Protein 6GS2 (pdb70)

Structure (mmCIF, N/CA/C/O backbone):
data_6GS2
#
_entry.id   6GS2
#
_cell.length_a   107.100
_cell.length_b   110.370
_cell.length_c   116.360
_cell.angle_alpha   90.00
_cell.angle_beta   90.00
_cell.angle_gamma   90.00
#
_symmetry.space_group_name_H-M   'P 21 21 21'
#
loop_
_entity.id
_entity.type
_entity.pdbx_description
1 polymer 'SA1707 protein'
2 polymer 'SA1708 protein'
3 non-polymer TRIS-HYDROXYMETHYL-METHYL-AMMONIUM
4 non-polymer DI(HYDROXYETHYL)ETHER
5 non-polymer 'ZINC ION'
6 non-polymer 'MAGNESIUM ION'
7 water water
#
loop_
_atom_site.group_PDB
_atom_site.id
_atom_site.type_symbol
_atom_site.label_atom_id
_atom_site.label_alt_id
_atom_site.label_comp_id
_atom_site.label_asym_id
_atom_site.label_entity_id
_atom_site.label_seq_id
_atom_site.pdbx_PDB_ins_code
_atom_site.Cartn_x
_atom_site.Cartn_y
_atom_site.Cartn_z
_atom_site.occupancy
_atom_site.B_iso_or_equiv
_atom_site.auth_seq_id
_atom_site.auth_comp_id
_atom_site.auth_asym_id
_atom_site.auth_atom_id
_atom_site.pdbx_PDB_model_num
ATOM 1 N N . MET A 1 1 ? 56.195 37.209 42.156 1.00 54.06 1 MET A N 1
ATOM 2 C CA . MET A 1 1 ? 55.810 37.788 40.868 1.00 57.51 1 MET A CA 1
ATOM 3 C C . MET A 1 1 ? 54.393 38.347 40.929 1.00 48.61 1 MET A C 1
ATOM 4 O O . MET A 1 1 ? 53.540 37.777 41.612 1.00 46.47 1 MET A O 1
ATOM 9 N N . HIS A 1 2 ? 54.146 39.466 40.236 1.00 43.85 2 HIS A N 1
ATOM 10 C CA . HIS A 1 2 ? 52.791 40.013 40.169 1.00 38.61 2 HIS A CA 1
ATOM 11 C C . HIS A 1 2 ? 51.838 38.996 39.560 1.00 34.81 2 HIS A C 1
ATOM 12 O O . HIS A 1 2 ? 52.180 38.305 38.597 1.00 35.89 2 HIS A O 1
ATOM 19 N N . GLU A 1 3 ? 50.631 38.919 40.119 1.00 33.30 3 GLU A N 1
ATOM 20 C CA . GLU A 1 3 ? 49.680 37.883 39.751 1.00 33.02 3 GLU A CA 1
ATOM 21 C C . GLU A 1 3 ? 48.274 38.446 39.821 1.00 37.27 3 GLU A C 1
ATOM 22 O O . GLU A 1 3 ? 47.978 39.314 40.642 1.00 33.04 3 GLU A O 1
ATOM 28 N N . LEU A 1 4 ? 47.411 37.922 38.967 1.00 29.53 4 LEU A N 1
ATOM 29 C CA . LEU A 1 4 ? 45.987 38.188 39.004 1.00 27.62 4 LEU A CA 1
ATOM 30 C C . LEU A 1 4 ? 45.265 36.848 39.015 1.00 31.18 4 LEU A C 1
ATOM 31 O O . LEU A 1 4 ? 45.671 35.917 38.307 1.00 30.93 4 LEU A O 1
ATOM 36 N N . THR A 1 5 ? 44.206 36.751 39.808 1.00 31.29 5 THR A N 1
ATOM 37 C CA . THR A 1 5 ? 43.384 35.544 39.870 1.00 32.80 5 THR A CA 1
ATOM 38 C C . THR A 1 5 ? 42.113 35.765 39.069 1.00 28.63 5 THR A C 1
ATOM 39 O O . THR A 1 5 ? 41.448 36.805 39.216 1.00 29.96 5 THR A O 1
ATOM 43 N N . ILE A 1 6 ? 41.806 34.818 38.190 1.00 26.93 6 ILE A N 1
ATOM 44 C CA . ILE A 1 6 ? 40.560 34.814 37.429 1.00 26.37 6 ILE A CA 1
ATOM 45 C C . ILE A 1 6 ? 39.661 33.732 37.997 1.00 34.65 6 ILE A C 1
ATOM 46 O O . ILE A 1 6 ? 40.052 32.548 38.051 1.00 35.68 6 ILE A O 1
ATOM 51 N N . TYR A 1 7 ? 38.450 34.136 38.401 1.00 30.47 7 TYR A N 1
ATOM 52 C CA . TYR A 1 7 ? 37.398 33.200 38.808 1.00 35.33 7 TYR A CA 1
ATOM 53 C C . TYR A 1 7 ? 36.625 32.774 37.559 1.00 29.71 7 TYR A C 1
ATOM 54 O O . TYR A 1 7 ? 35.904 33.577 36.962 1.00 27.18 7 TYR A O 1
ATOM 63 N N . HIS A 1 8 ? 36.789 31.531 37.143 1.00 31.26 8 HIS A N 1
ATOM 64 C CA . HIS A 1 8 ? 36.103 31.005 35.958 1.00 29.11 8 HIS A CA 1
ATOM 65 C C . HIS A 1 8 ? 34.910 30.195 36.456 1.00 33.55 8 HIS A C 1
ATOM 66 O O . HIS A 1 8 ? 35.071 29.071 36.941 1.00 35.22 8 HIS A O 1
ATOM 73 N N . PHE A 1 9 ? 33.714 30.770 36.358 1.00 31.82 9 PHE A N 1
ATOM 74 C CA . PHE A 1 9 ? 32.525 30.110 36.885 1.00 40.75 9 PHE A CA 1
ATOM 75 C C . PHE A 1 9 ? 31.954 29.101 35.899 1.00 41.93 9 PHE A C 1
ATOM 76 O O . PHE A 1 9 ? 31.927 29.341 34.692 1.00 35.30 9 PHE A O 1
ATOM 84 N N A MET A 1 10 ? 31.499 27.963 36.432 0.53 45.15 10 MET A N 1
ATOM 85 N N B MET A 1 10 ? 31.520 27.954 36.431 0.47 45.16 10 MET A N 1
ATOM 86 C CA A MET A 1 10 ? 30.661 27.021 35.694 0.53 46.51 10 MET A CA 1
ATOM 87 C CA B MET A 1 10 ? 30.717 26.981 35.690 0.47 46.57 10 MET A CA 1
ATOM 88 C C A MET A 1 10 ? 31.325 26.556 34.405 0.53 41.95 10 MET A C 1
ATOM 89 C C B MET A 1 10 ? 31.405 26.531 34.406 0.47 42.06 10 MET A C 1
ATOM 90 O O A MET A 1 10 ? 30.677 26.436 33.365 0.53 41.42 10 MET A O 1
ATOM 91 O O B MET A 1 10 ? 30.777 26.430 33.352 0.47 40.75 10 MET A O 1
ATOM 100 N N A SER A 1 11 ? 32.631 26.307 34.468 0.53 41.27 11 SER A N 1
ATOM 101 N N B SER A 1 11 ? 32.710 26.268 34.491 0.47 40.77 11 SER A N 1
ATOM 102 C CA A SER A 1 11 ? 33.347 25.766 33.324 0.53 42.98 11 SER A CA 1
ATOM 103 C CA B SER A 1 11 ? 33.456 25.799 33.333 0.47 43.01 11 SER A CA 1
ATOM 104 C C A SER A 1 11 ? 32.985 24.311 33.033 0.53 52.02 11 SER A C 1
ATOM 105 C C B SER A 1 11 ? 33.133 24.354 32.967 0.47 52.03 11 SER A C 1
ATOM 106 O O A SER A 1 11 ? 33.584 23.712 32.134 0.53 53.42 11 SER A O 1
ATOM 107 O O B SER A 1 11 ? 33.573 23.891 31.910 0.47 52.71 11 SER A O 1
ATOM 112 N N A ASP A 1 12 ? 32.051 23.719 33.777 0.53 56.89 12 ASP A N 1
ATOM 113 N N B ASP A 1 12 ? 32.411 23.625 33.818 0.47 57.00 12 ASP A N 1
ATOM 114 C CA A ASP A 1 12 ? 31.634 22.341 33.532 0.53 66.29 12 ASP A CA 1
ATOM 115 C CA B ASP A 1 12 ? 31.963 22.287 33.461 0.47 66.43 12 ASP A CA 1
ATOM 116 C C A ASP A 1 12 ? 30.437 22.378 32.590 0.53 63.49 12 ASP A C 1
ATOM 117 C C B ASP A 1 12 ? 30.930 22.397 32.349 0.47 63.25 12 ASP A C 1
ATOM 118 O O A ASP A 1 12 ? 29.278 22.373 33.012 0.53 63.08 12 ASP A O 1
ATOM 119 O O B ASP A 1 12 ? 31.167 21.963 31.216 0.47 58.74 12 ASP A O 1
ATOM 128 N 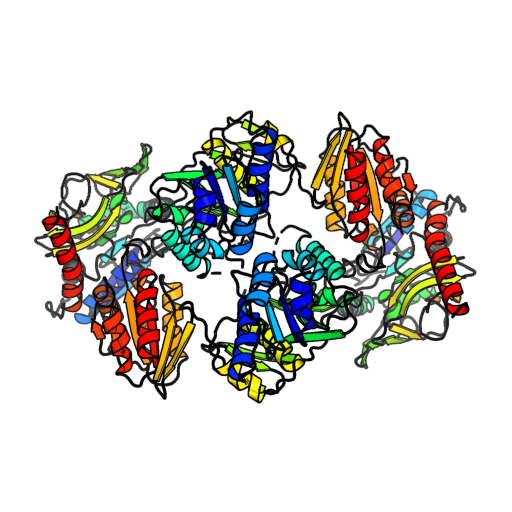N A LYS A 1 13 ? 30.729 22.435 31.293 0.53 61.28 13 LYS A N 1
ATOM 129 N N B LYS A 1 13 ? 29.789 23.007 32.672 0.47 63.70 13 LYS A N 1
ATOM 130 C CA A LYS A 1 13 ? 29.710 22.443 30.255 0.53 54.33 13 LYS A CA 1
ATOM 131 C CA B LYS A 1 13 ? 28.663 23.071 31.751 0.47 58.69 13 LYS A CA 1
ATOM 132 C C A LYS A 1 13 ? 30.178 21.552 29.117 0.53 36.40 13 LYS A C 1
ATOM 133 C C B LYS A 1 13 ? 28.886 24.119 30.667 0.47 53.32 13 LYS A C 1
ATOM 134 O O A LYS A 1 13 ? 31.366 21.264 28.988 0.53 39.12 13 LYS A O 1
ATOM 135 O O B LYS A 1 13 ? 28.828 23.817 29.471 0.47 52.25 13 LYS A O 1
ATOM 142 N N A LEU A 1 14 ? 29.231 21.129 28.280 0.53 32.21 14 LEU A N 1
ATOM 143 N N B LEU A 1 14 ? 29.158 25.359 31.071 0.47 51.68 14 LEU A N 1
ATOM 144 C CA A LEU A 1 14 ? 29.574 20.265 27.153 0.53 34.16 14 LEU A CA 1
ATOM 145 C CA B LEU A 1 14 ? 29.197 26.493 30.145 0.47 48.53 14 LEU A CA 1
ATOM 146 C C A LEU A 1 14 ? 30.636 20.901 26.252 0.53 29.57 14 LEU A C 1
ATOM 147 C C B LEU A 1 14 ? 30.512 26.513 29.361 0.47 48.06 14 LEU A C 1
ATOM 148 O O A LEU A 1 14 ? 31.594 20.236 25.846 0.53 33.37 14 LEU A O 1
ATOM 149 O O B LEU A 1 14 ? 31.324 27.429 29.465 0.47 45.03 14 LEU A O 1
ATOM 158 N N A ASN A 1 15 ? 30.488 22.176 25.926 0.53 30.94 15 ASN A N 1
ATOM 159 N N B ASN A 1 15 ? 30.717 25.468 28.567 0.47 49.95 15 ASN A N 1
ATOM 160 C CA A ASN A 1 15 ? 31.468 22.880 25.110 0.53 33.43 15 ASN A CA 1
ATOM 161 C CA B ASN A 1 15 ? 31.934 25.324 27.782 0.47 42.71 15 ASN A CA 1
ATOM 162 C C A ASN A 1 15 ? 31.848 24.184 25.793 0.53 39.38 15 ASN A C 1
ATOM 163 C C B ASN A 1 15 ? 31.660 25.477 26.288 0.47 35.62 15 ASN A C 1
ATOM 164 O O A ASN A 1 15 ? 31.029 24.812 26.468 0.53 37.84 15 ASN A O 1
ATOM 165 O O B ASN A 1 15 ? 32.383 24.919 25.461 0.47 40.63 15 ASN A O 1
ATOM 174 N N A LEU A 1 16 ? 33.104 24.594 25.608 0.53 39.12 16 LEU A N 1
ATOM 175 N N B LEU A 1 16 ? 30.632 26.241 25.927 0.47 30.57 16 LEU A N 1
ATOM 176 C CA A LEU A 1 16 ? 33.554 25.860 26.174 0.53 39.74 16 LEU A CA 1
ATOM 177 C CA B LEU A 1 16 ? 30.152 26.242 24.551 0.47 26.42 16 LEU A CA 1
ATOM 178 C C A LEU A 1 16 ? 34.615 26.493 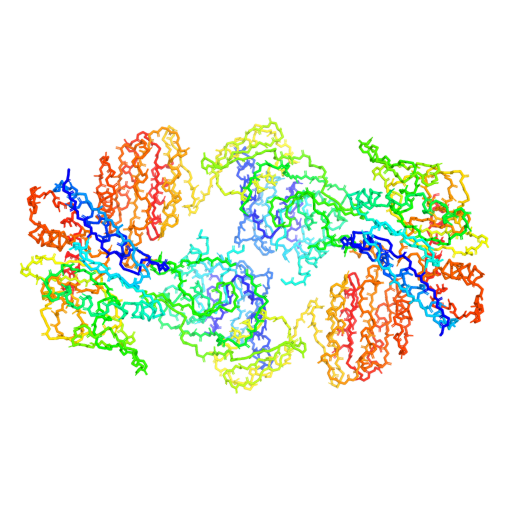25.286 0.53 39.47 16 LEU A C 1
ATOM 179 C C B LEU A 1 16 ? 30.782 27.302 23.656 0.47 18.48 16 LEU A C 1
ATOM 180 O O A LEU A 1 16 ? 35.607 27.035 25.782 0.53 38.30 16 LEU A O 1
ATOM 181 O O B LEU A 1 16 ? 30.737 27.160 22.441 0.47 26.67 16 LEU A O 1
ATOM 184 N N A TYR A 1 17 ? 34.418 26.425 23.962 0.53 42.68 17 TYR A N 1
ATOM 185 N N B TYR A 1 17 ? 31.332 28.375 24.190 0.47 36.05 17 TYR A N 1
ATOM 186 C CA A TYR A 1 17 ? 35.333 27.087 23.033 0.53 41.57 17 TYR A CA 1
ATOM 187 C CA B TYR A 1 17 ? 31.728 29.481 23.330 0.47 38.70 17 TYR A CA 1
ATOM 188 C C A TYR A 1 17 ? 35.448 28.578 23.349 0.53 40.74 17 TYR A C 1
ATOM 189 C C B TYR A 1 17 ? 33.238 29.590 23.205 0.47 35.68 17 TYR A C 1
ATOM 190 O O A TYR A 1 17 ? 36.556 29.139 23.391 0.53 35.54 17 TYR A O 1
ATOM 191 O O B TYR A 1 17 ? 33.776 30.666 22.927 0.47 26.43 17 TYR A O 1
ATOM 208 N N A SER A 1 18 ? 34.310 29.249 23.557 0.53 37.39 18 SER A N 1
ATOM 209 N N B SER A 1 18 ? 33.917 28.455 23.352 0.47 38.50 18 SER A N 1
ATOM 210 C CA A SER A 1 18 ? 34.374 30.666 23.900 0.53 33.66 18 SER A CA 1
ATOM 211 C CA B SER A 1 18 ? 35.370 28.406 23.408 0.47 40.68 18 SER A CA 1
ATOM 212 C C A SER A 1 18 ? 35.186 30.881 25.169 0.53 35.36 18 SER A C 1
ATOM 213 C C B SER A 1 18 ? 35.898 29.399 24.438 0.47 36.12 18 SER A C 1
ATOM 214 O O A SER A 1 18 ? 36.119 31.697 25.192 0.53 38.63 18 SER A O 1
ATOM 215 O O B SER A 1 18 ? 36.843 30.145 24.178 0.47 33.14 18 SER A O 1
ATOM 220 N N A ASP A 1 19 ? 34.843 30.149 26.232 0.53 37.55 19 ASP A N 1
ATOM 221 N N B ASP A 1 19 ? 35.239 29.418 25.607 0.47 36.08 19 ASP A N 1
ATOM 222 C CA A ASP A 1 19 ? 35.562 30.225 27.499 0.53 37.83 19 ASP A CA 1
ATOM 223 C CA B ASP A 1 19 ? 35.659 30.157 26.799 0.47 35.29 19 ASP A CA 1
ATOM 224 C C A ASP A 1 19 ? 37.075 30.171 27.302 0.53 33.78 19 ASP A C 1
ATOM 225 C C B ASP A 1 19 ? 37.172 30.167 26.935 0.47 33.27 19 ASP A C 1
ATOM 226 O O A ASP A 1 19 ? 37.805 31.068 27.738 0.53 36.88 19 ASP A O 1
ATOM 227 O O B ASP A 1 19 ? 37.775 31.184 27.299 0.47 34.99 19 ASP A O 1
ATOM 236 N N A ILE A 1 20 ? 37.566 29.123 26.637 0.53 28.27 20 ILE A N 1
ATOM 237 N N B ILE A 1 20 ? 37.779 29.021 26.632 0.47 26.85 20 ILE A N 1
ATOM 238 C CA A ILE A 1 20 ? 39.002 28.860 26.659 0.53 30.96 20 ILE A CA 1
ATOM 239 C CA B ILE A 1 20 ? 39.223 28.861 26.730 0.47 31.21 20 ILE A CA 1
ATOM 240 C C A ILE A 1 20 ? 39.767 29.977 25.958 0.53 29.50 20 ILE A C 1
ATOM 241 C C B ILE A 1 20 ? 39.941 29.982 25.989 0.47 29.74 20 ILE A C 1
ATOM 242 O O A ILE A 1 20 ? 40.788 30.456 26.464 0.53 32.69 20 ILE A O 1
ATOM 243 O O B ILE A 1 20 ? 40.960 30.503 26.457 0.47 33.68 20 ILE A O 1
ATOM 252 N N A GLY A 1 21 ? 39.280 30.424 24.801 0.53 28.50 21 GLY A N 1
ATOM 253 N N B GLY A 1 21 ? 39.406 30.393 24.838 0.47 28.67 21 GLY A N 1
ATOM 254 C CA A GLY A 1 21 ? 39.979 31.468 24.065 0.53 27.66 21 GLY A CA 1
ATOM 255 C CA B GLY A 1 21 ? 40.036 31.462 24.074 0.47 27.75 21 GLY A CA 1
ATOM 256 C C A GLY A 1 21 ? 40.040 32.786 24.815 0.53 27.14 21 GLY A C 1
ATOM 257 C C B GLY A 1 21 ? 40.075 32.785 24.818 0.47 27.15 21 GLY A C 1
ATOM 258 O O A GLY A 1 21 ? 41.040 33.506 24.746 0.53 26.35 21 GLY A O 1
ATOM 259 O O B GLY A 1 21 ? 41.069 33.515 24.754 0.47 26.27 21 GLY A O 1
ATOM 260 N N A ASN A 1 22 ? 38.975 33.117 25.547 0.53 26.22 22 ASN A N 1
ATOM 261 N N B ASN A 1 22 ? 38.998 33.112 25.534 0.47 26.19 22 ASN A N 1
ATOM 262 C CA A ASN A 1 22 ? 38.992 34.340 26.343 0.53 23.75 22 ASN A CA 1
ATOM 263 C CA B ASN A 1 22 ? 39.001 34.333 26.334 0.47 23.75 22 ASN A CA 1
ATOM 264 C C A ASN A 1 22 ? 40.035 34.252 27.450 0.53 27.17 22 ASN A C 1
ATOM 265 C C B ASN A 1 22 ? 40.038 34.249 27.446 0.47 27.17 22 ASN A C 1
ATOM 266 O O A ASN A 1 22 ? 40.754 35.225 27.714 0.53 26.52 22 ASN A O 1
ATOM 267 O O B ASN A 1 22 ? 40.750 35.226 27.717 0.47 26.55 22 ASN A O 1
ATOM 276 N N . ILE A 1 23 ? 40.164 33.072 28.069 1.00 24.72 23 ILE A N 1
ATOM 277 C CA . ILE A 1 23 ? 41.149 32.873 29.115 1.00 33.84 23 ILE A CA 1
ATOM 278 C C . ILE A 1 23 ? 42.557 32.980 28.545 1.00 30.42 23 ILE A C 1
ATOM 279 O O . ILE A 1 23 ? 43.419 33.656 29.117 1.00 31.24 23 ILE A O 1
ATOM 284 N N . ILE A 1 24 ? 42.807 32.290 27.426 1.00 25.97 24 ILE A N 1
ATOM 285 C CA . ILE A 1 24 ? 44.073 32.395 26.708 1.00 25.36 24 ILE A CA 1
ATOM 286 C C . ILE A 1 24 ? 44.403 33.862 26.418 1.00 24.84 24 ILE A C 1
ATOM 287 O O . ILE A 1 24 ? 45.521 34.314 26.659 1.00 25.39 24 ILE A O 1
ATOM 292 N N . ALA A 1 25 ? 43.437 34.624 25.898 1.00 24.26 25 ALA A N 1
ATOM 293 C CA . ALA A 1 25 ? 43.743 36.016 25.530 1.00 23.83 25 ALA A CA 1
ATOM 294 C C . ALA A 1 25 ? 44.165 36.826 26.749 1.00 24.92 25 ALA A C 1
ATOM 295 O O . ALA A 1 25 ? 45.131 37.601 26.688 1.00 27.48 25 ALA A O 1
ATOM 297 N N . LEU A 1 26 ? 43.473 36.638 27.876 1.00 24.66 26 LEU A N 1
ATOM 298 C CA . LEU A 1 26 ? 43.831 37.349 29.100 1.00 27.55 26 LEU A CA 1
ATOM 299 C C . LEU A 1 26 ? 45.207 36.932 29.605 1.00 29.42 26 LEU A C 1
ATOM 300 O O . LEU A 1 26 ? 46.009 37.776 30.018 1.00 27.18 26 LEU A O 1
ATOM 305 N N . ARG A 1 27 ? 45.471 35.621 29.651 1.00 25.89 27 ARG A N 1
ATOM 306 C CA . ARG A 1 27 ? 46.779 35.142 30.101 1.00 25.76 27 ARG A CA 1
ATOM 307 C C . ARG A 1 27 ? 47.906 35.769 29.291 1.00 25.71 27 ARG A C 1
ATOM 308 O O . ARG A 1 27 ? 48.935 36.175 29.848 1.00 26.03 27 ARG A O 1
ATOM 316 N N . GLN A 1 28 ? 47.727 35.874 27.972 1.00 25.38 28 GLN A N 1
ATOM 317 C CA . GLN A 1 28 ? 48.833 36.274 27.110 1.00 25.50 28 GLN A CA 1
ATOM 318 C C . GLN A 1 28 ? 49.036 37.790 27.119 1.00 30.01 28 GLN A C 1
ATOM 319 O O . GLN A 1 28 ? 50.180 38.258 27.090 1.00 28.77 28 GLN A O 1
ATOM 325 N N . ARG A 1 29 ? 47.956 38.578 27.177 1.00 27.24 29 ARG A N 1
ATOM 326 C CA . ARG A 1 29 ? 48.147 40.034 27.288 1.00 24.27 29 ARG A CA 1
ATOM 327 C C . ARG A 1 29 ? 48.741 40.408 28.643 1.00 30.61 29 ARG A C 1
ATOM 328 O O . ARG A 1 29 ? 49.486 41.392 28.746 1.00 30.29 29 ARG A O 1
ATOM 336 N N . ALA A 1 30 ? 48.423 39.646 29.694 1.00 24.81 30 ALA A N 1
ATOM 337 C CA . ALA A 1 30 ? 49.034 39.899 31.003 1.00 27.82 30 ALA A CA 1
ATOM 338 C C . ALA A 1 30 ? 50.501 39.490 31.025 1.00 33.79 30 ALA A C 1
ATOM 339 O O . ALA A 1 30 ? 51.338 40.171 31.628 1.00 26.06 30 ALA A O 1
ATOM 341 N N . LYS A 1 31 ? 50.823 38.369 30.384 1.00 31.45 31 LYS A N 1
ATOM 342 C CA . LYS A 1 31 ? 52.202 37.901 30.332 1.00 32.22 31 LYS A CA 1
ATOM 343 C C . LYS A 1 31 ? 53.110 38.940 29.691 1.00 29.54 31 LYS A C 1
ATOM 344 O O . LYS A 1 31 ? 54.241 39.149 30.145 1.00 30.53 31 LYS A O 1
ATOM 350 N N . LYS A 1 32 ? 52.625 39.607 28.643 1.00 29.62 32 LYS A N 1
ATOM 351 C CA . LYS A 1 32 ? 53.376 40.691 28.009 1.00 28.17 32 LYS A CA 1
ATOM 352 C C . LYS A 1 32 ? 53.628 41.856 28.956 1.00 33.13 32 LYS A C 1
ATOM 353 O O . LYS A 1 32 ? 54.534 42.655 28.713 1.00 36.41 32 LYS A O 1
ATOM 359 N N . ARG A 1 33 ? 52.848 41.966 30.027 1.00 32.49 33 ARG A N 1
ATOM 360 C CA . ARG A 1 33 ? 53.023 42.974 31.059 1.00 26.05 33 ARG A CA 1
ATOM 361 C C . ARG A 1 33 ? 53.640 42.382 32.320 1.00 26.63 33 ARG A C 1
ATOM 362 O O . ARG A 1 33 ? 53.515 42.969 33.401 1.00 27.47 33 ARG A O 1
ATOM 370 N N . ASN A 1 34 ? 54.244 41.191 32.210 1.00 28.11 34 ASN A N 1
ATOM 371 C CA . ASN A 1 34 ? 54.942 40.555 33.328 1.00 32.07 34 ASN A CA 1
ATOM 372 C C . ASN A 1 34 ? 53.994 40.291 34.492 1.00 27.72 34 ASN A C 1
ATOM 373 O O . ASN A 1 34 ? 54.298 40.556 35.652 1.00 28.03 34 ASN A O 1
ATOM 378 N N . ILE A 1 35 ? 52.820 39.781 34.170 1.00 37.84 35 ILE A N 1
ATOM 379 C CA . ILE A 1 35 ? 51.811 39.440 35.156 1.00 34.69 35 ILE A CA 1
ATOM 380 C C . ILE A 1 35 ? 51.412 38.006 34.890 1.00 30.35 35 ILE A C 1
ATOM 381 O O . ILE A 1 35 ? 51.088 37.656 33.751 1.00 27.15 35 ILE A O 1
ATOM 386 N N . LYS A 1 36 ? 51.465 37.181 35.918 1.00 28.01 36 LYS A N 1
ATOM 387 C CA . LYS A 1 36 ? 51.044 35.786 35.806 1.00 33.25 36 LYS A CA 1
ATOM 388 C C . LYS A 1 36 ? 49.563 35.677 36.146 1.00 34.75 36 LYS A C 1
ATOM 389 O O . LYS A 1 36 ? 49.089 36.294 37.103 1.00 38.82 36 LYS A O 1
ATOM 393 N N . VAL A 1 37 ? 48.823 34.912 35.357 1.00 32.22 37 VAL A N 1
ATOM 394 C CA . VAL A 1 37 ? 47.389 34.774 35.581 1.00 29.21 37 VAL A CA 1
ATOM 395 C C . VAL A 1 37 ? 47.114 33.416 36.211 1.00 32.16 37 VAL A C 1
ATOM 396 O O . VAL A 1 37 ? 47.628 32.394 35.749 1.00 38.06 37 VAL A O 1
ATOM 400 N N . ASN A 1 38 ? 46.355 33.417 37.300 1.00 29.63 38 ASN A N 1
ATOM 401 C CA . ASN A 1 38 ? 45.911 32.215 37.994 1.00 33.95 38 ASN A CA 1
ATOM 402 C C . ASN A 1 38 ? 44.425 32.026 37.728 1.00 39.76 38 ASN A C 1
ATOM 403 O O . ASN A 1 38 ? 43.617 32.896 38.066 1.00 41.17 38 ASN A O 1
ATOM 408 N N . VAL A 1 39 ? 44.053 30.896 37.150 1.00 32.82 39 VAL A N 1
ATOM 409 C CA . VAL A 1 39 ? 42.651 30.619 36.856 1.00 36.89 39 VAL A CA 1
ATOM 410 C C . VAL A 1 39 ? 42.122 29.619 37.876 1.00 36.03 39 VAL A C 1
ATOM 411 O O . VAL A 1 39 ? 42.654 28.513 38.009 1.00 38.49 39 VAL A O 1
ATOM 415 N N . VAL A 1 40 ? 41.085 30.022 38.605 1.00 39.92 40 VAL A N 1
ATOM 416 C CA . VAL A 1 40 ? 40.362 29.189 39.561 1.00 37.73 40 VAL A CA 1
ATOM 417 C C . VAL A 1 40 ? 39.017 28.837 38.941 1.00 36.37 40 VAL A C 1
ATOM 418 O O . VAL A 1 40 ? 38.177 29.715 38.710 1.00 36.27 40 VAL A O 1
ATOM 422 N N . GLU A 1 41 ? 38.802 27.563 38.662 1.00 34.34 41 GLU A N 1
ATOM 423 C CA . GLU A 1 41 ? 37.522 27.074 38.161 1.00 41.40 41 GLU A CA 1
ATOM 424 C C . GLU A 1 41 ? 36.591 26.779 39.324 1.00 48.47 41 GLU A C 1
ATOM 425 O O . GLU A 1 41 ? 36.932 25.994 40.212 1.00 49.80 41 GLU A O 1
ATOM 431 N N . ILE A 1 42 ? 35.407 27.378 39.298 1.00 49.85 42 ILE A N 1
ATOM 432 C CA . ILE A 1 42 ? 34.454 27.292 40.396 1.00 46.71 42 ILE A CA 1
ATOM 433 C C . ILE A 1 42 ? 33.185 26.650 39.866 1.00 46.79 42 ILE A C 1
ATOM 434 O O . ILE A 1 42 ? 32.427 27.279 39.119 1.00 47.41 42 ILE A O 1
ATOM 439 N N . ASN A 1 43 ? 32.931 25.413 40.265 1.00 54.69 43 ASN A N 1
ATOM 440 C CA . ASN A 1 43 ? 31.682 24.764 39.908 1.00 63.85 43 ASN A CA 1
ATOM 441 C C . ASN A 1 43 ? 30.799 24.470 41.112 1.00 67.87 43 ASN A C 1
ATOM 442 O O . ASN A 1 43 ? 29.585 24.323 40.942 1.00 66.18 43 ASN A O 1
ATOM 447 N N . GLU A 1 44 ? 31.379 24.399 42.311 1.00 65.36 44 GLU A N 1
ATOM 448 C CA . GLU A 1 44 ? 30.653 24.391 43.575 1.00 59.44 44 GLU A CA 1
ATOM 449 C C . GLU A 1 44 ? 30.821 25.762 44.212 1.00 56.33 44 GLU A C 1
ATOM 450 O O . GLU A 1 44 ? 31.951 26.188 44.480 1.00 59.62 44 GLU A O 1
ATOM 456 N N . THR A 1 45 ? 29.711 26.455 44.451 1.00 47.54 45 THR A N 1
ATOM 457 C CA . THR A 1 45 ? 29.781 27.847 44.872 1.00 48.10 45 THR A CA 1
ATOM 458 C C . THR A 1 45 ? 29.574 28.062 46.362 1.00 53.41 45 THR A C 1
ATOM 459 O O . THR A 1 45 ? 29.747 29.196 46.820 1.00 57.45 45 THR A O 1
ATOM 463 N N . GLU A 1 46 ? 29.210 27.026 47.121 1.00 50.61 46 GLU A N 1
ATOM 464 C CA . GLU A 1 46 ? 28.818 27.217 48.514 1.00 59.16 46 GLU A CA 1
ATOM 465 C C . GLU A 1 46 ? 29.985 27.767 49.327 1.00 64.94 46 GLU A C 1
ATOM 466 O O . GLU A 1 46 ? 31.091 27.216 49.307 1.00 68.91 46 GLU A O 1
ATOM 468 N N . GLY A 1 47 ? 29.740 28.874 50.024 1.00 66.10 47 GLY A N 1
ATOM 469 C CA . GLY A 1 47 ? 30.783 29.525 50.797 1.00 67.57 47 GLY A CA 1
ATOM 470 C C . GLY A 1 47 ? 31.887 30.166 49.986 1.00 65.79 47 GLY A C 1
ATOM 471 O O . GLY A 1 47 ? 32.977 30.391 50.511 1.00 71.44 47 GLY A O 1
ATOM 472 N N . ILE A 1 48 ? 31.645 30.462 48.718 1.00 58.31 48 ILE A N 1
ATOM 473 C CA . ILE A 1 48 ? 32.645 31.120 47.884 1.00 59.87 48 ILE A CA 1
ATOM 474 C C . ILE A 1 48 ? 32.650 32.614 48.181 1.00 53.54 48 ILE A C 1
ATOM 475 O O . ILE A 1 48 ? 31.598 33.262 48.210 1.00 54.58 48 ILE A O 1
ATOM 480 N N . THR A 1 49 ? 33.833 33.171 48.392 1.00 50.08 49 THR A N 1
ATOM 481 C CA . THR A 1 49 ? 33.972 34.604 48.587 1.00 51.41 49 THR A CA 1
ATOM 482 C C . THR A 1 49 ? 34.800 35.201 47.461 1.00 47.92 49 THR A C 1
ATOM 483 O O . THR A 1 49 ? 35.571 34.498 46.793 1.00 42.16 49 THR A O 1
ATOM 487 N N . PHE A 1 50 ? 34.653 36.521 47.280 1.00 46.00 50 PHE A N 1
ATOM 488 C CA . PHE A 1 50 ? 35.333 37.255 46.224 1.00 42.03 50 PHE A CA 1
ATOM 489 C C . PHE A 1 50 ? 36.585 37.985 46.713 1.00 42.00 50 PHE A C 1
ATOM 490 O O . PHE A 1 50 ? 37.081 38.880 46.017 1.00 42.73 50 PHE A O 1
ATOM 498 N N . ASP A 1 51 ? 37.119 37.609 47.874 1.00 48.80 51 ASP A N 1
ATOM 499 C CA . ASP A 1 51 ? 38.302 38.294 48.394 1.00 55.71 51 ASP A CA 1
ATOM 500 C C . ASP A 1 51 ? 39.545 37.969 47.585 1.00 52.93 51 ASP A C 1
ATOM 501 O O . ASP A 1 51 ? 40.449 38.803 47.480 1.00 56.24 51 ASP A O 1
ATOM 506 N N . GLU A 1 52 ? 39.629 36.760 47.042 1.00 51.49 52 GLU A N 1
ATOM 507 C CA . GLU A 1 52 ? 40.784 36.370 46.255 1.00 53.79 52 GLU A CA 1
ATOM 508 C C . GLU A 1 52 ? 40.551 36.556 44.767 1.00 52.25 52 GLU A C 1
ATOM 509 O O . GLU A 1 52 ? 41.400 36.160 43.965 1.00 55.90 52 GLU A O 1
ATOM 515 N N . CYS A 1 53 ? 39.438 37.172 44.381 1.00 41.10 53 CYS A N 1
ATOM 516 C CA . CYS A 1 53 ? 39.094 37.348 42.980 1.00 36.99 53 CYS A CA 1
ATOM 517 C C . CYS A 1 53 ? 39.567 38.715 42.488 1.00 37.10 53 CYS A C 1
ATOM 518 O O . CYS A 1 53 ? 39.348 39.732 43.155 1.00 42.73 53 CYS A O 1
ATOM 521 N N . ASP A 1 54 ? 40.231 38.732 41.328 1.00 31.35 54 ASP A N 1
ATOM 522 C CA . ASP A 1 54 ? 40.582 39.968 40.625 1.00 32.96 54 ASP A CA 1
ATOM 523 C C . ASP A 1 54 ? 39.676 40.250 39.432 1.00 30.24 54 ASP A C 1
ATOM 524 O O . ASP A 1 54 ? 39.320 41.408 39.187 1.00 30.04 54 ASP A O 1
ATOM 529 N N . ILE A 1 55 ? 39.296 39.205 38.698 1.00 27.13 55 ILE A N 1
ATOM 530 C CA . ILE A 1 55 ? 38.413 39.254 37.532 1.00 28.35 55 ILE A CA 1
ATOM 531 C C . ILE A 1 55 ? 37.568 37.985 37.549 1.00 32.65 55 ILE A C 1
ATOM 532 O O . ILE A 1 55 ? 38.101 36.895 37.784 1.00 26.61 55 ILE A O 1
ATOM 537 N N . PHE A 1 56 ? 36.265 38.097 37.285 1.00 28.20 56 PHE A N 1
ATOM 538 C CA . PHE A 1 56 ? 35.484 36.873 37.114 1.00 31.27 56 PHE A CA 1
ATOM 539 C C . PHE A 1 56 ? 35.004 36.733 35.676 1.00 31.69 56 PHE A C 1
ATOM 540 O O . PHE A 1 56 ? 34.935 37.702 34.915 1.00 27.61 56 PHE A O 1
ATOM 548 N N . PHE A 1 57 ? 34.616 35.513 35.333 1.00 25.04 57 PHE A N 1
ATOM 549 C CA . PHE A 1 57 ? 34.191 35.166 33.987 1.00 28.67 57 PHE A CA 1
ATOM 550 C C . PHE A 1 57 ? 33.053 34.159 34.042 1.00 32.82 57 PHE A C 1
ATOM 551 O O . PHE A 1 57 ? 33.175 33.128 34.715 1.00 31.05 57 PHE A O 1
ATOM 559 N N . ILE A 1 58 ? 31.976 34.425 33.295 1.00 32.86 58 ILE A N 1
ATOM 560 C CA . ILE A 1 58 ? 30.828 33.519 33.184 1.00 31.67 58 ILE A CA 1
ATOM 561 C C . ILE A 1 58 ? 30.504 33.358 31.708 1.00 31.98 58 ILE A C 1
ATOM 562 O O . ILE A 1 58 ? 30.009 34.297 31.073 1.00 30.27 58 ILE A O 1
ATOM 567 N N . GLY A 1 59 ? 30.765 32.175 31.161 1.00 32.31 59 GLY A N 1
ATOM 568 C CA . GLY A 1 59 ? 30.481 31.890 29.771 1.00 27.21 59 GLY A CA 1
ATOM 569 C C . GLY A 1 59 ? 29.036 31.477 29.576 1.00 29.62 59 GLY A C 1
ATOM 570 O O . GLY A 1 59 ? 28.195 31.579 30.470 1.00 36.07 59 GLY A O 1
ATOM 571 N N . GLY A 1 60 ? 28.747 30.982 28.382 1.00 30.73 60 GLY A N 1
ATOM 572 C CA . GLY A 1 60 ? 27.403 30.564 28.037 1.00 38.59 60 GLY A CA 1
ATOM 573 C C . GLY A 1 60 ? 27.314 29.075 27.746 1.00 42.26 60 GLY A C 1
ATOM 574 O O . GLY A 1 60 ? 28.270 28.454 27.281 1.00 48.11 60 GLY A O 1
ATOM 575 N N . GLY A 1 61 ? 26.141 28.513 27.995 1.00 44.00 61 GLY A N 1
ATOM 576 C CA . GLY A 1 61 ? 25.922 27.111 27.692 1.00 36.16 61 GLY A CA 1
ATOM 577 C C . GLY A 1 61 ? 24.570 26.914 27.058 1.00 41.95 61 GLY A C 1
ATOM 578 O O . GLY A 1 61 ? 23.956 27.887 26.623 1.00 44.67 61 GLY A O 1
ATOM 579 N N . SER A 1 62 ? 24.101 25.667 26.973 1.00 46.24 62 SER A N 1
ATOM 580 C CA . SER A 1 62 ? 22.733 25.392 26.558 1.00 44.83 62 SER A CA 1
ATOM 581 C C . SER A 1 62 ? 21.735 25.936 27.583 1.00 47.77 62 SER A C 1
ATOM 582 O O . SER A 1 62 ? 22.075 26.251 28.726 1.00 43.89 62 SER A O 1
ATOM 585 N N . ASP A 1 63 ? 20.471 26.023 27.173 1.00 52.28 63 ASP A N 1
ATOM 586 C CA . ASP A 1 63 ? 19.461 26.536 28.091 1.00 57.73 63 ASP A CA 1
ATOM 587 C C . ASP A 1 63 ? 19.389 25.701 29.363 1.00 52.65 63 ASP A C 1
ATOM 588 O O . ASP A 1 63 ? 19.157 26.248 30.449 1.00 57.31 63 ASP A O 1
ATOM 593 N N . ARG A 1 64 ? 19.599 24.386 29.253 1.00 49.48 64 ARG A N 1
ATOM 594 C CA . ARG A 1 64 ? 19.667 23.543 30.441 1.00 56.39 64 ARG A CA 1
ATOM 595 C C . ARG A 1 64 ? 20.872 23.912 31.288 1.00 50.52 64 ARG A C 1
ATOM 596 O O . ARG A 1 64 ? 20.747 24.136 32.495 1.00 48.10 64 ARG A O 1
ATOM 604 N N . GLU A 1 65 ? 22.053 23.954 30.671 1.00 52.97 65 GLU A N 1
ATOM 605 C CA . GLU A 1 65 ? 23.258 24.284 31.414 1.00 47.60 65 GLU A CA 1
ATOM 606 C C . GLU A 1 65 ? 23.127 25.651 32.068 1.00 43.44 65 GLU A C 1
ATOM 607 O O . GLU A 1 65 ? 23.535 25.839 33.220 1.00 43.28 65 GLU A O 1
ATOM 613 N N . GLN A 1 66 ? 22.536 26.612 31.352 1.00 40.84 66 GLN A N 1
ATOM 614 C CA . GLN A 1 66 ? 22.408 27.961 31.887 1.00 41.89 66 GLN A CA 1
ATOM 615 C C . GLN A 1 66 ? 21.490 27.978 33.097 1.00 44.60 66 GLN A C 1
ATOM 616 O O . GLN A 1 66 ? 21.765 28.670 34.082 1.00 47.38 66 GLN A O 1
ATOM 622 N N . ALA A 1 67 ? 20.400 27.212 33.047 1.00 45.52 67 ALA A N 1
ATOM 623 C CA . ALA A 1 67 ? 19.463 27.198 34.163 1.00 52.98 67 ALA A CA 1
ATOM 624 C C . ALA A 1 67 ? 20.090 26.543 35.385 1.00 58.85 67 ALA A C 1
ATOM 625 O O . ALA A 1 67 ? 19.883 26.998 36.518 1.00 57.41 67 ALA A O 1
ATOM 627 N N . LEU A 1 68 ? 20.859 25.472 35.168 1.00 54.76 68 LEU A N 1
ATOM 628 C CA . LEU A 1 68 ? 21.638 24.870 36.244 1.00 50.63 68 LEU A CA 1
ATOM 629 C C . LEU A 1 68 ? 22.665 25.852 36.803 1.00 47.67 68 LEU A C 1
ATOM 630 O O . LEU A 1 68 ? 22.757 26.041 38.020 1.00 47.08 68 LEU A O 1
ATOM 635 N N . ALA A 1 69 ? 23.463 26.468 35.926 1.00 41.32 69 ALA A N 1
ATOM 636 C CA . ALA A 1 69 ? 24.467 27.427 36.372 1.00 49.41 69 ALA A CA 1
ATOM 637 C C . ALA A 1 69 ? 23.836 28.564 37.167 1.00 53.71 69 ALA A C 1
ATOM 638 O O . ALA A 1 69 ? 24.428 29.073 38.131 1.00 50.33 69 ALA A O 1
ATOM 640 N N . THR A 1 70 ? 22.638 28.990 36.771 1.00 53.06 70 THR A N 1
ATOM 641 C CA . THR A 1 70 ? 22.005 30.100 37.469 1.00 55.19 70 THR A CA 1
ATOM 642 C C . THR A 1 70 ? 21.553 29.682 38.861 1.00 51.19 70 THR A C 1
ATOM 643 O O . THR A 1 70 ? 21.675 30.454 39.819 1.00 53.71 70 THR A O 1
ATOM 647 N N . LYS A 1 71 ? 21.039 28.461 38.994 1.00 49.55 71 LYS A N 1
ATOM 648 C CA . LYS A 1 71 ? 20.623 27.985 40.308 1.00 51.69 71 LYS A CA 1
ATOM 649 C C . LYS A 1 71 ? 21.815 27.879 41.256 1.00 51.33 71 LYS A C 1
ATOM 650 O O . LYS A 1 71 ? 21.706 28.203 42.446 1.00 54.33 71 LYS A O 1
ATOM 653 N N . GLU A 1 72 ? 22.965 27.442 40.748 1.00 45.57 72 GLU A N 1
ATOM 654 C CA . GLU A 1 72 ? 24.164 27.400 41.581 1.00 59.90 72 GLU A CA 1
ATOM 655 C C . GLU A 1 72 ? 24.708 28.802 41.847 1.00 52.46 72 GLU A C 1
ATOM 656 O O . GLU A 1 72 ? 25.177 29.092 42.950 1.00 57.24 72 GLU A O 1
ATOM 662 N N . LEU A 1 73 ? 24.663 29.689 40.856 1.00 54.14 73 LEU A N 1
ATOM 663 C CA . LEU A 1 73 ? 25.168 31.039 41.092 1.00 53.23 73 LEU A CA 1
ATOM 664 C C . LEU A 1 73 ? 24.302 31.799 42.088 1.00 56.51 73 LEU A C 1
ATOM 665 O O . LEU A 1 73 ? 24.812 32.661 42.810 1.00 48.77 73 LEU A O 1
ATOM 670 N N . SER A 1 74 ? 23.008 31.470 42.178 1.00 61.12 74 SER A N 1
ATOM 671 C CA . SER A 1 74 ? 22.137 32.189 43.103 1.00 58.43 74 SER A CA 1
ATOM 672 C C . SER A 1 74 ? 22.506 31.942 44.562 1.00 55.09 74 SER A C 1
ATOM 673 O O . SER A 1 74 ? 22.092 32.715 45.426 1.00 58.19 74 SER A O 1
ATOM 676 N N A LYS A 1 75 ? 23.279 30.889 44.850 0.47 54.81 75 LYS A N 1
ATOM 677 N N B LYS A 1 75 ? 23.270 30.892 44.857 0.53 54.84 75 LYS A N 1
ATOM 678 C CA A LYS A 1 75 ? 23.777 30.665 46.203 0.47 55.18 75 LYS A CA 1
ATOM 679 C CA B LYS A 1 75 ? 23.734 30.691 46.220 0.53 55.18 75 LYS A CA 1
ATOM 680 C C A LYS A 1 75 ? 24.723 31.770 46.655 0.47 54.24 75 LYS A C 1
ATOM 681 C C B LYS A 1 75 ? 24.756 31.738 46.650 0.53 54.11 75 LYS A C 1
ATOM 682 O O A LYS A 1 75 ? 24.968 31.911 47.857 0.47 57.95 75 LYS A O 1
ATOM 683 O O B LYS A 1 75 ? 25.075 31.812 47.839 0.53 58.05 75 LYS A O 1
ATOM 694 N N . ILE A 1 76 ? 25.260 32.556 45.725 1.00 52.95 76 ILE A N 1
ATOM 695 C CA . ILE A 1 76 ? 26.187 33.636 46.052 1.00 50.40 76 ILE A CA 1
ATOM 696 C C . ILE A 1 76 ? 25.786 34.894 45.293 1.00 49.40 76 ILE A C 1
ATOM 697 O O . ILE A 1 76 ? 26.643 35.694 44.899 1.00 49.72 76 ILE A O 1
ATOM 702 N N . LYS A 1 77 ? 24.478 35.066 45.085 1.00 50.07 77 LYS A N 1
ATOM 703 C CA . LYS A 1 77 ? 23.964 36.240 44.386 1.00 53.80 77 LYS A CA 1
ATOM 704 C C . LYS A 1 77 ? 24.338 37.528 45.108 1.00 56.93 77 LYS A C 1
ATOM 705 O O . LYS A 1 77 ? 24.605 38.557 44.477 1.00 52.91 77 LYS A O 1
ATOM 711 N N . THR A 1 78 ? 24.369 37.492 46.422 1.00 59.92 78 THR A N 1
ATOM 712 C CA . THR A 1 78 ? 24.524 38.745 47.139 1.00 57.06 78 THR A CA 1
ATOM 713 C C . THR A 1 78 ? 25.988 39.169 47.154 1.00 48.94 78 THR A C 1
ATOM 714 O O . THR A 1 78 ? 26.285 40.326 46.840 1.00 46.52 78 THR A O 1
ATOM 718 N N . PRO A 1 79 ? 26.930 38.283 47.488 1.00 48.54 79 PRO A N 1
ATOM 719 C CA . PRO A 1 79 ? 28.343 38.658 47.298 1.00 50.47 79 PRO A CA 1
ATOM 720 C C . PRO A 1 79 ? 28.701 39.029 45.863 1.00 48.81 79 PRO A C 1
ATOM 721 O O . PRO A 1 79 ? 29.496 39.960 45.651 1.00 47.43 79 PRO A O 1
ATOM 725 N N . LEU A 1 80 ? 28.140 38.347 44.863 1.00 44.72 80 LEU A N 1
ATOM 726 C CA . LEU A 1 80 ? 28.451 38.726 43.486 1.00 45.75 80 LEU A CA 1
ATOM 727 C C . LEU A 1 80 ? 27.960 40.141 43.193 1.00 39.51 80 LEU A C 1
ATOM 728 O O . LEU A 1 80 ? 28.693 40.961 42.636 1.00 40.89 80 LEU A O 1
ATOM 733 N N . LYS A 1 81 ? 26.726 40.452 43.587 1.00 44.69 81 LYS A N 1
ATOM 734 C CA . LYS A 1 81 ? 26.209 41.799 43.383 1.00 49.25 81 LYS A CA 1
ATOM 735 C C . LYS A 1 81 ? 27.092 42.837 44.068 1.00 44.22 81 LYS A C 1
ATOM 736 O O . LYS A 1 81 ? 27.458 43.854 43.464 1.00 37.53 81 LYS A O 1
ATOM 742 N N . GLU A 1 82 ? 27.453 42.588 45.331 1.00 43.77 82 GLU A N 1
ATOM 743 C CA . GLU A 1 82 ? 28.303 43.530 46.053 1.00 45.45 82 GLU A CA 1
ATOM 744 C C . GLU A 1 82 ? 29.663 43.663 45.385 1.00 44.82 82 GLU A C 1
ATOM 745 O O . GLU A 1 82 ? 30.159 44.781 45.198 1.00 46.55 82 GLU A O 1
ATOM 751 N N . ALA A 1 83 ? 30.261 42.542 44.975 1.00 42.94 83 ALA A N 1
ATOM 752 C CA . ALA A 1 83 ? 31.506 42.605 44.217 1.00 42.34 83 ALA A CA 1
ATOM 753 C C . ALA A 1 83 ? 31.356 43.499 42.995 1.00 43.41 83 ALA A C 1
ATOM 754 O O . ALA A 1 83 ? 32.153 44.414 42.782 1.00 45.61 83 ALA A O 1
ATOM 756 N N . ILE A 1 84 ? 30.319 43.258 42.190 1.00 41.99 84 ILE A N 1
ATOM 757 C CA . ILE A 1 84 ? 30.108 44.059 40.987 1.00 37.11 84 ILE A CA 1
ATOM 758 C C . ILE A 1 84 ? 29.923 45.531 41.343 1.00 37.27 84 ILE A C 1
ATOM 759 O O . ILE A 1 84 ? 30.541 46.410 40.726 1.00 38.28 84 ILE A O 1
ATOM 764 N N . GLU A 1 85 ? 29.096 45.816 42.362 1.00 39.86 85 GLU A N 1
ATOM 765 C CA . GLU A 1 85 ? 28.867 47.198 42.795 1.00 40.49 85 GLU A CA 1
ATOM 766 C C . GLU A 1 85 ? 30.141 47.849 43.304 1.00 41.86 85 GLU A C 1
ATOM 767 O O . GLU A 1 85 ? 30.307 49.069 43.193 1.00 42.76 85 GLU A O 1
ATOM 773 N N . ASP A 1 86 ? 31.046 47.062 43.859 1.00 41.48 86 ASP A N 1
ATOM 774 C CA . ASP A 1 86 ? 32.337 47.577 44.275 1.00 43.28 86 ASP A CA 1
ATOM 775 C C . ASP A 1 86 ? 33.294 47.810 43.106 1.00 37.76 86 ASP A C 1
ATOM 776 O O . ASP A 1 86 ? 34.396 48.318 43.321 1.00 36.25 86 ASP A O 1
ATOM 781 N N . GLY A 1 87 ? 32.921 47.455 41.882 1.00 31.67 87 GLY A N 1
ATOM 782 C CA . GLY A 1 87 ? 33.814 47.624 40.754 1.00 29.32 87 GLY A CA 1
ATOM 783 C C . GLY A 1 87 ? 34.570 46.383 40.306 1.00 34.43 87 GLY A C 1
ATOM 784 O O . GLY A 1 87 ? 35.493 46.498 39.487 1.00 34.08 87 GLY A O 1
ATOM 785 N N . MET A 1 88 ? 34.227 45.215 40.818 1.00 37.04 88 MET A N 1
ATOM 786 C CA . MET A 1 88 ? 34.895 44.003 40.376 1.00 32.50 88 MET A CA 1
ATOM 787 C C . MET A 1 88 ? 34.797 43.881 38.856 1.00 28.01 88 MET A C 1
ATOM 788 O O . MET A 1 88 ? 33.697 43.971 38.300 1.00 30.31 88 MET A O 1
ATOM 793 N N . PRO A 1 89 ? 35.914 43.742 38.147 1.00 24.74 89 PRO A N 1
ATOM 794 C CA . PRO A 1 89 ? 35.849 43.506 36.707 1.00 29.63 89 PRO A CA 1
ATOM 795 C C . PRO A 1 89 ? 35.369 42.096 36.449 1.00 31.49 89 PRO A C 1
ATOM 796 O O . PRO A 1 89 ? 35.662 41.174 37.220 1.00 26.94 89 PRO A O 1
ATOM 800 N N . GLY A 1 90 ? 34.621 41.949 35.359 1.00 28.51 90 GLY A N 1
ATOM 801 C CA . GLY A 1 90 ? 34.046 40.671 34.990 1.00 31.94 90 GLY A CA 1
ATOM 802 C C . GLY A 1 90 ? 33.666 40.675 33.529 1.00 32.99 90 GLY A C 1
ATOM 803 O O . GLY A 1 90 ? 33.374 41.729 32.948 1.00 28.26 90 GLY A O 1
ATOM 804 N N . LEU A 1 91 ? 33.718 39.492 32.917 1.00 23.84 91 LEU A N 1
ATOM 805 C CA . LEU A 1 91 ? 33.300 39.301 31.534 1.00 20.50 91 LEU A CA 1
ATOM 806 C C . LEU A 1 91 ? 32.270 38.186 31.486 1.00 27.53 91 LEU A C 1
ATOM 807 O O . LEU A 1 91 ? 32.509 37.105 32.032 1.00 26.60 91 LEU A O 1
ATOM 812 N N . THR A 1 92 ? 31.136 38.436 30.825 1.00 30.53 92 THR A N 1
ATOM 813 C CA . THR A 1 92 ? 30.049 37.466 30.744 1.00 28.01 92 THR A CA 1
ATOM 814 C C . THR A 1 92 ? 29.619 37.318 29.286 1.00 29.91 92 THR A C 1
ATOM 815 O O . THR A 1 92 ? 29.542 38.306 28.555 1.00 27.78 92 THR A O 1
ATOM 819 N N . ILE A 1 93 ? 29.369 36.080 28.850 1.00 27.86 93 ILE A N 1
ATOM 820 C CA . ILE A 1 93 ? 29.168 35.770 27.433 1.00 28.21 93 ILE A CA 1
ATOM 821 C C . ILE A 1 93 ? 27.801 35.113 27.239 1.00 29.86 93 ILE A C 1
ATOM 822 O O . ILE A 1 93 ? 27.494 34.106 27.890 1.00 29.77 93 ILE A O 1
ATOM 827 N N . CYS A 1 94 ? 27.000 35.660 26.318 1.00 25.43 94 CYS A N 1
ATOM 828 C CA . CYS A 1 94 ? 25.699 35.099 25.961 1.00 26.17 94 CYS A CA 1
ATOM 829 C C . CYS A 1 94 ? 24.851 34.767 27.186 1.00 26.58 94 CYS A C 1
ATOM 830 O O . CYS A 1 94 ? 24.458 35.660 27.935 1.00 34.68 94 CYS A O 1
ATOM 833 N N . GLY A 1 95 ? 24.584 33.478 27.420 1.00 30.73 95 GLY A N 1
ATOM 834 C CA . GLY A 1 95 ? 23.736 33.105 28.545 1.00 31.49 95 GLY A CA 1
ATOM 835 C C . GLY A 1 95 ? 24.269 33.603 29.878 1.00 28.90 95 GLY A C 1
ATOM 836 O O . GLY A 1 95 ? 23.495 33.950 30.769 1.00 30.09 95 GLY A O 1
ATOM 837 N N . GLY A 1 96 ? 25.588 33.654 30.025 1.00 28.51 96 GLY A N 1
ATOM 838 C CA . GLY A 1 96 ? 26.170 34.254 31.214 1.00 34.13 96 GLY A CA 1
ATOM 839 C C . GLY A 1 96 ? 25.843 35.734 31.366 1.00 33.75 96 GLY A C 1
ATOM 840 O O . GLY A 1 96 ? 25.728 36.233 32.483 1.00 32.45 96 GLY A O 1
ATOM 841 N N . TYR A 1 97 ? 25.680 36.443 30.249 1.00 31.72 97 TYR A N 1
ATOM 842 C CA . TYR A 1 97 ? 25.236 37.836 30.261 1.00 30.95 97 TYR A CA 1
ATOM 843 C C . TYR A 1 97 ? 23.730 37.936 30.487 1.00 34.40 97 TYR A C 1
ATOM 844 O O . TYR A 1 97 ? 23.277 38.608 31.425 1.00 35.17 97 TYR A O 1
ATOM 853 N N . GLN A 1 98 ? 22.941 37.240 29.664 1.00 36.83 98 GLN A N 1
ATOM 854 C CA . GLN A 1 98 ? 21.486 37.287 29.792 1.00 29.91 98 GLN A CA 1
ATOM 855 C C . GLN A 1 98 ? 21.013 36.955 31.198 1.00 39.78 98 GLN A C 1
ATOM 856 O O . GLN A 1 98 ? 20.078 37.579 31.721 1.00 36.62 98 GLN A O 1
ATOM 862 N N . PHE A 1 99 ? 21.606 35.946 31.816 1.00 38.63 99 PHE A N 1
ATOM 863 C CA . PHE A 1 99 ? 21.066 35.534 33.096 1.00 42.96 99 PHE A CA 1
ATOM 864 C C . PHE A 1 99 ? 21.602 36.367 34.258 1.00 42.59 99 PHE A C 1
ATOM 865 O O . PHE A 1 99 ? 21.315 36.040 35.412 1.00 51.22 99 PHE A O 1
ATOM 873 N N . LEU A 1 100 ? 22.341 37.451 33.996 1.00 39.79 100 LEU A N 1
ATOM 874 C CA . LEU A 1 100 ? 22.506 38.455 35.046 1.00 39.17 100 LEU A CA 1
ATOM 875 C C . LEU A 1 100 ? 21.228 39.232 35.262 1.00 39.79 100 LEU A C 1
ATOM 876 O O . LEU A 1 100 ? 21.049 39.813 36.333 1.00 40.20 100 LEU A O 1
ATOM 881 N N . GLY A 1 101 ? 20.321 39.227 34.291 1.00 38.07 101 GLY A N 1
ATOM 882 C CA . GLY A 1 101 ? 19.087 39.974 34.405 1.00 35.78 101 GLY A CA 1
ATOM 883 C C . GLY A 1 101 ? 18.021 39.258 35.214 1.00 41.92 101 GLY A C 1
ATOM 884 O O . GLY A 1 101 ? 18.259 38.252 35.886 1.00 44.93 101 GLY A O 1
ATOM 885 N N . LYS A 1 102 ? 16.803 39.797 35.122 1.00 42.88 102 LYS A N 1
ATOM 886 C CA . LYS A 1 102 ? 15.688 39.285 35.910 1.00 44.98 102 LYS A CA 1
ATOM 887 C C . LYS A 1 102 ? 15.084 38.030 35.285 1.00 51.64 102 LYS A C 1
ATOM 888 O O . LYS A 1 102 ? 14.799 37.058 35.992 1.00 53.91 102 LYS A O 1
ATOM 891 N N . LYS A 1 103 ? 14.873 38.020 33.968 1.00 54.47 103 LYS A N 1
ATOM 892 C CA . LYS A 1 103 ? 14.296 36.833 33.345 1.00 56.91 103 LYS A CA 1
ATOM 893 C C . LYS A 1 103 ? 14.801 36.660 31.918 1.00 50.59 103 LYS A C 1
ATOM 894 O O . LYS A 1 103 ? 15.308 37.593 31.289 1.00 45.41 103 LYS A O 1
ATOM 899 N N . TYR A 1 104 ? 14.660 35.429 31.430 1.00 51.53 104 TYR A N 1
ATOM 900 C CA . TYR A 1 104 ? 14.925 35.050 30.048 1.00 47.51 104 TYR A CA 1
ATOM 901 C C . TYR A 1 104 ? 13.689 34.329 29.536 1.00 51.83 104 TYR A C 1
ATOM 902 O O . TYR A 1 104 ? 13.333 33.271 30.065 1.00 56.58 104 TYR A O 1
ATOM 911 N N . ILE A 1 105 ? 13.032 34.890 28.519 1.00 48.84 105 ILE A N 1
ATOM 912 C CA . ILE A 1 105 ? 11.836 34.289 27.934 1.00 52.33 105 ILE A CA 1
ATOM 913 C C . ILE A 1 105 ? 12.238 33.516 26.686 1.00 58.60 105 ILE A C 1
ATOM 914 O O . ILE A 1 105 ? 12.916 34.060 25.810 1.00 61.77 105 ILE A O 1
ATOM 919 N N . THR A 1 106 ? 11.837 32.243 26.609 1.00 64.56 106 THR A N 1
ATOM 920 C CA . THR A 1 106 ? 12.148 31.404 25.455 1.00 63.50 106 THR A CA 1
ATOM 921 C C . THR A 1 106 ? 11.151 31.672 24.335 1.00 65.70 106 THR A C 1
ATOM 922 O O . THR A 1 106 ? 10.112 32.308 24.551 1.00 62.28 106 THR A O 1
ATOM 926 N N . PRO A 1 107 ? 11.442 31.212 23.108 1.00 69.95 107 PRO A N 1
ATOM 927 C CA . PRO A 1 107 ? 10.494 31.479 22.018 1.00 70.70 107 PRO A CA 1
ATOM 928 C C . PRO A 1 107 ? 9.118 30.944 22.321 1.00 76.90 107 PRO A C 1
ATOM 929 O O . PRO A 1 107 ? 8.121 31.609 22.019 1.00 82.24 107 PRO A O 1
ATOM 933 N N . ASP A 1 108 ? 9.041 29.763 22.950 1.00 80.55 108 ASP A N 1
ATOM 934 C CA . ASP A 1 108 ? 7.778 29.139 23.343 1.00 80.13 108 ASP A CA 1
ATOM 935 C C . ASP A 1 108 ? 7.211 29.717 24.638 1.00 76.98 108 ASP A C 1
ATOM 936 O O . ASP A 1 108 ? 6.409 29.048 25.300 1.00 67.66 108 ASP A O 1
ATOM 938 N N . GLY A 1 109 ? 7.623 30.930 25.019 1.00 79.17 109 GLY A N 1
ATOM 939 C CA . GLY A 1 109 ? 6.980 31.678 26.080 1.00 80.74 109 GLY A CA 1
ATOM 940 C C . GLY A 1 109 ? 7.350 31.288 27.493 1.00 85.87 109 GLY A C 1
ATOM 941 O O . GLY A 1 109 ? 6.857 31.918 28.437 1.00 91.55 109 GLY A O 1
ATOM 942 N N . THR A 1 110 ? 8.196 30.281 27.678 1.00 84.42 110 THR A N 1
ATOM 943 C CA . THR A 1 110 ? 8.600 29.889 29.022 1.00 83.48 110 THR A CA 1
ATOM 944 C C . THR A 1 110 ? 9.504 30.961 29.631 1.00 77.86 110 THR A C 1
ATOM 945 O O . THR A 1 110 ? 10.484 31.386 29.010 1.00 77.81 110 THR A O 1
ATOM 949 N N . GLU A 1 111 ? 9.166 31.408 30.842 1.00 70.45 111 GLU A N 1
ATOM 950 C CA . GLU A 1 111 ? 9.982 32.371 31.575 1.00 70.49 111 GLU A CA 1
ATOM 951 C C . GLU A 1 111 ? 10.978 31.635 32.462 1.00 65.23 111 GLU A C 1
ATOM 952 O O . GLU A 1 111 ? 10.581 30.876 33.354 1.00 67.43 111 GLU A O 1
ATOM 958 N N . LEU A 1 112 ? 12.264 31.845 32.198 1.00 59.98 112 LEU A N 1
ATOM 959 C CA . LEU A 1 112 ? 13.361 31.362 33.026 1.00 58.80 112 LEU A CA 1
ATOM 960 C C . LEU A 1 112 ? 13.865 32.494 33.909 1.00 61.73 112 LEU A C 1
ATOM 961 O O . LEU A 1 112 ? 14.017 33.629 33.447 1.00 58.45 112 LEU A O 1
ATOM 966 N N . GLU A 1 113 ? 14.138 32.181 35.174 1.00 63.20 113 GLU A N 1
ATOM 967 C CA . GLU A 1 113 ? 14.612 33.172 36.131 1.00 60.66 113 GLU A CA 1
ATOM 968 C C . GLU A 1 113 ? 16.123 33.323 36.035 1.00 61.40 113 GLU A C 1
ATOM 969 O O . GLU A 1 113 ? 16.851 32.326 35.974 1.00 61.93 113 GLU A O 1
ATOM 971 N N . GLY A 1 114 ? 16.588 34.574 36.019 1.00 60.63 114 GLY A N 1
ATOM 972 C CA . GLY A 1 114 ? 17.998 34.881 36.098 1.00 52.72 114 GLY A CA 1
ATOM 973 C C . GLY A 1 114 ? 18.413 35.214 37.519 1.00 48.93 114 GLY A C 1
ATOM 974 O O . GLY A 1 114 ? 17.680 34.997 38.482 1.00 54.14 114 GLY A O 1
ATOM 975 N N . LEU A 1 115 ? 19.622 35.748 37.646 1.00 43.51 115 LEU A N 1
ATOM 976 C CA . LEU A 1 115 ? 20.116 36.123 38.963 1.00 45.31 115 LEU A CA 1
ATOM 977 C C . LEU A 1 115 ? 19.497 37.404 39.488 1.00 52.66 115 LEU A C 1
ATOM 978 O O . LEU A 1 115 ? 19.452 37.596 40.704 1.00 58.99 115 LEU A O 1
ATOM 983 N N . GLY A 1 116 ? 19.018 38.281 38.613 1.00 56.37 116 GLY A N 1
ATOM 984 C CA . GLY A 1 116 ? 18.534 39.559 39.087 1.00 51.14 116 GLY A CA 1
ATOM 985 C C . GLY A 1 116 ? 19.623 40.466 39.603 1.00 46.83 116 GLY A C 1
ATOM 986 O O . GLY A 1 116 ? 19.343 41.354 40.400 1.00 49.98 116 GLY A O 1
ATOM 987 N N . ILE A 1 117 ? 20.871 40.251 39.186 1.00 44.94 117 ILE A N 1
ATOM 988 C CA . ILE A 1 117 ? 21.932 41.189 39.527 1.00 47.53 117 ILE A CA 1
ATOM 989 C C . ILE A 1 117 ? 21.593 42.574 38.997 1.00 50.84 117 ILE A C 1
ATOM 990 O O . ILE A 1 117 ? 21.799 43.587 39.676 1.00 48.74 117 ILE A O 1
ATOM 995 N N . LEU A 1 118 ? 21.076 42.639 37.772 1.00 43.84 118 LEU A N 1
ATOM 996 C CA . LEU A 1 118 ? 20.683 43.886 37.143 1.00 41.58 118 LEU A CA 1
ATOM 997 C C . LEU A 1 118 ? 19.245 43.753 36.681 1.00 46.06 118 LEU A C 1
ATOM 998 O O . LEU A 1 118 ? 18.776 42.650 36.382 1.00 48.05 118 LEU A O 1
ATOM 1003 N N . ASP A 1 119 ? 18.541 44.884 36.628 1.00 42.50 119 ASP A N 1
ATOM 1004 C CA . ASP A 1 119 ? 17.125 44.869 36.287 1.00 46.94 119 ASP A CA 1
ATOM 1005 C C . ASP A 1 119 ? 16.956 44.998 34.775 1.00 43.54 119 ASP A C 1
ATOM 1006 O O . ASP A 1 119 ? 16.751 46.081 34.222 1.00 50.70 119 ASP A O 1
ATOM 1011 N N . PHE A 1 120 ? 17.041 43.861 34.090 1.00 39.76 120 PHE A N 1
ATOM 1012 C CA . PHE A 1 120 ? 16.689 43.808 32.678 1.00 35.36 120 PHE A CA 1
ATOM 1013 C C . PHE A 1 120 ? 16.141 42.424 32.352 1.00 38.84 120 PHE A C 1
ATOM 1014 O O . PHE A 1 120 ? 16.094 41.532 33.202 1.00 41.07 120 PHE A O 1
ATOM 1022 N N . TYR A 1 121 ? 15.716 42.248 31.108 1.00 38.96 121 TYR A N 1
ATOM 1023 C CA . TYR A 1 121 ? 15.202 40.958 30.684 1.00 41.89 121 TYR A CA 1
ATOM 1024 C C . TYR A 1 121 ? 15.610 40.732 29.241 1.00 43.90 121 TYR A C 1
ATOM 1025 O O . TYR A 1 121 ? 16.107 41.637 28.558 1.00 34.20 121 TYR A O 1
ATOM 1034 N N . THR A 1 122 ? 15.393 39.497 28.793 1.00 41.53 122 THR A N 1
ATOM 1035 C CA . THR A 1 122 ? 15.743 39.026 27.464 1.00 35.87 122 THR A CA 1
ATOM 1036 C C . THR A 1 122 ? 14.581 38.207 26.925 1.00 43.05 122 THR A C 1
ATOM 1037 O O . THR A 1 122 ? 13.987 37.410 27.652 1.00 42.46 122 THR A O 1
ATOM 1041 N N . GLU A 1 123 ? 14.257 38.427 25.656 1.00 45.85 123 GLU A N 1
ATOM 1042 C CA . GLU A 1 123 ? 13.131 37.805 24.975 1.00 46.38 123 GLU A CA 1
ATOM 1043 C C . GLU A 1 123 ? 13.684 37.192 23.700 1.00 48.38 123 GLU A C 1
ATOM 1044 O O . GLU A 1 123 ? 14.279 37.902 22.881 1.00 45.84 123 GLU A O 1
ATOM 1050 N N . SER A 1 124 ? 13.541 35.886 23.536 1.00 48.43 124 SER A N 1
ATOM 1051 C CA . SER A 1 124 ? 14.127 35.262 22.361 1.00 55.61 124 SER A CA 1
ATOM 1052 C C . SER A 1 124 ? 13.051 34.978 21.326 1.00 50.56 124 SER A C 1
ATOM 1053 O O . SER A 1 124 ? 11.891 34.738 21.657 1.00 55.00 124 SER A O 1
ATOM 1056 N N . LYS A 1 125 ? 13.438 35.059 20.065 1.00 50.50 125 LYS A N 1
ATOM 1057 C CA . LYS A 1 125 ? 12.596 34.648 18.958 1.00 48.01 125 LYS A CA 1
ATOM 1058 C C . LYS A 1 125 ? 13.280 33.507 18.225 1.00 57.15 125 LYS A C 1
ATOM 1059 O O . LYS A 1 125 ? 14.428 33.147 18.505 1.00 58.81 125 LYS A O 1
ATOM 1063 N N . THR A 1 126 ? 12.555 32.941 17.268 1.00 62.84 126 THR A N 1
ATOM 1064 C CA . THR A 1 126 ? 13.110 31.862 16.467 1.00 65.79 126 THR A CA 1
ATOM 1065 C C . THR A 1 126 ? 14.042 32.397 15.391 1.00 62.93 126 THR A C 1
ATOM 1066 O O . THR A 1 126 ? 15.101 31.812 15.146 1.00 66.13 126 THR A O 1
ATOM 1070 N N . ASN A 1 127 ? 13.682 33.507 14.747 1.00 59.84 127 ASN A N 1
ATOM 1071 C CA . ASN A 1 127 ? 14.606 34.134 13.811 1.00 55.19 127 ASN A CA 1
ATOM 1072 C C . ASN A 1 127 ? 15.744 34.762 14.605 1.00 54.10 127 ASN A C 1
ATOM 1073 O O . ASN A 1 127 ? 15.506 35.561 15.514 1.00 56.88 127 ASN A O 1
ATOM 1078 N N . ARG A 1 128 ? 16.975 34.388 14.273 1.00 42.06 128 ARG A N 1
ATOM 1079 C CA . ARG A 1 128 ? 18.142 34.806 15.023 1.00 42.02 128 ARG A CA 1
ATOM 1080 C C . ARG A 1 128 ? 18.795 36.031 14.403 1.00 37.37 128 ARG A C 1
ATOM 1081 O O . ARG A 1 128 ? 18.756 36.256 13.190 1.00 40.65 128 ARG A O 1
ATOM 1089 N N . LEU A 1 129 ? 19.424 36.806 15.260 1.00 40.28 129 LEU A N 1
ATOM 1090 C CA . LEU A 1 129 ? 20.317 37.871 14.835 1.00 33.66 129 LEU A CA 1
ATOM 1091 C C . LEU A 1 129 ? 21.685 37.251 14.561 1.00 33.38 129 LEU A C 1
ATOM 1092 O O . LEU A 1 129 ? 22.359 36.788 15.480 1.00 28.59 129 LEU A O 1
ATOM 1097 N N . THR A 1 130 ? 22.110 37.245 13.303 1.00 31.64 130 THR A N 1
ATOM 1098 C CA . THR A 1 130 ? 23.274 36.466 12.911 1.00 32.70 130 THR A CA 1
ATOM 1099 C C . THR A 1 130 ? 24.074 37.198 11.854 1.00 34.82 130 THR A C 1
ATOM 1100 O O . THR A 1 130 ? 23.502 37.681 10.873 1.00 36.56 130 THR A O 1
ATOM 1104 N N . GLY A 1 131 ? 25.379 37.249 12.044 1.00 26.98 131 GLY A N 1
ATOM 1105 C CA . GLY A 1 131 ? 26.290 37.702 11.019 1.00 30.37 131 GLY A CA 1
ATOM 1106 C C . GLY A 1 131 ? 27.502 38.371 11.648 1.00 27.32 131 GLY A C 1
ATOM 1107 O O . GLY A 1 131 ? 27.717 38.307 12.857 1.00 26.27 131 GLY A O 1
ATOM 1108 N N . ASP A 1 132 ? 28.297 39.004 10.786 1.00 26.55 132 ASP A N 1
ATOM 1109 C CA . ASP A 1 132 ? 29.413 39.823 11.246 1.00 26.54 132 ASP A CA 1
ATOM 1110 C C . ASP A 1 132 ? 28.902 41.029 12.026 1.00 31.35 132 ASP A C 1
ATOM 1111 O O . ASP A 1 132 ? 27.872 41.620 11.687 1.00 35.27 132 ASP A O 1
ATOM 1116 N N . ILE A 1 133 ? 29.625 41.415 13.070 1.00 27.47 133 ILE A N 1
ATOM 1117 C CA . ILE A 1 133 ? 29.257 42.609 13.809 1.00 25.36 133 ILE A CA 1
ATOM 1118 C C . ILE A 1 133 ? 30.487 43.492 13.997 1.00 28.12 133 ILE A C 1
ATOM 1119 O O . ILE A 1 133 ? 31.588 43.009 14.276 1.00 25.98 133 ILE A O 1
ATOM 1124 N N . VAL A 1 134 ? 30.297 44.788 13.778 1.00 26.56 134 VAL A N 1
ATOM 1125 C CA . VAL A 1 134 ? 31.323 45.804 13.936 1.00 24.42 134 VAL A CA 1
ATOM 1126 C C . VAL A 1 134 ? 30.735 46.865 14.861 1.00 25.58 134 VAL A C 1
ATOM 1127 O O . VAL A 1 134 ? 29.657 47.393 14.581 1.00 29.00 134 VAL A O 1
ATOM 1131 N N . ILE A 1 135 ? 31.419 47.143 15.975 1.00 26.03 135 ILE A N 1
ATOM 1132 C CA . ILE A 1 135 ? 30.981 48.102 16.987 1.00 23.86 135 ILE A CA 1
ATOM 1133 C C . ILE A 1 135 ? 32.056 49.170 17.144 1.00 25.85 135 ILE A C 1
ATOM 1134 O O . ILE A 1 135 ? 33.248 48.853 17.127 1.00 24.93 135 ILE A O 1
ATOM 1139 N N . GLU A 1 136 ? 31.646 50.430 17.340 1.00 24.27 136 GLU A N 1
ATOM 1140 C CA . GLU A 1 136 ? 32.580 51.504 17.625 1.00 22.94 136 GLU A CA 1
ATOM 1141 C C . GLU A 1 136 ? 32.344 52.006 19.045 1.00 31.16 136 GLU A C 1
ATOM 1142 O O . GLU A 1 136 ? 31.287 52.580 19.347 1.00 31.09 136 GLU A O 1
ATOM 1148 N N . SER A 1 137 ? 33.350 51.835 19.893 1.00 26.44 137 SER A N 1
ATOM 1149 C CA . SER A 1 137 ? 33.290 52.145 21.315 1.00 23.02 137 SER A CA 1
ATOM 1150 C C . SER A 1 137 ? 34.313 53.221 21.634 1.00 25.90 137 SER A C 1
ATOM 1151 O O . SER A 1 137 ? 35.367 53.281 20.993 1.00 26.47 137 SER A O 1
ATOM 1154 N N . ASP A 1 138 ? 34.008 54.084 22.625 1.00 31.38 138 ASP A N 1
ATOM 1155 C CA . ASP A 1 138 ? 35.014 55.039 23.087 1.00 32.84 138 ASP A CA 1
ATOM 1156 C C . ASP A 1 138 ? 36.027 54.388 24.027 1.00 36.83 138 ASP A C 1
ATOM 1157 O O . ASP A 1 138 ? 37.196 54.772 24.035 1.00 59.54 138 ASP A O 1
ATOM 1162 N N . THR A 1 139 ? 35.606 53.427 24.818 1.00 29.87 139 THR A N 1
ATOM 1163 C CA . THR A 1 139 ? 36.470 52.738 25.767 1.00 33.89 139 THR A CA 1
ATOM 1164 C C . THR A 1 139 ? 37.220 51.567 25.116 1.00 33.61 139 THR A C 1
ATOM 1165 O O . THR A 1 139 ? 38.395 51.334 25.404 1.00 27.71 139 THR A O 1
ATOM 1169 N N . PHE A 1 140 ? 36.568 50.844 24.214 1.00 20.34 140 PHE A N 1
ATOM 1170 C CA . PHE A 1 140 ? 37.145 49.636 23.637 1.00 21.97 140 PHE A CA 1
ATOM 1171 C C . PHE A 1 140 ? 37.519 49.787 22.174 1.00 27.87 140 PHE A C 1
ATOM 1172 O O . PHE A 1 140 ? 37.749 48.776 21.497 1.00 29.34 140 PHE A O 1
ATOM 1180 N N . GLY A 1 141 ? 37.589 51.017 21.667 1.00 21.74 141 GLY A N 1
ATOM 1181 C CA . GLY A 1 141 ? 37.933 51.187 20.261 1.00 24.29 141 GLY A CA 1
ATOM 1182 C C . GLY A 1 141 ? 36.982 50.401 19.368 1.00 31.59 141 GLY A C 1
ATOM 1183 O O . GLY A 1 141 ? 35.796 50.258 19.654 1.00 28.61 141 GLY A O 1
ATOM 1184 N N . THR A 1 142 ? 37.509 49.848 18.285 1.00 31.68 142 THR A N 1
ATOM 1185 C CA . THR A 1 142 ? 36.686 49.113 17.340 1.00 29.26 142 THR A CA 1
ATOM 1186 C C . THR A 1 142 ? 36.575 47.655 17.787 1.00 28.05 142 THR A C 1
ATOM 1187 O O . THR A 1 142 ? 37.595 46.968 17.913 1.00 30.96 142 THR A O 1
ATOM 1191 N N . ILE A 1 143 ? 35.358 47.189 18.054 1.00 24.21 143 ILE A N 1
ATOM 1192 C CA . ILE A 1 143 ? 35.136 45.790 18.444 1.00 22.10 143 ILE A CA 1
ATOM 1193 C C . ILE A 1 143 ? 34.550 45.042 17.255 1.00 27.62 143 ILE A C 1
ATOM 1194 O O . ILE A 1 143 ? 33.609 45.521 16.609 1.00 30.32 143 ILE A O 1
ATOM 1199 N N . VAL A 1 144 ? 35.057 43.844 17.006 1.00 22.14 144 VAL A N 1
ATOM 1200 C CA . VAL A 1 144 ? 34.685 43.055 15.840 1.00 24.59 144 VAL A CA 1
ATOM 1201 C C . VAL A 1 144 ? 34.457 41.604 16.268 1.00 26.57 144 VAL A C 1
ATOM 1202 O O . VAL A 1 144 ? 35.194 41.075 17.102 1.00 19.12 144 VAL A O 1
ATOM 1206 N N . GLY A 1 145 ? 33.460 40.955 15.675 1.00 25.00 145 GLY A N 1
ATOM 1207 C CA . GLY A 1 145 ? 33.228 39.534 15.918 1.00 24.96 145 GLY A CA 1
ATOM 1208 C C . GLY A 1 145 ? 32.036 39.015 15.132 1.00 33.49 145 GLY A C 1
ATOM 1209 O O . GLY A 1 145 ? 31.670 39.578 14.085 1.00 31.81 145 GLY 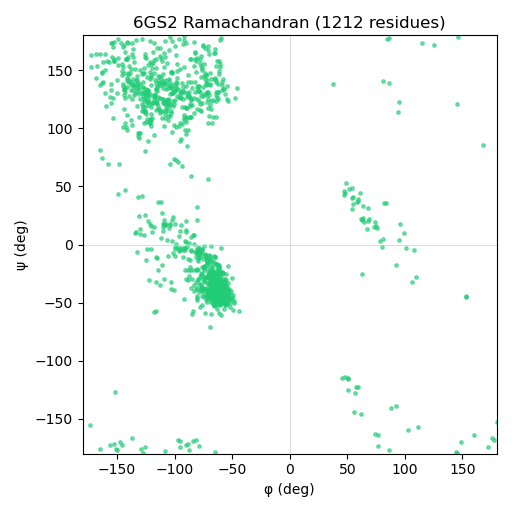A O 1
ATOM 1210 N N . PHE A 1 146 ? 31.405 37.965 15.669 1.00 24.90 146 PHE A N 1
ATOM 1211 C CA . PHE A 1 146 ? 30.328 37.230 15.036 1.00 27.02 146 PHE A CA 1
ATOM 1212 C C . PHE A 1 146 ? 29.211 37.075 16.058 1.00 30.25 146 PHE A C 1
ATOM 1213 O O . PHE A 1 146 ? 29.472 36.786 17.226 1.00 28.79 146 PHE A O 1
ATOM 1221 N N . GLU A 1 147 ? 27.982 37.345 15.644 1.00 27.60 147 GLU A N 1
ATOM 1222 C CA . GLU A 1 147 ? 26.838 37.227 16.531 1.00 25.57 147 GLU A CA 1
ATOM 1223 C C . GLU A 1 147 ? 25.893 36.215 15.894 1.00 32.58 147 GLU A C 1
ATOM 1224 O O . GLU A 1 147 ? 25.845 36.064 14.665 1.00 33.09 147 GLU A O 1
ATOM 1230 N N . ASN A 1 148 ? 25.184 35.494 16.745 1.00 25.74 148 ASN A N 1
ATOM 1231 C CA . ASN A 1 148 ? 24.270 34.451 16.311 1.00 31.25 148 ASN A CA 1
ATOM 1232 C C . ASN A 1 148 ? 23.375 34.101 17.486 1.00 36.78 148 ASN A C 1
ATOM 1233 O O . ASN A 1 148 ? 23.631 33.118 18.190 1.00 37.91 148 ASN A O 1
ATOM 1238 N N . HIS A 1 149 ? 22.331 34.885 17.724 1.00 31.99 149 HIS A N 1
ATOM 1239 C CA . HIS A 1 149 ? 21.554 34.689 18.938 1.00 34.14 149 HIS A CA 1
ATOM 1240 C C . HIS A 1 149 ? 20.080 34.973 18.686 1.00 37.58 149 HIS A C 1
ATOM 1241 O O . HIS A 1 149 ? 19.732 35.900 17.952 1.00 33.84 149 HIS A O 1
ATOM 1248 N N . GLY A 1 150 ? 19.222 34.122 19.250 1.00 44.07 150 GLY A N 1
ATOM 1249 C CA . GLY A 1 150 ? 17.795 34.375 19.215 1.00 33.92 150 GLY A CA 1
ATOM 1250 C C . GLY A 1 150 ? 17.355 35.429 20.204 1.00 38.98 150 GLY A C 1
ATOM 1251 O O . GLY A 1 150 ? 16.329 36.082 19.988 1.00 35.96 150 GLY A O 1
ATOM 1252 N N . GLY A 1 151 ? 18.117 35.619 21.277 1.00 34.37 151 GLY A N 1
ATOM 1253 C CA . GLY A 1 151 ? 17.667 36.465 22.357 1.00 38.49 151 GLY A CA 1
ATOM 1254 C C . GLY A 1 151 ? 17.778 37.936 21.987 1.00 37.18 151 GLY A C 1
ATOM 1255 O O . GLY A 1 151 ? 18.755 38.374 21.383 1.00 33.34 151 GLY A O 1
ATOM 1256 N N . ARG A 1 152 ? 16.727 38.682 22.317 1.00 37.94 152 ARG A N 1
ATOM 1257 C CA . ARG A 1 152 ? 16.744 40.141 22.335 1.00 37.55 152 ARG A CA 1
ATOM 1258 C C . ARG A 1 152 ? 16.790 40.588 23.787 1.00 37.33 152 ARG A C 1
ATOM 1259 O O . ARG A 1 152 ? 15.873 40.288 24.563 1.00 36.71 152 ARG A O 1
ATOM 1267 N N . THR A 1 153 ? 17.855 41.292 24.151 1.00 37.25 153 THR A N 1
ATOM 1268 C CA . THR A 1 153 ? 18.042 41.804 25.500 1.00 37.88 153 THR A CA 1
ATOM 1269 C C . THR A 1 153 ? 17.689 43.290 25.527 1.00 36.67 153 THR A C 1
ATOM 1270 O O . THR A 1 153 ? 18.158 44.058 24.683 1.00 36.21 153 THR A O 1
ATOM 1274 N N . TYR A 1 154 ? 16.865 43.682 26.489 1.00 38.06 154 TYR A N 1
ATOM 1275 C CA . TYR A 1 154 ? 16.365 45.051 26.628 1.00 38.78 154 TYR A CA 1
ATOM 1276 C C . TYR A 1 154 ? 16.818 45.557 27.989 1.00 36.14 154 TYR A C 1
ATOM 1277 O O . TYR A 1 154 ? 16.241 45.168 29.006 1.00 38.56 154 TYR A O 1
ATOM 1286 N N . HIS A 1 155 ? 17.873 46.380 28.018 1.00 34.61 155 HIS A N 1
ATOM 1287 C CA . HIS A 1 155 ? 18.324 47.020 29.254 1.00 36.20 155 HIS A CA 1
ATOM 1288 C C . HIS A 1 155 ? 18.565 48.510 29.037 1.00 35.84 155 HIS A C 1
ATOM 1289 O O . HIS A 1 155 ? 18.731 48.975 27.907 1.00 37.27 155 HIS A O 1
ATOM 1296 N N A ASP A 1 156 ? 18.595 49.251 30.146 0.45 35.75 156 ASP A N 1
ATOM 1297 N N B ASP A 1 156 ? 18.586 49.261 30.143 0.55 35.38 156 ASP A N 1
ATOM 1298 C CA A ASP A 1 156 ? 18.773 50.699 30.130 0.45 38.55 156 ASP A CA 1
ATOM 1299 C CA B ASP A 1 156 ? 18.778 50.710 30.113 0.55 38.72 156 ASP A CA 1
ATOM 1300 C C A ASP A 1 156 ? 20.145 51.131 30.657 0.45 37.55 156 ASP A C 1
ATOM 1301 C C B ASP A 1 156 ? 20.151 51.136 30.644 0.55 37.52 156 ASP A C 1
ATOM 1302 O O A ASP A 1 156 ? 20.298 52.247 31.153 0.45 37.68 156 ASP A O 1
ATOM 1303 O O B ASP A 1 156 ? 20.314 52.253 31.134 0.55 37.52 156 ASP A O 1
ATOM 1312 N N . PHE A 1 157 ? 21.152 50.274 30.541 1.00 37.45 157 PHE A N 1
ATOM 1313 C CA . PHE A 1 157 ? 22.497 50.579 31.028 1.00 38.46 157 PHE A CA 1
ATOM 1314 C C . PHE A 1 157 ? 23.449 50.920 29.871 1.00 31.78 157 PHE A C 1
ATOM 1315 O O . PHE A 1 157 ? 23.098 50.846 28.692 1.00 30.01 157 PHE A O 1
ATOM 1323 N N . GLY A 1 158 ? 24.678 51.302 30.221 1.00 38.90 158 GLY A N 1
ATOM 1324 C CA . GLY A 1 158 ? 25.704 51.479 29.206 1.00 31.74 158 GLY A CA 1
ATOM 1325 C C . GLY A 1 158 ? 25.983 50.180 28.468 1.00 29.91 158 GLY A C 1
ATOM 1326 O O . GLY A 1 158 ? 25.675 49.098 28.942 1.00 25.25 158 GLY A O 1
ATOM 1327 N N . THR A 1 159 ? 26.532 50.297 27.266 1.00 31.88 159 THR A N 1
ATOM 1328 C CA . THR A 1 159 ? 26.810 49.145 26.418 1.00 25.35 159 THR A CA 1
ATOM 1329 C C . THR A 1 159 ? 28.268 49.203 25.961 1.00 26.08 159 THR A C 1
ATOM 1330 O O . THR A 1 159 ? 29.009 50.148 26.262 1.00 25.51 159 THR A O 1
ATOM 1334 N N . LEU A 1 160 ? 28.684 48.172 25.233 1.00 23.97 160 LEU A N 1
ATOM 1335 C CA . LEU A 1 160 ? 30.018 48.153 24.643 1.00 24.71 160 LEU A CA 1
ATOM 1336 C C . LEU A 1 160 ? 30.144 49.125 23.488 1.00 28.82 160 LEU A C 1
ATOM 1337 O O . LEU A 1 160 ? 31.259 49.419 23.068 1.00 31.33 160 LEU A O 1
ATOM 1342 N N . GLY A 1 161 ? 29.041 49.604 22.939 1.00 26.67 161 GLY A N 1
ATOM 1343 C CA . GLY A 1 161 ? 29.175 50.622 21.918 1.00 28.48 161 GLY A CA 1
ATOM 1344 C C . GLY A 1 161 ? 28.133 50.574 20.821 1.00 29.47 161 GLY A C 1
ATOM 1345 O O . GLY A 1 161 ? 27.248 49.716 20.791 1.00 23.79 161 GLY A O 1
ATOM 1346 N N . HIS A 1 162 ? 28.247 51.518 19.909 1.00 30.34 162 HIS A N 1
ATOM 1347 C CA . HIS A 1 162 ? 27.339 51.612 18.789 1.00 30.25 162 HIS A CA 1
ATOM 1348 C C . HIS A 1 162 ? 27.723 50.631 17.688 1.00 30.32 162 HIS A C 1
ATOM 1349 O O . HIS A 1 162 ? 28.893 50.520 17.320 1.00 29.00 162 HIS A O 1
ATOM 1356 N N . VAL A 1 163 ? 26.720 49.949 17.140 1.00 25.41 163 VAL A N 1
ATOM 1357 C CA . VAL A 1 163 ? 26.929 48.903 16.144 1.00 23.86 163 VAL A CA 1
ATOM 1358 C C . VAL A 1 163 ? 26.858 49.553 14.763 1.00 30.72 163 VAL A C 1
ATOM 1359 O O . VAL A 1 163 ? 25.786 49.979 14.337 1.00 28.78 163 VAL A O 1
ATOM 1363 N N . THR A 1 164 ? 27.986 49.623 14.052 1.00 24.67 164 THR A N 1
ATOM 1364 C CA . THR A 1 164 ? 27.948 50.161 12.695 1.00 28.62 164 THR A CA 1
ATOM 1365 C C . THR A 1 164 ? 27.619 49.108 11.656 1.00 26.86 164 THR A C 1
ATOM 1366 O O . THR A 1 164 ? 27.294 49.469 10.521 1.00 33.39 164 THR A O 1
ATOM 1370 N N . PHE A 1 165 ? 27.673 47.825 12.012 1.00 25.25 165 PHE A N 1
ATOM 1371 C CA . PHE A 1 165 ? 27.223 46.754 11.117 1.00 25.77 165 PHE A CA 1
ATOM 1372 C C . PHE A 1 165 ? 26.789 45.583 11.984 1.00 25.07 165 PHE A C 1
ATOM 1373 O O . PHE A 1 165 ? 27.576 45.130 12.820 1.00 32.74 165 PHE A O 1
ATOM 1381 N N . GLY A 1 166 ? 25.567 45.092 11.790 1.00 36.20 166 GLY A N 1
ATOM 1382 C CA . GLY A 1 166 ? 25.006 43.999 12.595 1.00 28.38 166 GLY A CA 1
ATOM 1383 C C . GLY A 1 166 ? 23.867 44.482 13.480 1.00 31.62 166 GLY A C 1
ATOM 1384 O O . GLY A 1 166 ? 23.251 45.512 13.245 1.00 32.74 166 GLY A O 1
ATOM 1385 N N . TYR A 1 167 ? 23.613 43.744 14.552 1.00 31.39 167 TYR A N 1
ATOM 1386 C CA . TYR A 1 167 ? 22.441 44.042 15.371 1.00 28.33 167 TYR A CA 1
ATOM 1387 C C . TYR A 1 167 ? 22.784 44.449 16.799 1.00 26.94 167 TYR A C 1
ATOM 1388 O O . TYR A 1 167 ? 22.379 45.527 17.256 1.00 26.69 167 TYR A O 1
ATOM 1397 N N . GLY A 1 168 ? 23.477 43.594 17.536 1.00 28.21 168 GLY A N 1
ATOM 1398 C CA . GLY A 1 168 ? 23.760 43.854 18.926 1.00 23.96 168 GLY A CA 1
ATOM 1399 C C . GLY A 1 168 ? 22.699 43.241 19.812 1.00 34.19 168 GLY A C 1
ATOM 1400 O O . GLY A 1 168 ? 22.237 42.124 19.549 1.00 28.05 168 GLY A O 1
ATOM 1401 N N . ASN A 1 169 ? 22.297 43.975 20.855 1.00 25.06 169 ASN A N 1
ATOM 1402 C CA . ASN A 1 169 ? 21.396 43.422 21.859 1.00 25.92 169 ASN A CA 1
ATOM 1403 C C . ASN A 1 169 ? 20.054 43.017 21.262 1.00 30.06 169 ASN A C 1
ATOM 1404 O O . ASN A 1 169 ? 19.479 42.007 21.667 1.00 30.39 169 ASN A O 1
ATOM 1409 N N . ASN A 1 170 ? 19.524 43.791 20.320 1.00 30.50 170 ASN A N 1
ATOM 1410 C CA . ASN A 1 170 ? 18.183 43.512 19.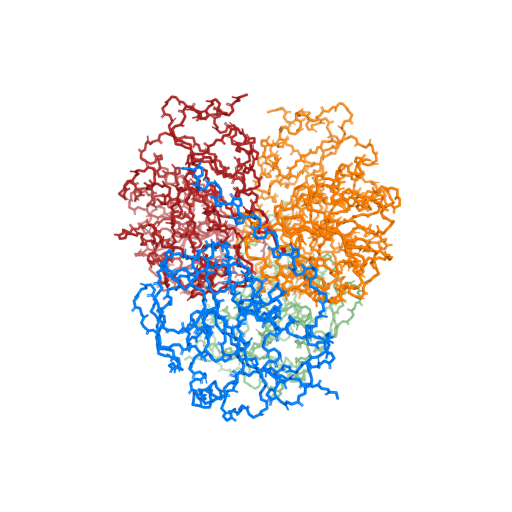803 1.00 32.35 170 ASN A CA 1
ATOM 1411 C C . ASN A 1 170 ? 18.073 44.038 18.379 1.00 36.50 170 ASN A C 1
ATOM 1412 O O . ASN A 1 170 ? 19.061 44.480 17.784 1.00 35.15 170 ASN A O 1
ATOM 1417 N N . ASP A 1 171 ? 16.848 44.007 17.847 1.00 32.43 171 ASP A N 1
ATOM 1418 C CA . ASP A 1 171 ? 16.624 44.369 16.453 1.00 37.25 171 ASP A CA 1
ATOM 1419 C C . ASP A 1 171 ? 16.787 45.868 16.200 1.00 42.29 171 ASP A C 1
ATOM 1420 O O . ASP A 1 171 ? 17.099 46.256 15.072 1.00 44.22 171 ASP A O 1
ATOM 1425 N N . GLU A 1 172 ? 16.571 46.727 17.210 1.00 39.99 172 GLU A N 1
ATOM 1426 C CA . GLU A 1 172 ? 16.371 48.161 16.961 1.00 50.41 172 GLU A CA 1
ATOM 1427 C C . GLU A 1 172 ? 17.471 49.093 17.460 1.00 41.98 172 GLU A C 1
ATOM 1428 O O . GLU A 1 172 ? 17.707 50.114 16.813 1.00 44.05 172 GLU A O 1
ATOM 1434 N N . ASP A 1 173 ? 18.123 48.792 18.599 1.00 33.71 173 ASP A N 1
ATOM 1435 C CA . ASP A 1 173 ? 18.973 49.769 19.289 1.00 35.11 173 ASP A CA 1
ATOM 1436 C C . ASP A 1 173 ? 20.288 50.055 18.565 1.00 35.18 173 ASP A C 1
ATOM 1437 O O . ASP A 1 173 ? 20.876 51.122 18.775 1.00 37.28 173 ASP A O 1
ATOM 1442 N N . LYS A 1 174 ? 20.812 49.104 17.793 1.00 32.99 174 LYS A N 1
ATOM 1443 C CA . LYS A 1 174 ? 22.167 49.211 17.236 1.00 32.52 174 LYS A CA 1
ATOM 1444 C C . LYS A 1 174 ? 23.211 49.476 18.331 1.00 36.31 174 LYS A C 1
ATOM 1445 O O . LYS A 1 174 ? 24.149 50.263 18.149 1.00 29.30 174 LYS A O 1
ATOM 1451 N N . LYS A 1 175 ? 23.050 48.804 19.478 1.00 25.91 175 LYS A N 1
ATOM 1452 C CA . LYS A 1 175 ? 24.007 48.833 20.582 1.00 34.70 175 LYS A CA 1
ATOM 1453 C C . LYS A 1 175 ? 24.265 47.405 21.036 1.00 29.03 175 LYS A C 1
ATOM 1454 O O . LYS A 1 175 ? 23.354 46.565 21.012 1.00 28.37 175 LYS A O 1
ATOM 1460 N N . GLU A 1 176 ? 25.500 47.120 21.445 1.00 27.31 176 GLU A N 1
ATOM 1461 C CA . GLU A 1 176 ? 25.892 45.735 21.741 1.00 26.83 176 GLU A CA 1
ATOM 1462 C C . GLU A 1 176 ? 26.244 45.595 23.209 1.00 29.10 176 GLU A C 1
ATOM 1463 O O . GLU A 1 176 ? 26.979 46.424 23.755 1.00 25.53 176 GLU A O 1
ATOM 1469 N N . GLY A 1 177 ? 25.721 44.545 23.840 1.00 27.96 177 GLY A N 1
ATOM 1470 C CA . GLY A 1 177 ? 26.260 44.114 25.109 1.00 24.67 177 GLY A CA 1
ATOM 1471 C C . GLY A 1 177 ? 25.887 45.024 26.272 1.00 30.84 177 GLY A C 1
ATOM 1472 O O . GLY A 1 177 ? 24.970 45.853 26.187 1.00 26.63 177 GLY A O 1
ATOM 1473 N N . ILE A 1 178 ? 26.635 44.872 27.373 1.00 28.92 178 ILE A N 1
ATOM 1474 C CA . ILE A 1 178 ? 26.433 45.695 28.563 1.00 29.92 178 ILE A CA 1
ATOM 1475 C C . ILE A 1 178 ? 27.787 46.077 29.156 1.00 30.61 178 ILE A C 1
ATOM 1476 O O . ILE A 1 178 ? 28.741 45.294 29.139 1.00 22.76 178 ILE A O 1
ATOM 1481 N N . HIS A 1 179 ? 27.883 47.309 29.640 1.00 23.63 179 HIS A N 1
ATOM 1482 C CA . HIS A 1 179 ? 29.072 47.785 30.344 1.00 23.42 179 HIS A CA 1
ATOM 1483 C C . HIS A 1 179 ? 28.548 48.564 31.552 1.00 28.12 179 HIS A C 1
ATOM 1484 O O . HIS A 1 179 ? 28.072 49.696 31.407 1.00 30.07 179 HIS A O 1
ATOM 1491 N N . TYR A 1 180 ? 28.607 47.933 32.720 1.00 24.04 180 TYR A N 1
ATOM 1492 C CA . TYR A 1 180 ? 28.099 48.475 33.973 1.00 30.02 180 TYR A CA 1
ATOM 1493 C C . TYR A 1 180 ? 29.232 48.423 34.981 1.00 28.93 180 TYR A C 1
ATOM 1494 O O . TYR A 1 180 ? 29.655 47.336 35.375 1.00 27.27 180 TYR A O 1
ATOM 1503 N N . LYS A 1 181 ? 29.697 49.590 35.426 1.00 33.64 181 LYS A N 1
ATOM 1504 C CA . LYS A 1 181 ? 30.931 49.694 36.204 1.00 26.91 181 LYS A CA 1
ATOM 1505 C C . LYS A 1 181 ? 32.060 48.952 35.486 1.00 25.76 181 LYS A C 1
ATOM 1506 O O . LYS A 1 181 ? 32.442 49.308 34.366 1.00 26.05 181 LYS A O 1
ATOM 1512 N N . ASN A 1 182 ? 32.594 47.897 36.071 1.00 27.83 182 ASN A N 1
ATOM 1513 C CA . ASN A 1 182 ? 33.593 47.136 35.333 1.00 31.97 182 ASN A CA 1
ATOM 1514 C C . ASN A 1 182 ? 33.080 45.788 34.862 1.00 26.82 182 ASN A C 1
ATOM 1515 O O . ASN A 1 182 ? 33.883 44.914 34.540 1.00 30.34 182 ASN A O 1
ATOM 1520 N N . LEU A 1 183 ? 31.768 45.590 34.848 1.00 26.24 183 LEU A N 1
ATOM 1521 C CA . LEU A 1 183 ? 31.174 44.338 34.388 1.00 25.40 183 LEU A CA 1
ATOM 1522 C C . LEU A 1 183 ? 30.845 44.478 32.912 1.00 29.91 183 LEU A C 1
ATOM 1523 O O . LEU A 1 183 ? 30.153 45.429 32.518 1.00 31.30 183 LEU A O 1
ATOM 1528 N N . LEU A 1 184 ? 31.358 43.551 32.100 1.00 24.08 184 LEU A N 1
ATOM 1529 C CA . LEU A 1 184 ? 31.078 43.512 30.670 1.00 27.78 184 LEU A CA 1
ATOM 1530 C C . LEU A 1 184 ? 30.228 42.296 30.313 1.00 30.12 184 LEU A C 1
ATOM 1531 O O . LEU A 1 184 ? 30.403 41.207 30.880 1.00 26.88 184 LEU A O 1
ATOM 1536 N N . GLY A 1 185 ? 29.322 42.480 29.359 1.00 27.47 185 GLY A N 1
ATOM 1537 C CA . GLY A 1 185 ? 28.516 41.379 28.875 1.00 25.48 185 GLY A CA 1
ATOM 1538 C C . GLY A 1 185 ? 28.323 41.478 27.386 1.00 29.92 185 GLY A C 1
ATOM 1539 O O . GLY A 1 185 ? 28.179 42.596 26.855 1.00 24.95 185 GLY A O 1
ATOM 1540 N N . THR A 1 186 ? 28.312 40.340 26.683 1.00 22.31 186 THR A N 1
ATOM 1541 C CA . THR A 1 186 ? 28.273 40.428 25.235 1.00 22.26 186 THR A CA 1
ATOM 1542 C C . THR A 1 186 ? 27.653 39.174 24.655 1.00 28.16 186 THR A C 1
ATOM 1543 O O . THR A 1 186 ? 27.614 38.120 25.293 1.00 32.34 186 THR A O 1
ATOM 1547 N N . TYR A 1 187 ? 27.216 39.296 23.409 1.00 32.67 187 TYR A N 1
ATOM 1548 C CA . TYR A 1 187 ? 26.802 38.172 22.591 1.00 29.93 187 TYR A CA 1
ATOM 1549 C C . TYR A 1 187 ? 27.890 37.724 21.619 1.00 30.72 187 TYR A C 1
ATOM 1550 O O . TYR A 1 187 ? 27.677 36.753 20.889 1.00 30.00 187 TYR A O 1
ATOM 1559 N N . LEU A 1 188 ? 29.026 38.420 21.557 1.00 23.57 188 LEU A N 1
ATOM 1560 C CA . LEU A 1 188 ? 29.982 38.166 20.477 1.00 26.55 188 LEU A CA 1
ATOM 1561 C C . LEU A 1 188 ? 30.726 36.847 20.657 1.00 27.85 188 LEU A C 1
ATOM 1562 O O . LEU A 1 188 ? 31.143 36.489 21.761 1.00 25.54 188 LEU A O 1
ATOM 1567 N N . HIS A 1 189 ? 30.886 36.144 19.545 1.00 32.06 189 HIS A N 1
ATOM 1568 C CA . HIS A 1 189 ? 31.722 34.962 19.384 1.00 32.71 189 HIS A CA 1
ATOM 1569 C C . HIS A 1 189 ? 33.055 35.332 18.738 1.00 32.72 189 HIS A C 1
ATOM 1570 O O . HIS A 1 189 ? 33.239 36.436 18.191 1.00 30.27 189 HIS A O 1
ATOM 1577 N N . GLY A 1 190 ? 33.963 34.356 18.725 1.00 29.17 190 GLY A N 1
ATOM 1578 C CA . GLY A 1 190 ? 35.280 34.550 18.165 1.00 25.20 190 GLY A CA 1
ATOM 1579 C C . GLY A 1 190 ? 36.359 33.664 18.764 1.00 26.85 190 GLY A C 1
ATOM 1580 O O . GLY A 1 190 ? 37.236 33.168 18.056 1.00 28.32 190 GLY A O 1
ATOM 1581 N N . PRO A 1 191 ? 36.385 33.521 20.091 1.00 24.17 191 PRO A N 1
ATOM 1582 C CA . PRO A 1 191 ? 35.660 34.272 21.110 1.00 22.60 191 PRO A CA 1
ATOM 1583 C C . PRO A 1 191 ? 36.047 35.764 21.056 1.00 25.55 191 PRO A C 1
ATOM 1584 O O . PRO A 1 191 ? 36.926 36.156 20.269 1.00 27.68 191 PRO A O 1
ATOM 1588 N N . ILE A 1 192 ? 35.392 36.574 21.879 1.00 26.72 192 ILE A N 1
ATOM 1589 C CA . ILE A 1 192 ? 35.481 38.025 21.716 1.00 25.55 192 ILE A CA 1
ATOM 1590 C C . ILE A 1 192 ? 36.893 38.540 21.998 1.00 27.01 192 ILE A C 1
ATOM 1591 O O . ILE A 1 192 ? 37.381 39.419 21.281 1.00 26.31 192 ILE A O 1
ATOM 1596 N N . LEU A 1 193 ? 37.603 37.980 23.016 1.00 25.33 193 LEU A N 1
ATOM 1597 C CA . LEU A 1 193 ? 38.833 38.672 23.450 1.00 26.03 193 LEU A CA 1
ATOM 1598 C C . LEU A 1 193 ? 40.055 38.570 22.540 1.00 23.90 193 LEU A C 1
ATOM 1599 O O . LEU A 1 193 ? 40.775 39.577 22.428 1.00 24.36 193 LEU A O 1
ATOM 1604 N N . PRO A 1 194 ? 40.344 37.420 21.875 1.00 21.13 194 PRO A N 1
ATOM 1605 C CA . PRO A 1 194 ? 41.593 37.353 21.091 1.00 21.32 194 PRO A CA 1
ATOM 1606 C C . PRO A 1 194 ? 41.810 38.549 20.161 1.00 20.76 194 PRO A C 1
ATOM 1607 O O . PRO A 1 194 ? 42.887 39.135 20.207 1.00 26.72 194 PRO A O 1
ATOM 1611 N N . LYS A 1 195 ? 40.834 38.929 19.332 1.00 25.45 195 LYS A N 1
ATOM 1612 C CA . LYS A 1 195 ? 40.999 40.076 18.430 1.00 25.53 195 LYS A CA 1
ATOM 1613 C C . LYS A 1 195 ? 40.839 41.415 19.156 1.00 29.40 195 LYS A C 1
ATOM 1614 O O . LYS A 1 195 ? 41.388 42.423 18.705 1.00 22.16 195 LYS A O 1
ATOM 1620 N N . ASN A 1 196 ? 40.065 41.462 20.234 1.00 20.74 196 ASN A N 1
ATOM 1621 C CA . ASN A 1 196 ? 39.625 42.737 20.806 1.00 20.83 196 ASN A CA 1
ATOM 1622 C C . ASN A 1 196 ? 40.428 43.035 22.078 1.00 22.94 196 ASN A C 1
ATOM 1623 O O . ASN A 1 196 ? 39.920 42.986 23.202 1.00 23.24 196 ASN A O 1
ATOM 1628 N N . TYR A 1 197 ? 41.727 43.325 21.859 1.00 21.05 197 TYR A N 1
ATOM 1629 C CA . TYR A 1 197 ? 42.721 43.451 22.925 1.00 25.58 197 TYR A CA 1
ATOM 1630 C C . TYR A 1 197 ? 42.425 44.615 23.844 1.00 27.11 197 TYR A C 1
ATOM 1631 O O . TYR A 1 197 ? 42.879 44.602 24.996 1.00 22.91 197 TYR A O 1
ATOM 1640 N N . GLU A 1 198 ? 41.702 45.621 23.354 1.00 26.12 198 GLU A N 1
ATOM 1641 C CA . GLU A 1 198 ? 41.352 46.745 24.218 1.00 26.47 198 GLU A CA 1
ATOM 1642 C C . GLU A 1 198 ? 40.393 46.295 25.301 1.00 27.06 198 GLU A C 1
ATOM 1643 O O . GLU A 1 198 ? 40.468 46.778 26.441 1.00 23.43 198 GLU A O 1
ATOM 1649 N N . ILE A 1 199 ? 39.555 45.297 25.008 1.00 21.03 199 ILE A N 1
ATOM 1650 C CA . ILE A 1 199 ? 38.678 44.779 26.052 1.00 23.89 199 ILE A CA 1
ATOM 1651 C C . ILE A 1 199 ? 39.490 43.984 27.069 1.00 25.23 199 ILE A C 1
ATOM 1652 O O . ILE A 1 199 ? 39.308 44.136 28.287 1.00 21.70 199 ILE A O 1
ATOM 1657 N N . THR A 1 200 ? 40.375 43.102 26.570 1.00 24.91 200 THR A N 1
ATOM 1658 C CA . THR A 1 200 ? 41.269 42.323 27.430 1.00 28.92 200 THR A CA 1
ATOM 1659 C C . THR A 1 200 ? 42.082 43.239 28.351 1.00 22.72 200 THR A C 1
ATOM 1660 O O . THR A 1 200 ? 42.161 43.012 29.563 1.00 21.97 200 THR A O 1
ATOM 1664 N N . ASP A 1 201 ? 42.704 44.269 27.771 1.00 23.53 201 ASP A N 1
ATOM 1665 C CA . ASP A 1 201 ? 43.526 45.202 28.532 1.00 27.04 201 ASP A CA 1
ATOM 1666 C C . ASP A 1 201 ? 42.693 46.000 29.534 1.00 23.70 201 ASP A C 1
ATOM 1667 O O . ASP A 1 201 ? 43.151 46.258 30.648 1.00 22.83 201 ASP A O 1
ATOM 1672 N N . TYR A 1 202 ? 41.456 46.354 29.169 1.00 23.89 202 TYR A N 1
ATOM 1673 C CA . TYR A 1 202 ? 40.542 46.991 30.115 1.00 25.44 202 TYR A CA 1
ATOM 1674 C C . TYR A 1 202 ? 40.371 46.146 31.368 1.00 24.50 202 TYR A C 1
ATOM 1675 O O . TYR A 1 202 ? 40.476 46.650 32.489 1.00 26.37 202 TYR A O 1
ATOM 1684 N N . LEU A 1 203 ? 40.062 44.860 31.204 1.00 25.04 203 LEU A N 1
ATOM 1685 C CA . LEU A 1 203 ? 39.793 44.054 32.381 1.00 21.47 203 LEU A CA 1
ATOM 1686 C C . LEU A 1 203 ? 41.054 43.894 33.206 1.00 25.95 203 LEU A C 1
ATOM 1687 O O . LEU A 1 203 ? 41.003 43.972 34.437 1.00 23.03 203 LEU A O 1
ATOM 1692 N N . LEU A 1 204 ? 42.201 43.683 32.553 1.00 21.76 204 LEU A N 1
ATOM 1693 C CA . LEU A 1 204 ? 43.438 43.519 33.319 1.00 23.59 204 LEU A CA 1
ATOM 1694 C C . LEU A 1 204 ? 43.859 44.832 33.981 1.00 24.72 204 LEU A C 1
ATOM 1695 O O . LEU A 1 204 ? 44.349 44.840 35.114 1.00 27.75 204 LEU A O 1
ATOM 1700 N N . GLU A 1 205 ? 43.704 45.954 33.285 1.00 26.15 205 GLU A N 1
ATOM 1701 C CA . GLU A 1 205 ? 44.169 47.203 33.877 1.00 23.38 205 GLU A CA 1
ATOM 1702 C C . GLU A 1 205 ? 43.314 47.602 35.076 1.00 23.61 205 GLU A C 1
ATOM 1703 O O . GLU A 1 205 ? 43.842 48.110 36.073 1.00 25.06 205 GLU A O 1
ATOM 1709 N N . LYS A 1 206 ? 41.989 47.427 34.990 1.00 24.13 206 LYS A N 1
ATOM 1710 C CA . LYS A 1 206 ? 41.159 47.721 36.156 1.00 24.95 206 LYS A CA 1
ATOM 1711 C C . LYS A 1 206 ? 41.539 46.810 37.313 1.00 25.53 206 LYS A C 1
ATOM 1712 O O . LYS A 1 206 ? 41.530 47.224 38.473 1.00 26.99 206 LYS A O 1
ATOM 1718 N N . ALA A 1 207 ? 41.911 45.572 37.010 1.00 23.38 207 ALA A N 1
ATOM 1719 C CA . ALA A 1 207 ? 42.272 44.654 38.086 1.00 30.11 207 ALA A CA 1
ATOM 1720 C C . ALA A 1 207 ? 43.590 45.067 38.730 1.00 24.31 207 ALA A C 1
ATOM 1721 O O . ALA A 1 207 ? 43.741 44.985 39.957 1.00 24.88 207 ALA A O 1
ATOM 1723 N N . CYS A 1 208 ? 44.564 45.491 37.911 1.00 25.37 208 CYS A N 1
ATOM 1724 C CA . CYS A 1 208 ? 45.844 45.938 38.455 1.00 28.93 208 CYS A CA 1
ATOM 1725 C C . CYS A 1 208 ? 45.660 47.187 39.302 1.00 29.44 208 CYS A C 1
ATOM 1726 O O . CYS A 1 208 ? 46.206 47.281 40.408 1.00 35.45 208 CYS A O 1
ATOM 1729 N N . GLU A 1 209 ? 44.883 48.157 38.803 1.00 26.86 209 GLU A N 1
ATOM 1730 C CA . GLU A 1 209 ? 44.636 49.369 39.580 1.00 28.51 209 GLU A CA 1
ATOM 1731 C C . GLU A 1 209 ? 44.006 49.026 40.915 1.00 26.48 209 GLU A C 1
ATOM 1732 O O . GLU A 1 209 ? 44.423 49.540 41.953 1.00 28.86 209 GLU A O 1
ATOM 1738 N N . ARG A 1 210 ? 42.980 48.166 40.901 1.00 25.92 210 ARG A N 1
ATOM 1739 C CA . ARG A 1 210 ? 42.311 47.794 42.146 1.00 33.13 210 ARG A CA 1
ATOM 1740 C C . ARG A 1 210 ? 43.261 47.070 43.099 1.00 34.56 210 ARG A C 1
ATOM 1741 O O . ARG A 1 210 ? 43.150 47.218 44.316 1.00 38.22 210 ARG A O 1
ATOM 1749 N N . LYS A 1 211 ? 44.209 46.298 42.579 1.00 26.59 211 LYS A N 1
ATOM 1750 C CA . LYS A 1 211 ? 45.102 45.574 43.472 1.00 35.59 211 LYS A CA 1
ATOM 1751 C C . LYS A 1 211 ? 46.308 46.410 43.898 1.00 37.52 211 LYS A C 1
ATOM 1752 O O . LYS A 1 211 ? 46.916 46.116 44.931 1.00 38.79 211 LYS A O 1
ATOM 1758 N N . GLY A 1 212 ? 46.627 47.472 43.165 1.00 32.98 212 GLY A N 1
ATOM 1759 C CA . GLY A 1 212 ? 47.806 48.264 43.459 1.00 28.85 212 GLY A CA 1
ATOM 1760 C C . GLY A 1 212 ? 49.096 47.689 42.897 1.00 30.91 212 GLY A C 1
ATOM 1761 O O . GLY A 1 212 ? 50.141 47.779 43.550 1.00 32.98 212 GLY A O 1
ATOM 1762 N N . ILE A 1 213 ? 49.046 47.077 41.716 1.00 32.56 213 ILE A N 1
ATOM 1763 C CA . ILE A 1 213 ? 50.242 46.610 41.014 1.00 37.13 213 ILE A CA 1
ATOM 1764 C C . ILE A 1 213 ? 50.285 47.302 39.656 1.00 34.60 213 ILE A C 1
ATOM 1765 O O . ILE A 1 213 ? 49.249 47.757 39.142 1.00 32.28 213 ILE A O 1
ATOM 1770 N N . PRO A 1 214 ? 51.463 47.412 39.044 1.00 34.07 214 PRO A N 1
ATOM 1771 C CA . PRO A 1 214 ? 51.560 48.120 37.759 1.00 40.18 214 PRO A CA 1
ATOM 1772 C C . PRO A 1 214 ? 50.995 47.310 36.601 1.00 39.09 214 PRO A C 1
ATOM 1773 O O . PRO A 1 214 ? 50.934 46.078 36.617 1.00 33.83 214 PRO A O 1
ATOM 1777 N N . PHE A 1 215 ? 50.587 48.036 35.567 1.00 30.30 215 PHE A N 1
ATOM 1778 C CA . PHE A 1 215 ? 50.144 47.423 34.318 1.00 32.70 215 PHE A CA 1
ATOM 1779 C C . PHE A 1 215 ? 51.034 48.025 33.234 1.00 33.80 215 PHE A C 1
ATOM 1780 O O . PHE A 1 215 ? 50.728 49.077 32.666 1.00 29.47 215 PHE A O 1
ATOM 1788 N N . GLU A 1 216 ? 52.178 47.388 32.984 1.00 31.59 216 GLU A N 1
ATOM 1789 C CA . GLU A 1 216 ? 53.210 48.079 32.197 1.00 29.22 216 GLU A CA 1
ATOM 1790 C C . GLU A 1 216 ? 53.993 47.029 31.445 1.00 33.32 216 GLU A C 1
ATOM 1791 O O . GLU A 1 216 ? 54.273 45.968 32.021 1.00 27.48 216 GLU A O 1
ATOM 1797 N N . PRO A 1 217 ? 54.393 47.289 30.186 1.00 37.42 217 PRO A N 1
ATOM 1798 C CA . PRO A 1 217 ? 54.139 48.487 29.373 1.00 36.61 217 PRO A CA 1
ATOM 1799 C C . PRO A 1 217 ? 52.711 48.562 28.866 1.00 37.64 217 PRO A C 1
ATOM 1800 O O . PRO A 1 217 ? 52.119 47.539 28.513 1.00 30.86 217 PRO A O 1
ATOM 1804 N N . LYS A 1 218 ? 52.137 49.761 28.827 1.00 34.78 218 LYS A N 1
ATOM 1805 C CA . LYS A 1 218 ? 50.746 49.838 28.410 1.00 37.17 218 LYS A CA 1
ATOM 1806 C C . LYS A 1 218 ? 50.585 49.597 26.921 1.00 32.58 218 LYS A C 1
ATOM 1807 O O . LYS A 1 218 ? 49.541 49.128 26.493 1.00 34.96 218 LYS A O 1
ATOM 1813 N N . GLU A 1 219 ? 51.584 49.902 26.113 1.00 37.02 219 GLU A N 1
ATOM 1814 C CA . GLU A 1 219 ? 51.421 49.791 24.673 1.00 43.67 219 GLU A CA 1
ATOM 1815 C C . GLU A 1 219 ? 52.345 48.708 24.150 1.00 42.66 219 GLU A C 1
ATOM 1816 O O . GLU A 1 219 ? 53.570 48.805 24.280 1.00 40.81 219 GLU A O 1
ATOM 1822 N N . ILE A 1 220 ? 51.750 47.661 23.590 1.00 45.42 220 ILE A N 1
ATOM 1823 C CA . ILE A 1 220 ? 52.486 46.551 23.043 1.00 39.16 220 ILE A CA 1
ATOM 1824 C C . ILE A 1 220 ? 52.015 46.307 21.612 1.00 39.95 220 ILE A C 1
ATOM 1825 O O . ILE A 1 220 ? 51.152 47.010 21.079 1.00 33.32 220 ILE A O 1
ATOM 1830 N N . ASP A 1 221 ? 52.610 45.291 20.995 1.00 39.29 221 ASP A N 1
ATOM 1831 C CA . ASP A 1 221 ? 52.350 44.972 19.598 1.00 35.40 221 ASP A CA 1
ATOM 1832 C C . ASP A 1 221 ? 50.958 44.368 19.444 1.00 27.02 221 ASP A C 1
ATOM 1833 O O . ASP A 1 221 ? 50.624 43.380 20.104 1.00 31.44 221 ASP A O 1
ATOM 1838 N N . ASN A 1 222 ? 50.126 45.001 18.615 1.00 25.11 222 ASN A N 1
ATOM 1839 C CA . ASN A 1 222 ? 48.765 44.547 18.358 1.00 32.53 222 ASN A CA 1
ATOM 1840 C C . ASN A 1 222 ? 48.559 44.172 16.888 1.00 27.96 222 ASN A C 1
ATOM 1841 O O . ASN A 1 222 ? 47.415 44.039 16.450 1.00 30.96 222 ASN A O 1
ATOM 1846 N N . GLU A 1 223 ? 49.646 44.005 16.124 1.00 28.61 223 GLU A N 1
ATOM 1847 C CA . GLU A 1 223 ? 49.552 43.896 14.667 1.00 35.35 223 GLU A CA 1
ATOM 1848 C C . GLU A 1 223 ? 48.694 42.706 14.242 1.00 39.74 223 GLU A C 1
ATOM 1849 O O . GLU A 1 223 ? 47.799 42.845 13.400 1.00 30.22 223 GLU A O 1
ATOM 1855 N N . ALA A 1 224 ? 48.974 41.521 14.797 1.00 34.41 224 ALA A N 1
ATOM 1856 C CA . ALA A 1 224 ? 48.185 40.335 14.452 1.00 32.10 224 ALA A CA 1
ATOM 1857 C C . ALA A 1 224 ? 46.706 40.557 14.745 1.00 27.65 224 ALA A C 1
ATOM 1858 O O . ALA A 1 224 ? 45.833 40.174 13.952 1.00 25.83 224 ALA A O 1
ATOM 1860 N N . GLU A 1 225 ? 46.413 41.188 15.881 1.00 24.62 225 GLU A N 1
ATOM 1861 C CA . GLU A 1 225 ? 45.033 41.468 16.250 1.00 24.96 225 GLU A CA 1
ATOM 1862 C C . GLU A 1 225 ? 44.400 42.427 15.250 1.00 24.74 225 GLU A C 1
ATOM 1863 O O . GLU A 1 225 ? 43.255 42.233 14.811 1.00 28.05 225 GLU A O 1
ATOM 1869 N N . ILE A 1 226 ? 45.128 43.487 14.903 1.00 30.42 226 ILE A N 1
ATOM 1870 C CA . ILE A 1 226 ? 44.627 44.471 13.952 1.00 28.88 226 ILE A CA 1
ATOM 1871 C C . ILE A 1 226 ? 44.346 43.819 12.598 1.00 30.02 226 ILE A C 1
ATOM 1872 O O . ILE A 1 226 ? 43.282 44.040 12.002 1.00 28.53 226 ILE A O 1
ATOM 1877 N N . GLN A 1 227 ? 45.266 42.969 12.109 1.00 31.57 227 GLN A N 1
ATOM 1878 C CA . GLN A 1 227 ? 45.050 42.315 10.811 1.00 30.42 227 GLN A CA 1
ATOM 1879 C C . GLN A 1 227 ? 43.837 41.398 10.848 1.00 29.75 227 GLN A C 1
ATOM 1880 O O . GLN A 1 227 ? 43.085 41.299 9.866 1.00 32.65 227 GLN A O 1
ATOM 1886 N N . ALA A 1 228 ? 43.630 40.709 11.965 1.00 26.16 228 ALA A N 1
ATOM 1887 C CA . ALA A 1 228 ? 42.448 39.858 12.061 1.00 25.42 228 ALA A CA 1
ATOM 1888 C C . ALA A 1 228 ? 41.155 40.689 12.088 1.00 30.27 228 ALA A C 1
ATOM 1889 O O . ALA A 1 228 ? 40.149 40.301 11.464 1.00 22.79 228 ALA A O 1
ATOM 1891 N N . LYS A 1 229 ? 41.144 41.810 12.840 1.00 28.62 229 LYS A N 1
ATOM 1892 C CA . LYS A 1 229 ? 39.982 42.712 12.825 1.00 25.24 229 LYS A CA 1
ATOM 1893 C C . LYS A 1 229 ? 39.694 43.223 11.417 1.00 25.98 229 LYS A C 1
ATOM 1894 O O . LYS A 1 229 ? 38.541 43.293 10.997 1.00 27.97 229 LYS A O 1
ATOM 1900 N N . GLN A 1 230 ? 40.734 43.592 10.680 1.00 29.10 230 GLN A N 1
ATOM 1901 C CA . GLN A 1 230 ? 40.538 44.249 9.391 1.00 31.82 230 GLN A CA 1
ATOM 1902 C C . GLN A 1 230 ? 39.822 43.352 8.375 1.00 33.64 230 GLN A C 1
ATOM 1903 O O . GLN A 1 230 ? 39.111 43.852 7.495 1.00 29.74 230 GLN A O 1
ATOM 1909 N N . VAL A 1 231 ? 39.994 42.032 8.462 1.00 33.90 231 VAL A N 1
ATOM 1910 C CA . VAL A 1 231 ? 39.275 41.145 7.545 1.00 28.49 231 VAL A CA 1
ATOM 1911 C C . VAL A 1 231 ? 37.771 41.343 7.686 1.00 29.22 231 VAL A C 1
ATOM 1912 O O . VAL A 1 231 ? 37.041 41.442 6.691 1.00 30.53 231 VAL A O 1
ATOM 1916 N N . LEU A 1 232 ? 37.279 41.398 8.927 1.00 24.23 232 LEU A N 1
ATOM 1917 C CA . LEU A 1 232 ? 35.841 41.547 9.098 1.00 31.87 232 LEU A CA 1
ATOM 1918 C C . LEU A 1 232 ? 35.373 42.978 8.818 1.00 34.31 232 LEU A C 1
ATOM 1919 O O . LEU A 1 232 ? 34.296 43.169 8.246 1.00 37.13 232 LEU A O 1
ATOM 1924 N N . ILE A 1 233 ? 36.156 43.989 9.207 1.00 32.54 233 ILE A N 1
ATOM 1925 C CA . ILE A 1 233 ? 35.807 45.366 8.852 1.00 28.23 233 ILE A CA 1
ATOM 1926 C C . ILE A 1 233 ? 35.664 45.497 7.348 1.00 31.22 233 ILE A C 1
ATOM 1927 O O . ILE A 1 233 ? 34.707 46.107 6.856 1.00 31.30 233 ILE A O 1
ATOM 1932 N N . ASP A 1 234 ? 36.603 44.911 6.587 1.00 29.42 234 ASP A N 1
ATOM 1933 C CA . ASP A 1 234 ? 36.542 45.075 5.139 1.00 33.79 234 ASP A CA 1
ATOM 1934 C C . ASP A 1 234 ? 35.333 44.350 4.585 1.00 37.10 234 ASP A C 1
ATOM 1935 O O . ASP A 1 234 ? 34.629 44.876 3.719 1.00 37.04 234 ASP A O 1
ATOM 1940 N N . ARG A 1 235 ? 35.088 43.131 5.073 1.00 35.06 235 ARG A N 1
ATOM 1941 C CA . ARG A 1 235 ? 33.939 42.360 4.612 1.00 31.44 235 ARG A CA 1
ATOM 1942 C C . ARG A 1 235 ? 32.639 43.070 4.950 1.00 36.39 235 ARG A C 1
ATOM 1943 O O . ARG A 1 235 ? 31.738 43.174 4.113 1.00 38.11 235 ARG A O 1
ATOM 1951 N N . ALA A 1 236 ? 32.522 43.557 6.185 1.00 34.74 236 ALA A N 1
ATOM 1952 C CA . ALA A 1 236 ? 31.379 44.385 6.552 1.00 34.35 236 ALA A CA 1
ATOM 1953 C C . ALA A 1 236 ? 31.204 45.569 5.601 1.00 41.54 236 ALA A C 1
ATOM 1954 O O . ALA A 1 236 ? 30.078 45.904 5.228 1.00 41.45 236 ALA A O 1
ATOM 1956 N N . ASN A 1 237 ? 32.302 46.228 5.217 1.00 36.59 237 ASN A N 1
ATOM 1957 C CA . ASN A 1 237 ? 32.193 47.375 4.313 1.00 33.31 237 ASN A CA 1
ATOM 1958 C C . ASN A 1 237 ? 31.736 46.953 2.932 1.00 40.87 237 ASN A C 1
ATOM 1959 O O . ASN A 1 237 ? 30.914 47.632 2.311 1.00 47.04 237 ASN A O 1
ATOM 1964 N N . ARG A 1 238 ? 32.291 45.858 2.417 1.00 42.99 238 ARG A N 1
ATOM 1965 C CA . ARG A 1 238 ? 31.797 45.305 1.166 1.00 44.51 238 ARG A CA 1
ATOM 1966 C C . ARG A 1 238 ? 30.310 45.015 1.251 1.00 43.49 238 ARG A C 1
ATOM 1967 O O . ARG A 1 238 ? 29.575 45.227 0.286 1.00 44.99 238 ARG A O 1
ATOM 1975 N N . GLN A 1 239 ? 29.850 44.520 2.397 1.00 45.45 239 GLN A N 1
ATOM 1976 C CA . GLN A 1 239 ? 28.447 44.145 2.510 1.00 51.29 239 GLN A CA 1
ATOM 1977 C C . GLN A 1 239 ? 27.546 45.369 2.518 1.00 53.59 239 GLN A C 1
ATOM 1978 O O . GLN A 1 239 ? 26.431 45.314 1.992 1.00 60.52 239 GLN A O 1
ATOM 1984 N N . LYS A 1 240 ? 28.006 46.478 3.101 1.00 51.32 240 LYS A N 1
ATOM 1985 C CA . LYS A 1 240 ? 27.193 47.692 3.118 1.00 55.21 240 LYS A CA 1
ATOM 1986 C C . LYS A 1 240 ? 27.049 48.288 1.721 1.00 64.71 240 LYS A C 1
ATOM 1987 O O . LYS A 1 240 ? 25.936 48.603 1.283 1.00 72.38 240 LYS A O 1
ATOM 1993 N N . LYS A 1 241 ? 28.164 48.463 1.004 1.00 68.95 241 LYS A N 1
ATOM 1994 C CA . LYS A 1 241 ? 28.084 49.013 -0.348 1.00 72.36 241 LYS A CA 1
ATOM 1995 C C . LYS A 1 241 ? 27.159 48.185 -1.234 1.00 75.25 241 LYS A C 1
ATOM 1996 O O . LYS A 1 241 ? 26.521 48.724 -2.143 1.00 82.05 241 LYS A O 1
ATOM 1998 N N . SER A 1 242 ? 27.053 46.883 -0.973 1.00 74.10 242 SER A N 1
ATOM 1999 C CA . SER A 1 242 ? 26.168 46.043 -1.772 1.00 73.53 242 SER A CA 1
ATOM 2000 C C . SER A 1 242 ? 24.704 46.377 -1.512 1.00 75.52 242 SER A C 1
ATOM 2001 O O . SER A 1 242 ? 23.878 46.327 -2.432 1.00 80.13 242 SER A O 1
ATOM 2003 N N . ARG A 1 243 ? 24.360 46.723 -0.269 1.00 75.04 243 ARG A N 1
ATOM 2004 C CA . ARG A 1 243 ? 22.978 47.080 0.044 1.00 77.30 243 ARG A CA 1
ATOM 2005 C C . ARG A 1 243 ? 22.641 48.480 -0.461 1.00 78.65 243 ARG A C 1
ATOM 2006 O O . ARG A 1 243 ? 21.572 48.694 -1.046 1.00 79.91 243 ARG A O 1
ATOM 2009 N N . LEU A 1 244 ? 23.545 49.444 -0.248 1.00 78.29 244 LEU A N 1
ATOM 2010 C CA . LEU A 1 244 ? 23.334 50.793 -0.763 1.00 79.47 244 LEU A CA 1
ATOM 2011 C C . LEU A 1 244 ? 23.203 50.798 -2.282 1.00 90.62 244 LEU A C 1
ATOM 2012 O O . LEU A 1 244 ? 22.367 51.526 -2.833 1.00 95.20 244 LEU A O 1
ATOM 2014 N N . GLU A 1 245 ? 23.999 49.979 -2.978 1.00 97.20 245 GLU A N 1
ATOM 2015 C CA . GLU A 1 245 ? 23.833 49.739 -4.408 1.00 103.00 245 GLU A CA 1
ATOM 2016 C C . GLU A 1 245 ? 22.724 48.725 -4.711 1.00 105.86 245 GLU A C 1
ATOM 2017 O O . GLU A 1 245 ? 22.834 47.962 -5.683 1.00 110.52 245 GLU A O 1
ATOM 2019 N N . HIS A 1 246 ? 21.671 48.676 -3.897 1.00 101.68 246 HIS A N 1
ATOM 2020 C CA . HIS A 1 246 ? 20.536 47.793 -4.150 1.00 98.77 246 HIS A CA 1
ATOM 2021 C C . HIS A 1 246 ? 19.205 48.549 -4.076 1.00 100.67 246 HIS A C 1
ATOM 2022 O O . HIS A 1 246 ? 19.168 49.781 -3.973 1.00 97.29 246 HIS A O 1
ATOM 2024 N N . ASP B 2 38 ? 25.537 -11.694 -23.501 1.00 82.43 38 ASP B N 1
ATOM 2025 C CA . ASP B 2 38 ? 26.362 -12.767 -24.048 1.00 88.25 38 ASP B CA 1
ATOM 2026 C C . ASP B 2 38 ? 27.798 -12.319 -24.358 1.00 97.85 38 ASP B C 1
ATOM 2027 O O . ASP B 2 38 ? 28.678 -13.145 -24.592 1.00 101.18 38 ASP B O 1
ATOM 2029 N N . VAL B 2 39 ? 28.036 -11.008 -24.356 1.00 97.58 39 VAL B N 1
ATOM 2030 C CA . VAL B 2 39 ? 29.328 -10.492 -24.804 1.00 94.27 39 VAL B CA 1
ATOM 2031 C C . VAL B 2 39 ? 30.364 -10.550 -23.686 1.00 85.21 39 VAL B C 1
ATOM 2032 O O . VAL B 2 39 ? 31.531 -10.882 -23.929 1.00 87.64 39 VAL B O 1
ATOM 2036 N N . LEU B 2 40 ? 29.959 -10.234 -22.452 1.00 70.05 40 LEU B N 1
ATOM 2037 C CA . LEU B 2 40 ? 30.884 -10.310 -21.326 1.00 67.83 40 LEU B CA 1
ATOM 2038 C C . LEU B 2 40 ? 31.594 -11.657 -21.278 1.00 68.63 40 LEU B C 1
ATOM 2039 O O . LEU B 2 40 ? 32.798 -11.723 -21.002 1.00 68.71 40 LEU B O 1
ATOM 2044 N N . ARG B 2 41 ? 30.865 -12.738 -21.567 1.00 67.50 41 ARG B N 1
ATOM 2045 C CA . ARG B 2 41 ? 31.448 -14.074 -21.510 1.00 63.62 41 ARG B CA 1
ATOM 2046 C C . ARG B 2 41 ? 32.623 -14.195 -22.471 1.00 61.94 41 ARG B C 1
ATOM 2047 O O . ARG B 2 41 ? 33.709 -14.637 -22.083 1.00 64.18 41 ARG B O 1
ATOM 2050 N N . LYS B 2 42 ? 32.435 -13.772 -23.724 1.00 61.03 42 LYS B N 1
ATOM 2051 C CA . LYS B 2 42 ? 33.517 -13.861 -24.703 1.00 66.55 42 LYS B CA 1
ATOM 2052 C C . LYS B 2 42 ? 34.685 -12.946 -24.341 1.00 65.73 42 LYS B C 1
ATOM 2053 O O . LYS B 2 42 ? 35.846 -13.290 -24.602 1.00 63.76 42 LYS B O 1
ATOM 2055 N N . LEU B 2 43 ? 34.413 -11.791 -23.735 1.00 63.23 43 LEU B N 1
ATOM 2056 C CA . LEU B 2 43 ? 35.511 -10.923 -23.313 1.00 66.14 43 LEU B CA 1
ATOM 2057 C C . LEU B 2 43 ? 36.303 -11.562 -22.181 1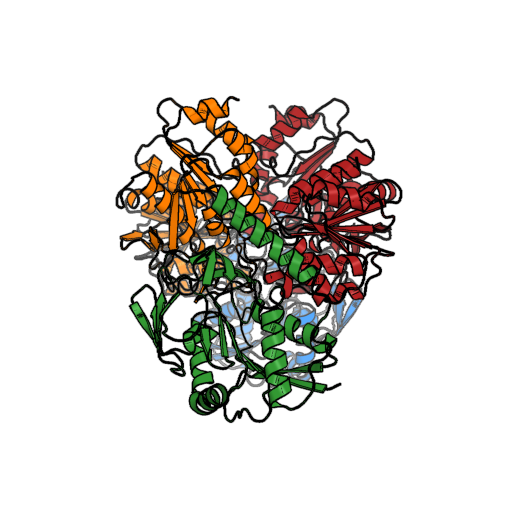.00 60.33 43 LEU B C 1
ATOM 2058 O O . LEU B 2 43 ? 37.538 -11.578 -22.207 1.00 62.62 43 LEU B O 1
ATOM 2063 N N . ALA B 2 44 ? 35.599 -12.103 -21.185 1.00 59.00 44 ALA B N 1
ATOM 2064 C CA . ALA B 2 44 ? 36.244 -12.696 -20.017 1.00 56.70 44 ALA B CA 1
ATOM 2065 C C . ALA B 2 44 ? 37.063 -13.933 -20.379 1.00 56.83 44 ALA B C 1
ATOM 2066 O O . ALA B 2 44 ? 38.112 -14.191 -19.776 1.00 52.38 44 ALA B O 1
ATOM 2068 N N . GLU B 2 45 ? 36.597 -14.717 -21.354 1.00 66.14 45 GLU B N 1
ATOM 2069 C CA . GLU B 2 45 ? 37.342 -15.902 -21.770 1.00 67.09 45 GLU B CA 1
ATOM 2070 C C . GLU B 2 45 ? 38.712 -15.536 -22.336 1.00 58.89 45 GLU B C 1
ATOM 2071 O O . GLU B 2 45 ? 39.643 -16.348 -22.282 1.00 55.03 45 GLU B O 1
ATOM 2077 N N . GLN B 2 46 ? 38.864 -14.323 -22.859 1.00 53.21 46 GLN B N 1
ATOM 2078 C CA . GLN B 2 46 ? 40.152 -13.899 -23.394 1.00 64.45 46 GLN B CA 1
ATOM 2079 C C . GLN B 2 46 ? 41.152 -13.494 -22.318 1.00 67.31 46 GLN B C 1
ATOM 2080 O O . GLN B 2 46 ? 42.301 -13.195 -22.655 1.00 72.08 46 GLN B O 1
ATOM 2082 N N . VAL B 2 47 ? 40.757 -13.480 -21.046 1.00 60.74 47 VAL B N 1
ATOM 2083 C CA . VAL B 2 47 ? 41.613 -13.033 -19.954 1.00 56.55 47 VAL B CA 1
ATOM 2084 C C . VAL B 2 47 ? 41.981 -14.242 -19.111 1.00 59.27 47 VAL B C 1
ATOM 2085 O O . VAL B 2 47 ? 41.099 -14.911 -18.555 1.00 66.93 47 VAL B O 1
ATOM 2089 N N . ASP B 2 48 ? 43.282 -14.507 -18.986 1.00 51.81 48 ASP B N 1
ATOM 2090 C CA . ASP B 2 48 ? 43.711 -15.719 -18.298 1.00 57.18 48 ASP B CA 1
ATOM 2091 C C . ASP B 2 48 ? 43.370 -15.669 -16.811 1.00 53.18 48 ASP B C 1
ATOM 2092 O O . ASP B 2 48 ? 42.833 -16.632 -16.250 1.00 55.98 48 ASP B O 1
ATOM 2097 N N . ASP B 2 49 ? 43.648 -14.547 -16.160 1.00 43.76 49 ASP B N 1
ATOM 2098 C CA . ASP B 2 49 ? 43.426 -14.411 -14.727 1.00 47.61 49 ASP B CA 1
ATOM 2099 C C . ASP B 2 49 ? 42.374 -13.338 -14.481 1.00 49.83 49 ASP B C 1
ATOM 2100 O O . ASP B 2 49 ? 42.552 -12.184 -14.887 1.00 53.04 49 ASP B O 1
ATOM 2105 N N . ILE B 2 50 ? 41.290 -13.710 -13.806 1.00 39.87 50 ILE B N 1
ATOM 2106 C CA . ILE B 2 50 ? 40.271 -12.759 -13.387 1.00 36.83 50 ILE B CA 1
ATOM 2107 C C . ILE B 2 50 ? 40.176 -12.838 -11.873 1.00 34.87 50 ILE B C 1
ATOM 2108 O O . ILE B 2 50 ? 39.877 -13.910 -11.323 1.00 34.99 50 ILE B O 1
ATOM 2113 N N . VAL B 2 51 ? 40.467 -11.722 -11.205 1.00 31.79 51 VAL B N 1
ATOM 2114 C CA . VAL B 2 51 ? 40.405 -11.608 -9.750 1.00 34.83 51 VAL B CA 1
ATOM 2115 C C . VAL B 2 51 ? 39.177 -10.779 -9.399 1.00 36.40 51 VAL B C 1
ATOM 2116 O O . VAL B 2 51 ? 39.051 -9.631 -9.840 1.00 34.16 51 VAL B O 1
ATOM 2120 N N . PHE B 2 52 ? 38.280 -11.345 -8.605 1.00 32.81 52 PHE B N 1
ATOM 2121 C CA . PHE B 2 52 ? 37.172 -10.585 -8.048 1.00 29.03 52 PHE B CA 1
ATOM 2122 C C . PHE B 2 52 ? 37.468 -10.245 -6.598 1.00 28.88 52 PHE B C 1
ATOM 2123 O O . PHE B 2 52 ? 37.931 -11.097 -5.835 1.00 31.44 52 PHE B O 1
ATOM 2131 N N . ILE B 2 53 ? 37.150 -9.014 -6.208 1.00 28.68 53 ILE B N 1
ATOM 2132 C CA . ILE B 2 53 ? 37.305 -8.563 -4.833 1.00 27.06 53 ILE B CA 1
ATOM 2133 C C . ILE B 2 53 ? 35.927 -8.259 -4.287 1.00 29.64 53 ILE B C 1
ATOM 2134 O O . ILE B 2 53 ? 35.206 -7.421 -4.853 1.00 30.71 53 ILE B O 1
ATOM 2139 N N . SER B 2 54 ? 35.573 -8.885 -3.164 1.00 30.07 54 SER B N 1
ATOM 2140 C CA . SER B 2 54 ? 34.286 -8.572 -2.559 1.00 28.79 54 SER B CA 1
ATOM 2141 C C . SER B 2 54 ? 34.370 -8.691 -1.037 1.00 28.67 54 SER B C 1
ATOM 2142 O O . SER B 2 54 ? 35.446 -8.861 -0.458 1.00 28.78 54 SER B O 1
ATOM 2145 N N . GLY B 2 55 ? 33.210 -8.628 -0.397 1.00 30.31 55 GLY B N 1
ATOM 2146 C CA . GLY B 2 55 ? 33.091 -8.338 1.016 1.00 33.68 55 GLY B CA 1
ATOM 2147 C C . GLY B 2 55 ? 32.371 -7.019 1.234 1.00 31.60 55 GLY B C 1
ATOM 2148 O O . GLY B 2 55 ? 32.048 -6.292 0.300 1.00 36.34 55 GLY B O 1
ATOM 2149 N N . THR B 2 56 ? 32.091 -6.731 2.499 1.00 28.11 56 THR B N 1
ATOM 2150 C CA . THR B 2 56 ? 31.251 -5.564 2.732 1.00 31.50 56 THR B CA 1
ATOM 2151 C C . THR B 2 56 ? 32.055 -4.275 2.872 1.00 31.71 56 THR B C 1
ATOM 2152 O O . THR B 2 56 ? 31.525 -3.204 2.586 1.00 39.73 56 THR B O 1
ATOM 2156 N N A ASN B 2 57 ? 33.323 -4.377 3.270 0.53 32.50 57 ASN B N 1
ATOM 2157 N N B ASN B 2 57 ? 33.310 -4.321 3.305 0.47 32.65 57 ASN B N 1
ATOM 2158 C CA A ASN B 2 57 ? 34.209 -3.244 3.500 0.53 34.00 57 ASN B CA 1
ATOM 2159 C CA B ASN B 2 57 ? 34.114 -3.105 3.287 0.47 33.65 57 ASN B CA 1
ATOM 2160 C C A ASN B 2 57 ? 35.536 -3.484 2.797 0.53 33.06 57 ASN B C 1
ATOM 2161 C C B ASN B 2 57 ? 35.552 -3.444 2.946 0.47 32.65 57 ASN B C 1
ATOM 2162 O O A ASN B 2 57 ? 35.875 -4.618 2.448 0.53 30.00 57 ASN B O 1
ATOM 2163 O O B ASN B 2 57 ? 35.982 -4.600 3.010 0.47 31.85 57 ASN B O 1
ATOM 2172 N N . GLY B 2 58 ? 36.289 -2.399 2.587 1.00 28.95 58 GLY B N 1
ATOM 2173 C CA . GLY B 2 58 ? 37.644 -2.508 2.115 1.00 22.47 58 GLY B CA 1
ATOM 2174 C C . GLY B 2 58 ? 37.814 -2.919 0.662 1.00 22.85 58 GLY B C 1
ATOM 2175 O O . GLY B 2 58 ? 38.957 -3.065 0.223 1.00 24.64 58 GLY B O 1
ATOM 2176 N N . LYS B 2 59 ? 36.729 -3.058 -0.110 1.00 25.20 59 LYS B N 1
ATOM 2177 C CA . LYS B 2 59 ? 36.853 -3.554 -1.482 1.00 27.78 59 LYS B CA 1
ATOM 2178 C C . LYS B 2 59 ? 37.735 -2.644 -2.322 1.00 27.00 59 LYS B C 1
ATOM 2179 O O . LYS B 2 59 ? 38.598 -3.120 -3.064 1.00 28.10 59 LYS B O 1
ATOM 2185 N N . THR B 2 60 ? 37.546 -1.332 -2.202 1.00 27.37 60 THR B N 1
ATOM 2186 C CA . THR B 2 60 ? 38.212 -0.402 -3.104 1.00 35.03 60 THR B CA 1
ATOM 2187 C C . THR B 2 60 ? 39.704 -0.317 -2.804 1.00 24.58 60 THR B C 1
ATOM 2188 O O . THR B 2 60 ? 40.535 -0.451 -3.710 1.00 32.21 60 THR B O 1
ATOM 2192 N N . THR B 2 61 ? 40.070 -0.124 -1.533 1.00 25.32 61 THR B N 1
ATOM 2193 C CA . THR B 2 61 ? 41.487 -0.111 -1.193 1.00 26.37 61 THR B CA 1
ATOM 2194 C C . THR B 2 61 ? 42.167 -1.422 -1.585 1.00 25.07 61 THR B C 1
ATOM 2195 O O . THR B 2 61 ? 43.243 -1.415 -2.192 1.00 32.96 61 THR B O 1
ATOM 2199 N N . THR B 2 62 ? 41.553 -2.562 -1.262 1.00 28.78 62 THR B N 1
ATOM 2200 C CA . THR B 2 62 ? 42.125 -3.843 -1.697 1.00 28.13 62 THR B CA 1
ATOM 2201 C C . THR B 2 62 ? 42.299 -3.847 -3.208 1.00 29.64 62 THR B C 1
ATOM 2202 O O . THR B 2 62 ? 43.398 -4.084 -3.727 1.00 24.45 62 THR B O 1
ATOM 2206 N N . SER B 2 63 ? 41.237 -3.495 -3.931 1.00 27.60 63 SER B N 1
ATOM 2207 C CA . SER B 2 63 ? 41.301 -3.510 -5.390 1.00 30.75 63 SER B CA 1
ATOM 2208 C C . SER B 2 63 ? 42.370 -2.571 -5.920 1.00 28.59 63 SER B C 1
ATOM 2209 O O . SER B 2 63 ? 43.103 -2.909 -6.868 1.00 27.42 63 SER B O 1
ATOM 2212 N N . ASN B 2 64 ? 42.457 -1.380 -5.335 1.00 25.82 64 ASN B N 1
ATOM 2213 C CA . ASN B 2 64 ? 43.390 -0.373 -5.833 1.00 37.31 64 ASN B CA 1
ATOM 2214 C C . ASN B 2 64 ? 44.821 -0.786 -5.577 1.00 26.26 64 ASN B C 1
ATOM 2215 O O . ASN B 2 64 ? 45.690 -0.597 -6.434 1.00 33.08 64 ASN B O 1
ATOM 2220 N N . LEU B 2 65 ? 45.074 -1.388 -4.416 1.00 25.35 65 LEU B N 1
ATOM 2221 C CA . LEU B 2 65 ? 46.417 -1.864 -4.123 1.00 28.91 65 LEU B CA 1
ATOM 2222 C C . LEU B 2 65 ? 46.847 -2.923 -5.122 1.00 29.65 65 LEU B C 1
ATOM 2223 O O . LEU B 2 65 ? 47.987 -2.900 -5.601 1.00 31.54 65 LEU B O 1
ATOM 2228 N N . ILE B 2 66 ? 45.944 -3.856 -5.466 1.00 32.02 66 ILE B N 1
ATOM 2229 C CA . ILE B 2 66 ? 46.296 -4.878 -6.452 1.00 31.34 66 ILE B CA 1
ATOM 2230 C C . ILE B 2 66 ? 46.571 -4.228 -7.796 1.00 35.06 66 ILE B C 1
ATOM 2231 O O . ILE B 2 66 ? 47.601 -4.481 -8.433 1.00 34.48 66 ILE B O 1
ATOM 2236 N N . GLY B 2 67 ? 45.652 -3.365 -8.236 1.00 34.99 67 GLY B N 1
ATOM 2237 C CA . GLY B 2 67 ? 45.781 -2.759 -9.548 1.00 35.25 67 GLY B CA 1
ATOM 2238 C C . GLY B 2 67 ? 46.972 -1.832 -9.651 1.00 30.08 67 GLY B C 1
ATOM 2239 O O . GLY B 2 67 ? 47.659 -1.803 -10.673 1.00 31.33 67 GLY B O 1
ATOM 2240 N N . HIS B 2 68 ? 47.246 -1.078 -8.591 1.00 35.45 68 HIS B N 1
ATOM 2241 C CA . HIS B 2 68 ? 48.410 -0.196 -8.600 1.00 29.75 68 HIS B CA 1
ATOM 2242 C C . HIS B 2 68 ? 49.694 -1.006 -8.700 1.00 30.15 68 HIS B C 1
ATOM 2243 O O . HIS B 2 68 ? 50.598 -0.662 -9.467 1.00 36.11 68 HIS B O 1
ATOM 2250 N N . THR B 2 69 ? 49.794 -2.090 -7.924 1.00 33.07 69 THR B N 1
ATOM 2251 C CA . THR B 2 69 ? 51.018 -2.887 -7.913 1.00 29.75 69 THR B CA 1
ATOM 2252 C C . THR B 2 69 ? 51.222 -3.593 -9.239 1.00 37.63 69 THR B C 1
ATOM 2253 O O . THR B 2 69 ? 52.355 -3.727 -9.712 1.00 39.03 69 THR B O 1
ATOM 2257 N N . LEU B 2 70 ? 50.142 -4.046 -9.865 1.00 40.33 70 LEU B N 1
ATOM 2258 C CA . LEU B 2 70 ? 50.307 -4.679 -11.163 1.00 34.53 70 LEU B CA 1
ATOM 2259 C C . LEU B 2 70 ? 50.737 -3.653 -12.213 1.00 40.28 70 LEU B C 1
ATOM 2260 O O . LEU B 2 70 ? 51.682 -3.892 -12.971 1.00 40.38 70 LEU B O 1
ATOM 2265 N N . LYS B 2 71 ? 50.085 -2.482 -12.247 1.00 36.58 71 LYS B N 1
ATOM 2266 C CA . LYS B 2 71 ? 50.447 -1.490 -13.263 1.00 38.75 71 LYS B CA 1
ATOM 2267 C C . LYS B 2 71 ? 51.865 -0.963 -13.064 1.00 41.35 71 LYS B C 1
ATOM 2268 O O . LYS B 2 71 ? 52.546 -0.660 -14.039 1.00 47.72 71 LYS B O 1
ATOM 2274 N N . ALA B 2 72 ? 52.324 -0.839 -11.817 1.00 42.58 72 ALA B N 1
ATOM 2275 C CA . ALA B 2 72 ? 53.678 -0.356 -11.561 1.00 43.01 72 ALA B CA 1
ATOM 2276 C C . ALA B 2 72 ? 54.742 -1.312 -12.065 1.00 49.78 72 ALA B C 1
ATOM 2277 O O . ALA B 2 72 ? 55.912 -0.923 -12.136 1.00 53.72 72 ALA B O 1
ATOM 2279 N N . ASN B 2 73 ? 54.367 -2.552 -12.380 1.00 49.98 73 ASN B N 1
ATOM 2280 C CA . ASN B 2 73 ? 55.218 -3.510 -13.067 1.00 53.13 73 ASN B CA 1
ATOM 2281 C C . ASN B 2 73 ? 54.865 -3.620 -14.542 1.00 51.45 73 ASN B C 1
ATOM 2282 O O . ASN B 2 73 ? 55.106 -4.660 -15.159 1.00 59.72 73 ASN B O 1
ATOM 2287 N N . ASN B 2 74 ? 54.255 -2.576 -15.096 1.00 52.32 74 ASN B N 1
ATOM 2288 C CA . ASN B 2 74 ? 53.885 -2.496 -16.509 1.00 54.46 74 ASN B CA 1
ATOM 2289 C C . ASN B 2 74 ? 53.034 -3.670 -16.977 1.00 51.74 74 ASN B C 1
ATOM 2290 O O . ASN B 2 74 ? 53.066 -4.038 -18.147 1.00 57.85 74 ASN B O 1
ATOM 2295 N N . ILE B 2 75 ? 52.237 -4.243 -16.094 1.00 46.28 75 ILE B N 1
ATOM 2296 C CA . ILE B 2 75 ? 51.284 -5.273 -16.490 1.00 51.21 75 ILE B CA 1
ATOM 2297 C C . ILE B 2 75 ? 49.989 -4.593 -16.917 1.00 48.79 75 ILE B C 1
ATOM 2298 O O . ILE B 2 75 ? 49.451 -3.745 -16.199 1.00 51.17 75 ILE B O 1
ATOM 2303 N N . GLN B 2 76 ? 49.509 -4.925 -18.105 1.00 52.36 76 GLN B N 1
ATOM 2304 C CA . GLN B 2 76 ? 48.262 -4.357 -18.596 1.00 51.18 76 GLN B CA 1
ATOM 2305 C C . GLN B 2 76 ? 47.093 -5.132 -17.999 1.00 47.63 76 GLN B C 1
ATOM 2306 O O . GLN B 2 76 ? 47.091 -6.364 -17.998 1.00 50.82 76 GLN B O 1
ATOM 2308 N N . ILE B 2 77 ? 46.114 -4.408 -17.452 1.00 42.07 77 ILE B N 1
ATOM 2309 C CA . ILE B 2 77 ? 45.028 -5.012 -16.692 1.00 42.62 77 ILE B CA 1
ATOM 2310 C C . ILE B 2 77 ? 43.705 -4.378 -17.102 1.00 46.54 77 ILE B C 1
ATOM 2311 O O . ILE B 2 77 ? 43.659 -3.292 -17.684 1.00 46.04 77 ILE B O 1
ATOM 2316 N N . ILE B 2 78 ? 42.624 -5.077 -16.782 1.00 40.35 78 ILE B N 1
ATOM 2317 C CA . ILE B 2 78 ? 41.288 -4.494 -16.716 1.00 38.35 78 ILE B CA 1
ATOM 2318 C C . ILE B 2 78 ? 41.012 -4.167 -15.253 1.00 39.17 78 ILE B C 1
ATOM 2319 O O . ILE B 2 78 ? 41.376 -4.941 -14.359 1.00 43.67 78 ILE B O 1
ATOM 2324 N N . HIS B 2 79 ? 40.398 -3.017 -14.996 1.00 38.24 79 HIS B N 1
ATOM 2325 C CA . HIS B 2 79 ? 40.206 -2.569 -13.616 1.00 37.75 79 HIS B CA 1
ATOM 2326 C C . HIS B 2 79 ? 39.012 -1.631 -13.556 1.00 41.16 79 HIS B C 1
ATOM 2327 O O . HIS B 2 79 ? 39.011 -0.605 -14.246 1.00 47.17 79 HIS B O 1
ATOM 2334 N N . ASN B 2 80 ? 38.005 -1.966 -12.738 1.00 38.22 80 ASN B N 1
ATOM 2335 C CA . ASN B 2 80 ? 36.848 -1.103 -12.558 1.00 37.05 80 ASN B CA 1
ATOM 2336 C C . ASN B 2 80 ? 37.049 -0.237 -11.318 1.00 37.98 80 ASN B C 1
ATOM 2337 O O . ASN B 2 80 ? 38.138 -0.171 -10.754 1.00 46.68 80 ASN B O 1
ATOM 2342 N N . ASN B 2 81 ? 35.998 0.449 -10.880 1.00 48.87 81 ASN B N 1
ATOM 2343 C CA . ASN B 2 81 ? 36.126 1.382 -9.765 1.00 52.61 81 ASN B CA 1
ATOM 2344 C C . ASN B 2 81 ? 34.902 1.322 -8.864 1.00 47.26 81 ASN B C 1
ATOM 2345 O O . ASN B 2 81 ? 33.899 0.669 -9.167 1.00 43.93 81 ASN B O 1
ATOM 2350 N N . GLU B 2 82 ? 34.997 2.052 -7.750 1.00 47.10 82 GLU B N 1
ATOM 2351 C CA . GLU B 2 82 ? 33.994 1.978 -6.697 1.00 54.28 82 GLU B CA 1
ATOM 2352 C C . GLU B 2 82 ? 32.605 2.388 -7.169 1.00 53.26 82 GLU B C 1
ATOM 2353 O O . GLU B 2 82 ? 31.616 1.988 -6.549 1.00 59.50 82 GLU B O 1
ATOM 2359 N N . GLY B 2 83 ? 32.502 3.175 -8.234 1.00 50.01 83 GLY B N 1
ATOM 2360 C CA . GLY B 2 83 ? 31.213 3.548 -8.781 1.00 48.23 83 GLY B CA 1
ATOM 2361 C C . GLY B 2 83 ? 30.681 2.603 -9.841 1.00 52.56 83 GLY B C 1
ATOM 2362 O O . GLY B 2 83 ? 29.682 2.926 -10.498 1.00 53.26 83 GLY B O 1
ATOM 2363 N N . ALA B 2 84 ? 31.311 1.431 -10.016 1.00 44.40 84 ALA B N 1
ATOM 2364 C CA . ALA B 2 84 ? 31.017 0.567 -11.147 1.00 40.62 84 ALA B CA 1
ATOM 2365 C C . ALA B 2 84 ? 31.226 -0.892 -10.768 1.00 41.00 84 ALA B C 1
ATOM 2366 O O . ALA B 2 84 ? 31.793 -1.673 -11.540 1.00 42.76 84 ALA B O 1
ATOM 2368 N N . ASN B 2 85 ? 30.765 -1.285 -9.577 1.00 33.46 85 ASN B N 1
ATOM 2369 C CA . ASN B 2 85 ? 31.007 -2.637 -9.090 1.00 33.25 85 ASN B CA 1
ATOM 2370 C C . ASN B 2 85 ? 29.728 -3.475 -9.078 1.00 35.40 85 ASN B C 1
ATOM 2371 O O . ASN B 2 85 ? 29.641 -4.479 -8.377 1.00 30.67 85 ASN B O 1
ATOM 2376 N N . MET B 2 86 ? 28.740 -3.095 -9.855 1.00 35.54 86 MET B N 1
ATOM 2377 C CA . MET B 2 86 ? 27.606 -3.973 -10.044 1.00 39.24 86 MET B CA 1
ATOM 2378 C C . MET B 2 86 ? 27.682 -4.525 -11.460 1.00 39.96 86 MET B C 1
ATOM 2379 O O . MET B 2 86 ? 28.636 -4.259 -12.198 1.00 36.41 86 MET B O 1
ATOM 2384 N N . ALA B 2 87 ? 26.681 -5.320 -11.824 1.00 42.88 87 ALA B N 1
ATOM 2385 C CA . ALA B 2 87 ? 26.743 -6.053 -13.080 1.00 41.45 87 ALA B CA 1
ATOM 2386 C C . ALA B 2 87 ? 26.977 -5.114 -14.252 1.00 42.25 87 ALA B C 1
ATOM 2387 O O . ALA B 2 87 ? 27.902 -5.310 -15.051 1.00 37.62 87 ALA B O 1
ATOM 2389 N N . ALA B 2 88 ? 26.150 -4.076 -14.361 1.00 38.88 88 ALA B N 1
ATOM 2390 C CA . ALA B 2 88 ? 26.232 -3.191 -15.513 1.00 43.31 88 ALA B CA 1
ATOM 2391 C C . ALA B 2 88 ? 27.588 -2.515 -15.594 1.00 44.09 88 ALA B C 1
ATOM 2392 O O . ALA B 2 88 ? 28.191 -2.448 -16.671 1.00 44.63 88 ALA B O 1
ATOM 2394 N N . GLY B 2 89 ? 28.097 -2.024 -14.463 1.00 43.73 89 GLY B N 1
ATOM 2395 C CA . GLY B 2 89 ? 29.373 -1.332 -14.491 1.00 36.79 89 GLY B CA 1
ATOM 2396 C C . GLY B 2 89 ? 30.540 -2.250 -14.769 1.00 39.09 89 GLY B C 1
ATOM 2397 O O . GLY B 2 89 ? 31.541 -1.833 -15.356 1.00 41.01 89 GLY B O 1
ATOM 2398 N N . ILE B 2 90 ? 30.441 -3.505 -14.338 1.00 38.03 90 ILE B N 1
ATOM 2399 C CA . ILE B 2 90 ? 31.515 -4.454 -14.584 1.00 40.38 90 ILE B CA 1
ATOM 2400 C C . ILE B 2 90 ? 31.556 -4.819 -16.060 1.00 44.97 90 ILE B C 1
ATOM 2401 O O . ILE B 2 90 ? 32.628 -4.884 -16.676 1.00 52.47 90 ILE B O 1
ATOM 2406 N N . THR B 2 91 ? 30.387 -5.072 -16.644 1.00 48.49 91 THR B N 1
ATOM 2407 C CA . THR B 2 91 ? 30.295 -5.325 -18.075 1.00 48.85 91 THR B CA 1
ATOM 2408 C C . THR B 2 91 ? 30.898 -4.177 -18.870 1.00 50.57 91 THR B C 1
ATOM 2409 O O . THR B 2 91 ? 31.689 -4.392 -19.793 1.00 50.76 91 THR B O 1
ATOM 2413 N N . SER B 2 92 ? 30.556 -2.946 -18.496 1.00 47.44 92 SER B N 1
ATOM 2414 C CA . SER B 2 92 ? 31.118 -1.781 -19.169 1.00 54.98 92 SER B CA 1
ATOM 2415 C C . SER B 2 92 ? 32.637 -1.727 -19.030 1.00 52.48 92 SER B C 1
ATOM 2416 O O . SER B 2 92 ? 33.338 -1.334 -19.966 1.00 56.42 92 SER B O 1
ATOM 2419 N N . ALA B 2 93 ? 33.167 -2.114 -17.872 1.00 48.86 93 ALA B N 1
ATOM 2420 C CA . ALA B 2 93 ? 34.616 -2.076 -17.696 1.00 44.08 93 ALA B CA 1
ATOM 2421 C C . ALA B 2 93 ? 35.312 -3.049 -18.639 1.00 40.05 93 ALA B C 1
ATOM 2422 O O . ALA B 2 93 ? 36.362 -2.731 -19.202 1.00 45.55 93 ALA B O 1
ATOM 2424 N N . PHE B 2 94 ? 34.736 -4.233 -18.831 1.00 45.06 94 PHE B N 1
ATOM 2425 C CA . PHE B 2 94 ? 35.341 -5.208 -19.734 1.00 47.90 94 PHE B CA 1
ATOM 2426 C C . PHE B 2 94 ? 35.283 -4.738 -21.186 1.00 52.21 94 PHE B C 1
ATOM 2427 O O . PHE B 2 94 ? 36.228 -4.956 -21.949 1.00 50.74 94 PHE B O 1
ATOM 2435 N N . ILE B 2 95 ? 34.190 -4.090 -21.590 1.00 55.70 95 ILE B N 1
ATOM 2436 C CA . ILE B 2 95 ? 34.106 -3.597 -22.962 1.00 60.53 95 ILE B CA 1
ATOM 2437 C C . ILE B 2 95 ? 35.081 -2.447 -23.174 1.00 59.23 95 ILE B C 1
ATOM 2438 O O . ILE B 2 95 ? 35.822 -2.416 -24.162 1.00 60.81 95 ILE B O 1
ATOM 2443 N N . MET B 2 96 ? 35.108 -1.496 -22.238 1.00 61.07 96 MET B N 1
ATOM 2444 C CA . MET B 2 96 ? 35.908 -0.290 -22.424 1.00 60.63 96 MET B CA 1
ATOM 2445 C C . MET B 2 96 ? 37.400 -0.584 -22.421 1.00 58.85 96 MET B C 1
ATOM 2446 O O . MET B 2 96 ? 38.164 0.109 -23.101 1.00 60.17 96 MET B O 1
ATOM 2451 N N . GLN B 2 97 ? 37.841 -1.594 -21.673 1.00 52.65 97 GLN B N 1
ATOM 2452 C CA . GLN B 2 97 ? 39.251 -1.707 -21.341 1.00 53.67 97 GLN B CA 1
ATOM 2453 C C . GLN B 2 97 ? 39.947 -2.928 -21.922 1.00 57.08 97 GLN B C 1
ATOM 2454 O O . GLN B 2 97 ? 41.180 -2.994 -21.855 1.00 63.49 97 GLN B O 1
ATOM 2460 N N . SER B 2 98 ? 39.209 -3.897 -22.461 1.00 47.56 98 SER B N 1
ATOM 2461 C CA . SER B 2 98 ? 39.844 -5.059 -23.073 1.00 59.39 98 SER B CA 1
ATOM 2462 C C . SER B 2 98 ? 40.697 -4.645 -24.262 1.00 62.96 98 SER B C 1
ATOM 2463 O O . SER B 2 98 ? 40.252 -3.878 -25.124 1.00 57.51 98 SER B O 1
ATOM 2466 N N . THR B 2 99 ? 41.937 -5.138 -24.288 1.00 63.57 99 THR B N 1
ATOM 2467 C CA . THR B 2 99 ? 42.836 -5.032 -25.429 1.00 67.42 99 THR B CA 1
ATOM 2468 C C . THR B 2 99 ? 43.492 -6.401 -25.585 1.00 69.26 99 THR B C 1
ATOM 2469 O O . THR B 2 99 ? 43.358 -7.242 -24.688 1.00 69.06 99 THR B O 1
ATOM 2473 N N . PRO B 2 100 ? 44.187 -6.683 -26.692 1.00 70.46 100 PRO B N 1
ATOM 2474 C CA . PRO B 2 100 ? 44.859 -7.991 -26.812 1.00 71.72 100 PRO B CA 1
ATOM 2475 C C . PRO B 2 100 ? 45.969 -8.222 -25.792 1.00 70.03 100 PRO B C 1
ATOM 2476 O O . PRO B 2 100 ? 46.376 -9.374 -25.602 1.00 67.77 100 PRO B O 1
ATOM 2480 N N . LYS B 2 101 ? 46.471 -7.175 -25.131 1.00 70.47 101 LYS B N 1
ATOM 2481 C CA . LYS B 2 101 ? 47.572 -7.329 -24.188 1.00 71.88 101 LYS B CA 1
ATOM 2482 C C . LYS B 2 101 ? 47.106 -7.594 -22.763 1.00 68.81 101 LYS B C 1
ATOM 2483 O O . LYS B 2 101 ? 47.817 -8.262 -22.001 1.00 66.43 101 LYS B O 1
ATOM 2485 N N . THR B 2 102 ? 45.932 -7.090 -22.388 1.00 67.55 102 THR B N 1
ATOM 2486 C CA . THR B 2 102 ? 45.436 -7.205 -21.021 1.00 62.84 102 THR B CA 1
ATOM 2487 C C . THR B 2 102 ? 45.149 -8.664 -20.701 1.00 60.41 102 THR B C 1
ATOM 2488 O O . THR B 2 102 ? 44.182 -9.238 -21.213 1.00 57.76 102 THR B O 1
ATOM 2492 N N . LYS B 2 103 ? 45.961 -9.262 -19.829 1.00 63.90 103 LYS B N 1
ATOM 2493 C CA . LYS B 2 103 ? 45.792 -10.664 -19.460 1.00 68.89 103 LYS B CA 1
ATOM 2494 C C . LYS B 2 103 ? 45.352 -10.867 -18.006 1.00 63.76 103 LYS B C 1
ATOM 2495 O O . LYS B 2 103 ? 45.268 -12.015 -17.547 1.00 58.73 103 LYS B O 1
ATOM 2497 N N . ILE B 2 104 ? 45.067 -9.792 -17.271 1.00 57.20 104 ILE B N 1
ATOM 2498 C CA . ILE B 2 104 ? 44.503 -9.876 -15.929 1.00 49.96 104 ILE B CA 1
ATOM 2499 C C . ILE B 2 104 ? 43.364 -8.879 -15.817 1.00 48.73 104 ILE B C 1
ATOM 2500 O O . ILE B 2 104 ? 43.483 -7.734 -16.266 1.00 48.04 104 ILE B O 1
ATOM 2505 N N . ALA B 2 105 ? 42.270 -9.298 -15.188 1.00 41.14 105 ALA B N 1
ATOM 2506 C CA . ALA B 2 105 ? 41.228 -8.378 -14.766 1.00 37.14 105 ALA B CA 1
ATOM 2507 C C . ALA B 2 105 ? 41.200 -8.311 -13.246 1.00 36.67 105 ALA B C 1
ATOM 2508 O O . ALA B 2 105 ? 41.319 -9.333 -12.559 1.00 37.19 105 ALA B O 1
ATOM 2510 N N . VAL B 2 106 ? 41.052 -7.102 -12.726 1.00 33.13 106 VAL B N 1
ATOM 2511 C CA . VAL B 2 106 ? 40.994 -6.855 -11.298 1.00 38.06 106 VAL B CA 1
ATOM 2512 C C . VAL B 2 106 ? 39.651 -6.186 -11.059 1.00 38.58 106 VAL B C 1
ATOM 2513 O O . VAL B 2 106 ? 39.459 -5.023 -11.438 1.00 37.64 106 VAL B O 1
ATOM 2517 N N . ILE B 2 107 ? 38.714 -6.914 -10.469 1.00 30.35 107 ILE B N 1
ATOM 2518 C CA . ILE B 2 107 ? 37.311 -6.507 -10.478 1.00 30.24 107 ILE B CA 1
ATOM 2519 C C . ILE B 2 107 ? 36.795 -6.471 -9.056 1.00 35.52 107 ILE B C 1
ATOM 2520 O O . ILE B 2 107 ? 36.701 -7.518 -8.404 1.00 31.81 107 ILE B O 1
ATOM 2525 N N . GLU B 2 108 ? 36.432 -5.280 -8.580 1.00 28.81 108 GLU B N 1
ATOM 2526 C CA . GLU B 2 108 ? 35.681 -5.201 -7.331 1.00 28.03 108 GLU B CA 1
ATOM 2527 C C . GLU B 2 108 ? 34.203 -5.362 -7.656 1.00 31.82 108 GLU B C 1
ATOM 2528 O O . GLU B 2 108 ? 33.724 -4.880 -8.689 1.00 35.39 108 GLU B O 1
ATOM 2534 N N . ILE B 2 109 ? 33.495 -6.107 -6.813 1.00 28.02 109 ILE B N 1
ATOM 2535 C CA . ILE B 2 109 ? 32.122 -6.487 -7.110 1.00 32.07 109 ILE B CA 1
ATOM 2536 C C . ILE B 2 109 ? 31.286 -6.397 -5.839 1.00 34.98 109 ILE B C 1
ATOM 2537 O O . ILE B 2 109 ? 31.641 -6.962 -4.798 1.00 27.62 109 ILE B O 1
ATOM 2542 N N . ASP B 2 110 ? 30.171 -5.691 -5.929 1.00 38.02 110 ASP B N 1
ATOM 2543 C CA . ASP B 2 110 ? 29.212 -5.672 -4.842 1.00 28.93 110 ASP B CA 1
ATOM 2544 C C . ASP B 2 110 ? 28.804 -7.099 -4.475 1.00 37.82 110 ASP B C 1
ATOM 2545 O O . ASP B 2 110 ? 28.559 -7.935 -5.345 1.00 39.20 110 ASP B O 1
ATOM 2550 N N . GLU B 2 111 ? 28.738 -7.378 -3.175 1.00 37.14 111 GLU B N 1
ATOM 2551 C CA . GLU B 2 111 ? 28.482 -8.747 -2.734 1.00 45.33 111 GLU B CA 1
ATOM 2552 C C . GLU B 2 111 ? 27.110 -9.229 -3.190 1.00 41.29 111 GLU B C 1
ATOM 2553 O O . GLU B 2 111 ? 26.939 -10.413 -3.501 1.00 37.52 111 GLU B O 1
ATOM 2559 N N . GLY B 2 112 ? 26.137 -8.321 -3.280 1.00 37.86 112 GLY B N 1
ATOM 2560 C CA . GLY B 2 112 ? 24.833 -8.676 -3.796 1.00 32.07 112 GLY B CA 1
ATOM 2561 C C . GLY B 2 112 ? 24.814 -8.995 -5.277 1.00 45.32 112 GLY B C 1
ATOM 2562 O O . GLY B 2 112 ? 23.856 -9.612 -5.750 1.00 45.34 112 GLY B O 1
ATOM 2563 N N . SER B 2 113 ? 25.840 -8.585 -6.020 1.00 38.76 113 SER B N 1
ATOM 2564 C CA . SER B 2 113 ? 25.880 -8.749 -7.470 1.00 34.33 113 SER B CA 1
ATOM 2565 C C . SER B 2 113 ? 26.564 -10.040 -7.889 1.00 36.68 113 SER B C 1
ATOM 2566 O O . SER B 2 113 ? 26.565 -10.375 -9.074 1.00 39.35 113 SER B O 1
ATOM 2569 N N . ILE B 2 114 ? 27.115 -10.778 -6.932 1.00 37.61 114 ILE B N 1
ATOM 2570 C CA . ILE B 2 114 ? 27.903 -11.960 -7.258 1.00 33.49 114 ILE B CA 1
ATOM 2571 C C . ILE B 2 114 ? 27.095 -13.006 -8.030 1.00 44.34 114 ILE B C 1
ATOM 2572 O O . ILE B 2 114 ? 27.595 -13.513 -9.048 1.00 43.86 114 ILE B O 1
ATOM 2577 N N . PRO B 2 115 ? 25.853 -13.347 -7.647 1.00 45.42 115 PRO B N 1
ATOM 2578 C CA . PRO B 2 115 ? 25.113 -14.337 -8.451 1.00 49.53 115 PRO B CA 1
ATOM 2579 C C . PRO B 2 115 ? 24.852 -13.879 -9.874 1.00 51.27 115 PRO B C 1
ATOM 2580 O O . PRO B 2 115 ? 25.144 -14.619 -10.819 1.00 54.92 115 PRO B O 1
ATOM 2584 N N . ARG B 2 116 ? 24.312 -12.675 -10.062 1.00 48.72 116 ARG B N 1
ATOM 2585 C CA . ARG B 2 116 ? 24.032 -12.211 -11.418 1.00 50.95 116 ARG B CA 1
ATOM 2586 C C . ARG B 2 116 ? 25.290 -12.213 -12.284 1.00 50.21 116 ARG B C 1
ATOM 2587 O O . ARG B 2 116 ? 25.244 -12.609 -13.452 1.00 55.08 116 ARG B O 1
ATOM 2589 N N . VAL B 2 117 ? 26.427 -11.790 -11.732 1.00 49.81 117 VAL B N 1
ATOM 2590 C CA . VAL B 2 117 ? 27.636 -11.705 -12.552 1.00 47.64 117 VAL B CA 1
ATOM 2591 C C . VAL B 2 117 ? 28.219 -13.091 -12.839 1.00 43.03 117 VAL B C 1
ATOM 2592 O O . VAL B 2 117 ? 28.721 -13.352 -13.940 1.00 43.14 117 VAL B O 1
ATOM 2596 N N . LEU B 2 118 ? 28.175 -13.996 -11.864 1.00 45.07 118 LEU B N 1
ATOM 2597 C CA . LEU B 2 118 ? 28.774 -15.312 -12.059 1.00 46.93 118 LEU B CA 1
ATOM 2598 C C . LEU B 2 118 ? 27.954 -16.218 -12.960 1.00 50.15 118 LEU B C 1
ATOM 2599 O O . LEU B 2 118 ? 28.386 -17.346 -13.202 1.00 58.30 118 LEU B O 1
ATOM 2604 N N . LYS B 2 119 ? 26.801 -15.772 -13.458 1.00 50.50 119 LYS B N 1
ATOM 2605 C CA . LYS B 2 119 ? 26.191 -16.456 -14.589 1.00 57.81 119 LYS B CA 1
ATOM 2606 C C . LYS B 2 119 ? 26.920 -16.179 -15.899 1.00 61.48 119 LYS B C 1
ATOM 2607 O O . LYS B 2 119 ? 26.633 -16.847 -16.896 1.00 62.93 119 LYS B O 1
ATOM 2611 N N . GLU B 2 120 ? 27.861 -15.232 -15.919 1.00 62.86 120 GLU B N 1
ATOM 2612 C CA . GLU B 2 120 ? 28.555 -14.825 -17.136 1.00 64.92 120 GLU B CA 1
ATOM 2613 C C . GLU B 2 120 ? 30.063 -14.976 -17.060 1.00 66.03 120 GLU B C 1
ATOM 2614 O O . GLU B 2 120 ? 30.700 -15.193 -18.093 1.00 72.15 120 GLU B O 1
ATOM 2620 N N . VAL B 2 121 ? 30.650 -14.838 -15.877 1.00 57.89 121 VAL B N 1
ATOM 2621 C CA . VAL B 2 121 ? 32.092 -14.839 -15.694 1.00 55.50 121 VAL B CA 1
ATOM 2622 C C . VAL B 2 121 ? 32.424 -15.766 -14.538 1.00 53.04 121 VAL B C 1
ATOM 2623 O O . VAL B 2 121 ? 31.833 -15.650 -13.459 1.00 54.14 121 VAL B O 1
ATOM 2627 N N . THR B 2 122 ? 33.387 -16.656 -14.752 1.00 49.27 122 THR B N 1
ATOM 2628 C CA . THR B 2 122 ? 33.984 -17.418 -13.670 1.00 53.95 122 THR B CA 1
ATOM 2629 C C . THR B 2 122 ? 35.361 -16.845 -13.352 1.00 45.91 122 THR B C 1
ATOM 2630 O O . THR B 2 122 ? 36.281 -16.968 -14.178 1.00 48.55 122 THR B O 1
ATOM 2634 N N . PRO B 2 123 ? 35.550 -16.201 -12.206 1.00 48.56 123 PRO B N 1
ATOM 2635 C CA . PRO B 2 123 ? 36.895 -15.735 -11.838 1.00 43.15 123 PRO B CA 1
ATOM 2636 C C . PRO B 2 123 ? 37.824 -16.915 -11.657 1.00 44.67 123 PRO B C 1
ATOM 2637 O O . PRO B 2 123 ? 37.393 -18.006 -11.294 1.00 41.83 123 PRO B O 1
ATOM 2641 N N . SER B 2 124 ? 39.117 -16.677 -11.862 1.00 43.69 124 SER B N 1
ATOM 2642 C CA . SER B 2 124 ? 40.089 -17.673 -11.445 1.00 45.97 124 SER B CA 1
ATOM 2643 C C . SER B 2 124 ? 40.370 -17.593 -9.947 1.00 44.07 124 SER B C 1
ATOM 2644 O O . SER B 2 124 ? 40.682 -18.609 -9.325 1.00 46.93 124 SER B O 1
ATOM 2647 N N . MET B 2 125 ? 40.265 -16.415 -9.339 1.00 43.51 125 MET B N 1
ATOM 2648 C CA . MET B 2 125 ? 40.355 -16.349 -7.893 1.00 40.19 125 MET B CA 1
ATOM 2649 C C . MET B 2 125 ? 39.438 -15.250 -7.381 1.00 38.40 125 MET B C 1
ATOM 2650 O O . MET B 2 125 ? 39.085 -14.304 -8.091 1.00 30.21 125 MET B O 1
ATOM 2655 N N . MET B 2 126 ? 39.039 -15.404 -6.133 1.00 32.47 126 MET B N 1
ATOM 2656 C CA . MET B 2 126 ? 38.161 -14.448 -5.498 1.00 33.05 126 MET B CA 1
ATOM 2657 C C . MET B 2 126 ? 38.688 -14.219 -4.091 1.00 32.96 126 MET B C 1
ATOM 2658 O O . MET B 2 126 ? 38.904 -15.176 -3.338 1.00 30.90 126 MET B O 1
ATOM 2663 N N . VAL B 2 127 ? 38.937 -12.957 -3.748 1.00 26.96 127 VAL B N 1
ATOM 2664 C CA . VAL B 2 127 ? 39.330 -12.599 -2.398 1.00 26.34 127 VAL B CA 1
ATOM 2665 C C . VAL B 2 127 ? 38.137 -11.934 -1.711 1.00 28.45 127 VAL B C 1
ATOM 2666 O O . VAL B 2 127 ? 37.452 -11.082 -2.291 1.00 32.09 127 VAL B O 1
ATOM 2670 N N . PHE B 2 128 ? 37.887 -12.337 -0.482 1.00 27.53 128 PHE B N 1
ATOM 2671 C CA . PHE B 2 128 ? 36.829 -11.775 0.332 1.00 26.80 128 PHE B CA 1
ATOM 2672 C C . PHE B 2 128 ? 37.482 -11.118 1.531 1.00 30.19 128 PHE B C 1
ATOM 2673 O O . PHE B 2 128 ? 38.325 -11.745 2.187 1.00 29.77 128 PHE B O 1
ATOM 2681 N N . THR B 2 129 ? 37.109 -9.855 1.797 1.00 26.95 129 THR B N 1
ATOM 2682 C CA . THR B 2 129 ? 37.680 -9.056 2.880 1.00 25.01 129 THR B CA 1
ATOM 2683 C C . THR B 2 129 ? 36.987 -9.315 4.222 1.00 25.26 129 THR B C 1
ATOM 2684 O O . THR B 2 129 ? 37.642 -9.697 5.196 1.00 25.45 129 THR B O 1
ATOM 2688 N N . ASN B 2 130 ? 35.681 -9.062 4.302 1.00 25.46 130 ASN B N 1
ATOM 2689 C CA . ASN B 2 130 ? 34.907 -9.261 5.531 1.00 29.07 130 ASN B CA 1
ATOM 2690 C C . ASN B 2 130 ? 33.416 -9.173 5.212 1.00 26.33 130 ASN B C 1
ATOM 2691 O O . ASN B 2 130 ? 33.025 -8.703 4.142 1.00 37.33 130 ASN B O 1
ATOM 2696 N N . PHE B 2 131 ? 32.586 -9.652 6.147 1.00 29.04 131 PHE B N 1
ATOM 2697 C CA . PHE B 2 131 ? 31.139 -9.443 6.092 1.00 33.34 131 PHE B CA 1
ATOM 2698 C C . PHE B 2 131 ? 30.683 -8.836 7.415 1.00 43.22 131 PHE B C 1
ATOM 2699 O O . PHE B 2 131 ? 30.751 -9.492 8.457 1.00 45.05 131 PHE B O 1
ATOM 2707 N N . PHE B 2 132 ? 30.190 -7.604 7.381 1.00 46.89 132 PHE B N 1
ATOM 2708 C CA . PHE B 2 132 ? 29.662 -6.955 8.574 1.00 45.67 132 PHE B CA 1
ATOM 2709 C C . PHE B 2 132 ? 28.174 -6.685 8.389 1.00 49.25 132 PHE B C 1
ATOM 2710 O O . PHE B 2 132 ? 27.733 -6.307 7.302 1.00 43.03 132 PHE B O 1
ATOM 2718 N N . ARG B 2 133 ? 27.398 -6.907 9.455 1.00 60.53 133 ARG B N 1
ATOM 2719 C CA . ARG B 2 133 ? 25.945 -6.781 9.376 1.00 64.85 133 ARG B CA 1
ATOM 2720 C C . ARG B 2 133 ? 25.483 -5.333 9.272 1.00 67.13 133 ARG B C 1
ATOM 2721 O O . ARG B 2 133 ? 24.342 -5.096 8.856 1.00 71.20 133 ARG B O 1
ATOM 2723 N N . ASP B 2 134 ? 26.343 -4.374 9.622 1.00 66.01 134 ASP B N 1
ATOM 2724 C CA . ASP B 2 134 ? 26.027 -2.933 9.665 1.00 66.98 134 ASP B CA 1
ATOM 2725 C C . ASP B 2 134 ? 24.934 -2.653 10.685 1.00 71.69 134 ASP B C 1
ATOM 2726 O O . ASP B 2 134 ? 25.155 -2.816 11.888 1.00 74.54 134 ASP B O 1
ATOM 2728 N N . GLY B 2 140 ? 19.371 -12.207 11.455 1.00 50.26 140 GLY B N 1
ATOM 2729 C CA . GLY B 2 140 ? 20.529 -12.983 11.022 1.00 55.71 140 GLY B CA 1
ATOM 2730 C C . GLY B 2 140 ? 20.855 -12.791 9.537 1.00 66.50 140 GLY B C 1
ATOM 2731 O O . GLY B 2 140 ? 20.952 -13.769 8.779 1.00 66.91 140 GLY B O 1
ATOM 2732 N N . GLU B 2 141 ? 21.061 -11.527 9.128 1.00 66.25 141 GLU B N 1
ATOM 2733 C CA . GLU B 2 141 ? 21.105 -11.161 7.710 1.00 65.25 141 GLU B CA 1
ATOM 2734 C C . GLU B 2 141 ? 22.423 -11.526 7.025 1.00 57.22 141 GLU B C 1
ATOM 2735 O O . GLU B 2 141 ? 22.417 -11.867 5.834 1.00 56.93 141 GLU B O 1
ATOM 2737 N N . ILE B 2 142 ? 23.553 -11.455 7.733 1.00 50.70 142 ILE B N 1
ATOM 2738 C CA . ILE B 2 142 ? 24.816 -11.875 7.130 1.00 56.04 142 ILE B CA 1
ATOM 2739 C C . ILE B 2 142 ? 24.751 -13.346 6.737 1.00 63.87 142 ILE B C 1
ATOM 2740 O O . ILE B 2 142 ? 25.157 -13.731 5.633 1.00 61.64 142 ILE B O 1
ATOM 2745 N N . ASP B 2 143 ? 24.223 -14.182 7.638 1.00 69.93 143 ASP B N 1
ATOM 2746 C CA . ASP B 2 143 ? 24.150 -15.628 7.420 1.00 78.99 143 ASP B CA 1
ATOM 2747 C C . ASP B 2 143 ? 23.500 -15.988 6.085 1.00 71.50 143 ASP B C 1
ATOM 2748 O O . ASP B 2 143 ? 24.008 -16.841 5.348 1.00 71.00 143 ASP B O 1
ATOM 2753 N N . ILE B 2 144 ? 22.367 -15.360 5.763 1.00 64.42 144 ILE B N 1
ATOM 2754 C CA . ILE B 2 144 ? 21.678 -15.685 4.518 1.00 63.08 144 ILE B CA 1
ATOM 2755 C C . ILE B 2 144 ? 22.524 -15.301 3.316 1.00 60.29 144 ILE B C 1
ATOM 2756 O O . ILE B 2 144 ? 22.687 -16.091 2.382 1.00 65.34 144 ILE B O 1
ATOM 2761 N N . MET B 2 145 ? 23.062 -14.080 3.314 1.00 58.49 145 MET B N 1
ATOM 2762 C CA . MET B 2 145 ? 23.795 -13.585 2.151 1.00 54.98 145 MET B CA 1
ATOM 2763 C C . MET B 2 145 ? 25.042 -14.420 1.895 1.00 47.98 145 MET B C 1
ATOM 2764 O O . MET B 2 145 ? 25.402 -14.698 0.742 1.00 43.23 145 MET B O 1
ATOM 2769 N N . VAL B 2 146 ? 25.710 -14.837 2.962 1.00 39.74 146 VAL B N 1
ATOM 2770 C CA . VAL B 2 146 ? 26.895 -15.664 2.804 1.00 39.75 146 VAL B CA 1
ATOM 2771 C C . VAL B 2 146 ? 26.521 -17.004 2.192 1.00 42.02 146 VAL B C 1
ATOM 2772 O O . VAL B 2 146 ? 27.240 -17.534 1.337 1.00 42.69 146 VAL B O 1
ATOM 2776 N N . ASN B 2 147 ? 25.373 -17.559 2.600 1.00 36.95 147 ASN B N 1
ATOM 2777 C CA . ASN B 2 147 ? 24.909 -18.827 2.035 1.00 37.24 147 ASN B CA 1
ATOM 2778 C C . ASN B 2 147 ? 24.648 -18.703 0.540 1.00 42.44 147 ASN B C 1
ATOM 2779 O O . ASN B 2 147 ? 25.043 -19.574 -0.244 1.00 44.04 147 ASN B O 1
ATOM 2784 N N . ASN B 2 148 ? 24.003 -17.610 0.123 1.00 49.67 148 ASN B N 1
ATOM 2785 C CA . ASN B 2 148 ? 23.732 -17.401 -1.296 1.00 52.99 148 ASN B CA 1
ATOM 2786 C C . ASN B 2 148 ? 25.021 -17.298 -2.096 1.00 49.78 148 ASN B C 1
ATOM 2787 O O . ASN B 2 148 ? 25.112 -17.824 -3.212 1.00 48.90 148 ASN B O 1
ATOM 2792 N N . ILE B 2 149 ? 26.027 -16.620 -1.541 1.00 39.06 149 ILE B N 1
ATOM 2793 C CA . ILE B 2 149 ? 27.319 -16.524 -2.211 1.00 39.80 149 ILE B CA 1
ATOM 2794 C C . ILE B 2 149 ? 27.967 -17.899 -2.302 1.00 44.95 149 ILE B C 1
ATOM 2795 O O . ILE B 2 149 ? 28.543 -18.264 -3.336 1.00 45.51 149 ILE B O 1
ATOM 2800 N N . ALA B 2 150 ? 27.904 -18.671 -1.213 1.00 40.62 150 ALA B N 1
ATOM 2801 C CA . ALA B 2 150 ? 28.489 -20.011 -1.223 1.00 41.66 150 ALA B CA 1
ATOM 2802 C C . ALA B 2 150 ? 27.865 -20.872 -2.310 1.00 42.96 150 ALA B C 1
ATOM 2803 O O . ALA B 2 150 ? 28.575 -21.565 -3.047 1.00 53.29 150 ALA B O 1
ATOM 2805 N N . GLU B 2 151 ? 26.538 -20.826 -2.442 1.00 51.70 151 GLU B N 1
ATOM 2806 C CA . GLU B 2 151 ? 25.875 -21.638 -3.462 1.00 55.45 151 GLU B CA 1
ATOM 2807 C C . GLU B 2 151 ? 26.306 -21.224 -4.857 1.00 54.93 151 GLU B C 1
ATOM 2808 O O . GLU B 2 151 ? 26.489 -22.065 -5.740 1.00 59.13 151 GLU B O 1
ATOM 2814 N N . THR B 2 152 ? 26.511 -19.929 -5.053 1.00 48.98 152 THR B N 1
ATOM 2815 C CA . THR B 2 152 ? 26.869 -19.401 -6.356 1.00 50.50 152 THR B CA 1
ATOM 2816 C C . THR B 2 152 ? 28.257 -19.845 -6.797 1.00 49.93 152 THR B C 1
ATOM 2817 O O . THR B 2 152 ? 28.469 -20.126 -7.979 1.00 51.71 152 THR B O 1
ATOM 2821 N N . ILE B 2 153 ? 29.233 -19.882 -5.884 1.00 47.96 153 ILE B N 1
ATOM 2822 C CA . ILE B 2 153 ? 30.610 -20.135 -6.309 1.00 48.91 153 ILE B CA 1
ATOM 2823 C C . ILE B 2 153 ? 31.034 -21.584 -6.125 1.00 49.03 153 ILE B C 1
ATOM 2824 O O . ILE B 2 153 ? 32.168 -21.931 -6.474 1.00 54.18 153 ILE B O 1
ATOM 2829 N N . SER B 2 154 ? 30.150 -22.448 -5.634 1.00 45.55 154 SER B N 1
ATOM 2830 C CA . SER B 2 154 ? 30.536 -23.819 -5.330 1.00 52.51 154 SER B CA 1
ATOM 2831 C C . SER B 2 154 ? 30.911 -24.611 -6.580 1.00 53.42 154 SER B C 1
ATOM 2832 O O . SER B 2 154 ? 30.278 -24.484 -7.628 1.00 53.40 154 SER B O 1
ATOM 2835 N N . ASN B 2 155 ? 31.934 -25.461 -6.438 1.00 54.51 155 ASN B N 1
ATOM 2836 C CA . ASN B 2 155 ? 32.330 -26.440 -7.455 1.00 57.30 155 ASN B CA 1
ATOM 2837 C C . ASN B 2 155 ? 32.589 -25.790 -8.805 1.00 56.29 155 ASN B C 1
ATOM 2838 O O . ASN B 2 155 ? 32.330 -26.373 -9.854 1.00 57.72 155 ASN B O 1
ATOM 2843 N N . LYS B 2 156 ? 33.117 -24.576 -8.790 1.00 48.08 156 LYS B N 1
ATOM 2844 C CA . LYS B 2 156 ? 33.511 -23.926 -10.020 1.00 50.81 156 LYS B CA 1
ATOM 2845 C C . LYS B 2 156 ? 35.018 -23.882 -10.210 1.00 48.84 156 LYS B C 1
ATOM 2846 O O . LYS B 2 156 ? 35.478 -23.313 -11.200 1.00 55.17 156 LYS B O 1
ATOM 2852 N N . GLY B 2 157 ? 35.794 -24.490 -9.310 1.00 50.17 157 GLY B N 1
ATOM 2853 C CA . GLY B 2 157 ? 37.241 -24.444 -9.413 1.00 46.18 157 GLY B CA 1
ATOM 2854 C C . GLY B 2 157 ? 37.869 -23.107 -9.063 1.00 46.98 157 GLY B C 1
ATOM 2855 O O . GLY B 2 157 ? 39.042 -22.879 -9.375 1.00 49.19 157 GLY B O 1
ATOM 2856 N N . ILE B 2 158 ? 37.127 -22.213 -8.423 1.00 41.91 158 ILE B N 1
ATOM 2857 C CA . ILE B 2 158 ? 37.645 -20.884 -8.108 1.00 37.31 158 ILE B CA 1
ATOM 2858 C C . ILE B 2 158 ? 38.554 -20.985 -6.897 1.00 39.44 158 ILE B C 1
ATOM 2859 O O . ILE B 2 158 ? 38.195 -21.602 -5.888 1.00 44.94 158 ILE B O 1
ATOM 2864 N N . LYS B 2 159 ? 39.737 -20.395 -6.994 1.00 34.76 159 LYS B N 1
ATOM 2865 C CA . LYS B 2 159 ? 40.589 -20.285 -5.829 1.00 33.61 159 LYS B CA 1
ATOM 2866 C C . LYS B 2 159 ? 40.032 -19.178 -4.935 1.00 37.05 159 LYS B C 1
ATOM 2867 O O . LYS B 2 159 ? 39.874 -18.038 -5.375 1.00 41.18 159 LYS B O 1
ATOM 2873 N N . LEU B 2 160 ? 39.702 -19.509 -3.692 1.00 31.90 160 LEU B N 1
ATOM 2874 C CA . LEU B 2 160 ? 39.151 -18.540 -2.746 1.00 29.78 160 LEU B CA 1
ATOM 2875 C C . LEU B 2 160 ? 40.224 -18.088 -1.771 1.00 28.89 160 LEU B C 1
ATOM 2876 O O . LEU B 2 160 ? 40.913 -18.923 -1.172 1.00 29.93 160 LEU B O 1
ATOM 2881 N N . LEU B 2 161 ? 40.362 -16.764 -1.602 1.00 27.64 161 LEU B N 1
ATOM 2882 C CA . LEU B 2 161 ? 41.272 -16.226 -0.599 1.00 26.82 161 LEU B CA 1
ATOM 2883 C C . LEU B 2 161 ? 40.397 -15.663 0.511 1.00 30.57 161 LEU B C 1
ATOM 2884 O O . LEU B 2 161 ? 39.718 -14.646 0.328 1.00 29.10 161 LEU B O 1
ATOM 2889 N N . LEU B 2 162 ? 40.390 -16.344 1.651 1.00 36.20 162 LEU B N 1
ATOM 2890 C CA . LEU B 2 162 ? 39.478 -16.030 2.733 1.00 26.07 162 LEU B CA 1
ATOM 2891 C C . LEU B 2 162 ? 40.232 -15.473 3.940 1.00 25.54 162 LEU B C 1
ATOM 2892 O O . LEU B 2 162 ? 41.331 -15.932 4.278 1.00 25.92 162 LEU B O 1
ATOM 2897 N N . ASN B 2 163 ? 39.637 -14.463 4.566 1.00 24.97 163 ASN B N 1
ATOM 2898 C CA . ASN B 2 163 ? 40.091 -13.901 5.837 1.00 24.72 163 ASN B CA 1
ATOM 2899 C C . ASN B 2 163 ? 39.801 -14.916 6.938 1.00 30.50 163 ASN B C 1
ATOM 2900 O O . ASN B 2 163 ? 38.667 -15.042 7.390 1.00 26.48 163 ASN B O 1
ATOM 2905 N N . ALA B 2 164 ? 40.827 -15.604 7.415 1.00 27.81 164 ALA B N 1
ATOM 2906 C CA . ALA B 2 164 ? 40.602 -16.605 8.451 1.00 33.00 164 ALA B CA 1
ATOM 2907 C C . ALA B 2 164 ? 39.999 -15.998 9.716 1.00 27.49 164 ALA B C 1
ATOM 2908 O O . ALA B 2 164 ? 39.224 -16.664 10.394 1.00 28.52 164 ALA B O 1
ATOM 2910 N N . ASP B 2 165 ? 40.328 -14.737 10.036 1.00 26.69 165 ASP B N 1
ATOM 2911 C CA . ASP B 2 165 ? 39.856 -14.070 11.248 1.00 31.50 165 ASP B CA 1
ATOM 2912 C C . ASP B 2 165 ? 38.371 -13.694 11.215 1.00 31.88 165 ASP B C 1
ATOM 2913 O O . ASP B 2 165 ? 37.827 -13.339 12.260 1.00 32.80 165 ASP B O 1
ATOM 2918 N N . ASP B 2 166 ? 37.711 -13.730 10.058 1.00 30.06 166 ASP B 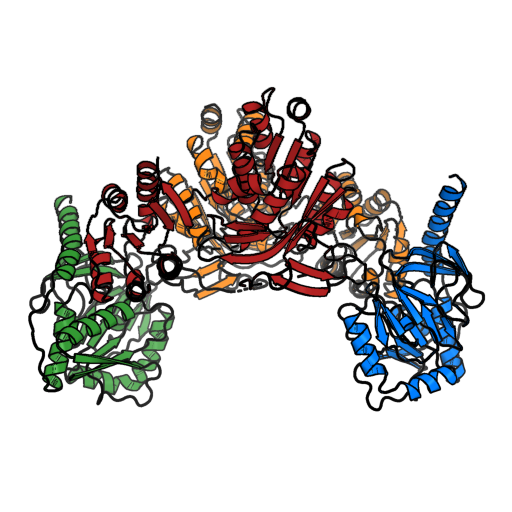N 1
ATOM 2919 C CA . ASP B 2 166 ? 36.284 -13.439 9.983 1.00 28.91 166 ASP B CA 1
ATOM 2920 C C . ASP B 2 166 ? 35.518 -14.753 9.832 1.00 28.28 166 ASP B C 1
ATOM 2921 O O . ASP B 2 166 ? 35.655 -15.417 8.807 1.00 33.23 166 ASP B O 1
ATOM 2926 N N . PRO B 2 167 ? 34.726 -15.174 10.819 1.00 29.56 167 PRO B N 1
ATOM 2927 C CA . PRO B 2 167 ? 34.029 -16.462 10.686 1.00 33.10 167 PRO B CA 1
ATOM 2928 C C . PRO B 2 167 ? 33.009 -16.480 9.562 1.00 36.97 167 PRO B C 1
ATOM 2929 O O . PRO B 2 167 ? 32.738 -17.556 9.026 1.00 32.42 167 PRO B O 1
ATOM 2933 N N . PHE B 2 168 ? 32.428 -15.343 9.171 1.00 30.19 168 PHE B N 1
ATOM 2934 C CA . PHE B 2 168 ? 31.464 -15.436 8.083 1.00 36.18 168 PHE B CA 1
ATOM 2935 C C . PHE B 2 168 ? 32.144 -15.507 6.721 1.00 32.65 168 PHE B C 1
ATOM 2936 O O . PHE B 2 168 ? 31.623 -16.160 5.806 1.00 39.04 168 PHE B O 1
ATOM 2944 N N . VAL B 2 169 ? 33.309 -14.891 6.571 1.00 28.23 169 VAL B N 1
ATOM 2945 C CA . VAL B 2 169 ? 34.085 -15.094 5.356 1.00 31.53 169 VAL B CA 1
ATOM 2946 C C . VAL B 2 169 ? 34.578 -16.535 5.286 1.00 28.88 169 VAL B C 1
ATOM 2947 O O . VAL B 2 169 ? 34.506 -17.181 4.233 1.00 33.98 169 VAL B O 1
ATOM 2951 N N . SER B 2 170 ? 35.071 -17.061 6.410 1.00 30.00 170 SER B N 1
ATOM 2952 C CA . SER B 2 170 ? 35.643 -18.409 6.429 1.00 32.97 170 SER B CA 1
ATOM 2953 C C . SER B 2 170 ? 34.613 -19.481 6.123 1.00 36.64 170 SER B C 1
ATOM 2954 O O . SER B 2 170 ? 34.989 -20.570 5.677 1.00 33.38 170 SER B O 1
ATOM 2957 N N . ARG B 2 171 ? 33.334 -19.190 6.357 1.00 31.15 171 ARG B N 1
ATOM 2958 C CA . ARG B 2 171 ? 32.271 -20.138 6.046 1.00 39.36 171 ARG B CA 1
ATOM 2959 C C . ARG B 2 171 ? 32.294 -20.518 4.573 1.00 44.12 171 ARG B C 1
ATOM 2960 O O . ARG B 2 171 ? 31.851 -21.615 4.204 1.00 43.88 171 ARG B O 1
ATOM 2968 N N . LEU B 2 172 ? 32.842 -19.648 3.725 1.00 31.31 172 LEU B N 1
ATOM 2969 C CA . LEU B 2 172 ? 32.927 -19.921 2.300 1.00 31.47 172 LEU B CA 1
ATOM 2970 C C . LEU B 2 172 ? 33.894 -21.061 1.975 1.00 43.52 172 LEU B C 1
ATOM 2971 O O . LEU B 2 172 ? 34.025 -21.405 0.797 1.00 43.88 172 LEU B O 1
ATOM 2976 N N . LYS B 2 173 ? 34.560 -21.664 2.971 1.00 39.37 173 LYS B N 1
ATOM 2977 C CA . LYS B 2 173 ? 35.433 -22.798 2.673 1.00 43.20 173 LYS B CA 1
ATOM 2978 C C . LYS B 2 173 ? 34.652 -23.978 2.085 1.00 40.14 173 LYS B C 1
ATOM 2979 O O . LYS B 2 173 ? 35.216 -24.764 1.319 1.00 37.91 173 LYS B O 1
ATOM 2985 N N . ILE B 2 174 ? 33.350 -24.074 2.368 1.00 35.75 174 ILE B N 1
ATOM 2986 C CA . ILE B 2 174 ? 32.531 -25.142 1.814 1.00 43.44 174 ILE B CA 1
ATOM 2987 C C . ILE B 2 174 ? 32.305 -25.009 0.319 1.00 37.59 174 ILE B C 1
ATOM 2988 O O . ILE B 2 174 ? 31.793 -25.939 -0.301 1.00 39.17 174 ILE B O 1
ATOM 2993 N N . ALA B 2 175 ? 32.669 -23.882 -0.279 1.00 41.55 175 ALA B N 1
ATOM 2994 C CA . ALA B 2 175 ? 32.325 -23.602 -1.666 1.00 39.25 175 ALA B CA 1
ATOM 2995 C C . ALA B 2 175 ? 33.438 -23.954 -2.642 1.00 39.97 175 ALA B C 1
ATOM 2996 O O . ALA B 2 175 ? 33.242 -23.838 -3.855 1.00 44.44 175 ALA B O 1
ATOM 2998 N N . SER B 2 176 ? 34.605 -24.356 -2.156 1.00 38.73 176 SER B N 1
ATOM 2999 C CA . SER B 2 176 ? 35.676 -24.712 -3.071 1.00 42.26 176 SER B CA 1
ATOM 3000 C C . SER B 2 176 ? 36.642 -25.646 -2.376 1.00 38.23 176 SER B C 1
ATOM 3001 O O . SER B 2 176 ? 36.758 -25.654 -1.149 1.00 45.39 176 SER B O 1
ATOM 3004 N N . ASP B 2 177 ? 37.359 -26.408 -3.190 1.00 39.73 177 ASP B N 1
ATOM 3005 C CA . ASP B 2 177 ? 38.444 -27.248 -2.715 1.00 54.16 177 ASP B CA 1
ATOM 3006 C C . ASP B 2 177 ? 39.799 -26.547 -2.752 1.00 50.02 177 ASP B C 1
ATOM 3007 O O . ASP B 2 177 ? 40.786 -27.122 -2.294 1.00 49.17 177 ASP B O 1
ATOM 3012 N N . THR B 2 178 ? 39.873 -25.314 -3.247 1.00 48.53 178 THR B N 1
ATOM 3013 C CA . THR B 2 178 ? 41.131 -24.565 -3.306 1.00 50.45 178 THR B CA 1
ATOM 3014 C C . THR B 2 178 ? 41.014 -23.296 -2.445 1.00 37.31 178 THR B C 1
ATOM 3015 O O . THR B 2 178 ? 40.564 -22.259 -2.929 1.00 36.63 178 THR B O 1
ATOM 3019 N N . ILE B 2 179 ? 41.444 -23.371 -1.185 1.00 35.74 179 ILE B N 1
ATOM 3020 C CA . ILE B 2 179 ? 41.292 -22.287 -0.215 1.00 37.44 179 ILE B CA 1
ATOM 3021 C C . ILE B 2 179 ? 42.674 -21.773 0.174 1.00 37.86 179 ILE B C 1
ATOM 3022 O O . ILE B 2 179 ? 43.561 -22.557 0.528 1.00 36.64 179 ILE B O 1
ATOM 3027 N N . VAL B 2 180 ? 42.842 -20.454 0.159 1.00 37.41 180 VAL B N 1
ATOM 3028 C CA . VAL B 2 180 ? 44.030 -19.813 0.700 1.00 30.41 180 VAL B CA 1
ATOM 3029 C C . VAL B 2 180 ? 43.578 -18.915 1.843 1.00 32.07 180 VAL B C 1
ATOM 3030 O O . VAL B 2 180 ? 42.694 -18.069 1.662 1.00 30.37 180 VAL B O 1
ATOM 3034 N N . TYR B 2 181 ? 44.172 -19.104 3.017 1.00 30.49 181 TYR B N 1
ATOM 3035 C CA . TYR B 2 181 ? 43.820 -18.333 4.202 1.00 29.15 181 TYR B CA 1
ATOM 3036 C C . TYR B 2 181 ? 44.848 -17.249 4.480 1.00 27.45 181 TYR B C 1
ATOM 3037 O O . TYR B 2 181 ? 46.058 -17.511 4.488 1.00 28.77 181 TYR B O 1
ATOM 3046 N N . TYR B 2 182 ? 44.352 -16.049 4.774 1.00 26.24 182 TYR B N 1
ATOM 3047 C CA . TYR B 2 182 ? 45.162 -14.968 5.314 1.00 25.56 182 TYR B CA 1
ATOM 3048 C C . TYR B 2 182 ? 44.522 -14.451 6.605 1.00 25.22 182 TYR B C 1
ATOM 3049 O O . TYR B 2 182 ? 43.358 -14.718 6.899 1.00 29.79 182 TYR B O 1
ATOM 3058 N N . GLY B 2 183 ? 45.296 -13.711 7.388 1.00 24.99 183 GLY B N 1
ATOM 3059 C CA . GLY B 2 183 ? 44.820 -13.276 8.678 1.00 30.32 183 GLY B CA 1
ATOM 3060 C C . GLY B 2 183 ? 45.928 -12.615 9.473 1.00 29.97 183 GLY B C 1
ATOM 3061 O O . GLY B 2 183 ? 47.037 -12.424 8.982 1.00 32.33 183 GLY B O 1
ATOM 3062 N N . MET B 2 184 ? 45.601 -12.290 10.721 1.00 25.42 184 MET B N 1
ATOM 3063 C CA . MET B 2 184 ? 46.478 -11.527 11.601 1.00 25.61 184 MET B CA 1
ATOM 3064 C C . MET B 2 184 ? 46.691 -12.280 12.913 1.00 26.94 184 MET B C 1
ATOM 3065 O O . MET B 2 184 ? 45.725 -12.751 13.528 1.00 27.51 184 MET B O 1
ATOM 3070 N N . LYS B 2 185 ? 47.952 -12.401 13.332 1.00 23.68 185 LYS B N 1
ATOM 3071 C CA . LYS B 2 185 ? 48.283 -13.072 14.592 1.00 24.22 185 LYS B CA 1
ATOM 3072 C C . LYS B 2 185 ? 47.646 -12.352 15.769 1.00 30.25 185 LYS B C 1
ATOM 3073 O O . LYS B 2 185 ? 47.464 -11.138 15.747 1.00 25.75 185 LYS B O 1
ATOM 3079 N N . ALA B 2 186 ? 47.313 -13.107 16.815 1.00 31.92 186 ALA B N 1
ATOM 3080 C CA . ALA B 2 186 ? 46.845 -12.477 18.043 1.00 27.83 186 ALA B CA 1
ATOM 3081 C C . ALA B 2 186 ? 47.902 -11.505 18.559 1.00 32.94 186 ALA B C 1
ATOM 3082 O O . ALA B 2 186 ? 49.104 -11.769 18.466 1.00 29.77 186 ALA B O 1
ATOM 3084 N N . HIS B 2 187 ? 47.437 -10.376 19.101 1.00 28.48 187 HIS B N 1
ATOM 3085 C CA . HIS B 2 187 ? 48.279 -9.300 19.635 1.00 32.38 187 HIS B CA 1
ATOM 3086 C C . HIS B 2 187 ? 49.148 -8.647 18.576 1.00 28.37 187 HIS B C 1
ATOM 3087 O O . HIS B 2 187 ? 50.207 -8.095 18.879 1.00 34.50 187 HIS B O 1
ATOM 3094 N N . ALA B 2 188 ? 48.763 -8.748 17.324 1.00 25.74 188 ALA B N 1
ATOM 3095 C CA . ALA B 2 188 ? 49.485 -8.006 16.311 1.00 31.99 188 ALA B CA 1
ATOM 3096 C C . ALA B 2 188 ? 49.285 -6.495 16.478 1.00 31.34 188 ALA B C 1
ATOM 3097 O O . ALA B 2 188 ? 50.176 -5.720 16.125 1.00 31.71 188 ALA B O 1
ATOM 3099 N N . HIS B 2 189 ? 48.143 -6.072 17.024 1.00 32.75 189 HIS B N 1
ATOM 3100 C CA . HIS B 2 189 ? 47.798 -4.665 17.205 1.00 32.43 189 HIS B CA 1
ATOM 3101 C C . HIS B 2 189 ? 46.667 -4.603 18.214 1.00 37.25 189 HIS B C 1
ATOM 3102 O O . HIS B 2 189 ? 45.823 -5.490 18.254 1.00 36.73 189 HIS B O 1
ATOM 3109 N N . GLU B 2 190 ? 46.630 -3.545 19.010 1.00 38.97 190 GLU B N 1
ATOM 3110 C CA . GLU B 2 190 ? 45.501 -3.330 19.910 1.00 38.09 190 GLU B CA 1
ATOM 3111 C C . GLU B 2 190 ? 44.530 -2.381 19.224 1.00 35.13 190 GLU B C 1
ATOM 3112 O O . GLU B 2 190 ? 44.741 -1.165 19.208 1.00 35.19 190 GLU B O 1
ATOM 3115 N N . PHE B 2 191 ? 43.451 -2.940 18.679 1.00 27.83 191 PHE B N 1
ATOM 3116 C CA . PHE B 2 191 ? 42.478 -2.155 17.946 1.00 33.51 191 PHE B CA 1
ATOM 3117 C C . PHE B 2 191 ? 41.595 -1.384 18.919 1.00 44.55 191 PHE B C 1
ATOM 3118 O O . PHE B 2 191 ? 41.498 -1.720 20.105 1.00 49.94 191 PHE B O 1
ATOM 3126 N N . GLU B 2 192 ? 40.913 -0.360 18.381 1.00 45.88 192 GLU B N 1
ATOM 3127 C CA . GLU B 2 192 ? 40.204 0.613 19.210 1.00 55.06 192 GLU B CA 1
ATOM 3128 C C . GLU B 2 192 ? 39.184 -0.039 20.141 1.00 62.70 192 GLU B C 1
ATOM 3129 O O . GLU B 2 192 ? 38.932 0.485 21.233 1.00 78.16 192 GLU B O 1
ATOM 3131 N N . GLN B 2 193 ? 38.570 -1.145 19.715 1.00 68.03 193 GLN B N 1
ATOM 3132 C CA . GLN B 2 193 ? 37.710 -2.016 20.526 1.00 83.15 193 GLN B CA 1
ATOM 3133 C C . GLN B 2 193 ? 36.284 -1.485 20.675 1.00 78.27 193 GLN B C 1
ATOM 3134 O O . GLN B 2 193 ? 36.065 -0.275 20.821 1.00 78.91 193 GLN B O 1
ATOM 3140 N N . SER B 2 194 ? 35.312 -2.398 20.617 1.00 75.04 194 SER B N 1
ATOM 3141 C CA . SER B 2 194 ? 33.888 -2.045 20.647 1.00 81.47 194 SER B CA 1
ATOM 3142 C C . SER B 2 194 ? 33.044 -3.173 21.242 1.00 86.25 194 SER B C 1
ATOM 3143 O O . SER B 2 194 ? 31.924 -2.946 21.714 1.00 89.10 194 SER B O 1
ATOM 3145 N N . ASN B 2 197 ? 30.063 -5.530 20.860 1.00 89.29 197 ASN B N 1
ATOM 3146 C CA . ASN B 2 197 ? 30.391 -6.574 21.828 1.00 90.11 197 ASN B CA 1
ATOM 3147 C C . ASN B 2 197 ? 29.193 -7.491 22.069 1.00 93.76 197 ASN B C 1
ATOM 3148 O O . ASN B 2 197 ? 28.418 -7.280 23.004 1.00 103.16 197 ASN B O 1
ATOM 3150 N N . GLU B 2 198 ? 29.043 -8.507 21.222 1.00 85.73 198 GLU B N 1
ATOM 3151 C CA . GLU B 2 198 ? 27.917 -9.424 21.303 1.00 82.33 198 GLU B CA 1
ATOM 3152 C C . GLU B 2 198 ? 28.409 -10.835 21.026 1.00 77.45 198 GLU B C 1
ATOM 3153 O O . GLU B 2 198 ? 29.570 -11.052 20.672 1.00 77.23 198 GLU B O 1
ATOM 3155 N N . SER B 2 199 ? 27.511 -11.799 21.209 1.00 76.71 199 SER B N 1
ATOM 3156 C CA . SER B 2 199 ? 27.777 -13.204 20.916 1.00 71.42 199 SER B CA 1
ATOM 3157 C C . SER B 2 199 ? 27.187 -13.563 19.555 1.00 57.66 199 SER B C 1
ATOM 3158 O O . SER B 2 199 ? 26.052 -13.186 19.237 1.00 56.89 199 SER B O 1
ATOM 3160 N N . ARG B 2 200 ? 27.963 -14.278 18.756 1.00 47.38 200 ARG B N 1
ATOM 3161 C CA . ARG B 2 200 ? 27.587 -14.658 17.409 1.00 46.67 200 ARG B CA 1
ATOM 3162 C C . ARG B 2 200 ? 27.521 -16.180 17.319 1.00 49.54 200 ARG B C 1
ATOM 3163 O O . ARG B 2 200 ? 28.119 -16.907 18.122 1.00 43.06 200 ARG B O 1
ATOM 3165 N N . TYR B 2 201 ? 26.794 -16.659 16.323 1.00 47.28 201 TYR B N 1
ATOM 3166 C CA . TYR B 2 201 ? 26.483 -18.074 16.204 1.00 41.13 201 TYR B CA 1
ATOM 3167 C C . TYR B 2 201 ? 27.447 -18.721 15.232 1.00 39.35 201 TYR B C 1
ATOM 3168 O O . TYR B 2 201 ? 27.879 -18.093 14.261 1.00 41.32 201 TYR B O 1
ATOM 3177 N N . CYS B 2 202 ? 27.825 -19.954 15.536 1.00 38.96 202 CYS B N 1
ATOM 3178 C CA . CYS B 2 202 ? 28.683 -20.718 14.651 1.00 35.01 202 CYS B CA 1
ATOM 3179 C C . CYS B 2 202 ? 27.930 -20.943 13.351 1.00 33.41 202 CYS B C 1
ATOM 3180 O O . CYS B 2 202 ? 26.831 -21.511 13.383 1.00 40.40 202 CYS B O 1
ATOM 3183 N N . PRO B 2 203 ? 28.471 -20.543 12.198 1.00 40.20 203 PRO B N 1
ATOM 3184 C CA . PRO B 2 203 ? 27.756 -20.777 10.935 1.00 45.36 203 PRO B CA 1
ATOM 3185 C C . PRO B 2 203 ? 27.584 -22.241 10.588 1.00 51.99 203 PRO B C 1
ATOM 3186 O O . PRO B 2 203 ? 26.811 -22.544 9.675 1.00 59.51 203 PRO B O 1
ATOM 3190 N N . ASN B 2 204 ? 28.243 -23.158 11.294 1.00 51.92 204 ASN B N 1
ATOM 3191 C CA . ASN B 2 204 ? 28.186 -24.569 10.940 1.00 43.47 204 ASN B CA 1
ATOM 3192 C C . ASN B 2 204 ? 27.272 -25.393 11.829 1.00 46.85 204 ASN B C 1
ATOM 3193 O O . ASN B 2 204 ? 26.704 -26.382 11.351 1.00 54.98 204 ASN B O 1
ATOM 3198 N N . CYS B 2 205 ? 27.128 -25.050 13.111 1.00 38.49 205 CYS B N 1
ATOM 3199 C CA . CYS B 2 205 ? 26.373 -25.903 14.011 1.00 43.77 205 CYS B CA 1
ATOM 3200 C C . CYS B 2 205 ? 25.357 -25.179 14.879 1.00 43.00 205 CYS B C 1
ATOM 3201 O O . CYS B 2 205 ? 24.620 -25.848 15.610 1.00 41.43 205 CYS B O 1
ATOM 3204 N N . GLY B 2 206 ? 25.305 -23.855 14.861 1.00 45.23 206 GLY B N 1
ATOM 3205 C CA . GLY B 2 206 ? 24.287 -23.199 15.657 1.00 46.36 206 GLY B CA 1
ATOM 3206 C C . GLY B 2 206 ? 24.607 -23.047 17.127 1.00 50.62 206 GLY B C 1
ATOM 3207 O O . GLY B 2 206 ? 23.741 -22.597 17.887 1.00 52.31 206 GLY B O 1
ATOM 3208 N N . ARG B 2 207 ? 25.803 -23.429 17.563 1.00 34.68 207 ARG B N 1
ATOM 3209 C CA . ARG B 2 207 ? 26.248 -23.057 18.897 1.00 38.66 207 ARG B CA 1
ATOM 3210 C C . ARG B 2 207 ? 26.705 -21.610 18.890 1.00 34.27 207 ARG B C 1
ATOM 3211 O O . ARG B 2 207 ? 27.058 -21.063 17.847 1.00 34.01 207 ARG B O 1
ATOM 3219 N N . LEU B 2 208 ? 26.679 -20.981 20.064 1.00 38.07 208 LEU B N 1
ATOM 3220 C CA . LEU B 2 208 ? 27.453 -19.755 20.247 1.00 34.47 208 LEU B CA 1
ATOM 3221 C C . LEU B 2 208 ? 28.927 -20.025 19.955 1.00 44.84 208 LEU B C 1
ATOM 3222 O O . LEU B 2 208 ? 29.480 -21.034 20.402 1.00 40.94 208 LEU B O 1
ATOM 3227 N N . LEU B 2 209 ? 29.556 -19.131 19.180 1.00 31.91 209 LEU B N 1
ATOM 3228 C CA . LEU B 2 209 ? 30.944 -19.302 18.748 1.00 31.62 209 LEU B CA 1
ATOM 3229 C C . LEU B 2 209 ? 31.893 -18.920 19.873 1.00 31.13 209 LEU B C 1
ATOM 3230 O O . LEU B 2 209 ? 31.855 -17.793 20.358 1.00 33.04 209 LEU B O 1
ATOM 3235 N N . GLN B 2 210 ? 32.769 -19.821 20.275 1.00 34.10 210 GLN B N 1
ATOM 3236 C CA . GLN B 2 210 ? 33.754 -19.447 21.277 1.00 37.03 210 GLN B CA 1
ATOM 3237 C C . GLN B 2 210 ? 34.923 -18.728 20.612 1.00 32.98 210 GLN B C 1
ATOM 3238 O O . GLN B 2 210 ? 35.357 -19.105 19.525 1.00 33.74 210 GLN B O 1
ATOM 3244 N N . TYR B 2 211 ? 35.428 -17.686 21.266 1.00 30.11 211 TYR B N 1
ATOM 3245 C CA . TYR B 2 211 ? 36.613 -16.986 20.799 1.00 39.16 211 TYR B CA 1
ATOM 3246 C C . TYR B 2 211 ? 37.743 -17.152 21.807 1.00 37.76 211 TYR B C 1
ATOM 3247 O O . TYR B 2 211 ? 37.523 -17.061 23.014 1.00 39.42 211 TYR B O 1
ATOM 3256 N N . ASP B 2 212 ? 38.946 -17.419 21.298 1.00 40.96 212 ASP B N 1
ATOM 3257 C CA . ASP B 2 212 ? 40.152 -17.422 22.114 1.00 42.53 212 ASP B CA 1
ATOM 3258 C C . ASP B 2 212 ? 40.772 -16.038 22.217 1.00 37.69 212 ASP B C 1
ATOM 3259 O O . ASP B 2 212 ? 41.456 -15.750 23.196 1.00 37.59 212 ASP B O 1
ATOM 3264 N N . TYR B 2 213 ? 40.559 -15.186 21.219 1.00 33.44 213 TYR B N 1
ATOM 3265 C CA . TYR B 2 213 ? 41.159 -13.862 21.135 1.00 31.66 213 TYR B CA 1
ATOM 3266 C C . TYR B 2 213 ? 40.358 -13.055 20.127 1.00 28.98 213 TYR B C 1
ATOM 3267 O O . TYR B 2 213 ? 40.004 -13.570 19.072 1.00 35.21 213 TYR B O 1
ATOM 3276 N N . ILE B 2 214 ? 40.119 -11.786 20.427 1.00 30.06 214 ILE B N 1
ATOM 3277 C CA . ILE B 2 214 ? 39.328 -10.923 19.560 1.00 35.27 214 ILE B CA 1
ATOM 3278 C C . ILE B 2 214 ? 40.216 -9.789 19.081 1.00 31.42 214 ILE B C 1
ATOM 3279 O O . ILE B 2 214 ? 40.810 -9.081 19.895 1.00 30.83 214 ILE B O 1
ATOM 3284 N N . HIS B 2 215 ? 40.329 -9.631 17.767 1.00 28.60 215 HIS B N 1
ATOM 3285 C CA . HIS B 2 215 ? 40.900 -8.397 17.239 1.00 27.57 215 HIS B CA 1
ATOM 3286 C C . HIS B 2 215 ? 39.955 -7.231 17.498 1.00 29.78 215 HIS B C 1
ATOM 3287 O O . HIS B 2 215 ? 40.299 -6.277 18.196 1.00 34.68 215 HIS B O 1
ATOM 3294 N N . TYR B 2 216 ? 38.739 -7.322 16.967 1.00 34.43 216 TYR B N 1
ATOM 3295 C CA . TYR B 2 216 ? 37.675 -6.363 17.201 1.00 36.75 216 TYR B CA 1
ATOM 3296 C C . TYR B 2 216 ? 36.369 -6.998 16.757 1.00 33.97 216 TYR B C 1
ATOM 3297 O O . TYR B 2 216 ? 36.304 -7.616 15.688 1.00 29.33 216 TYR B O 1
ATOM 3306 N N . ASN B 2 217 ? 35.333 -6.806 17.572 1.00 31.01 217 ASN B N 1
ATOM 3307 C CA . ASN B 2 217 ? 34.003 -7.306 17.253 1.00 38.82 217 ASN B CA 1
ATOM 3308 C C . ASN B 2 217 ? 34.061 -8.785 16.879 1.00 36.97 217 ASN B C 1
ATOM 3309 O O . ASN B 2 217 ? 34.590 -9.589 17.644 1.00 42.03 217 ASN B O 1
ATOM 3314 N N . GLN B 2 218 ? 33.552 -9.156 15.708 1.00 32.74 218 GLN B N 1
ATOM 3315 C CA . GLN B 2 218 ? 33.518 -10.561 15.311 1.00 36.83 218 GLN B CA 1
ATOM 3316 C C . GLN B 2 218 ? 34.849 -11.071 14.778 1.00 36.82 218 GLN B C 1
ATOM 3317 O O . GLN B 2 218 ? 34.965 -12.275 14.519 1.00 35.72 218 GLN B O 1
ATOM 3323 N N . ILE B 2 219 ? 35.836 -10.192 14.596 1.00 33.22 219 ILE B N 1
ATOM 3324 C CA . ILE B 2 219 ? 37.094 -10.526 13.935 1.00 28.47 219 ILE B CA 1
ATOM 3325 C C . ILE B 2 219 ? 38.079 -11.029 14.995 1.00 28.79 219 ILE B C 1
ATOM 3326 O O . ILE B 2 219 ? 38.454 -10.287 15.912 1.00 25.76 219 ILE B O 1
ATOM 3331 N N . GLY B 2 220 ? 38.515 -12.279 14.877 1.00 24.44 220 GLY B N 1
ATOM 3332 C CA . GLY B 2 220 ? 39.360 -12.816 15.931 1.00 24.37 220 GLY B CA 1
ATOM 3333 C C . GLY B 2 220 ? 39.704 -14.277 15.722 1.00 29.21 220 GLY B C 1
ATOM 3334 O O . GLY B 2 220 ? 39.504 -14.845 14.645 1.00 29.68 220 GLY B O 1
ATOM 3335 N N . HIS B 2 221 ? 40.221 -14.883 16.781 1.00 24.83 221 HIS B N 1
ATOM 3336 C CA . HIS B 2 221 ? 40.637 -16.286 16.763 1.00 30.38 221 HIS B CA 1
ATOM 3337 C C . HIS B 2 221 ? 39.553 -17.094 17.465 1.00 29.48 221 HIS B C 1
ATOM 3338 O O . HIS B 2 221 ? 39.498 -17.152 18.695 1.00 40.34 221 HIS B O 1
ATOM 3345 N N . TYR B 2 222 ? 38.657 -17.664 16.673 1.00 26.53 222 TYR B N 1
ATOM 3346 C CA . TYR B 2 222 ? 37.477 -18.366 17.144 1.00 27.18 222 TYR B CA 1
ATOM 3347 C C . TYR B 2 222 ? 37.671 -19.872 16.950 1.00 27.33 222 TYR B C 1
ATOM 3348 O O . TYR B 2 222 ? 38.456 -20.316 16.104 1.00 30.10 222 TYR B O 1
ATOM 3357 N N . HIS B 2 223 ? 36.947 -20.666 17.735 1.00 31.79 223 HIS B N 1
ATOM 3358 C CA . HIS B 2 223 ? 37.102 -22.124 17.648 1.00 35.49 223 HIS B CA 1
ATOM 3359 C C . HIS B 2 223 ? 35.858 -22.764 18.239 1.00 40.68 223 HIS B C 1
ATOM 3360 O O . HIS B 2 223 ? 35.547 -22.516 19.409 1.00 47.02 223 HIS B O 1
ATOM 3367 N N . CYS B 2 224 ? 35.126 -23.543 17.436 1.00 37.04 224 CYS B N 1
ATOM 3368 C CA . CYS B 2 224 ? 33.892 -24.185 17.881 1.00 35.42 224 CYS B CA 1
ATOM 3369 C C . CYS B 2 224 ? 34.156 -25.657 18.156 1.00 36.92 224 CYS B C 1
ATOM 3370 O O . CYS B 2 224 ? 34.995 -26.277 17.504 1.00 37.74 224 CYS B O 1
ATOM 3373 N N . GLN B 2 225 ? 33.423 -26.221 19.118 1.00 39.79 225 GLN B N 1
ATOM 3374 C CA . GLN B 2 225 ? 33.625 -27.642 19.385 1.00 42.44 225 GLN B CA 1
ATOM 3375 C C . GLN B 2 225 ? 33.191 -28.518 18.211 1.00 41.62 225 GLN B C 1
ATOM 3376 O O . GLN B 2 225 ? 33.541 -29.683 18.201 1.00 41.41 225 GLN B O 1
ATOM 3382 N N . CYS B 2 226 ? 32.510 -27.980 17.189 1.00 43.79 226 CYS B N 1
ATOM 3383 C CA . CYS B 2 226 ? 32.159 -28.786 16.013 1.00 42.76 226 CYS B CA 1
ATOM 3384 C C . CYS B 2 226 ? 33.303 -28.927 15.018 1.00 45.69 226 CYS B C 1
ATOM 3385 O O . CYS B 2 226 ? 33.136 -29.614 14.009 1.00 44.85 226 CYS B O 1
ATOM 3388 N N . GLY B 2 227 ? 34.426 -28.235 15.232 1.00 41.15 227 GLY B N 1
ATOM 3389 C CA . GLY B 2 227 ? 35.535 -28.214 14.303 1.00 38.43 227 GLY B CA 1
ATOM 3390 C C . GLY B 2 227 ? 35.716 -26.886 13.584 1.00 38.60 227 GLY B C 1
ATOM 3391 O O . GLY B 2 227 ? 36.831 -26.575 13.170 1.00 40.52 227 GLY B O 1
ATOM 3392 N N . PHE B 2 228 ? 34.643 -26.115 13.396 1.00 39.19 228 PHE B N 1
ATOM 3393 C CA . PHE B 2 228 ? 34.778 -24.825 12.716 1.00 32.69 228 PHE B CA 1
ATOM 3394 C C . PHE B 2 228 ? 35.665 -23.894 13.538 1.00 32.00 228 PHE B C 1
ATOM 3395 O O . PHE B 2 228 ? 35.453 -23.720 14.740 1.00 32.52 228 PHE B O 1
ATOM 3403 N N . LYS B 2 229 ? 36.674 -23.310 12.894 1.00 30.97 229 LYS B N 1
ATOM 3404 C CA . LYS B 2 229 ? 37.656 -22.540 13.654 1.00 30.52 229 LYS B CA 1
ATOM 3405 C C . LYS B 2 229 ? 38.427 -21.585 12.751 1.00 35.26 229 LYS B C 1
ATOM 3406 O O . LYS B 2 229 ? 38.401 -21.690 11.520 1.00 32.44 229 LYS B O 1
ATOM 3412 N N . ARG B 2 230 ? 39.090 -20.618 13.390 1.00 33.39 230 ARG B N 1
ATOM 3413 C CA . ARG B 2 230 ? 40.041 -19.751 12.699 1.00 27.86 230 ARG B CA 1
ATOM 3414 C C . ARG B 2 230 ? 41.208 -20.603 12.193 1.00 28.06 230 ARG B C 1
ATOM 3415 O O . ARG B 2 230 ? 41.995 -21.113 12.995 1.00 30.40 230 ARG B O 1
ATOM 3423 N N . GLU B 2 231 ? 41.318 -20.792 10.875 1.00 31.58 231 GLU B N 1
ATOM 3424 C CA . GLU B 2 231 ? 42.326 -21.701 10.353 1.00 33.98 231 GLU B CA 1
ATOM 3425 C C . GLU B 2 231 ? 43.701 -21.038 10.303 1.00 37.82 231 GLU B C 1
ATOM 3426 O O . GLU B 2 231 ? 43.838 -19.804 10.322 1.00 32.62 231 GLU B O 1
ATOM 3432 N N . GLN B 2 232 ? 44.726 -21.892 10.234 1.00 33.31 232 GLN B N 1
ATOM 3433 C CA . GLN B 2 232 ? 46.098 -21.432 10.098 1.00 33.75 232 GLN B CA 1
ATOM 3434 C C . GLN B 2 232 ? 46.258 -20.666 8.796 1.00 35.10 232 GLN B C 1
ATOM 3435 O O . GLN B 2 232 ? 45.721 -21.067 7.762 1.00 37.28 232 GLN B O 1
ATOM 3441 N N . ALA B 2 233 ? 46.997 -19.551 8.842 1.00 33.32 233 ALA B N 1
ATOM 3442 C CA . ALA B 2 233 ? 47.049 -18.633 7.707 1.00 32.12 233 ALA B CA 1
ATOM 3443 C C . ALA B 2 233 ? 48.345 -18.789 6.932 1.00 32.81 233 ALA B C 1
ATOM 3444 O O . ALA B 2 233 ? 49.431 -18.845 7.513 1.00 37.72 233 ALA B O 1
ATOM 3446 N N . LYS B 2 234 ? 48.216 -18.833 5.611 1.00 31.37 234 LYS B N 1
ATOM 3447 C CA . LYS B 2 234 ? 49.388 -18.868 4.744 1.00 31.20 234 LYS B CA 1
ATOM 3448 C C . LYS B 2 234 ? 50.104 -17.519 4.720 1.00 28.37 234 LYS B C 1
ATOM 3449 O O . LYS B 2 234 ? 51.333 -17.467 4.683 1.00 29.92 234 LYS B O 1
ATOM 3455 N N . TYR B 2 235 ? 49.356 -16.418 4.730 1.00 31.02 235 TYR B N 1
ATOM 3456 C CA . TYR B 2 235 ? 49.935 -15.082 4.777 1.00 32.45 235 TYR B CA 1
ATOM 3457 C C . TYR B 2 235 ? 49.376 -14.392 6.006 1.00 28.90 235 TYR B C 1
ATOM 3458 O O . TYR B 2 235 ? 48.156 -14.287 6.166 1.00 27.69 235 TYR B O 1
ATOM 3467 N N . GLU B 2 236 ? 50.263 -13.961 6.884 1.00 28.85 236 GLU B N 1
ATOM 3468 C CA . GLU B 2 236 ? 49.842 -13.426 8.159 1.00 27.75 236 GLU B CA 1
ATOM 3469 C C . GLU B 2 236 ? 50.602 -12.149 8.491 1.00 30.21 236 GLU B C 1
ATOM 3470 O O . GLU B 2 236 ? 51.830 -12.060 8.330 1.00 30.89 236 GLU B O 1
ATOM 3476 N N . ILE B 2 237 ? 49.856 -11.178 8.988 1.00 27.13 237 ILE B N 1
ATOM 3477 C CA . ILE B 2 237 ? 50.435 -10.028 9.666 1.00 28.94 237 ILE B CA 1
ATOM 3478 C C . ILE B 2 237 ? 50.755 -10.447 11.090 1.00 28.45 237 ILE B C 1
ATOM 3479 O O . ILE B 2 237 ? 49.863 -10.839 11.857 1.00 30.78 237 ILE B O 1
ATOM 3484 N N A SER B 2 238 ? 52.035 -10.387 11.438 0.47 25.65 238 SER B N 1
ATOM 3485 N N B SER B 2 238 ? 52.032 -10.391 11.447 0.53 24.54 238 SER B N 1
ATOM 3486 C CA A SER B 2 238 ? 52.479 -10.640 12.799 0.47 25.63 238 SER B CA 1
ATOM 3487 C CA B SER B 2 238 ? 52.430 -10.643 12.824 0.53 25.62 238 SER B CA 1
ATOM 3488 C C A SER B 2 238 ? 52.452 -9.389 13.660 0.47 27.22 238 SER B C 1
ATOM 3489 C C B SER B 2 238 ? 52.418 -9.381 13.670 0.53 25.68 238 SER B C 1
ATOM 3490 O O A SER B 2 238 ? 52.380 -9.491 14.889 0.47 31.10 238 SER B O 1
ATOM 3491 O O B SER B 2 238 ? 52.324 -9.468 14.898 0.53 31.45 238 SER B O 1
ATOM 3496 N N . SER B 2 239 ? 52.509 -8.217 13.046 1.00 27.20 239 SER B N 1
ATOM 3497 C CA . SER B 2 239 ? 52.568 -6.978 13.793 1.00 26.91 239 SER B CA 1
ATOM 3498 C C . SER B 2 239 ? 52.331 -5.859 12.811 1.00 30.96 239 SER B C 1
ATOM 3499 O O . SER B 2 239 ? 52.706 -5.974 11.640 1.00 26.59 239 SER B O 1
ATOM 3502 N N . PHE B 2 240 ? 51.739 -4.769 13.300 1.00 27.62 240 PHE B N 1
ATOM 3503 C CA . PHE B 2 240 ? 51.746 -3.561 12.505 1.00 25.06 240 PHE B CA 1
ATOM 3504 C C . PHE B 2 240 ? 51.549 -2.361 13.420 1.00 31.45 240 PHE B C 1
ATOM 3505 O O . PHE B 2 240 ? 51.086 -2.485 14.559 1.00 33.04 240 PHE B O 1
ATOM 3513 N N A ASP B 2 241 ? 51.910 -1.193 12.909 0.38 27.67 241 ASP B N 1
ATOM 3514 N N B ASP B 2 241 ? 51.931 -1.196 12.905 0.62 26.37 241 ASP B N 1
ATOM 3515 C CA A ASP B 2 241 ? 51.527 0.046 13.563 0.38 32.43 241 ASP B CA 1
ATOM 3516 C CA B ASP B 2 241 ? 51.664 0.077 13.554 0.62 32.49 241 ASP B CA 1
ATOM 3517 C C A ASP B 2 241 ? 51.277 1.103 12.494 0.38 30.99 241 ASP B C 1
ATOM 3518 C C B ASP B 2 241 ? 51.276 1.098 12.487 0.62 31.25 241 ASP B C 1
ATOM 3519 O O A ASP B 2 241 ? 51.474 0.871 11.295 0.38 28.99 241 ASP B O 1
ATOM 3520 O O B ASP B 2 241 ? 51.373 0.838 11.280 0.62 28.67 241 ASP B O 1
ATOM 3529 N N . VAL B 2 242 ? 50.829 2.267 12.953 1.00 29.78 242 VAL B N 1
ATOM 3530 C CA . VAL B 2 242 ? 50.409 3.373 12.108 1.00 29.77 242 VAL B CA 1
ATOM 3531 C C . VAL B 2 242 ? 51.092 4.602 12.699 1.00 36.09 242 VAL B C 1
ATOM 3532 O O . VAL B 2 242 ? 50.642 5.130 13.721 1.00 39.34 242 VAL B O 1
ATOM 3536 N N . ALA B 2 243 ? 52.166 5.067 12.074 1.00 34.09 243 ALA B N 1
ATOM 3537 C CA . ALA B 2 243 ? 52.887 6.122 12.775 1.00 34.63 243 ALA B CA 1
ATOM 3538 C C . ALA B 2 243 ? 53.741 6.959 11.836 1.00 28.96 243 ALA B C 1
ATOM 3539 O O . ALA B 2 243 ? 54.965 6.958 11.958 1.00 39.98 243 ALA B O 1
ATOM 3541 N N . PRO B 2 244 ? 53.133 7.768 10.950 1.00 33.05 244 PRO B N 1
ATOM 3542 C CA . PRO B 2 244 ? 51.675 7.923 10.888 1.00 34.82 244 PRO B CA 1
ATOM 3543 C C . PRO B 2 244 ? 51.035 7.101 9.779 1.00 31.74 244 PRO B C 1
ATOM 3544 O O . PRO B 2 244 ? 49.820 7.109 9.631 1.00 36.00 244 PRO B O 1
ATOM 3548 N N . PHE B 2 245 ? 51.846 6.403 9.001 1.00 31.64 245 PHE B N 1
ATOM 3549 C CA . PHE B 2 245 ? 51.324 5.520 7.971 1.00 29.87 245 PHE B CA 1
ATOM 3550 C C . PHE B 2 245 ? 51.444 4.061 8.406 1.00 30.33 245 PHE B C 1
ATOM 3551 O O . PHE B 2 245 ? 52.119 3.730 9.386 1.00 27.56 245 PHE B O 1
ATOM 3559 N N . LEU B 2 246 ? 50.763 3.190 7.663 1.00 29.00 246 LEU B N 1
ATOM 3560 C CA . LEU B 2 246 ? 50.801 1.764 7.960 1.00 34.93 246 LEU B CA 1
ATOM 3561 C C . LEU B 2 246 ? 52.216 1.226 7.782 1.00 30.05 246 LEU B C 1
ATOM 3562 O O . LEU B 2 246 ? 52.884 1.510 6.785 1.00 33.08 246 LEU B O 1
ATOM 3567 N N . TYR B 2 247 ? 52.678 0.488 8.774 1.00 30.57 247 TYR B N 1
ATOM 3568 C CA . TYR B 2 247 ? 53.940 -0.237 8.721 1.00 31.01 247 TYR B CA 1
ATOM 3569 C C . TYR B 2 247 ? 53.615 -1.671 9.120 1.00 26.09 247 TYR B C 1
ATOM 3570 O O . TYR B 2 247 ? 53.230 -1.922 10.269 1.00 28.28 247 TYR B O 1
ATOM 3579 N N . LEU B 2 248 ? 53.776 -2.613 8.191 1.00 25.52 248 LEU B N 1
ATOM 3580 C CA . LEU B 2 248 ? 53.269 -3.976 8.364 1.00 26.28 248 LEU B CA 1
ATOM 3581 C C . LEU B 2 248 ? 54.400 -5.001 8.386 1.00 32.34 248 LEU B C 1
ATOM 3582 O O . LEU B 2 248 ? 55.357 -4.902 7.613 1.00 31.09 248 LEU B O 1
ATOM 3587 N N . ASN B 2 249 ? 54.268 -6.005 9.245 1.00 27.62 249 ASN B N 1
ATOM 3588 C CA . ASN B 2 249 ? 55.151 -7.166 9.258 1.00 24.23 249 ASN B CA 1
ATOM 3589 C C . ASN B 2 249 ? 54.336 -8.363 8.737 1.00 27.60 249 ASN B C 1
ATOM 3590 O O . ASN B 2 249 ? 53.499 -8.913 9.461 1.00 27.37 249 ASN B O 1
ATOM 3595 N N . ILE B 2 250 ? 54.551 -8.744 7.474 1.00 25.11 250 ILE B N 1
ATOM 3596 C CA . ILE B 2 250 ? 53.808 -9.828 6.809 1.00 29.04 250 ILE B CA 1
ATOM 3597 C C . ILE B 2 250 ? 54.786 -10.936 6.462 1.00 27.84 250 ILE B C 1
ATOM 3598 O O . ILE B 2 250 ? 55.669 -10.738 5.616 1.00 33.79 250 ILE B O 1
ATOM 3603 N N . ASN B 2 251 ? 54.608 -12.110 7.064 1.00 36.41 251 ASN B N 1
ATOM 3604 C CA . ASN B 2 251 ? 55.516 -13.231 6.824 1.00 32.52 251 ASN B CA 1
ATOM 3605 C C . ASN B 2 251 ? 56.968 -12.778 6.927 1.00 30.72 251 ASN B C 1
ATOM 3606 O O . ASN B 2 251 ? 57.791 -13.051 6.059 1.00 34.10 251 ASN B O 1
ATOM 3611 N N . ASP B 2 252 ? 57.252 -12.014 7.980 1.00 35.69 252 ASP B N 1
ATOM 3612 C CA . ASP B 2 252 ? 58.613 -11.620 8.337 1.00 44.09 252 ASP B CA 1
ATOM 3613 C C . ASP B 2 252 ? 59.261 -10.745 7.266 1.00 40.59 252 ASP B C 1
ATOM 3614 O O . ASP B 2 252 ? 60.466 -10.793 7.042 1.00 49.91 252 ASP B O 1
ATOM 3619 N N . GLU B 2 253 ? 58.461 -9.931 6.602 1.00 33.16 253 GLU B N 1
ATOM 3620 C CA . GLU B 2 253 ? 58.982 -8.848 5.780 1.00 31.40 253 GLU B CA 1
ATOM 3621 C C . GLU B 2 253 ? 58.248 -7.587 6.179 1.00 32.48 253 GLU B C 1
ATOM 3622 O O . GLU B 2 253 ? 57.088 -7.643 6.597 1.00 30.00 253 GLU B O 1
ATOM 3628 N N . LYS B 2 254 ? 58.931 -6.457 6.050 1.00 30.06 254 LYS B N 1
ATOM 3629 C CA . LYS B 2 254 ? 58.405 -5.176 6.492 1.00 28.96 254 LYS B CA 1
ATOM 3630 C C . LYS B 2 254 ? 57.876 -4.411 5.289 1.00 32.65 254 LYS B C 1
ATOM 3631 O O . LYS B 2 254 ? 58.548 -4.319 4.260 1.00 32.70 254 LYS B O 1
ATOM 3637 N N . TYR B 2 255 ? 56.670 -3.875 5.413 1.00 26.00 255 TYR B N 1
ATOM 3638 C CA . TYR B 2 255 ? 56.036 -3.148 4.323 1.00 26.46 255 TYR B CA 1
ATOM 3639 C C . TYR B 2 255 ? 55.734 -1.753 4.837 1.00 24.57 255 TYR B C 1
ATOM 3640 O O . TYR B 2 255 ? 54.878 -1.580 5.712 1.00 31.07 255 TYR B O 1
ATOM 3649 N N . ASP B 2 256 ? 56.534 -0.797 4.386 1.00 27.65 256 ASP B N 1
ATOM 3650 C CA . ASP B 2 256 ? 56.462 0.606 4.773 1.00 26.44 256 ASP B CA 1
ATOM 3651 C C . ASP B 2 256 ? 55.525 1.315 3.824 1.00 28.37 256 ASP B C 1
ATOM 3652 O O . ASP B 2 256 ? 55.923 1.776 2.776 1.00 32.17 256 ASP B O 1
ATOM 3657 N N . MET B 2 257 ? 54.275 1.429 4.217 1.00 23.18 257 MET B N 1
ATOM 3658 C CA . MET B 2 257 ? 53.288 2.001 3.332 1.00 21.79 257 MET B CA 1
ATOM 3659 C C . MET B 2 257 ? 53.035 3.496 3.408 1.00 25.01 257 MET B C 1
ATOM 3660 O O . MET B 2 257 ? 53.622 4.192 4.215 1.00 26.37 257 MET B O 1
ATOM 3665 N N . LYS B 2 258 ? 52.185 3.974 2.513 1.00 23.99 258 LYS B N 1
ATOM 3666 C CA . LYS B 2 258 ? 51.858 5.383 2.446 1.00 28.26 258 LYS B CA 1
ATOM 3667 C C . LYS B 2 258 ? 50.376 5.696 2.613 1.00 26.53 258 LYS B C 1
ATOM 3668 O O . LYS B 2 258 ? 49.909 6.739 2.211 1.00 28.75 258 LYS B O 1
ATOM 3674 N N . ILE B 2 259 ? 49.641 4.735 3.148 1.00 23.07 259 ILE B N 1
ATOM 3675 C CA . ILE B 2 259 ? 48.253 4.942 3.543 1.00 27.98 259 ILE B CA 1
ATOM 3676 C C . ILE B 2 259 ? 48.180 4.691 5.046 1.00 30.07 259 ILE B C 1
ATOM 3677 O O . ILE B 2 259 ? 49.100 4.134 5.646 1.00 27.45 259 ILE B O 1
ATOM 3682 N N . ALA B 2 260 ? 47.070 5.119 5.647 1.00 25.70 260 ALA B N 1
ATOM 3683 C CA . ALA B 2 260 ? 46.889 5.047 7.090 1.00 28.92 260 ALA B CA 1
ATOM 3684 C C . ALA B 2 260 ? 45.603 4.308 7.390 1.00 28.69 260 ALA B C 1
ATOM 3685 O O . ALA B 2 260 ? 44.940 3.848 6.467 1.00 32.52 260 ALA B O 1
ATOM 3687 N N . GLY B 2 261 ? 45.214 4.255 8.660 1.00 29.23 261 GLY B N 1
ATOM 3688 C CA . GLY B 2 261 ? 43.984 3.629 9.095 1.00 30.81 261 GLY B CA 1
ATOM 3689 C C . GLY B 2 261 ? 44.236 2.197 9.521 1.00 36.54 261 GLY B C 1
ATOM 3690 O O . GLY B 2 261 ? 44.733 1.384 8.721 1.00 30.64 261 GLY B O 1
ATOM 3691 N N . ASP B 2 262 ? 43.881 1.885 10.776 1.00 31.35 262 ASP B N 1
ATOM 3692 C CA . ASP B 2 262 ? 44.077 0.535 11.313 1.00 31.05 262 ASP B CA 1
ATOM 3693 C C . ASP B 2 262 ? 43.349 -0.497 10.471 1.00 35.00 262 ASP B C 1
ATOM 3694 O O . ASP B 2 262 ? 43.890 -1.564 10.169 1.00 37.68 262 ASP B O 1
ATOM 3699 N N . PHE B 2 263 ? 42.124 -0.166 10.060 1.00 35.39 263 PHE B N 1
ATOM 3700 C CA . PHE B 2 263 ? 41.279 -1.037 9.251 1.00 41.08 263 PHE B CA 1
ATOM 3701 C C . PHE B 2 263 ? 41.947 -1.428 7.934 1.00 39.84 263 PHE B C 1
ATOM 3702 O O . PHE B 2 263 ? 41.700 -2.520 7.406 1.00 44.78 263 PHE B O 1
ATOM 3710 N N . ASN B 2 264 ? 42.800 -0.555 7.398 1.00 25.75 264 ASN B N 1
ATOM 3711 C CA . ASN B 2 264 ? 43.476 -0.804 6.135 1.00 27.42 264 ASN B CA 1
ATOM 3712 C C . ASN B 2 264 ? 44.567 -1.866 6.213 1.00 24.33 264 ASN B C 1
ATOM 3713 O O . ASN B 2 264 ? 45.012 -2.318 5.160 1.00 28.98 264 ASN B O 1
ATOM 3718 N N . ALA B 2 265 ? 45.034 -2.259 7.402 1.00 22.54 265 ALA B N 1
ATOM 3719 C CA . ALA B 2 265 ? 45.966 -3.392 7.468 1.00 23.55 265 ALA B CA 1
ATOM 3720 C C . ALA B 2 265 ? 45.373 -4.644 6.822 1.00 25.00 265 ALA B C 1
ATOM 3721 O O . ALA B 2 265 ? 46.039 -5.327 6.038 1.00 26.35 265 ALA B O 1
ATOM 3723 N N . TYR B 2 266 ? 44.125 -4.967 7.144 1.00 22.36 266 TYR B N 1
ATOM 3724 C CA . TYR B 2 266 ? 43.506 -6.157 6.547 1.00 24.10 266 TYR B CA 1
ATOM 3725 C C . TYR B 2 266 ? 43.338 -6.008 5.043 1.00 24.60 266 TYR B C 1
ATOM 3726 O O . TYR B 2 266 ? 43.476 -6.987 4.298 1.00 24.14 266 TYR B O 1
ATOM 3735 N N . ASN B 2 267 ? 43.043 -4.790 4.566 1.00 23.55 267 ASN B N 1
ATOM 3736 C CA . ASN B 2 267 ? 42.922 -4.600 3.122 1.00 28.40 267 ASN B CA 1
ATOM 3737 C C . ASN B 2 267 ? 44.265 -4.776 2.431 1.00 27.67 267 ASN B C 1
ATOM 3738 O O . ASN B 2 267 ? 44.338 -5.352 1.337 1.00 24.52 267 ASN B O 1
ATOM 3743 N N . ALA B 2 268 ? 45.337 -4.278 3.052 1.00 21.53 268 ALA B N 1
ATOM 3744 C CA . ALA B 2 268 ? 46.660 -4.463 2.483 1.00 22.17 268 ALA B CA 1
ATOM 3745 C C . ALA B 2 268 ? 47.012 -5.941 2.422 1.00 23.75 268 ALA B C 1
ATOM 3746 O O . ALA B 2 268 ? 47.556 -6.411 1.426 1.00 22.40 268 ALA B O 1
ATOM 3748 N N . LEU B 2 269 ? 46.689 -6.693 3.471 1.00 24.11 269 LEU B N 1
ATOM 3749 C CA . LEU B 2 269 ? 47.035 -8.117 3.465 1.00 22.25 269 LEU B CA 1
ATOM 3750 C C . LEU B 2 269 ? 46.195 -8.887 2.445 1.00 22.33 269 LEU B C 1
ATOM 3751 O O . LEU B 2 269 ? 46.673 -9.867 1.855 1.00 26.48 269 LEU B O 1
ATOM 3756 N N . ALA B 2 270 ? 44.935 -8.477 2.260 1.00 26.18 270 ALA B N 1
ATOM 3757 C CA . ALA B 2 270 ? 44.078 -9.111 1.273 1.00 24.27 270 ALA B CA 1
ATOM 3758 C C . ALA B 2 270 ? 44.660 -8.907 -0.117 1.00 30.36 270 ALA B C 1
ATOM 3759 O O . ALA B 2 270 ? 44.773 -9.857 -0.907 1.00 24.19 270 ALA B O 1
ATOM 3761 N N . ALA B 2 271 ? 45.096 -7.676 -0.394 1.00 22.05 271 ALA B N 1
ATOM 3762 C CA . ALA B 2 271 ? 45.790 -7.353 -1.637 1.00 22.10 271 ALA B CA 1
ATOM 3763 C C . ALA B 2 271 ? 47.114 -8.104 -1.757 1.00 24.25 271 ALA B C 1
ATOM 3764 O O . ALA B 2 271 ? 47.432 -8.667 -2.812 1.00 23.62 271 ALA B O 1
ATOM 3766 N N . TYR B 2 272 ? 47.903 -8.131 -0.684 1.00 27.60 272 TYR B N 1
ATOM 3767 C CA . TYR B 2 272 ? 49.147 -8.907 -0.688 1.00 27.84 272 TYR B CA 1
ATOM 3768 C C . TYR B 2 272 ? 48.902 -10.362 -1.089 1.00 29.26 272 TYR B C 1
ATOM 3769 O O . TYR B 2 272 ? 49.644 -10.941 -1.895 1.00 28.46 272 TYR B O 1
ATOM 3778 N N . THR B 2 273 ? 47.863 -10.965 -0.524 1.00 27.35 273 THR B N 1
ATOM 3779 C CA . THR B 2 273 ? 47.573 -12.381 -0.769 1.00 27.68 273 THR B CA 1
ATOM 3780 C C . THR B 2 273 ? 47.241 -12.627 -2.230 1.00 26.47 273 THR B C 1
ATOM 3781 O O . THR B 2 273 ? 47.724 -13.591 -2.830 1.00 27.25 273 THR B O 1
ATOM 3785 N N . VAL B 2 274 ? 46.394 -11.778 -2.815 1.00 29.24 274 VAL B N 1
ATOM 3786 C CA . VAL B 2 274 ? 46.117 -11.885 -4.246 1.00 34.50 274 VAL B CA 1
ATOM 3787 C C . VAL B 2 274 ? 47.418 -11.853 -5.024 1.00 32.42 274 VAL B C 1
ATOM 3788 O O . VAL B 2 274 ? 47.648 -12.674 -5.910 1.00 36.50 274 VAL B O 1
ATOM 3792 N N . LEU B 2 275 ? 48.304 -10.916 -4.689 1.00 31.41 275 LEU B N 1
ATOM 3793 C CA . LEU B 2 275 ? 49.469 -10.708 -5.545 1.00 30.45 275 LEU B CA 1
ATOM 3794 C C . LEU B 2 275 ? 50.461 -11.867 -5.453 1.00 32.23 275 LEU B C 1
ATOM 3795 O O . LEU B 2 275 ? 51.039 -12.282 -6.465 1.00 36.86 275 LEU B O 1
ATOM 3800 N N . ARG B 2 276 ? 50.667 -12.398 -4.252 1.00 29.53 276 ARG B N 1
ATOM 3801 C CA . ARG B 2 276 ? 51.451 -13.618 -4.093 1.00 32.75 276 ARG B CA 1
ATOM 3802 C C . ARG B 2 276 ? 50.843 -14.764 -4.883 1.00 38.21 276 ARG B C 1
ATOM 3803 O O . ARG B 2 276 ? 51.553 -15.506 -5.570 1.00 36.23 276 ARG B O 1
ATOM 3811 N N . GLU B 2 277 ? 49.520 -14.922 -4.791 1.00 33.93 277 GLU B N 1
ATOM 3812 C CA . GLU B 2 277 ? 48.864 -16.000 -5.504 1.00 35.86 277 GLU B CA 1
ATOM 3813 C C . GLU B 2 277 ? 48.917 -15.805 -7.013 1.00 37.69 277 GLU B C 1
ATOM 3814 O O . GLU B 2 277 ? 48.833 -16.788 -7.756 1.00 36.35 277 GLU B O 1
ATOM 3820 N N . LEU B 2 278 ? 49.066 -14.578 -7.489 1.00 30.88 278 LEU B N 1
ATOM 3821 C CA . LEU B 2 278 ? 49.358 -14.397 -8.903 1.00 33.89 278 LEU B CA 1
ATOM 3822 C C . LEU B 2 278 ? 50.826 -14.631 -9.225 1.00 42.44 278 LEU B C 1
ATOM 3823 O O . LEU B 2 278 ? 51.203 -14.530 -10.395 1.00 48.84 278 LEU B O 1
ATOM 3828 N N . GLY B 2 279 ? 51.667 -14.912 -8.224 1.00 35.27 279 GLY B N 1
ATOM 3829 C CA . GLY B 2 279 ? 53.064 -15.228 -8.470 1.00 37.46 279 GLY B CA 1
ATOM 3830 C C . GLY B 2 279 ? 54.081 -14.127 -8.239 1.00 42.92 279 GLY B C 1
ATOM 3831 O O . GLY B 2 279 ? 55.287 -14.381 -8.400 1.00 41.24 279 GLY B O 1
ATOM 3832 N N . LEU B 2 280 ? 53.651 -12.916 -7.888 1.00 39.39 280 LEU B N 1
ATOM 3833 C CA . LEU B 2 280 ? 54.605 -11.846 -7.623 1.00 39.89 280 LEU B CA 1
ATOM 3834 C C . LEU B 2 280 ? 55.385 -12.139 -6.349 1.00 40.75 280 LEU B C 1
ATOM 3835 O O . LEU B 2 280 ? 54.838 -12.666 -5.375 1.00 45.44 280 LEU B O 1
ATOM 3840 N N . ASN B 2 281 ? 56.665 -11.798 -6.349 1.00 37.45 281 ASN B N 1
ATOM 3841 C CA . ASN B 2 281 ? 57.438 -12.056 -5.146 1.00 38.30 281 ASN B CA 1
ATOM 3842 C C . ASN B 2 281 ? 57.380 -10.859 -4.200 1.00 38.18 281 ASN B C 1
ATOM 3843 O O . ASN B 2 281 ? 56.850 -9.789 -4.522 1.00 34.14 281 ASN B O 1
ATOM 3848 N N . GLU B 2 282 ? 57.944 -11.058 -3.010 1.00 40.04 282 GLU B N 1
ATOM 3849 C CA . GLU B 2 282 ? 57.807 -10.075 -1.941 1.00 38.99 282 GLU B CA 1
ATOM 3850 C C . GLU B 2 282 ? 58.386 -8.721 -2.331 1.00 43.97 282 GLU B C 1
ATOM 3851 O O . GLU B 2 282 ? 57.823 -7.674 -1.980 1.00 40.27 282 GLU B O 1
ATOM 3857 N N . GLN B 2 283 ? 59.506 -8.707 -3.054 1.00 39.03 283 GLN B N 1
ATOM 3858 C CA . GLN B 2 283 ? 60.111 -7.417 -3.386 1.00 43.61 283 GLN B CA 1
ATOM 3859 C C . GLN B 2 283 ? 59.256 -6.638 -4.376 1.00 40.08 283 GLN B C 1
ATOM 3860 O O . GLN B 2 283 ? 59.105 -5.422 -4.249 1.00 41.14 283 GLN B O 1
ATOM 3866 N N . THR B 2 284 ? 58.702 -7.317 -5.377 1.00 37.78 284 THR B N 1
ATOM 3867 C CA . THR B 2 284 ? 57.833 -6.641 -6.331 1.00 34.90 284 THR B CA 1
ATOM 3868 C C . THR B 2 284 ? 56.602 -6.062 -5.643 1.00 41.29 284 THR B C 1
ATOM 3869 O O . THR B 2 284 ? 56.174 -4.943 -5.952 1.00 38.99 284 THR B O 1
ATOM 3873 N N A ILE B 2 285 ? 56.009 -6.809 -4.713 0.75 30.91 285 ILE B N 1
ATOM 3874 N N B ILE B 2 285 ? 56.010 -6.823 -4.717 0.25 34.83 285 ILE B N 1
ATOM 3875 C CA A ILE B 2 285 ? 54.882 -6.266 -3.968 0.75 31.14 285 ILE B CA 1
ATOM 3876 C CA B ILE B 2 285 ? 54.907 -6.305 -3.910 0.25 32.66 285 ILE B CA 1
ATOM 3877 C C A ILE B 2 285 ? 55.333 -5.082 -3.107 0.75 37.54 285 ILE B C 1
ATOM 3878 C C B ILE B 2 285 ? 55.359 -5.077 -3.142 0.25 36.30 285 ILE B C 1
ATOM 3879 O O A ILE B 2 285 ? 54.628 -4.069 -2.996 0.75 34.03 285 ILE B O 1
ATOM 3880 O O B ILE B 2 285 ? 54.679 -4.044 -3.114 0.25 34.66 285 ILE B O 1
ATOM 3889 N N . LYS B 2 286 ? 56.518 -5.185 -2.495 1.00 42.37 286 LYS B N 1
ATOM 3890 C CA . LYS B 2 286 ? 57.001 -4.108 -1.646 1.00 44.85 286 LYS B CA 1
ATOM 3891 C C . LYS B 2 286 ? 57.151 -2.815 -2.434 1.00 40.72 286 LYS B C 1
ATOM 3892 O O . LYS B 2 286 ? 56.779 -1.742 -1.945 1.00 40.53 286 LYS B O 1
ATOM 3898 N N . ASN B 2 287 ? 57.627 -2.912 -3.679 1.00 42.62 287 ASN B N 1
ATOM 3899 C CA . ASN B 2 287 ? 57.764 -1.732 -4.533 1.00 48.41 287 ASN B CA 1
ATOM 3900 C C . ASN B 2 287 ? 56.424 -1.032 -4.757 1.00 43.19 287 ASN B C 1
ATOM 3901 O O . ASN B 2 287 ? 56.329 0.191 -4.623 1.00 44.81 287 ASN B O 1
ATOM 3906 N N . GLY B 2 288 ? 55.380 -1.788 -5.113 1.00 35.41 288 GLY B N 1
ATOM 3907 C CA . GLY B 2 288 ? 54.060 -1.187 -5.294 1.00 32.35 288 GLY B CA 1
ATOM 3908 C C . GLY B 2 288 ? 53.456 -0.669 -3.997 1.00 34.79 288 GLY B C 1
ATOM 3909 O O . GLY B 2 288 ? 52.950 0.461 -3.930 1.00 29.19 288 GLY B O 1
ATOM 3910 N N . PHE B 2 289 ? 53.500 -1.484 -2.947 1.00 29.33 289 PHE B N 1
ATOM 3911 C CA . PHE B 2 289 ? 52.921 -1.081 -1.670 1.00 28.72 289 PHE B CA 1
ATOM 3912 C C . PHE B 2 289 ? 53.582 0.185 -1.137 1.00 30.92 289 PHE B C 1
ATOM 3913 O O . PHE B 2 289 ? 52.920 1.008 -0.503 1.00 29.56 289 PHE B O 1
ATOM 3921 N N . GLU B 2 290 ? 54.872 0.374 -1.403 1.00 27.81 290 GLU B N 1
ATOM 3922 C CA . GLU B 2 290 ? 55.552 1.531 -0.848 1.00 30.60 290 GLU B CA 1
ATOM 3923 C C . GLU B 2 290 ? 55.157 2.834 -1.521 1.00 32.11 290 GLU B C 1
ATOM 3924 O O . GLU B 2 290 ? 55.476 3.904 -0.993 1.00 33.59 290 GLU B O 1
ATOM 3930 N N . THR B 2 291 ? 54.462 2.781 -2.651 1.00 27.02 291 THR B N 1
ATOM 3931 C CA . THR B 2 291 ? 54.114 3.992 -3.383 1.00 37.57 291 THR B CA 1
ATOM 3932 C C . THR B 2 291 ? 52.621 4.185 -3.544 1.00 40.19 291 THR B C 1
ATOM 3933 O O . THR B 2 291 ? 52.219 5.191 -4.123 1.00 39.97 291 THR B O 1
ATOM 3937 N N . TYR B 2 292 ? 51.788 3.248 -3.096 1.00 25.36 292 TYR B N 1
ATOM 3938 C CA . TYR B 2 292 ? 50.361 3.488 -3.188 1.00 29.79 292 TYR B CA 1
ATOM 3939 C C . TYR B 2 292 ? 49.944 4.555 -2.168 1.00 34.69 292 TYR B C 1
ATOM 3940 O O . TYR B 2 292 ? 50.470 4.603 -1.052 1.00 28.47 292 TYR B O 1
ATOM 3949 N N . THR B 2 293 ? 49.016 5.436 -2.566 1.00 28.68 293 THR B N 1
ATOM 3950 C CA . THR B 2 293 ? 48.497 6.478 -1.677 1.00 28.62 293 THR B CA 1
ATOM 3951 C C . THR B 2 293 ? 47.011 6.658 -1.928 1.00 22.63 293 THR B C 1
ATOM 3952 O O . THR B 2 293 ? 46.506 6.334 -3.000 1.00 35.20 293 THR B O 1
ATOM 3956 N N . SER B 2 294 ? 46.317 7.232 -0.952 1.00 24.09 294 SER B N 1
ATOM 3957 C CA . SER B 2 294 ? 44.908 7.574 -1.149 1.00 25.69 294 SER B CA 1
ATOM 3958 C C . SER B 2 294 ? 44.774 8.752 -2.111 1.00 28.40 294 SER B C 1
ATOM 3959 O O . SER B 2 294 ? 45.751 9.380 -2.504 1.00 29.94 294 SER B O 1
ATOM 3962 N N . ASP B 2 295 ? 43.537 9.035 -2.517 1.00 33.09 295 ASP B N 1
ATOM 3963 C CA . ASP B 2 295 ? 43.298 10.129 -3.454 1.00 37.15 295 ASP B CA 1
ATOM 3964 C C . ASP B 2 295 ? 42.205 11.094 -3.002 1.00 40.60 295 ASP B C 1
ATOM 3965 O O . ASP B 2 295 ? 41.751 11.919 -3.806 1.00 49.12 295 ASP B O 1
ATOM 3970 N N . ASN B 2 296 ? 41.781 11.031 -1.743 1.00 39.10 296 ASN B N 1
ATOM 3971 C CA . ASN B 2 296 ? 40.700 11.873 -1.252 1.00 38.57 296 ASN B CA 1
ATOM 3972 C C . ASN B 2 296 ? 41.196 12.958 -0.289 1.00 39.94 296 ASN B C 1
ATOM 3973 O O . ASN B 2 296 ? 40.405 13.488 0.487 1.00 39.37 296 ASN B O 1
ATOM 3978 N N . GLY B 2 297 ? 42.493 13.262 -0.276 1.00 35.93 297 GLY B N 1
ATOM 3979 C CA . GLY B 2 297 ? 42.965 14.219 0.712 1.00 33.75 297 GLY B CA 1
ATOM 3980 C C . GLY B 2 297 ? 42.813 13.806 2.165 1.00 34.65 297 GLY B C 1
ATOM 3981 O O . GLY B 2 297 ? 42.811 14.668 3.046 1.00 29.95 297 GLY B O 1
ATOM 3982 N N . ARG B 2 298 ? 42.686 12.520 2.469 1.00 31.60 298 ARG B N 1
ATOM 3983 C CA . ARG B 2 298 ? 42.754 12.075 3.862 1.00 32.49 298 ARG B CA 1
ATOM 3984 C C . ARG B 2 298 ? 44.018 11.242 4.023 1.00 32.03 298 ARG B C 1
ATOM 3985 O O . ARG B 2 298 ? 44.154 10.179 3.396 1.00 26.97 298 ARG B O 1
ATOM 3987 N N . MET B 2 299 ? 44.954 11.743 4.826 1.00 29.07 299 MET B N 1
ATOM 3988 C CA . MET B 2 299 ? 46.273 11.131 4.952 1.00 32.72 299 MET B CA 1
ATOM 3989 C C . MET B 2 299 ? 46.872 10.798 3.583 1.00 29.02 299 MET B C 1
ATOM 3990 O O . MET B 2 299 ? 47.436 9.734 3.373 1.00 29.10 299 MET B O 1
ATOM 3995 N N . GLN B 2 300 ? 46.742 11.704 2.629 1.00 27.34 300 GLN B N 1
ATOM 3996 C CA . GLN B 2 300 ? 47.270 11.454 1.298 1.00 26.34 300 GLN B CA 1
ATOM 3997 C C . GLN B 2 300 ? 48.693 11.986 1.170 1.00 33.71 300 GLN B C 1
ATOM 3998 O O . GLN B 2 300 ? 48.970 13.150 1.488 1.00 23.19 300 GLN B O 1
ATOM 4004 N N . TYR B 2 301 ? 49.570 11.143 0.645 1.00 31.44 301 TYR B N 1
ATOM 4005 C CA . TYR B 2 301 ? 51.005 11.357 0.586 1.00 26.51 301 TYR B CA 1
ATOM 4006 C C . TYR B 2 301 ? 51.419 11.781 -0.819 1.00 27.82 301 TYR B C 1
ATOM 4007 O O . TYR B 2 301 ? 50.807 11.381 -1.810 1.00 29.64 301 TYR B O 1
ATOM 4016 N N . PHE B 2 302 ? 52.470 12.600 -0.897 1.00 27.05 302 PHE B N 1
ATOM 4017 C CA . PHE B 2 302 ? 52.998 13.080 -2.169 1.00 24.78 302 PHE B CA 1
ATOM 4018 C C . PHE B 2 302 ? 54.505 13.052 -2.092 1.00 25.60 302 PHE B C 1
ATOM 4019 O O . PHE B 2 302 ? 55.080 13.312 -1.032 1.00 27.75 302 PHE B O 1
ATOM 4027 N N . LYS B 2 303 ? 55.149 12.806 -3.231 1.00 29.10 303 LYS B N 1
ATOM 4028 C CA . LYS B 2 303 ? 56.602 12.846 -3.230 1.00 34.44 303 LYS B CA 1
ATOM 4029 C C . LYS B 2 303 ? 57.107 13.139 -4.628 1.00 35.64 303 LYS B C 1
ATOM 4030 O O . LYS B 2 303 ? 56.600 12.595 -5.621 1.00 33.11 303 LYS B O 1
ATOM 4036 N N . LYS B 2 304 ? 58.112 14.004 -4.672 1.00 37.40 304 LYS B N 1
ATOM 4037 C CA . LYS B 2 304 ? 58.821 14.402 -5.886 1.00 39.47 304 LYS B CA 1
ATOM 4038 C C . LYS B 2 304 ? 60.278 14.567 -5.472 1.00 34.03 304 LYS B C 1
ATOM 4039 O O . LYS B 2 304 ? 60.631 15.549 -4.807 1.00 38.37 304 LYS B O 1
ATOM 4045 N N . GLU B 2 305 ? 61.108 13.591 -5.849 1.00 35.54 305 GLU B N 1
ATOM 4046 C CA . GLU B 2 305 ? 62.534 13.569 -5.513 1.00 40.48 305 GLU B CA 1
ATOM 4047 C C . GLU B 2 305 ? 62.643 13.581 -3.990 1.00 44.51 305 GLU B C 1
ATOM 4048 O O . GLU B 2 305 ? 62.076 12.683 -3.345 1.00 46.60 305 GLU B O 1
ATOM 4051 N N . ARG B 2 306 ? 63.328 14.543 -3.372 1.00 45.49 306 ARG B N 1
ATOM 4052 C CA . ARG B 2 306 ? 63.481 14.542 -1.928 1.00 49.91 306 ARG B CA 1
ATOM 4053 C C . ARG B 2 306 ? 62.379 15.320 -1.215 1.00 47.08 306 ARG B C 1
ATOM 4054 O O . ARG B 2 306 ? 62.375 15.370 0.016 1.00 42.45 306 ARG B O 1
ATOM 4058 N N . LYS B 2 307 ? 61.465 15.939 -1.952 1.00 45.94 307 LYS B N 1
ATOM 4059 C CA . LYS B 2 307 ? 60.392 16.712 -1.351 1.00 40.60 307 LYS B CA 1
ATOM 4060 C C . LYS B 2 307 ? 59.185 15.822 -1.078 1.00 36.15 307 LYS B C 1
ATOM 4061 O O . LYS B 2 307 ? 58.680 15.161 -1.988 1.00 32.91 307 LYS B O 1
ATOM 4067 N N . GLU B 2 308 ? 58.702 15.846 0.166 1.00 37.35 308 GLU B N 1
ATOM 4068 C CA . GLU B 2 308 ? 57.534 15.092 0.605 1.00 28.57 308 GLU B CA 1
ATOM 4069 C C . GLU B 2 308 ? 56.439 16.019 1.127 1.00 30.47 308 GLU B C 1
ATOM 4070 O O . GLU B 2 308 ? 56.715 17.111 1.644 1.00 34.93 308 GLU B O 1
ATOM 4076 N N . ALA B 2 309 ? 55.188 15.558 1.006 1.00 25.15 309 ALA B N 1
ATOM 4077 C CA . ALA B 2 309 ? 54.045 16.274 1.543 1.00 32.74 309 ALA B CA 1
ATOM 4078 C C . ALA B 2 309 ? 52.977 15.278 1.951 1.00 31.22 309 ALA B C 1
ATOM 4079 O O . ALA B 2 309 ? 52.906 14.155 1.437 1.00 30.60 309 ALA B O 1
ATOM 4081 N N . MET B 2 310 ? 52.147 15.687 2.897 1.00 27.74 310 MET B N 1
ATOM 4082 C CA . MET B 2 310 ? 50.916 14.954 3.119 1.00 29.39 310 MET B CA 1
ATOM 4083 C C . MET B 2 310 ? 49.819 15.936 3.479 1.00 24.24 310 MET B C 1
ATOM 4084 O O . MET B 2 310 ? 50.078 16.997 4.062 1.00 26.91 310 MET B O 1
ATOM 4089 N N . ILE B 2 311 ? 48.602 15.596 3.077 1.00 27.62 311 ILE B N 1
ATOM 4090 C CA . ILE B 2 311 ? 47.436 16.439 3.324 1.00 21.55 311 ILE B CA 1
ATOM 4091 C C . ILE B 2 311 ? 46.430 15.649 4.149 1.00 26.56 311 ILE B C 1
ATOM 4092 O O . ILE B 2 311 ? 46.226 14.442 3.926 1.00 23.23 311 ILE B O 1
ATOM 4097 N N . ASN B 2 312 ? 45.848 16.315 5.149 1.00 21.38 312 ASN B N 1
ATOM 4098 C CA . ASN B 2 312 ? 44.793 15.718 5.960 1.00 24.30 312 ASN B CA 1
ATOM 4099 C C . ASN B 2 312 ? 43.752 16.759 6.343 1.00 30.78 312 ASN B C 1
ATOM 4100 O O . ASN B 2 312 ? 44.048 17.675 7.122 1.00 28.12 312 ASN B O 1
ATOM 4105 N N . LEU B 2 313 ? 42.525 16.554 5.870 1.00 27.42 313 LEU B N 1
ATOM 4106 C CA . LEU B 2 313 ? 41.403 17.425 6.202 1.00 25.59 313 LEU B CA 1
ATOM 4107 C C . LEU B 2 313 ? 41.178 17.496 7.704 1.00 32.71 313 LEU B C 1
ATOM 4108 O O . LEU B 2 313 ? 41.172 16.472 8.391 1.00 26.18 313 LEU B O 1
ATOM 4113 N N . ALA B 2 314 ? 40.990 18.718 8.215 1.00 21.01 314 ALA B N 1
ATOM 4114 C CA . ALA B 2 314 ? 40.624 18.942 9.607 1.00 26.28 314 ALA B CA 1
ATOM 4115 C C . ALA B 2 314 ? 39.667 20.117 9.662 1.00 26.00 314 ALA B C 1
ATOM 4116 O O . ALA B 2 314 ? 39.990 21.198 9.172 1.00 25.90 314 ALA B O 1
ATOM 4118 N N . LYS B 2 315 ? 38.513 19.920 10.278 1.00 24.35 315 LYS B N 1
ATOM 4119 C CA . LYS B 2 315 ? 37.505 20.970 10.323 1.00 27.41 315 LYS B CA 1
ATOM 4120 C C . LYS B 2 315 ? 36.905 21.158 11.710 1.00 28.31 315 LYS B C 1
ATOM 4121 O O . LYS B 2 315 ? 35.884 21.844 11.832 1.00 33.25 315 LYS B O 1
ATOM 4127 N N . ASN B 2 316 ? 37.462 20.526 12.742 1.00 23.87 316 ASN B N 1
ATOM 4128 C CA . ASN B 2 316 ? 36.958 20.666 14.100 1.00 24.70 316 ASN B CA 1
ATOM 4129 C C . ASN B 2 316 ? 38.105 20.370 15.060 1.00 24.81 316 ASN B C 1
ATOM 4130 O O . ASN B 2 316 ? 39.177 19.936 14.633 1.00 23.89 316 ASN B O 1
ATOM 4135 N N . PRO B 2 317 ? 37.910 20.570 16.370 1.00 28.01 317 PRO B N 1
ATOM 4136 C CA . PRO B 2 317 ? 39.064 20.426 17.277 1.00 33.17 317 PRO B CA 1
ATOM 4137 C C . PRO B 2 317 ? 39.695 19.032 17.279 1.00 32.46 317 PRO B C 1
ATOM 4138 O O . PRO B 2 317 ? 40.923 18.924 17.245 1.00 31.72 317 PRO B O 1
ATOM 4142 N N . ALA B 2 318 ? 38.901 17.965 17.302 1.00 29.91 318 ALA B N 1
ATOM 4143 C CA . ALA B 2 318 ? 39.464 16.616 17.314 1.00 28.04 318 ALA B CA 1
ATOM 4144 C C . ALA B 2 318 ? 40.264 16.346 16.046 1.00 26.89 318 ALA B C 1
ATOM 4145 O O . ALA B 2 318 ? 41.405 15.871 16.103 1.00 28.31 318 ALA B O 1
ATOM 4147 N N . GLY B 2 319 ? 39.691 16.663 14.886 1.00 25.59 319 GLY B N 1
ATOM 4148 C CA . GLY B 2 319 ? 40.419 16.466 13.641 1.00 23.38 319 GLY B CA 1
ATOM 4149 C C . GLY B 2 319 ? 41.698 17.286 13.557 1.00 25.53 319 GLY B C 1
ATOM 4150 O O . GLY B 2 319 ? 42.708 16.816 13.033 1.00 27.06 319 GLY B O 1
ATOM 4151 N N . MET B 2 320 ? 41.678 18.522 14.085 1.00 23.23 320 MET B N 1
ATOM 4152 C CA . MET B 2 320 ? 42.880 19.367 14.055 1.00 22.40 320 MET B CA 1
ATOM 4153 C C . MET B 2 320 ? 43.966 18.816 14.974 1.00 22.87 320 MET B C 1
ATOM 4154 O O . MET B 2 320 ? 45.138 18.743 14.592 1.00 24.32 320 MET B O 1
ATOM 4159 N N . ASN B 2 321 ? 43.589 18.432 16.193 1.00 23.46 321 ASN B N 1
ATOM 4160 C CA . ASN B 2 321 ? 44.538 17.802 17.108 1.00 30.98 321 ASN B CA 1
ATOM 4161 C C . ASN B 2 321 ? 45.173 16.562 16.486 1.00 26.60 321 ASN B C 1
ATOM 4162 O O . ASN B 2 321 ? 46.386 16.369 16.592 1.00 27.37 321 ASN B O 1
ATOM 4167 N N . ALA B 2 322 ? 44.378 15.733 15.799 1.00 27.97 322 ALA B N 1
ATOM 4168 C CA . ALA B 2 322 ? 44.946 14.571 15.106 1.00 30.85 322 ALA B CA 1
ATOM 4169 C C . ALA B 2 322 ? 45.899 14.998 13.995 1.00 28.45 322 ALA B C 1
ATOM 4170 O O . ALA B 2 322 ? 46.989 14.428 13.849 1.00 33.97 322 ALA B O 1
ATOM 4172 N N . SER B 2 323 ? 45.514 15.995 13.195 1.00 26.72 323 SER B N 1
ATOM 4173 C CA . SER B 2 323 ? 46.390 16.385 12.091 1.00 25.09 323 SER B CA 1
ATOM 4174 C C . SER B 2 323 ? 47.693 16.985 12.604 1.00 25.59 323 SER B C 1
ATOM 4175 O O . SER B 2 323 ? 48.753 16.782 12.007 1.00 29.74 323 SER B O 1
ATOM 4178 N N . LEU B 2 324 ? 47.629 17.743 13.699 1.00 28.09 324 LEU B N 1
ATOM 4179 C CA . LEU B 2 324 ? 48.834 18.356 14.248 1.00 25.41 324 LEU B CA 1
ATOM 4180 C C . LEU B 2 324 ? 49.744 17.312 14.862 1.00 33.01 324 LEU B C 1
ATOM 4181 O O . LEU B 2 324 ? 50.964 17.497 14.881 1.00 37.46 324 LEU B O 1
ATOM 4186 N N . SER B 2 325 ? 49.180 16.204 15.358 1.00 29.63 325 SER B N 1
ATOM 4187 C CA . SER B 2 325 ? 50.025 15.165 15.928 1.00 40.39 325 SER B CA 1
ATOM 4188 C C . SER B 2 325 ? 50.669 14.277 14.860 1.00 44.14 325 SER B C 1
ATOM 4189 O O . SER B 2 325 ? 51.608 13.549 15.175 1.00 44.11 325 SER B O 1
ATOM 4191 N N . VAL B 2 326 ? 50.194 14.328 13.610 1.00 36.32 326 VAL B N 1
ATOM 4192 C CA . VAL B 2 326 ? 50.851 13.597 12.529 1.00 36.64 326 VAL B CA 1
ATOM 4193 C C . VAL B 2 326 ? 52.260 14.117 12.319 1.00 41.55 326 VAL B C 1
ATOM 4194 O O . VAL B 2 326 ? 53.217 13.341 12.179 1.00 38.68 326 VAL B O 1
ATOM 4198 N N . GLY B 2 327 ? 52.411 15.440 12.318 1.00 37.02 327 GLY B N 1
ATOM 4199 C CA . GLY B 2 327 ? 53.714 16.030 12.094 1.00 32.32 327 GLY B CA 1
ATOM 4200 C C . GLY B 2 327 ? 54.768 15.521 13.044 1.00 35.93 327 GLY B C 1
ATOM 4201 O O . GLY B 2 327 ? 55.916 15.309 12.653 1.00 44.90 327 GLY B O 1
ATOM 4202 N N . GLU B 2 328 ? 54.402 15.300 14.306 1.00 45.59 328 GLU B N 1
ATOM 4203 C CA . GLU B 2 328 ? 55.437 14.888 15.246 1.00 43.64 328 GLU B CA 1
ATOM 4204 C C . GLU B 2 328 ? 55.860 13.437 15.049 1.00 39.30 328 GLU B C 1
ATOM 4205 O O . GLU B 2 328 ? 56.952 13.060 15.485 1.00 38.37 328 GLU B O 1
ATOM 4211 N N . GLN B 2 329 ? 55.062 12.618 14.368 1.00 38.85 329 GLN B N 1
ATOM 4212 C CA . GLN B 2 329 ? 55.545 11.280 14.048 1.00 39.50 329 GLN B CA 1
ATOM 4213 C C . GLN B 2 329 ? 56.402 11.264 12.796 1.00 38.77 329 GLN B C 1
ATOM 4214 O O . GLN B 2 329 ? 56.860 10.198 12.388 1.00 41.95 329 GLN B O 1
ATOM 4220 N N . LEU B 2 330 ? 56.608 12.414 12.173 1.00 40.51 330 LEU B N 1
ATOM 4221 C CA . LEU B 2 330 ? 57.331 12.530 10.914 1.00 40.50 330 LEU B CA 1
ATOM 4222 C C . LEU B 2 330 ? 58.755 12.983 11.204 1.00 46.48 330 LEU B C 1
ATOM 4223 O O . LEU B 2 330 ? 58.964 13.935 11.959 1.00 56.27 330 LEU B O 1
ATOM 4228 N N . GLU B 2 331 ? 59.732 12.309 10.614 1.00 50.00 331 GLU B N 1
ATOM 4229 C CA . GLU B 2 331 ? 61.124 12.607 10.915 1.00 51.68 331 GLU B CA 1
ATOM 4230 C C . GLU B 2 331 ? 61.576 13.878 10.204 1.00 48.40 331 GLU B C 1
ATOM 4231 O O . GLU B 2 331 ? 61.161 14.162 9.077 1.00 48.13 331 GLU B O 1
ATOM 4233 N N . GLY B 2 332 ? 62.420 14.647 10.874 1.00 43.21 332 GLY B N 1
ATOM 4234 C CA . GLY B 2 332 ? 62.985 15.828 10.262 1.00 46.80 332 GLY B CA 1
ATOM 4235 C C . GLY B 2 332 ? 62.094 17.034 10.412 1.00 42.72 332 GLY B C 1
ATOM 4236 O O . GLY B 2 332 ? 61.029 16.995 11.033 1.00 45.61 332 GLY B O 1
ATOM 4237 N N . GLU B 2 333 ? 62.528 18.142 9.820 1.00 42.35 333 GLU B N 1
ATOM 4238 C CA . GLU B 2 333 ? 61.739 19.337 10.031 1.00 44.05 333 GLU B CA 1
ATOM 4239 C C . GLU B 2 333 ? 60.550 19.361 9.077 1.00 41.74 333 GLU B C 1
ATOM 4240 O O . GLU B 2 333 ? 60.528 18.665 8.061 1.00 41.05 333 GLU B O 1
ATOM 4246 N N . LYS B 2 334 ? 59.536 20.152 9.447 1.00 33.32 334 LYS B N 1
ATOM 4247 C CA . LYS B 2 334 ? 58.259 20.231 8.755 1.00 33.99 334 LYS B CA 1
ATOM 4248 C C . LYS B 2 334 ? 58.012 21.654 8.272 1.00 40.30 334 LYS B C 1
ATOM 4249 O O . LYS B 2 334 ? 58.498 22.622 8.856 1.00 39.97 334 LYS B O 1
ATOM 4255 N N . VAL B 2 335 ? 57.202 21.785 7.230 1.00 34.06 335 VAL B N 1
ATOM 4256 C CA . VAL B 2 335 ? 56.599 23.067 6.914 1.00 37.72 335 VAL B CA 1
ATOM 4257 C C . VAL B 2 335 ? 55.100 22.847 6.849 1.00 34.15 335 VAL B C 1
ATOM 4258 O O . VAL B 2 335 ? 54.637 21.855 6.275 1.00 29.32 335 VAL B O 1
ATOM 4262 N N . TYR B 2 336 ? 54.347 23.740 7.480 1.00 25.95 336 TYR B N 1
ATOM 4263 C CA . TYR B 2 336 ? 52.900 23.616 7.561 1.00 23.59 336 TYR B CA 1
ATOM 4264 C C . TYR B 2 336 ? 52.223 24.599 6.625 1.00 24.38 336 TYR B C 1
ATOM 4265 O O . TYR B 2 336 ? 52.689 25.732 6.441 1.00 25.63 336 TYR B O 1
ATOM 4274 N N . VAL B 2 337 ? 51.128 24.156 6.022 1.00 25.72 337 VAL B N 1
ATOM 4275 C CA . VAL B 2 337 ? 50.193 25.066 5.383 1.00 25.09 337 VAL B CA 1
ATOM 4276 C C . VAL B 2 337 ? 48.820 24.736 5.948 1.00 27.21 337 VAL B C 1
ATOM 4277 O O . VAL B 2 337 ? 48.359 23.588 5.877 1.00 26.22 337 VAL B O 1
ATOM 4281 N N . ILE B 2 338 ? 48.203 25.709 6.593 1.00 25.48 338 ILE B N 1
ATOM 4282 C CA . ILE B 2 338 ? 46.951 25.475 7.298 1.00 23.17 338 ILE B CA 1
ATOM 4283 C C . ILE B 2 338 ? 45.931 26.453 6.764 1.00 20.36 338 ILE B C 1
ATOM 4284 O O . ILE B 2 338 ? 46.217 27.656 6.650 1.00 25.20 338 ILE B O 1
ATOM 4289 N N . SER B 2 339 ? 44.758 25.945 6.401 1.00 19.67 339 SER B N 1
ATOM 4290 C CA . SER B 2 339 ? 43.767 26.762 5.720 1.00 23.80 339 SER B CA 1
ATOM 4291 C C . SER B 2 339 ? 42.449 26.759 6.464 1.00 25.34 339 SER B C 1
ATOM 4292 O O . SER B 2 339 ? 41.903 25.700 6.780 1.00 22.21 339 SER B O 1
ATOM 4295 N N . LEU B 2 340 ? 41.904 27.947 6.661 1.00 21.11 340 LEU B N 1
ATOM 4296 C CA . LEU B 2 340 ? 40.672 28.127 7.401 1.00 19.77 340 LEU B CA 1
ATOM 4297 C C . LEU B 2 340 ? 39.788 29.037 6.569 1.00 23.03 340 LEU B C 1
ATOM 4298 O O . LEU B 2 340 ? 39.934 30.268 6.618 1.00 25.16 340 LEU B O 1
ATOM 4303 N N . ASN B 2 341 ? 38.896 28.427 5.797 1.00 23.44 341 ASN B N 1
ATOM 4304 C CA . ASN B 2 341 ? 37.817 29.144 5.137 1.00 25.18 341 ASN B CA 1
ATOM 4305 C C . ASN B 2 341 ? 36.629 29.242 6.095 1.00 27.50 341 ASN B C 1
ATOM 4306 O O . ASN B 2 341 ? 36.512 28.478 7.055 1.00 29.74 341 ASN B O 1
ATOM 4311 N N . ASP B 2 342 ? 35.744 30.194 5.824 1.00 29.18 342 ASP B N 1
ATOM 4312 C CA . ASP B 2 342 ? 34.520 30.358 6.609 1.00 27.72 342 ASP B CA 1
ATOM 4313 C C . ASP B 2 342 ? 33.323 30.490 5.670 1.00 27.92 342 ASP B C 1
ATOM 4314 O O . ASP B 2 342 ? 32.397 31.288 5.879 1.00 28.43 342 ASP B O 1
ATOM 4319 N N . ASN B 2 343 ? 33.329 29.685 4.606 1.00 27.04 343 ASN B N 1
ATOM 4320 C CA . ASN B 2 343 ? 32.189 29.605 3.717 1.00 29.68 343 ASN B CA 1
ATOM 4321 C C . ASN B 2 343 ? 31.052 28.834 4.383 1.00 30.00 343 ASN B C 1
ATOM 4322 O O . ASN B 2 343 ? 31.216 28.235 5.453 1.00 31.71 343 ASN B O 1
ATOM 4327 N N . ALA B 2 344 ? 29.871 28.902 3.749 1.00 34.39 344 ALA B N 1
ATOM 4328 C CA . ALA B 2 344 ? 28.651 28.333 4.327 1.00 37.24 344 ALA B CA 1
ATOM 4329 C C . ALA B 2 344 ? 28.857 26.897 4.802 1.00 39.53 344 ALA B C 1
ATOM 4330 O O . ALA B 2 344 ? 28.404 26.525 5.893 1.00 34.55 344 ALA B O 1
ATOM 4332 N N . ALA B 2 345 ? 29.546 26.077 4.004 1.00 39.18 345 ALA B N 1
ATOM 4333 C CA . ALA B 2 345 ? 29.719 24.671 4.367 1.00 36.66 345 ALA B CA 1
ATOM 4334 C C . ALA B 2 345 ? 30.735 24.460 5.492 1.00 32.44 345 ALA B C 1
ATOM 4335 O O . ALA B 2 345 ? 30.698 23.413 6.139 1.00 33.36 345 ALA B O 1
ATOM 4337 N N . ASP B 2 346 ? 31.651 25.416 5.717 1.00 26.39 346 ASP B N 1
ATOM 4338 C CA . ASP B 2 346 ? 32.558 25.401 6.862 1.00 34.42 346 ASP B CA 1
ATOM 4339 C C . ASP B 2 346 ? 31.880 25.830 8.158 1.00 36.60 346 ASP B C 1
ATOM 4340 O O . ASP B 2 346 ? 32.323 25.419 9.233 1.00 38.19 346 ASP B O 1
ATOM 4345 N N . GLY B 2 347 ? 30.820 26.644 8.068 1.00 32.71 347 GLY B N 1
ATOM 4346 C CA . GLY B 2 347 ? 30.346 27.455 9.173 1.00 37.61 347 GLY B CA 1
ATOM 4347 C C . GLY B 2 347 ? 31.100 28.780 9.282 1.00 34.85 347 GLY B C 1
ATOM 4348 O O . GLY B 2 347 ? 32.292 28.856 8.968 1.00 33.77 347 GLY B O 1
ATOM 4349 N N A ARG B 2 348 ? 30.405 29.823 9.726 0.58 32.86 348 ARG B N 1
ATOM 4350 N N B ARG B 2 348 ? 30.431 29.839 9.719 0.42 33.81 348 ARG B N 1
ATOM 4351 C CA A ARG B 2 348 ? 31.005 31.141 9.869 0.58 39.50 348 ARG B CA 1
ATOM 4352 C CA B ARG B 2 348 ? 31.125 31.113 9.841 0.42 38.84 348 ARG B CA 1
ATOM 4353 C C A ARG B 2 348 ? 31.724 31.334 11.195 0.58 38.67 348 ARG B C 1
ATOM 4354 C C B ARG B 2 348 ? 31.798 31.298 11.192 0.42 38.44 348 ARG B C 1
ATOM 4355 O O A ARG B 2 348 ? 32.518 32.271 11.317 0.58 41.67 348 ARG B O 1
ATOM 4356 O O B ARG B 2 348 ? 32.638 32.192 11.329 0.42 41.34 348 ARG B O 1
ATOM 4371 N N . ASP B 2 349 ? 31.457 30.493 12.190 1.00 33.70 349 ASP B N 1
ATOM 4372 C CA . ASP B 2 349 ? 32.031 30.650 13.525 1.00 37.62 349 ASP B CA 1
ATOM 4373 C C . ASP B 2 349 ? 33.349 29.879 13.589 1.00 35.36 349 ASP B C 1
ATOM 4374 O O . ASP B 2 349 ? 33.353 28.648 13.615 1.00 30.13 349 ASP B O 1
ATOM 4379 N N . THR B 2 350 ? 34.464 30.600 13.603 1.00 31.93 350 THR B N 1
ATOM 4380 C CA . THR B 2 350 ? 35.788 29.982 13.655 1.00 27.50 350 THR B CA 1
ATOM 4381 C C . THR B 2 350 ? 36.292 29.768 15.078 1.00 28.98 350 THR B C 1
ATOM 4382 O O . THR B 2 350 ? 37.467 29.407 15.261 1.00 28.70 350 THR B O 1
ATOM 4386 N N . SER B 2 351 ? 35.423 29.917 16.079 1.00 28.40 351 SER B N 1
ATOM 4387 C CA . SER B 2 351 ? 35.880 29.918 17.465 1.00 30.96 351 SER B CA 1
ATOM 4388 C C . SER B 2 351 ? 36.528 28.596 17.850 1.00 32.16 351 SER B C 1
ATOM 4389 O O . SER B 2 351 ? 37.433 28.577 18.687 1.00 30.78 351 SER B O 1
ATOM 4392 N N . TRP B 2 352 ? 36.114 27.494 17.221 1.00 29.63 352 TRP B N 1
ATOM 4393 C CA . TRP B 2 352 ? 36.632 26.180 17.589 1.00 24.83 352 TRP B CA 1
ATOM 4394 C C . TRP B 2 352 ? 38.150 26.093 17.530 1.00 21.10 352 TRP B C 1
ATOM 4395 O O . TRP B 2 352 ? 38.740 25.243 18.205 1.00 30.37 352 TRP B O 1
ATOM 4406 N N . ILE B 2 353 ? 38.810 26.920 16.715 1.00 24.23 353 ILE B N 1
ATOM 4407 C CA . ILE B 2 353 ? 40.262 26.833 16.670 1.00 24.68 353 ILE B CA 1
ATOM 4408 C C . ILE B 2 353 ? 40.899 27.130 18.019 1.00 25.57 353 ILE B C 1
ATOM 4409 O O . ILE B 2 353 ? 42.042 26.734 18.238 1.00 23.99 353 ILE B O 1
ATOM 4414 N N . TYR B 2 354 ? 40.187 27.802 18.943 1.00 21.19 354 TYR B N 1
ATOM 4415 C CA . TYR B 2 354 ? 40.737 28.023 20.279 1.00 25.78 354 TYR B CA 1
ATOM 4416 C C . TYR B 2 354 ? 40.589 26.789 21.164 1.00 26.95 354 TYR B C 1
ATOM 4417 O O . TYR B 2 354 ? 41.262 26.694 22.196 1.00 24.04 354 TYR B O 1
ATOM 4426 N N . ASP B 2 355 ? 39.803 25.807 20.747 1.00 23.64 355 ASP B N 1
ATOM 4427 C CA . ASP B 2 355 ? 39.789 24.524 21.434 1.00 28.31 355 ASP B CA 1
ATOM 4428 C C . ASP B 2 355 ? 40.766 23.516 20.839 1.00 35.73 355 ASP B C 1
ATOM 4429 O O . ASP B 2 355 ? 40.962 22.442 21.420 1.00 35.03 355 ASP B O 1
ATOM 4431 N N . ALA B 2 356 ? 41.341 23.799 19.677 1.00 29.96 356 ALA B N 1
ATOM 4432 C CA . ALA B 2 356 ? 42.401 22.956 19.161 1.00 27.03 356 ALA B CA 1
ATOM 4433 C C . ALA B 2 356 ? 43.703 23.248 19.898 1.00 29.53 356 ALA B C 1
ATOM 4434 O O . ALA B 2 356 ? 43.951 24.373 20.342 1.00 31.06 356 ALA B O 1
ATOM 4436 N N . ASP B 2 357 ? 44.572 22.249 19.948 1.00 24.76 357 ASP B N 1
ATOM 4437 C CA . ASP B 2 357 ? 45.831 22.329 20.711 1.00 27.78 357 ASP B CA 1
ATOM 4438 C C . ASP B 2 357 ? 46.988 22.794 19.814 1.00 27.44 357 ASP B C 1
ATOM 4439 O O . ASP B 2 357 ? 47.943 22.071 19.533 1.00 28.99 357 ASP B O 1
ATOM 4444 N N . PHE B 2 358 ? 46.907 24.054 19.376 1.00 24.81 358 PHE B N 1
ATOM 4445 C CA . PHE B 2 358 ? 47.962 24.607 18.526 1.00 23.01 358 PHE B CA 1
ATOM 4446 C C . PHE B 2 358 ? 49.270 24.787 19.291 1.00 26.93 358 PHE B C 1
ATOM 4447 O O . PHE B 2 358 ? 50.335 24.775 18.677 1.00 25.20 358 PHE B O 1
ATOM 4455 N N . GLU B 2 359 ? 49.203 24.895 20.620 1.00 22.95 359 GLU B N 1
ATOM 4456 C CA . GLU B 2 359 ? 50.401 24.998 21.443 1.00 26.03 359 GLU B CA 1
ATOM 4457 C C . GLU B 2 359 ? 51.358 23.829 21.225 1.00 29.19 359 GLU B C 1
ATOM 4458 O O . GLU B 2 359 ? 52.578 24.015 21.279 1.00 30.83 359 GLU B O 1
ATOM 4464 N N . LYS B 2 360 ? 50.840 22.629 20.932 1.00 28.73 360 LYS B N 1
ATOM 4465 C CA . LYS B 2 360 ? 51.716 21.460 20.804 1.00 32.18 360 LYS B CA 1
ATOM 4466 C C . LYS B 2 360 ? 52.712 21.624 19.666 1.00 31.04 360 LYS B C 1
ATOM 4467 O O . LYS B 2 360 ? 53.727 20.925 19.635 1.00 33.07 360 LYS B O 1
ATOM 4473 N N . LEU B 2 361 ? 52.462 22.553 18.744 1.00 25.36 361 LEU B N 1
ATOM 4474 C CA . LEU B 2 361 ? 53.392 22.767 17.641 1.00 29.93 361 LEU B CA 1
ATOM 4475 C C . LEU B 2 361 ? 54.768 23.204 18.136 1.00 35.87 361 LEU B C 1
ATOM 4476 O O . LEU B 2 361 ? 55.765 22.983 17.445 1.00 36.12 361 LEU B O 1
ATOM 4481 N N . SER B 2 362 ? 54.851 23.803 19.327 1.00 30.68 362 SER B N 1
ATOM 4482 C CA . SER B 2 362 ? 56.146 24.174 19.868 1.00 39.81 362 SER B CA 1
ATOM 4483 C C . SER B 2 362 ? 57.039 22.968 20.116 1.00 41.67 362 SER B C 1
ATOM 4484 O O . SER B 2 362 ? 58.251 23.137 20.271 1.00 48.10 362 SER B O 1
ATOM 4487 N N . LYS B 2 363 ? 56.484 21.759 20.149 1.00 36.80 363 LYS B N 1
ATOM 4488 C CA . LYS B 2 363 ? 57.309 20.579 20.392 1.00 41.15 363 LYS B CA 1
ATOM 4489 C C . LYS B 2 363 ? 57.849 19.955 19.116 1.00 34.33 363 LYS B C 1
ATOM 4490 O O . LYS B 2 363 ? 58.509 18.917 19.184 1.00 45.99 363 LYS B O 1
ATOM 4496 N N . GLN B 2 364 ? 57.577 20.545 17.964 1.00 35.60 364 GLN B N 1
ATOM 4497 C CA . GLN B 2 364 ? 58.000 20.002 16.684 1.00 36.86 364 GLN B CA 1
ATOM 4498 C C . GLN B 2 364 ? 59.051 20.899 16.045 1.00 39.00 364 GLN B C 1
ATOM 4499 O O . GLN B 2 364 ? 59.186 22.077 16.359 1.00 36.21 364 GLN B O 1
ATOM 4505 N N . GLN B 2 365 ? 59.771 20.307 15.110 1.00 41.29 365 GLN B N 1
ATOM 4506 C CA . GLN B 2 365 ? 60.837 20.949 14.354 1.00 42.95 365 GLN B CA 1
ATOM 4507 C C . GLN B 2 365 ? 60.196 21.534 13.098 1.00 38.29 365 GLN B C 1
ATOM 4508 O O . GLN B 2 365 ? 59.928 20.813 12.131 1.00 35.22 365 GLN B O 1
ATOM 4514 N N . ILE B 2 366 ? 59.894 22.831 13.112 1.00 39.06 366 ILE B N 1
ATOM 4515 C CA . ILE B 2 366 ? 59.070 23.430 12.066 1.00 36.98 366 ILE B CA 1
ATOM 4516 C C . ILE B 2 366 ? 59.781 24.628 11.458 1.00 36.64 366 ILE B C 1
ATOM 4517 O O . ILE B 2 366 ? 60.111 25.582 12.171 1.00 46.40 366 ILE B O 1
ATOM 4522 N N . GLU B 2 367 ? 59.937 24.620 10.129 1.00 36.59 367 GLU B N 1
ATOM 4523 C CA . GLU B 2 367 ? 60.622 25.720 9.442 1.00 39.79 367 GLU B CA 1
ATOM 4524 C C . GLU B 2 367 ? 59.760 26.967 9.358 1.00 37.43 367 GLU B C 1
ATOM 4525 O O . GLU B 2 367 ? 60.276 28.085 9.388 1.00 47.48 367 GLU B O 1
ATOM 4531 N N . ALA B 2 368 ? 58.464 26.795 9.141 1.00 37.70 368 ALA B N 1
ATOM 4532 C CA . ALA B 2 368 ? 57.558 27.892 8.833 1.00 36.12 368 ALA B CA 1
ATOM 4533 C C . ALA B 2 368 ? 56.150 27.331 8.839 1.00 34.21 368 ALA B C 1
ATOM 4534 O O . ALA B 2 368 ? 55.960 26.138 8.598 1.00 31.88 368 ALA B O 1
ATOM 4536 N N . ILE B 2 369 ? 55.175 28.187 9.145 1.00 26.78 369 ILE B N 1
ATOM 4537 C CA . ILE B 2 369 ? 53.764 27.861 9.012 1.00 24.90 369 ILE B CA 1
ATOM 4538 C C . ILE B 2 369 ? 53.157 28.886 8.077 1.00 26.48 369 ILE B C 1
ATOM 4539 O O . ILE B 2 369 ? 53.221 30.087 8.353 1.00 28.45 369 ILE B O 1
ATOM 4544 N N . ILE B 2 370 ? 52.597 28.423 6.964 1.00 24.41 370 ILE B N 1
ATOM 4545 C CA . ILE B 2 370 ? 51.829 29.263 6.048 1.00 28.72 370 ILE B CA 1
ATOM 4546 C C . ILE B 2 370 ? 50.359 29.123 6.412 1.00 27.60 370 ILE B C 1
ATOM 4547 O O . ILE B 2 370 ? 49.851 27.998 6.512 1.00 27.91 370 ILE B O 1
ATOM 4552 N N . VAL B 2 371 ? 49.683 30.242 6.659 1.00 28.66 371 VAL B N 1
ATOM 4553 C CA . VAL B 2 371 ? 48.259 30.230 7.001 1.00 21.50 371 VAL B CA 1
ATOM 4554 C C . VAL B 2 371 ? 47.500 30.823 5.826 1.00 28.49 371 VAL B C 1
ATOM 4555 O O . VAL B 2 371 ? 47.985 31.753 5.174 1.00 24.19 371 VAL B O 1
ATOM 4559 N N . THR B 2 372 ? 46.341 30.243 5.511 1.00 21.53 372 THR B N 1
ATOM 4560 C CA . THR B 2 372 ? 45.656 30.594 4.291 1.00 22.33 372 THR B CA 1
ATOM 4561 C C . THR B 2 372 ? 44.152 30.406 4.473 1.00 25.57 372 THR B C 1
ATOM 4562 O O . THR B 2 372 ? 43.668 30.127 5.572 1.00 24.69 372 THR B O 1
ATOM 4566 N N . GLY B 2 373 ? 43.412 30.611 3.380 1.00 25.78 373 GLY B N 1
ATOM 4567 C CA . GLY B 2 373 ? 41.960 30.652 3.416 1.00 24.67 373 GLY B CA 1
ATOM 4568 C C . GLY B 2 373 ? 41.453 32.028 3.800 1.00 30.37 373 GLY B C 1
ATOM 4569 O O . GLY B 2 373 ? 42.224 32.946 4.096 1.00 25.50 373 GLY B O 1
ATOM 4570 N N . THR B 2 374 ? 40.122 32.170 3.797 1.00 24.58 374 THR B N 1
ATOM 4571 C CA . THR B 2 374 ? 39.503 33.479 4.012 1.00 28.90 374 THR B CA 1
ATOM 4572 C C . THR B 2 374 ? 39.686 33.984 5.435 1.00 32.87 374 THR B C 1
ATOM 4573 O O . THR B 2 374 ? 39.587 35.194 5.664 1.00 33.49 374 THR B O 1
ATOM 4577 N N . ARG B 2 375 ? 39.943 33.100 6.397 1.00 26.44 375 ARG B N 1
ATOM 4578 C CA . ARG B 2 375 ? 40.209 33.519 7.765 1.00 24.91 375 ARG B CA 1
ATOM 4579 C C . ARG B 2 375 ? 41.646 33.182 8.160 1.00 22.69 375 ARG B C 1
ATOM 4580 O O . ARG B 2 375 ? 41.925 32.810 9.298 1.00 24.18 375 ARG B O 1
ATOM 4588 N N . ALA B 2 376 ? 42.571 33.304 7.206 1.00 23.04 376 ALA B N 1
ATOM 4589 C CA . ALA B 2 376 ? 43.987 33.059 7.481 1.00 24.13 376 ALA B CA 1
ATOM 4590 C C . ALA B 2 376 ? 44.502 33.892 8.657 1.00 31.27 376 ALA B C 1
ATOM 4591 O O . ALA B 2 376 ? 45.300 33.405 9.465 1.00 27.86 376 ALA B O 1
ATOM 4593 N N . GLU B 2 377 ? 44.053 35.155 8.762 1.00 24.11 377 GLU B N 1
ATOM 4594 C CA . GLU B 2 377 ? 44.456 36.013 9.873 1.00 24.64 377 GLU B CA 1
ATOM 4595 C C . GLU B 2 377 ? 43.979 35.489 11.227 1.00 23.74 377 GLU B C 1
ATOM 4596 O O . GLU B 2 377 ? 44.663 35.708 12.231 1.00 28.03 377 GLU B O 1
ATOM 4602 N N . GLU B 2 378 ? 42.804 34.835 11.298 1.00 23.93 378 GLU B N 1
ATOM 4603 C CA . GLU B 2 378 ? 42.395 34.218 12.564 1.00 26.62 378 GLU B CA 1
ATOM 4604 C C . GLU B 2 378 ? 43.411 33.163 13.005 1.00 29.36 378 GLU B C 1
ATOM 4605 O O . GLU B 2 378 ? 43.670 33.000 14.203 1.00 25.52 378 GLU B O 1
ATOM 4611 N N . LEU B 2 379 ? 43.988 32.443 12.039 1.00 27.13 379 LEU B N 1
ATOM 4612 C CA . LEU B 2 379 ? 44.997 31.433 12.324 1.00 29.39 379 LEU B CA 1
ATOM 4613 C C . LEU B 2 379 ? 46.300 32.071 12.756 1.00 26.75 379 LEU B C 1
ATOM 4614 O O . LEU B 2 379 ? 46.963 31.582 13.674 1.00 25.81 379 LEU B O 1
ATOM 4619 N N . GLN B 2 380 ? 46.715 33.132 12.070 1.00 22.51 380 GLN B N 1
ATOM 4620 C CA . GLN B 2 380 ? 47.907 33.826 12.522 1.00 23.01 380 GLN B CA 1
ATOM 4621 C C . GLN B 2 380 ? 47.747 34.220 13.976 1.00 24.09 380 GLN B C 1
ATOM 4622 O O . GLN B 2 380 ? 48.634 33.991 14.802 1.00 23.59 380 GLN B O 1
ATOM 4628 N N . LEU B 2 381 ? 46.591 34.795 14.315 1.00 26.83 381 LEU B N 1
ATOM 4629 C CA . LEU B 2 381 ? 46.403 35.282 15.671 1.00 24.82 381 LEU B CA 1
ATOM 4630 C C . LEU B 2 381 ? 46.334 34.115 16.657 1.00 23.14 381 LEU B C 1
ATOM 4631 O O . LEU B 2 381 ? 46.910 34.187 17.742 1.00 23.93 381 LEU B O 1
ATOM 4636 N N . ARG B 2 382 ? 45.661 33.018 16.284 1.00 22.09 382 ARG B N 1
ATOM 4637 C CA . ARG B 2 382 ? 45.624 31.826 17.145 1.00 21.59 382 ARG B CA 1
ATOM 4638 C C . ARG B 2 382 ? 47.032 31.307 17.456 1.00 21.82 382 ARG B C 1
ATOM 4639 O O . ARG B 2 382 ? 47.351 30.990 18.606 1.00 22.27 382 ARG B O 1
ATOM 4647 N N . LEU B 2 383 ? 47.891 31.239 16.442 1.00 23.84 383 LEU B N 1
ATOM 4648 C CA . LEU B 2 383 ? 49.279 30.833 16.632 1.00 27.41 383 LEU B CA 1
ATOM 4649 C C . LEU B 2 383 ? 50.071 31.831 17.478 1.00 27.38 383 LEU B C 1
ATOM 4650 O O . LEU B 2 383 ? 50.925 31.418 18.273 1.00 30.17 383 LEU B O 1
ATOM 4655 N N . LYS B 2 384 ? 49.862 33.145 17.281 1.00 24.26 384 LYS B N 1
ATOM 4656 C CA . LYS B 2 384 ? 50.457 34.122 18.208 1.00 25.70 384 LYS B CA 1
ATOM 4657 C C . LYS B 2 384 ? 50.050 33.826 19.646 1.00 25.86 384 LYS B C 1
ATOM 4658 O O . LYS B 2 384 ? 50.888 33.802 20.554 1.00 26.93 384 LYS B O 1
ATOM 4664 N N . LEU B 2 385 ? 48.751 33.615 19.878 1.00 25.06 385 LEU B N 1
ATOM 4665 C CA . LEU B 2 385 ? 48.280 33.366 21.236 1.00 26.36 385 LEU B CA 1
ATOM 4666 C C . LEU B 2 385 ? 48.741 32.011 21.771 1.00 32.31 385 LEU B C 1
ATOM 4667 O O . LEU B 2 385 ? 48.826 31.841 22.993 1.00 36.31 385 LEU B O 1
ATOM 4672 N N . ALA B 2 386 ? 49.043 31.061 20.882 1.00 28.04 386 ALA B N 1
ATOM 4673 C CA . ALA B 2 386 ? 49.596 29.759 21.241 1.00 30.33 386 ALA B CA 1
ATOM 4674 C C . ALA B 2 386 ? 51.074 29.821 21.567 1.00 35.88 386 ALA B C 1
ATOM 4675 O O . ALA B 2 386 ? 51.632 28.800 21.972 1.00 33.19 386 ALA B O 1
ATOM 4677 N N . GLU B 2 387 ? 51.718 30.985 21.369 1.00 28.52 387 GLU B N 1
ATOM 4678 C CA . GLU B 2 387 ? 53.144 31.157 21.594 1.00 28.06 387 GLU B CA 1
ATOM 4679 C C . GLU B 2 387 ? 53.964 30.203 20.725 1.00 33.54 387 GLU B C 1
ATOM 4680 O O . GLU B 2 387 ? 54.957 29.627 21.171 1.00 31.98 387 GLU B O 1
ATOM 4686 N N . VAL B 2 388 ? 53.530 30.000 19.485 1.00 29.68 388 VAL B N 1
ATOM 4687 C CA . VAL B 2 388 ? 54.274 29.178 18.543 1.00 34.43 388 VAL B CA 1
ATOM 4688 C C . VAL B 2 388 ? 55.246 30.082 17.793 1.00 44.65 388 VAL B C 1
ATOM 4689 O O . VAL B 2 388 ? 54.843 30.836 16.909 1.00 41.83 388 VAL B O 1
ATOM 4693 N N . GLU B 2 389 ? 56.535 29.987 18.131 1.00 45.79 389 GLU B N 1
ATOM 4694 C CA . GLU B 2 389 ? 57.540 30.982 17.736 1.00 47.57 389 GLU B CA 1
ATOM 4695 C C . GLU B 2 389 ? 58.318 30.495 16.516 1.00 51.12 389 GLU B C 1
ATOM 4696 O O . GLU B 2 389 ? 59.481 30.100 16.590 1.00 53.37 389 GLU B O 1
ATOM 4702 N N . VAL B 2 390 ? 57.634 30.514 15.379 1.00 38.51 390 VAL B N 1
ATOM 4703 C CA . VAL B 2 390 ? 58.248 30.168 14.104 1.00 41.91 390 VAL B CA 1
ATOM 4704 C C . VAL B 2 390 ? 57.724 31.121 13.053 1.00 36.31 390 VAL B C 1
ATOM 4705 O O . VAL B 2 390 ? 56.655 31.720 13.217 1.00 40.10 390 VAL B O 1
ATOM 4709 N N . PRO B 2 391 ? 58.493 31.347 11.997 1.00 32.42 391 PRO B N 1
ATOM 4710 C CA . PRO B 2 391 ? 58.012 32.221 10.919 1.00 35.26 391 PRO B CA 1
ATOM 4711 C C . PRO B 2 391 ? 56.591 31.853 10.503 1.00 35.19 391 PRO B C 1
ATOM 4712 O O . PRO B 2 391 ? 56.289 30.694 10.213 1.00 33.04 391 PRO B O 1
ATOM 4716 N N . ILE B 2 392 ? 55.699 32.841 10.512 1.00 33.51 392 ILE B N 1
ATOM 4717 C CA . ILE B 2 392 ? 54.312 32.648 10.093 1.00 37.07 392 ILE B CA 1
ATOM 4718 C C . ILE B 2 392 ? 54.054 33.538 8.890 1.00 34.36 392 ILE B C 1
ATOM 4719 O O . ILE B 2 392 ? 54.338 34.741 8.931 1.00 38.94 392 ILE B O 1
ATOM 4724 N N . ILE B 2 393 ? 53.542 32.946 7.816 1.00 31.91 393 ILE B N 1
ATOM 4725 C CA . ILE B 2 393 ? 53.357 33.632 6.539 1.00 34.87 393 ILE B CA 1
ATOM 4726 C C . ILE B 2 393 ? 51.880 33.610 6.177 1.00 36.29 393 ILE B C 1
ATOM 4727 O O . ILE B 2 393 ? 51.286 32.534 6.034 1.00 35.44 393 ILE B O 1
ATOM 4732 N N . VAL B 2 394 ? 51.296 34.792 6.004 1.00 28.64 394 VAL B N 1
ATOM 4733 C CA . VAL B 2 394 ? 49.883 34.930 5.668 1.00 30.35 394 VAL B CA 1
ATOM 4734 C C . VAL B 2 394 ? 49.772 35.017 4.157 1.00 39.57 394 VAL B C 1
ATOM 4735 O O . VAL B 2 394 ? 50.283 35.957 3.535 1.00 34.58 394 VAL B O 1
ATOM 4739 N N . GLU B 2 395 ? 49.083 34.056 3.560 1.00 27.15 395 GLU B N 1
ATOM 4740 C CA . GLU B 2 395 ? 48.872 34.066 2.117 1.00 33.51 395 GLU B CA 1
ATOM 4741 C C . GLU B 2 395 ? 47.443 33.568 1.920 1.00 30.34 395 GLU B C 1
ATOM 4742 O O . GLU B 2 395 ? 47.205 32.361 1.943 1.00 26.53 395 GLU B O 1
ATOM 4748 N N . ARG B 2 396 ? 46.495 34.495 1.740 1.00 28.12 396 ARG B N 1
ATOM 4749 C CA . ARG B 2 396 ? 45.078 34.117 1.732 1.00 35.54 396 ARG B CA 1
ATOM 4750 C C . ARG B 2 396 ? 44.697 33.234 0.533 1.00 34.86 396 ARG B C 1
ATOM 4751 O O . ARG B 2 396 ? 43.708 32.503 0.605 1.00 26.72 396 ARG B O 1
ATOM 4759 N N . ASP B 2 397 ? 45.422 33.323 -0.584 1.00 35.65 397 ASP B N 1
ATOM 4760 C CA . ASP B 2 397 ? 45.114 32.528 -1.770 1.00 29.18 397 ASP B CA 1
ATOM 4761 C C . ASP B 2 397 ? 45.614 31.100 -1.539 1.00 27.54 397 ASP B C 1
ATOM 4762 O O . ASP B 2 397 ? 46.819 30.864 -1.462 1.00 36.12 397 ASP B O 1
ATOM 4767 N N . ILE B 2 398 ? 44.692 30.143 -1.477 1.00 31.64 398 ILE B N 1
ATOM 4768 C CA . ILE B 2 398 ? 45.061 28.776 -1.111 1.00 30.37 398 ILE B CA 1
ATOM 4769 C C . ILE B 2 398 ? 46.003 28.163 -2.145 1.00 31.37 398 ILE B C 1
ATOM 4770 O O . ILE B 2 398 ? 46.934 27.437 -1.788 1.00 27.02 398 ILE B O 1
ATOM 4775 N N . TYR B 2 399 ? 45.799 28.459 -3.436 1.00 27.29 399 TYR B N 1
ATOM 4776 C CA . TYR B 2 399 ? 46.712 27.930 -4.447 1.00 32.75 399 TYR B CA 1
ATOM 4777 C C . TYR B 2 399 ? 48.126 28.491 -4.259 1.00 37.34 399 TYR B C 1
ATOM 4778 O O . TYR B 2 399 ? 49.116 27.750 -4.302 1.00 36.71 399 TYR B O 1
ATOM 4787 N N . LYS B 2 400 ? 48.244 29.802 -4.026 1.00 38.09 400 LYS B N 1
ATOM 4788 C CA . LYS B 2 400 ? 49.576 30.374 -3.840 1.00 37.95 400 LYS B CA 1
ATOM 4789 C C . LYS B 2 400 ? 50.209 29.888 -2.540 1.00 29.07 400 LYS B C 1
ATOM 4790 O O . LYS B 2 400 ? 51.396 29.539 -2.513 1.00 31.43 400 LYS B O 1
ATOM 4796 N N . ALA B 2 401 ? 49.416 29.788 -1.469 1.00 28.95 401 ALA B N 1
ATOM 4797 C CA . ALA B 2 401 ? 49.946 29.296 -0.202 1.00 30.95 401 ALA B CA 1
ATOM 4798 C C . ALA B 2 401 ? 50.517 27.890 -0.342 1.00 35.17 401 ALA B C 1
ATOM 4799 O O . ALA B 2 401 ? 51.602 27.598 0.179 1.00 25.55 401 ALA B O 1
ATOM 4801 N N . THR B 2 402 ? 49.799 27.018 -1.053 1.00 25.96 402 THR B N 1
ATOM 4802 C CA . THR B 2 402 ? 50.173 25.609 -1.147 1.00 26.87 402 THR B CA 1
ATOM 4803 C C . THR B 2 402 ? 51.421 25.426 -2.004 1.00 30.03 402 THR B C 1
ATOM 4804 O O . THR B 2 402 ? 52.327 24.660 -1.648 1.00 32.98 402 THR B O 1
ATOM 4808 N N . ALA B 2 403 ? 51.461 26.093 -3.162 1.00 31.94 403 ALA B N 1
ATOM 4809 C CA . ALA B 2 403 ? 52.662 26.120 -3.998 1.00 32.22 403 ALA B CA 1
ATOM 4810 C C . ALA B 2 403 ? 53.883 26.550 -3.202 1.00 35.87 403 ALA B C 1
ATOM 4811 O O . ALA B 2 403 ? 54.982 26.025 -3.404 1.00 36.20 403 ALA B O 1
ATOM 4813 N N . LYS B 2 404 ? 53.704 27.511 -2.296 1.00 37.72 404 LYS B N 1
ATOM 4814 C CA . LYS B 2 404 ? 54.825 28.058 -1.543 1.00 39.88 404 LYS B CA 1
ATOM 4815 C C . LYS B 2 404 ? 55.528 26.990 -0.725 1.00 39.17 404 LYS B C 1
ATOM 4816 O O . LYS B 2 404 ? 56.736 27.094 -0.493 1.00 39.58 404 LYS B O 1
ATOM 4820 N N . THR B 2 405 ? 54.797 25.965 -0.266 1.00 37.88 405 THR B N 1
ATOM 4821 C CA . THR B 2 405 ? 55.450 24.941 0.544 1.00 34.28 405 THR B CA 1
ATOM 4822 C C . THR B 2 405 ? 56.524 24.203 -0.233 1.00 37.96 405 THR B C 1
ATOM 4823 O O . THR B 2 405 ? 57.388 23.569 0.377 1.00 36.06 405 THR B O 1
ATOM 4827 N N . MET B 2 406 ? 56.465 24.234 -1.566 1.00 31.91 406 MET B N 1
ATOM 4828 C CA . MET B 2 406 ? 57.459 23.539 -2.351 1.00 32.51 406 MET B CA 1
ATOM 4829 C C . MET B 2 406 ? 58.819 24.197 -2.238 1.00 41.52 406 MET B C 1
ATOM 4830 O O . MET B 2 406 ? 59.807 23.587 -2.645 1.00 44.18 406 MET B O 1
ATOM 4835 N N . ASP B 2 407 ? 58.883 25.422 -1.705 1.00 35.33 407 ASP B N 1
ATOM 4836 C CA . ASP B 2 407 ? 60.151 26.122 -1.541 1.00 46.76 407 ASP B CA 1
ATOM 4837 C C . ASP B 2 407 ? 60.918 25.670 -0.313 1.00 47.66 407 ASP B C 1
ATOM 4838 O O . ASP B 2 407 ? 62.028 26.147 -0.085 1.00 53.87 407 ASP B O 1
ATOM 4843 N N . TYR B 2 408 ? 60.358 24.793 0.502 1.00 40.68 408 TYR B N 1
ATOM 4844 C CA . TYR B 2 408 ? 61.023 24.375 1.721 1.00 38.57 408 TYR B CA 1
ATOM 4845 C C . TYR B 2 408 ? 61.404 22.907 1.590 1.00 46.10 408 TYR B C 1
ATOM 4846 O O . TYR B 2 408 ? 60.676 22.117 0.984 1.00 48.94 408 TYR B O 1
ATOM 4855 N N . LYS B 2 409 ? 62.542 22.549 2.161 1.00 45.85 409 LYS B N 1
ATOM 4856 C CA . LYS B 2 409 ? 63.017 21.182 2.102 1.00 42.92 409 LYS B CA 1
ATOM 4857 C C . LYS B 2 409 ? 62.353 20.290 3.144 1.00 44.37 409 LYS B C 1
ATOM 4858 O O . LYS B 2 409 ? 62.472 19.061 3.053 1.00 43.64 409 LYS B O 1
ATOM 4862 N N . GLY B 2 410 ? 61.619 20.875 4.089 1.00 34.77 410 GLY B N 1
ATOM 4863 C CA . GLY B 2 410 ? 60.925 20.094 5.092 1.00 35.53 410 GLY B CA 1
ATOM 4864 C C . GLY B 2 410 ? 59.733 19.323 4.546 1.00 38.32 410 GLY B C 1
ATOM 4865 O O . GLY B 2 410 ? 59.249 19.514 3.431 1.00 36.87 410 GLY B O 1
ATOM 4866 N N . PHE B 2 411 ? 59.264 18.409 5.375 1.00 36.71 411 PHE B N 1
ATOM 4867 C CA . PHE B 2 411 ? 58.073 17.639 5.068 1.00 28.99 411 PHE B CA 1
ATOM 4868 C C . PHE B 2 411 ? 56.857 18.553 5.163 1.00 32.60 411 PHE B C 1
ATOM 4869 O O . PHE B 2 411 ? 56.560 19.079 6.233 1.00 24.64 411 PHE B O 1
ATOM 4877 N N . THR B 2 412 ? 56.152 18.751 4.054 1.00 29.88 412 THR B N 1
ATOM 4878 C CA . THR B 2 412 ? 54.974 19.599 4.087 1.00 27.08 412 THR B CA 1
ATOM 4879 C C . THR B 2 412 ? 53.848 18.875 4.813 1.00 26.16 412 THR B C 1
ATOM 4880 O O . THR B 2 412 ? 53.538 17.724 4.495 1.00 27.15 412 THR B O 1
ATOM 4884 N N . VAL B 2 413 ? 53.244 19.535 5.785 1.00 24.85 413 VAL B N 1
ATOM 4885 C CA . VAL B 2 413 ? 52.004 19.067 6.402 1.00 22.23 413 VAL B CA 1
ATOM 4886 C C . VAL B 2 413 ? 50.927 20.069 6.022 1.00 28.56 413 VAL B C 1
ATOM 4887 O O . VAL B 2 413 ? 50.962 21.228 6.459 1.00 26.37 413 VAL B O 1
ATOM 4891 N N . ALA B 2 414 ? 49.968 19.618 5.213 1.00 25.75 414 ALA B N 1
ATOM 4892 C CA . ALA B 2 414 ? 48.931 20.473 4.657 1.00 21.32 414 ALA B CA 1
ATOM 4893 C C . ALA B 2 414 ? 47.604 20.130 5.332 1.00 26.65 414 ALA B C 1
ATOM 4894 O O . ALA B 2 414 ? 47.173 18.971 5.349 1.00 18.63 414 ALA B O 1
ATOM 4896 N N . ILE B 2 415 ? 46.986 21.120 5.946 1.00 19.32 415 ILE B N 1
ATOM 4897 C CA . ILE B 2 415 ? 45.810 20.870 6.762 1.00 23.22 415 ILE B CA 1
ATOM 4898 C C . ILE B 2 415 ? 44.717 21.848 6.356 1.00 27.15 415 ILE B C 1
ATOM 4899 O O . ILE B 2 415 ? 44.692 22.982 6.854 1.00 23.64 415 ILE B O 1
ATOM 4904 N N . PRO B 2 416 ? 43.806 21.460 5.485 1.00 21.99 416 PRO B N 1
ATOM 4905 C CA . PRO B 2 416 ? 42.683 22.344 5.130 1.00 23.91 416 PRO B CA 1
ATOM 4906 C C . PRO B 2 416 ? 41.384 22.028 5.891 1.00 26.64 416 PRO B C 1
ATOM 4907 O O . PRO B 2 416 ? 41.193 20.892 6.319 1.00 23.48 416 PRO B O 1
ATOM 4911 N N . ASN B 2 417 ? 40.465 22.985 6.062 1.00 18.57 417 ASN B N 1
ATOM 4912 C CA . ASN B 2 417 ? 39.106 22.626 6.450 1.00 20.75 417 ASN B CA 1
ATOM 4913 C C . ASN B 2 417 ? 38.309 22.363 5.172 1.00 19.85 417 ASN B C 1
ATOM 4914 O O . ASN B 2 417 ? 38.881 22.293 4.081 1.00 23.88 417 ASN B O 1
ATOM 4919 N N . TYR B 2 418 ? 36.989 22.175 5.267 1.00 22.49 418 TYR B N 1
ATOM 4920 C CA . TYR B 2 418 ? 36.293 21.485 4.175 1.00 24.92 418 TYR B CA 1
ATOM 4921 C C . TYR B 2 418 ? 36.362 22.235 2.842 1.00 29.11 418 TYR B C 1
ATOM 4922 O O . TYR B 2 418 ? 36.729 21.650 1.819 1.00 26.57 418 TYR B O 1
ATOM 4931 N N . THR B 2 419 ? 35.939 23.502 2.792 1.00 25.15 419 THR B N 1
ATOM 4932 C CA . THR B 2 419 ? 35.971 24.085 1.448 1.00 25.15 419 THR B CA 1
ATOM 4933 C C . THR B 2 419 ? 37.373 24.499 1.028 1.00 23.24 419 THR B C 1
ATOM 4934 O O . THR B 2 419 ? 37.552 24.879 -0.121 1.00 37.62 419 THR B O 1
ATOM 4938 N N . SER B 2 420 ? 38.370 24.430 1.921 1.00 21.95 420 SER B N 1
ATOM 4939 C CA . SER B 2 420 ? 39.754 24.597 1.509 1.00 21.55 420 SER B CA 1
ATOM 4940 C C . SER B 2 420 ? 40.312 23.357 0.813 1.00 26.07 420 SER B C 1
ATOM 4941 O O . SER B 2 420 ? 41.328 23.458 0.123 1.00 24.82 420 SER B O 1
ATOM 4944 N N . LEU B 2 421 ? 39.692 22.192 0.992 1.00 23.05 421 LEU B N 1
ATOM 4945 C CA . LEU B 2 421 ? 40.346 20.950 0.572 1.00 22.23 421 LEU B CA 1
ATOM 4946 C C . LEU B 2 421 ? 40.554 20.892 -0.944 1.00 23.82 421 LEU B C 1
ATOM 4947 O O . LEU B 2 421 ? 41.661 20.616 -1.413 1.00 27.58 421 LEU B O 1
ATOM 4952 N N . ALA B 2 422 ? 39.498 21.111 -1.721 1.00 24.31 422 ALA B N 1
ATOM 4953 C CA . ALA B 2 422 ? 39.609 20.979 -3.175 1.00 30.09 422 ALA B CA 1
ATOM 4954 C C . ALA B 2 422 ? 40.680 21.886 -3.778 1.00 25.73 422 ALA B C 1
ATOM 4955 O O . ALA B 2 422 ? 41.495 21.391 -4.571 1.00 28.49 422 ALA B O 1
ATOM 4957 N N . PRO B 2 423 ? 40.740 23.194 -3.487 1.00 30.04 423 PRO B N 1
ATOM 4958 C CA . PRO B 2 423 ? 41.855 23.974 -4.049 1.00 25.41 423 PRO B CA 1
ATOM 4959 C C . PRO B 2 423 ? 43.227 23.522 -3.550 1.00 27.07 423 PRO B C 1
ATOM 4960 O O . PRO B 2 423 ? 44.196 23.475 -4.324 1.00 27.58 423 PRO B O 1
ATOM 4964 N N . MET B 2 424 ? 43.352 23.189 -2.269 1.00 22.98 424 MET B N 1
ATOM 4965 C CA . MET B 2 424 ? 44.667 22.799 -1.769 1.00 22.29 424 MET B CA 1
ATOM 4966 C C . MET B 2 424 ? 45.112 21.475 -2.381 1.00 28.21 424 MET B C 1
ATOM 4967 O O . MET B 2 424 ? 46.273 21.329 -2.770 1.00 26.39 424 MET B O 1
ATOM 4972 N N . LEU B 2 425 ? 44.186 20.511 -2.519 1.00 23.56 425 LEU B N 1
ATOM 4973 C CA . LEU B 2 425 ? 44.521 19.219 -3.124 1.00 22.67 425 LEU B CA 1
ATOM 4974 C C . LEU B 2 425 ? 44.846 19.368 -4.605 1.00 26.20 425 LEU B C 1
ATOM 4975 O O . LEU B 2 425 ? 45.770 18.725 -5.129 1.00 26.76 425 LEU B O 1
ATOM 4980 N N . GLU B 2 426 ? 44.090 20.213 -5.302 1.00 27.54 426 GLU B N 1
ATOM 4981 C CA . GLU B 2 426 ? 44.383 20.502 -6.701 1.00 31.56 426 GLU B CA 1
ATOM 4982 C C . GLU B 2 426 ? 45.792 21.066 -6.878 1.00 31.48 426 GLU B C 1
ATOM 4983 O O . GLU B 2 426 ? 46.541 20.637 -7.762 1.00 31.19 426 GLU B O 1
ATOM 4989 N N . GLN B 2 427 ? 46.178 22.039 -6.047 1.00 29.90 427 GLN B N 1
ATOM 4990 C CA . GLN B 2 427 ? 47.521 22.593 -6.178 1.00 32.01 427 GLN B CA 1
ATOM 4991 C C . GLN B 2 427 ? 48.594 21.555 -5.85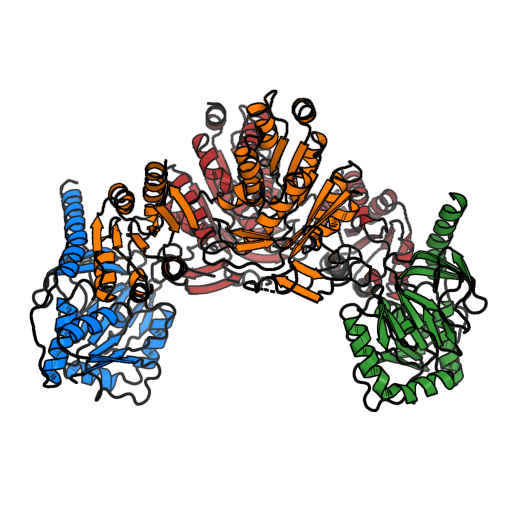8 1.00 35.14 427 GLN B C 1
ATOM 4992 O O . GLN B 2 427 ? 49.652 21.524 -6.502 1.00 33.43 427 GLN B O 1
ATOM 4998 N N . LEU B 2 428 ? 48.370 20.730 -4.834 1.00 25.17 428 LEU B N 1
ATOM 4999 C CA . LEU B 2 428 ? 49.374 19.723 -4.501 1.00 29.27 428 LEU B CA 1
ATOM 5000 C C . LEU B 2 428 ? 49.565 18.760 -5.665 1.00 28.84 428 LEU B C 1
ATOM 5001 O O . LEU B 2 428 ? 50.701 18.433 -6.021 1.00 29.20 428 LEU B O 1
ATOM 5006 N N . ASN B 2 429 ? 48.463 18.333 -6.302 1.00 26.85 429 ASN B N 1
ATOM 5007 C CA . ASN B 2 429 ? 48.577 17.460 -7.466 1.00 30.55 429 ASN B CA 1
ATOM 5008 C C . ASN B 2 429 ? 49.361 18.133 -8.573 1.00 43.56 429 ASN B C 1
ATOM 5009 O O . ASN B 2 429 ? 50.240 17.517 -9.193 1.00 39.10 429 ASN B O 1
ATOM 5014 N N . ARG B 2 430 ? 49.074 19.413 -8.815 1.00 44.52 430 ARG B N 1
ATOM 5015 C CA . ARG B 2 430 ? 49.795 20.149 -9.843 1.00 39.74 430 ARG B CA 1
ATOM 5016 C C . ARG B 2 430 ? 51.275 20.268 -9.483 1.00 34.81 430 ARG B C 1
ATOM 5017 O O . ARG B 2 430 ? 52.150 20.005 -10.320 1.00 38.09 430 ARG B O 1
ATOM 5025 N N . SER B 2 431 ? 51.570 20.599 -8.225 1.00 30.59 431 SER B N 1
ATOM 5026 C CA . SER B 2 431 ? 52.952 20.846 -7.823 1.00 40.56 431 SER B CA 1
ATOM 5027 C C . SER B 2 431 ? 53.788 19.576 -7.846 1.00 39.33 431 SER B C 1
ATOM 5028 O O . SER B 2 431 ? 55.007 19.647 -8.007 1.00 40.06 431 SER B O 1
ATOM 5031 N N . PHE B 2 432 ? 53.168 18.413 -7.680 1.00 33.26 432 PHE B N 1
ATOM 5032 C CA . PHE B 2 432 ? 53.905 17.169 -7.556 1.00 39.40 432 PHE B CA 1
ATOM 5033 C C . PHE B 2 432 ? 53.908 16.340 -8.835 1.00 43.41 432 PHE B C 1
ATOM 5034 O O . PHE B 2 432 ? 54.474 15.243 -8.842 1.00 38.50 432 PHE B O 1
ATOM 5042 N N . GLU B 2 433 ? 53.323 16.845 -9.917 1.00 53.68 433 GLU B N 1
ATOM 5043 C CA . GLU B 2 433 ? 53.519 16.262 -11.245 1.00 56.00 433 GLU B CA 1
ATOM 5044 C C . GLU B 2 433 ? 54.942 16.512 -11.743 1.00 55.37 433 GLU B C 1
ATOM 5045 O O . GLU B 2 433 ? 55.822 15.662 -11.602 1.00 59.27 433 GLU B O 1
ATOM 5048 N N . MET C 1 1 ? 4.387 -38.831 43.771 1.00 57.58 1 MET C N 1
ATOM 5049 C CA . MET C 1 1 ? 5.457 -39.239 42.871 1.00 54.26 1 MET C CA 1
ATOM 5050 C C . MET C 1 1 ? 6.720 -39.578 43.633 1.00 52.82 1 MET C C 1
ATOM 5051 O O . MET C 1 1 ? 7.051 -38.942 44.636 1.00 50.50 1 MET C O 1
ATOM 5056 N N . HIS C 1 2 ? 7.424 -40.590 43.134 1.00 47.35 2 HIS C N 1
ATOM 5057 C CA . HIS C 1 2 ? 8.803 -40.822 43.509 1.00 44.21 2 HIS C CA 1
ATOM 5058 C C . HIS C 1 2 ? 9.680 -39.669 43.024 1.00 43.70 2 HIS C C 1
ATOM 5059 O O . HIS C 1 2 ? 9.258 -38.813 42.241 1.00 44.27 2 HIS C O 1
ATOM 5066 N N . GLU C 1 3 ? 10.918 -39.642 43.505 1.00 42.82 3 GLU C N 1
ATOM 5067 C CA . GLU C 1 3 ? 11.841 -38.575 43.146 1.00 49.30 3 GLU C CA 1
ATOM 5068 C C . GLU C 1 3 ? 13.233 -39.149 42.958 1.00 41.61 3 GLU C C 1
ATOM 5069 O O . GLU C 1 3 ? 13.637 -40.063 43.680 1.00 45.73 3 GLU C O 1
ATOM 5075 N N . LEU C 1 4 ? 13.939 -38.630 41.956 1.00 40.31 4 LEU C N 1
ATOM 5076 C CA . LEU C 1 4 ? 15.363 -38.857 41.753 1.00 39.27 4 LEU C CA 1
ATOM 5077 C C . LEU C 1 4 ? 16.046 -37.504 41.605 1.00 44.34 4 LEU C C 1
ATOM 5078 O O . LEU C 1 4 ? 15.465 -36.549 41.076 1.00 42.16 4 LEU C O 1
ATOM 5083 N N . THR C 1 5 ? 17.285 -37.435 42.070 1.00 39.04 5 THR C N 1
ATOM 5084 C CA . THR C 1 5 ? 18.096 -36.230 42.004 1.00 39.25 5 THR C CA 1
ATOM 5085 C C . THR C 1 5 ? 19.258 -36.466 41.043 1.00 38.29 5 THR C C 1
ATOM 5086 O O . THR C 1 5 ? 20.004 -37.443 41.189 1.00 37.73 5 THR C O 1
ATOM 5090 N N . ILE C 1 6 ? 19.400 -35.581 40.064 1.00 38.37 6 ILE C N 1
ATOM 5091 C CA . ILE C 1 6 ? 20.496 -35.606 39.100 1.00 37.79 6 ILE C CA 1
ATOM 5092 C C . ILE C 1 6 ? 21.486 -34.492 39.440 1.00 42.18 6 ILE C C 1
ATOM 5093 O O . ILE C 1 6 ? 21.097 -33.320 39.534 1.00 38.99 6 ILE C O 1
ATOM 5098 N N . TYR C 1 7 ? 22.761 -34.851 39.609 1.00 37.78 7 TYR C N 1
ATOM 5099 C CA . TYR C 1 7 ? 23.834 -33.866 39.756 1.00 38.20 7 TYR C CA 1
ATOM 5100 C C . TYR C 1 7 ? 24.321 -33.470 38.366 1.00 38.06 7 TYR C C 1
ATOM 5101 O O . TYR C 1 7 ? 24.967 -34.263 37.672 1.00 37.58 7 TYR C O 1
ATOM 5110 N N . HIS C 1 8 ? 24.020 -32.249 37.958 1.00 38.74 8 HIS C N 1
ATOM 5111 C CA . HIS C 1 8 ? 24.459 -31.726 36.672 1.00 38.96 8 HIS C CA 1
ATOM 5112 C C . HIS C 1 8 ? 25.747 -30.941 36.912 1.00 39.36 8 HIS C C 1
ATOM 5113 O O . HIS C 1 8 ? 25.710 -29.837 37.468 1.00 40.20 8 HIS C O 1
ATOM 5120 N N . PHE C 1 9 ? 26.889 -31.519 36.536 1.00 38.98 9 PHE C N 1
ATOM 5121 C CA . PHE C 1 9 ? 28.173 -30.876 36.803 1.00 39.49 9 PHE C CA 1
ATOM 5122 C C . PHE C 1 9 ? 28.557 -29.941 35.674 1.00 43.34 9 PHE C C 1
ATOM 5123 O O . PHE C 1 9 ? 28.286 -30.211 34.504 1.00 42.24 9 PHE C O 1
ATOM 5131 N N . MET C 1 10 ? 29.224 -28.846 36.045 1.00 46.97 10 MET C N 1
ATOM 5132 C CA . MET C 1 10 ? 29.810 -27.896 35.098 1.00 41.83 10 MET C CA 1
ATOM 5133 C C . MET C 1 10 ? 28.777 -27.457 34.067 1.00 44.56 10 MET C C 1
ATOM 5134 O O . MET C 1 10 ? 29.016 -27.454 32.858 1.00 45.89 10 MET C O 1
ATOM 5139 N N . SER C 1 11 ? 27.602 -27.090 34.571 1.00 42.48 11 SER C N 1
ATOM 5140 C CA . SER C 1 11 ? 26.512 -26.624 33.729 1.00 49.58 11 SER C CA 1
ATOM 5141 C C . SER C 1 11 ? 26.686 -25.175 33.306 1.00 54.81 11 SER C C 1
ATOM 5142 O O . SER C 1 11 ? 25.861 -24.662 32.546 1.00 57.49 11 SER C O 1
ATOM 5145 N N . ASP C 1 12 ? 27.720 -24.503 33.799 1.00 45.26 12 ASP C N 1
ATOM 5146 C CA . ASP C 1 12 ? 27.983 -23.111 33.449 1.00 59.55 12 ASP C CA 1
ATOM 5147 C C . ASP C 1 12 ? 28.964 -23.123 32.285 1.00 56.88 12 ASP C C 1
ATOM 5148 O O . ASP C 1 12 ? 30.181 -23.162 32.463 1.00 59.83 12 ASP C O 1
ATOM 5153 N N . LYS C 1 13 ? 28.417 -23.140 31.075 1.00 51.48 13 LYS C N 1
ATOM 5154 C CA . LYS C 1 13 ? 29.198 -23.226 29.852 1.00 53.60 13 LYS C CA 1
ATOM 5155 C C . LYS C 1 13 ? 28.528 -22.349 28.809 1.00 50.07 13 LYS C C 1
ATOM 5156 O O . LYS C 1 13 ? 27.345 -22.029 28.911 1.00 50.69 13 LYS C O 1
ATOM 5162 N N . LEU C 1 14 ? 29.307 -21.971 27.793 1.00 51.20 14 LEU C N 1
ATOM 5163 C CA . LEU C 1 14 ? 28.759 -21.238 26.660 1.00 53.25 14 LEU C CA 1
ATOM 5164 C C . LEU C 1 14 ? 27.613 -21.999 25.997 1.00 53.25 14 LEU C C 1
ATOM 5165 O O . LEU C 1 14 ? 26.580 -21.410 25.667 1.00 54.75 14 LEU C O 1
ATOM 5170 N N . ASN C 1 15 ? 27.766 -23.305 25.793 1.00 51.86 15 ASN C N 1
ATOM 5171 C CA . ASN C 1 15 ? 26.806 -24.056 24.990 1.00 52.20 15 ASN C CA 1
ATOM 5172 C C . ASN C 1 15 ? 26.345 -25.312 25.715 1.00 53.85 15 ASN C C 1
ATOM 5173 O O . ASN C 1 15 ? 27.160 -26.165 26.082 1.00 48.72 15 ASN C O 1
ATOM 5178 N N . LEU C 1 16 ? 25.028 -25.447 25.865 1.00 51.06 16 LEU C N 1
ATOM 5179 C CA . LEU C 1 16 ? 24.428 -26.503 26.665 1.00 48.61 16 LEU C CA 1
ATOM 5180 C C . LEU C 1 16 ? 23.460 -27.352 25.861 1.00 58.97 16 LEU C C 1
ATOM 5181 O O . LEU C 1 16 ? 22.609 -28.017 26.459 1.00 53.14 16 LEU C O 1
ATOM 5186 N N . TYR C 1 17 ? 23.553 -27.342 24.526 1.00 44.23 17 TYR C N 1
ATOM 5187 C CA . TYR C 1 17 ? 22.594 -28.105 23.728 1.00 48.20 17 TYR C CA 1
ATOM 5188 C C . TYR C 1 17 ? 22.596 -29.568 24.140 1.00 47.70 17 TYR C C 1
ATOM 5189 O O . TYR C 1 17 ? 21.535 -30.168 24.376 1.00 39.52 17 TYR C O 1
ATOM 5198 N N . SER C 1 18 ? 23.782 -30.163 24.238 1.00 47.77 18 SER C N 1
ATOM 5199 C CA . SER C 1 18 ? 23.811 -31.582 24.568 1.00 42.32 18 SER C CA 1
ATOM 5200 C C . SER C 1 18 ? 23.313 -31.816 25.991 1.00 39.63 18 SER C C 1
ATOM 5201 O O . SER C 1 18 ? 22.512 -32.733 26.232 1.00 34.99 18 SER C O 1
ATOM 5204 N N . ASP C 1 19 ? 23.745 -30.977 26.937 1.00 31.15 19 ASP C N 1
ATOM 5205 C CA . ASP C 1 19 ? 23.299 -31.124 28.317 1.00 28.62 19 ASP C CA 1
ATOM 5206 C C . ASP C 1 19 ? 21.774 -31.059 28.395 1.00 34.23 19 ASP C C 1
ATOM 5207 O O . ASP C 1 19 ? 21.123 -31.958 28.951 1.00 34.57 19 ASP C O 1
ATOM 5212 N N . ILE C 1 20 ? 21.181 -30.030 27.783 1.00 28.97 20 ILE C N 1
ATOM 5213 C CA . ILE C 1 20 ? 19.763 -29.765 27.988 1.00 30.10 20 ILE C CA 1
ATOM 5214 C C . ILE C 1 20 ? 18.918 -30.887 27.392 1.00 28.06 20 ILE C C 1
ATOM 5215 O O . ILE C 1 20 ? 17.960 -31.351 28.010 1.00 34.57 20 ILE C O 1
ATOM 5220 N N . GLY C 1 21 ? 19.268 -31.346 26.187 1.00 27.64 21 GLY C N 1
ATOM 5221 C CA . GLY C 1 21 ? 18.476 -32.383 25.542 1.00 26.87 21 GLY C CA 1
ATOM 5222 C C . GLY C 1 21 ? 18.578 -33.697 26.270 1.00 29.08 21 GLY C C 1
ATOM 5223 O O . GLY C 1 21 ? 17.602 -34.445 26.343 1.00 33.06 21 GLY C O 1
ATOM 5224 N N . ASN C 1 22 ? 19.753 -33.983 26.845 1.00 27.66 22 ASN C N 1
ATOM 5225 C CA . ASN C 1 22 ? 19.906 -35.179 27.673 1.00 25.27 22 ASN C CA 1
ATOM 5226 C C . ASN C 1 22 ? 19.086 -35.086 28.960 1.00 29.10 22 ASN C C 1
ATOM 5227 O O . ASN C 1 22 ? 18.412 -36.052 29.332 1.00 28.15 22 ASN C O 1
ATOM 5232 N N . ILE C 1 23 ? 19.072 -33.922 29.624 1.00 29.12 23 ILE C N 1
ATOM 5233 C CA . ILE C 1 23 ? 18.263 -33.776 30.838 1.00 29.60 23 ILE C CA 1
ATOM 5234 C C . ILE C 1 23 ? 16.766 -33.848 30.521 1.00 31.94 23 ILE C C 1
ATOM 5235 O O . ILE C 1 23 ? 15.993 -34.447 31.277 1.00 31.03 23 ILE C O 1
ATOM 5240 N N . ILE C 1 24 ? 16.328 -33.245 29.410 1.00 26.94 24 ILE C N 1
ATOM 5241 C CA . ILE C 1 24 ? 14.928 -33.385 28.993 1.00 27.08 24 ILE C CA 1
ATOM 5242 C C . ILE C 1 24 ? 14.555 -34.864 28.845 1.00 30.66 24 ILE C C 1
ATOM 5243 O O . ILE C 1 24 ? 13.521 -35.311 29.347 1.00 34.36 24 ILE C O 1
ATOM 5248 N N . ALA C 1 25 ? 15.406 -35.651 28.183 1.00 29.07 25 ALA C N 1
ATOM 5249 C CA . ALA C 1 25 ? 15.047 -37.046 27.925 1.00 26.04 25 ALA C CA 1
ATOM 5250 C C . ALA C 1 25 ? 14.888 -37.819 29.228 1.00 24.92 25 ALA C C 1
ATOM 5251 O O . ALA C 1 25 ? 13.929 -38.584 29.397 1.00 28.54 25 ALA C O 1
ATOM 5253 N N . LEU C 1 26 ? 15.787 -37.584 30.184 1.00 29.41 26 LEU C N 1
ATOM 5254 C CA . LEU C 1 26 ? 15.684 -38.225 31.486 1.00 30.43 26 LEU C CA 1
ATOM 5255 C C . LEU C 1 26 ? 14.395 -37.831 32.191 1.00 34.75 26 LEU C C 1
ATOM 5256 O O . LEU C 1 26 ? 13.640 -38.686 32.668 1.00 33.11 26 LEU C O 1
ATOM 5261 N N . ARG C 1 27 ? 14.127 -36.528 32.244 1.00 28.60 27 ARG C N 1
ATOM 5262 C CA . ARG C 1 27 ? 12.949 -36.020 32.926 1.00 30.73 27 ARG C CA 1
ATOM 5263 C C . ARG C 1 27 ? 11.661 -36.565 32.310 1.00 31.30 27 ARG C C 1
ATOM 5264 O O . ARG C 1 27 ? 10.713 -36.889 33.032 1.00 31.09 27 ARG C O 1
ATOM 5272 N N . GLN C 1 28 ? 11.597 -36.657 30.981 1.00 31.51 28 GLN C N 1
ATOM 5273 C CA . GLN C 1 28 ? 10.360 -37.104 30.339 1.00 29.34 28 GLN C CA 1
ATOM 5274 C C . GLN C 1 28 ? 10.166 -38.620 30.452 1.00 28.21 28 GLN C C 1
ATOM 5275 O O . GLN C 1 28 ? 9.043 -39.076 30.679 1.00 35.36 28 GLN C O 1
ATOM 5281 N N . ARG C 1 29 ? 11.227 -39.422 30.305 1.00 31.16 29 ARG C N 1
ATOM 5282 C CA . ARG C 1 29 ? 11.062 -40.871 30.479 1.00 30.29 29 ARG C CA 1
ATOM 5283 C C . ARG C 1 29 ? 10.758 -41.220 31.933 1.00 33.89 29 ARG C C 1
ATOM 5284 O O . ARG C 1 29 ? 10.057 -42.199 32.215 1.00 34.72 29 ARG C O 1
ATOM 5292 N N . ALA C 1 30 ? 11.336 -40.474 32.869 1.00 31.88 30 ALA C N 1
ATOM 5293 C CA . ALA C 1 30 ? 11.065 -40.706 34.278 1.00 28.40 30 ALA C CA 1
ATOM 5294 C C . ALA C 1 30 ? 9.625 -40.332 34.623 1.00 34.39 30 ALA C C 1
ATOM 5295 O O . ALA C 1 30 ? 8.940 -41.055 35.368 1.00 34.64 30 ALA C O 1
ATOM 5297 N N . LYS C 1 31 ? 9.136 -39.235 34.041 1.00 36.32 31 LYS C N 1
ATOM 5298 C CA . LYS C 1 31 ? 7.777 -38.773 34.321 1.00 40.30 31 LYS C CA 1
ATOM 5299 C C . LYS C 1 31 ? 6.736 -39.800 33.884 1.00 38.93 31 LYS C C 1
ATOM 5300 O O . LYS C 1 31 ? 5.726 -39.992 34.564 1.00 38.23 31 LYS C O 1
ATOM 5306 N N . LYS C 1 32 ? 6.972 -40.484 32.759 1.00 40.74 32 LYS C N 1
ATOM 5307 C CA . LYS C 1 32 ? 6.058 -41.538 32.328 1.00 38.18 32 LYS C CA 1
ATOM 5308 C C . LYS C 1 32 ? 6.088 -42.740 33.262 1.00 39.54 32 LYS C C 1
ATOM 5309 O O . LYS C 1 32 ? 5.198 -43.591 33.183 1.00 41.29 32 LYS C O 1
ATOM 5315 N N . ARG C 1 33 ? 7.098 -42.836 34.130 1.00 35.63 33 ARG C N 1
ATOM 5316 C CA . ARG C 1 33 ? 7.157 -43.828 35.190 1.00 31.91 33 ARG C CA 1
ATOM 5317 C C . ARG C 1 33 ? 6.803 -43.232 36.548 1.00 38.50 33 ARG C C 1
ATOM 5318 O O . ARG C 1 33 ? 7.221 -43.766 37.581 1.00 40.90 33 ARG C O 1
ATOM 5326 N N . ASN C 1 34 ? 6.096 -42.098 36.561 1.00 40.36 34 ASN C N 1
ATOM 5327 C CA . ASN C 1 34 ? 5.670 -41.445 37.797 1.00 39.04 34 ASN C CA 1
ATOM 5328 C C . ASN C 1 34 ? 6.858 -41.079 38.686 1.00 40.11 34 ASN C C 1
ATOM 5329 O O . ASN C 1 34 ? 6.797 -41.179 39.914 1.00 41.52 34 ASN C O 1
ATOM 5334 N N . ILE C 1 35 ? 7.960 -40.677 38.066 1.00 33.89 35 ILE C N 1
ATOM 5335 C CA . ILE C 1 35 ? 9.138 -40.211 38.790 1.00 36.05 35 ILE C CA 1
ATOM 5336 C C . ILE C 1 35 ? 9.375 -38.761 38.393 1.00 39.38 35 ILE C C 1
ATOM 5337 O O . ILE C 1 35 ? 9.393 -38.437 37.201 1.00 38.76 35 ILE C O 1
ATOM 5342 N N . LYS C 1 36 ? 9.513 -37.894 39.390 1.00 37.94 36 LYS C N 1
ATOM 5343 C CA . LYS C 1 36 ? 9.879 -36.499 39.191 1.00 36.92 36 LYS C CA 1
ATOM 5344 C C . LYS C 1 36 ? 11.383 -36.349 39.378 1.00 41.22 36 LYS C C 1
ATOM 5345 O O . LYS C 1 36 ? 11.918 -36.745 40.414 1.00 42.91 36 LYS C O 1
ATOM 5351 N N . VAL C 1 37 ? 12.051 -35.753 38.391 1.00 37.33 37 VAL C N 1
ATOM 5352 C CA . VAL C 1 37 ? 13.493 -35.540 38.441 1.00 37.33 37 VAL C CA 1
ATOM 5353 C C . VAL C 1 37 ? 13.773 -34.141 38.978 1.00 36.85 37 VAL C C 1
ATOM 5354 O O . VAL C 1 37 ? 13.173 -33.162 38.521 1.00 40.56 37 VAL C O 1
ATOM 5358 N N . ASN C 1 38 ? 14.657 -34.051 39.974 1.00 38.29 38 ASN C N 1
ATOM 5359 C CA . ASN C 1 38 ? 15.204 -32.785 40.449 1.00 35.61 38 ASN C CA 1
ATOM 5360 C C . ASN C 1 38 ? 16.633 -32.675 39.932 1.00 42.91 38 ASN C C 1
ATOM 5361 O O . ASN C 1 38 ? 17.456 -33.575 40.156 1.00 36.51 38 ASN C O 1
ATOM 5366 N N . VAL C 1 39 ? 16.917 -31.592 39.222 1.00 35.18 39 VAL C N 1
ATOM 5367 C CA . VAL C 1 39 ? 18.232 -31.345 38.664 1.00 35.34 39 VAL C CA 1
ATOM 5368 C C . VAL C 1 39 ? 18.939 -30.357 39.575 1.00 39.78 39 VAL C C 1
ATOM 5369 O O . VAL C 1 39 ? 18.464 -29.230 39.764 1.00 37.14 39 VAL C O 1
ATOM 5373 N N . VAL C 1 40 ? 20.083 -30.760 40.117 1.00 35.89 40 VAL C N 1
ATOM 5374 C CA . VAL C 1 40 ? 20.920 -29.883 40.924 1.00 46.00 40 VAL C CA 1
ATOM 5375 C C . VAL C 1 40 ? 22.168 -29.541 40.113 1.00 43.38 40 VAL C C 1
ATOM 5376 O O . VAL C 1 40 ? 22.983 -30.418 39.806 1.00 38.42 40 VAL C O 1
ATOM 5380 N N . GLU C 1 41 ? 22.319 -28.267 39.767 1.00 41.20 41 GLU C N 1
ATOM 5381 C CA . GLU C 1 41 ? 23.462 -27.805 38.980 1.00 39.92 41 GLU C CA 1
ATOM 5382 C C . GLU C 1 41 ? 24.630 -27.502 39.908 1.00 42.17 41 GLU C C 1
ATOM 5383 O O . GLU C 1 41 ? 24.494 -26.709 40.840 1.00 41.43 41 GLU C O 1
ATOM 5389 N N . ILE C 1 42 ? 25.776 -28.127 39.663 1.00 41.24 42 ILE C N 1
ATOM 5390 C CA . ILE C 1 42 ? 26.923 -28.019 40.560 1.00 47.41 42 ILE C CA 1
ATOM 5391 C C . ILE C 1 42 ? 28.087 -27.431 39.779 1.00 48.53 42 ILE C C 1
ATOM 5392 O O . ILE C 1 42 ? 28.695 -28.115 38.949 1.00 51.30 42 ILE C O 1
ATOM 5397 N N . ASN C 1 43 ? 28.411 -26.170 40.051 1.00 52.69 43 ASN C N 1
ATOM 5398 C CA . ASN C 1 43 ? 29.570 -25.544 39.435 1.00 53.52 43 ASN C CA 1
ATOM 5399 C C . ASN C 1 43 ? 30.698 -25.257 40.416 1.00 56.42 43 ASN C C 1
ATOM 5400 O O . ASN C 1 43 ? 31.839 -25.083 39.982 1.00 58.34 43 ASN C O 1
ATOM 5405 N N . GLU C 1 44 ? 30.417 -25.258 41.715 1.00 54.69 44 GLU C N 1
ATOM 5406 C CA . GLU C 1 44 ? 31.431 -25.200 42.760 1.00 52.87 44 GLU C CA 1
ATOM 5407 C C . GLU C 1 44 ? 31.388 -26.514 43.530 1.00 51.61 44 GLU C C 1
ATOM 5408 O O . GLU C 1 44 ? 30.362 -26.857 44.124 1.00 53.69 44 GLU C O 1
ATOM 5411 N N . THR C 1 45 ? 32.497 -27.251 43.512 1.00 56.26 45 THR C N 1
ATOM 5412 C CA . THR C 1 45 ? 32.526 -28.620 44.010 1.00 46.97 45 THR C CA 1
ATOM 5413 C C . THR C 1 45 ? 32.996 -28.732 45.448 1.00 49.60 45 THR C C 1
ATOM 5414 O O . THR C 1 45 ? 32.836 -29.801 46.046 1.00 54.87 45 THR C O 1
ATOM 5418 N N A GLU C 1 46 ? 33.600 -27.678 45.999 0.68 50.61 46 GLU C N 1
ATOM 5419 N N B GLU C 1 46 ? 33.558 -27.668 46.010 0.32 51.20 46 GLU C N 1
ATOM 5420 C CA A GLU C 1 46 ? 34.085 -27.681 47.370 0.68 52.32 46 GLU C CA 1
ATOM 5421 C CA B GLU C 1 46 ? 34.111 -27.684 47.358 0.32 54.90 46 GLU C CA 1
ATOM 5422 C C A GLU C 1 46 ? 33.053 -28.291 48.302 0.68 55.50 46 GLU C C 1
ATOM 5423 C C B GLU C 1 46 ? 33.096 -28.230 48.355 0.32 56.15 46 GLU C C 1
ATOM 5424 O O A GLU C 1 46 ? 31.895 -27.860 48.335 0.68 58.74 46 GLU C O 1
ATOM 5425 O O B GLU C 1 46 ? 31.995 -27.689 48.496 0.32 58.76 46 GLU C O 1
ATOM 5436 N N . GLY C 1 47 ? 33.461 -29.316 49.036 1.00 55.59 47 GLY C N 1
ATOM 5437 C CA . GLY C 1 47 ? 32.602 -29.907 50.049 1.00 55.37 47 GLY C CA 1
ATOM 5438 C C . GLY C 1 47 ? 31.422 -30.735 49.575 1.00 55.01 47 GLY C C 1
ATOM 5439 O O . GLY C 1 47 ? 30.573 -31.091 50.396 1.00 63.50 47 GLY C O 1
ATOM 5440 N N . ILE C 1 48 ? 31.337 -31.074 48.305 1.00 54.88 48 ILE C N 1
ATOM 5441 C CA . ILE C 1 48 ? 30.197 -31.840 47.802 1.00 55.44 48 ILE C CA 1
ATOM 5442 C C . ILE C 1 48 ? 30.372 -33.320 48.127 1.00 49.41 48 ILE C C 1
ATOM 5443 O O . ILE C 1 48 ? 31.449 -33.893 47.918 1.00 54.99 48 ILE C O 1
ATOM 5448 N N . THR C 1 49 ? 29.312 -33.950 48.639 1.00 49.46 49 THR C N 1
ATOM 5449 C CA . THR C 1 49 ? 29.232 -35.404 48.751 1.00 52.93 49 THR C CA 1
ATOM 5450 C C . THR C 1 49 ? 28.163 -35.937 47.806 1.00 52.50 49 THR C C 1
ATOM 5451 O O . THR C 1 49 ? 27.350 -35.188 47.252 1.00 58.21 49 THR C O 1
ATOM 5455 N N . PHE C 1 50 ? 28.153 -37.260 47.648 1.00 48.67 50 PHE C N 1
ATOM 5456 C CA . PHE C 1 50 ? 27.242 -37.937 46.735 1.00 48.15 50 PHE C CA 1
ATOM 5457 C C . PHE C 1 50 ? 26.082 -38.621 47.457 1.00 48.25 50 PHE C C 1
ATOM 5458 O O . PHE C 1 50 ? 25.399 -39.468 46.866 1.00 48.53 50 PHE C O 1
ATOM 5466 N N . ASP C 1 51 ? 25.824 -38.245 48.710 1.00 52.48 51 ASP C N 1
ATOM 5467 C CA . ASP C 1 51 ? 24.752 -38.882 49.472 1.00 59.93 51 ASP C CA 1
ATOM 5468 C C . ASP C 1 51 ? 23.388 -38.624 48.846 1.00 55.33 51 ASP C C 1
ATOM 5469 O O . ASP C 1 51 ? 22.560 -39.538 48.760 1.00 57.02 51 ASP C O 1
ATOM 5474 N N . GLU C 1 52 ? 23.148 -37.407 48.366 1.00 52.23 52 GLU C N 1
ATOM 5475 C CA . GLU C 1 52 ? 21.864 -37.055 47.778 1.00 48.49 52 GLU C CA 1
ATOM 5476 C C . GLU C 1 52 ? 21.832 -37.179 46.256 1.00 43.27 52 GLU C C 1
ATOM 5477 O O . GLU C 1 52 ? 20.873 -36.724 45.634 1.00 56.03 52 GLU C O 1
ATOM 5480 N N . CYS C 1 53 ? 22.833 -37.798 45.643 1.00 40.36 53 CYS C N 1
ATOM 5481 C CA . CYS C 1 53 ? 22.886 -37.963 44.194 1.00 37.77 53 CYS C CA 1
ATOM 5482 C C . CYS C 1 53 ? 22.329 -39.324 43.803 1.00 36.44 53 CYS C C 1
ATOM 5483 O O . CYS C 1 53 ? 22.743 -40.344 44.355 1.00 52.42 53 CYS C O 1
ATOM 5486 N N . ASP C 1 54 ? 21.420 -39.346 42.833 1.00 35.38 54 ASP C N 1
ATOM 5487 C CA . ASP C 1 54 ? 20.990 -40.603 42.231 1.00 41.77 54 ASP C CA 1
ATOM 5488 C C . ASP C 1 54 ? 21.649 -40.881 40.883 1.00 42.31 54 ASP C C 1
ATOM 5489 O O . ASP C 1 54 ? 21.992 -42.033 40.603 1.00 34.56 54 ASP C O 1
ATOM 5494 N N . ILE C 1 55 ? 21.828 -39.852 40.050 1.00 31.47 55 ILE C N 1
ATOM 5495 C CA . ILE C 1 55 ? 22.479 -39.950 38.745 1.00 31.85 55 ILE C CA 1
ATOM 5496 C C . ILE C 1 55 ? 23.326 -38.696 38.554 1.00 37.49 55 ILE C C 1
ATOM 5497 O O . ILE C 1 55 ? 22.855 -37.588 38.821 1.00 36.95 55 ILE C O 1
ATOM 5502 N N . PHE C 1 56 ? 24.554 -38.842 38.067 1.00 38.55 56 PHE C N 1
ATOM 5503 C CA . PHE C 1 56 ? 25.302 -37.645 37.709 1.00 30.32 56 PHE C CA 1
ATOM 5504 C C . PHE C 1 56 ? 25.481 -37.534 36.201 1.00 30.04 56 PHE C C 1
ATOM 5505 O O . PHE C 1 56 ? 25.361 -38.512 35.454 1.00 29.91 56 PHE C O 1
ATOM 5513 N N . PHE C 1 57 ? 25.724 -36.305 35.763 1.00 29.64 57 PHE C N 1
ATOM 5514 C CA . PHE C 1 57 ? 25.943 -35.973 34.373 1.00 28.80 57 PHE C CA 1
ATOM 5515 C C . PHE C 1 57 ? 27.111 -34.999 34.260 1.00 41.78 57 PHE C C 1
ATOM 5516 O O . PHE C 1 57 ? 27.258 -34.082 35.082 1.00 31.38 57 PHE C O 1
ATOM 5524 N N . ILE C 1 58 ? 27.960 -35.221 33.256 1.00 29.17 58 ILE C N 1
ATOM 5525 C CA . ILE C 1 58 ? 29.092 -34.349 32.966 1.00 36.29 58 ILE C CA 1
ATOM 5526 C C . ILE C 1 58 ? 29.208 -34.257 31.451 1.00 31.69 58 ILE C C 1
ATOM 5527 O O . ILE C 1 58 ? 29.569 -35.243 30.789 1.00 28.30 58 ILE C O 1
ATOM 5532 N N . GLY C 1 59 ? 28.923 -33.084 30.904 1.00 31.44 59 GLY C N 1
ATOM 5533 C CA . GLY C 1 59 ? 28.956 -32.870 29.476 1.00 30.60 59 GLY C CA 1
ATOM 5534 C C . GLY C 1 59 ? 30.319 -32.407 29.010 1.00 37.28 59 GLY C C 1
ATOM 5535 O O . GLY C 1 59 ? 31.296 -32.392 29.757 1.00 37.84 59 GLY C O 1
ATOM 5536 N N . GLY C 1 60 ? 30.378 -32.044 27.730 1.00 32.60 60 GLY C N 1
ATOM 5537 C CA . GLY C 1 60 ? 31.598 -31.572 27.124 1.00 36.06 60 GLY C CA 1
ATOM 5538 C C . GLY C 1 60 ? 31.709 -30.058 27.219 1.00 39.99 60 GLY C C 1
ATOM 5539 O O . GLY C 1 60 ? 30.851 -29.369 27.752 1.00 54.60 60 GLY C O 1
ATOM 5540 N N . GLY C 1 61 ? 32.802 -29.543 26.692 1.00 35.90 61 GLY C N 1
ATOM 5541 C CA . GLY C 1 61 ? 32.986 -28.105 26.623 1.00 37.85 61 GLY C CA 1
ATOM 5542 C C . GLY C 1 61 ? 34.120 -27.858 25.662 1.00 45.20 61 GLY C C 1
ATOM 5543 O O . GLY C 1 61 ? 34.639 -28.787 25.035 1.00 45.46 61 GLY C O 1
ATOM 5544 N N . SER C 1 62 ? 34.486 -26.587 25.541 1.00 56.10 62 SER C N 1
ATOM 5545 C CA . SER C 1 62 ? 35.724 -26.232 24.867 1.00 64.74 62 SER C CA 1
ATOM 5546 C C . SER C 1 62 ? 36.894 -26.772 25.670 1.00 64.31 62 SER C C 1
ATOM 5547 O O . SER C 1 62 ? 36.709 -27.415 26.709 1.00 54.64 62 SER C O 1
ATOM 5550 N N . ASP C 1 63 ? 38.105 -26.510 25.210 1.00 61.83 63 ASP C N 1
ATOM 5551 C CA . ASP C 1 63 ? 39.246 -27.036 25.936 1.00 65.52 63 ASP C CA 1
ATOM 5552 C C . ASP C 1 63 ? 39.601 -26.173 27.137 1.00 64.52 63 ASP C C 1
ATOM 5553 O O . ASP C 1 63 ? 40.051 -26.706 28.155 1.00 65.71 63 ASP C O 1
ATOM 5558 N N . ARG C 1 64 ? 39.382 -24.860 27.055 1.00 68.89 64 ARG C N 1
ATOM 5559 C CA . ARG C 1 64 ? 39.481 -24.025 28.249 1.00 70.93 64 ARG C CA 1
ATOM 5560 C C . ARG C 1 64 ? 38.449 -24.449 29.283 1.00 66.70 64 ARG C C 1
ATOM 5561 O O . ARG C 1 64 ? 38.782 -24.691 30.448 1.00 69.99 64 ARG C O 1
ATOM 5563 N N . GLU C 1 65 ? 37.186 -24.563 28.866 1.00 60.03 65 GLU C N 1
ATOM 5564 C CA . GLU C 1 65 ? 36.150 -25.011 29.787 1.00 47.37 65 GLU C CA 1
ATOM 5565 C C . GLU C 1 65 ? 36.509 -26.358 30.406 1.00 41.65 65 GLU C C 1
ATOM 5566 O O . GLU C 1 65 ? 36.338 -26.555 31.614 1.00 39.70 65 GLU C O 1
ATOM 5572 N N . GLN C 1 66 ? 37.041 -27.286 29.605 1.00 38.60 66 GLN C N 1
ATOM 5573 C CA . GLN C 1 66 ? 37.332 -28.616 30.128 1.00 42.56 66 GLN C CA 1
ATOM 5574 C C . GLN C 1 66 ? 38.454 -28.577 31.155 1.00 52.25 66 GLN C C 1
ATOM 5575 O O . GLN C 1 66 ? 38.438 -29.363 32.109 1.00 50.52 66 GLN C O 1
ATOM 5581 N N . ALA C 1 67 ? 39.431 -27.680 30.972 1.00 55.13 67 ALA C N 1
ATOM 5582 C CA . ALA C 1 67 ? 40.515 -27.527 31.940 1.00 51.08 67 ALA C CA 1
ATOM 5583 C C . ALA C 1 67 ? 39.995 -26.986 33.265 1.00 48.64 67 ALA C C 1
ATOM 5584 O O . ALA C 1 67 ? 40.349 -27.484 34.339 1.00 46.97 67 ALA C O 1
ATOM 5586 N N . LEU C 1 68 ? 39.168 -25.945 33.211 1.00 50.06 68 LEU C N 1
ATOM 5587 C CA . LEU C 1 68 ? 38.583 -25.425 34.439 1.00 54.87 68 LEU C CA 1
ATOM 5588 C C . LEU C 1 68 ? 37.700 -26.478 35.095 1.00 50.64 68 LEU C C 1
ATOM 5589 O O . LEU C 1 68 ? 37.758 -26.687 36.318 1.00 45.22 68 LEU C O 1
ATOM 5591 N N . ALA C 1 69 ? 36.885 -27.159 34.285 1.00 40.94 69 ALA C N 1
ATOM 5592 C CA . ALA C 1 69 ? 36.040 -28.233 34.791 1.00 41.95 69 ALA C CA 1
ATOM 5593 C C . ALA C 1 69 ? 36.876 -29.298 35.486 1.00 40.07 69 ALA C C 1
ATOM 5594 O O . ALA C 1 69 ? 36.533 -29.753 36.584 1.00 42.18 69 ALA C O 1
ATOM 5596 N N . THR C 1 70 ? 37.986 -29.701 34.865 1.00 40.23 70 THR C N 1
ATOM 5597 C CA . THR C 1 70 ? 38.827 -30.727 35.471 1.00 43.18 70 THR C CA 1
ATOM 5598 C C . THR C 1 70 ? 39.480 -30.210 36.745 1.00 46.56 70 THR C C 1
ATOM 5599 O O . THR C 1 70 ? 39.657 -30.969 37.703 1.00 46.15 70 THR C O 1
ATOM 5603 N N . LYS C 1 71 ? 39.808 -28.917 36.795 1.00 54.36 71 LYS C N 1
ATOM 5604 C CA . LYS C 1 71 ? 40.315 -28.344 38.035 1.00 56.73 71 LYS C CA 1
ATOM 5605 C C . LYS C 1 71 ? 39.277 -28.443 39.147 1.00 42.11 71 LYS C C 1
ATOM 5606 O O . LYS C 1 71 ? 39.578 -28.920 40.242 1.00 46.09 71 LYS C O 1
ATOM 5611 N N . GLU C 1 72 ? 38.043 -28.011 38.885 1.00 47.46 72 GLU C N 1
ATOM 5612 C CA . GLU C 1 72 ? 37.010 -28.084 39.920 1.00 47.48 72 GLU C CA 1
ATOM 5613 C C . GLU C 1 72 ? 36.717 -29.527 40.313 1.00 45.72 72 GLU C C 1
ATOM 5614 O O . GLU C 1 72 ? 36.664 -29.857 41.504 1.00 47.52 72 GLU C O 1
ATOM 5620 N N . LEU C 1 73 ? 36.510 -30.403 39.315 1.00 39.61 73 LEU C N 1
ATOM 5621 C CA . LEU C 1 73 ? 36.175 -31.794 39.598 1.00 37.11 73 LEU C CA 1
ATOM 5622 C C . LEU C 1 73 ? 37.273 -32.485 40.402 1.00 41.36 73 LEU C C 1
ATOM 5623 O O . LEU C 1 73 ? 36.979 -33.343 41.237 1.00 43.12 73 LEU C O 1
ATOM 5628 N N . SER C 1 74 ? 38.534 -32.096 40.206 1.00 39.86 74 SER C N 1
ATOM 5629 C CA . SER C 1 74 ? 39.609 -32.727 40.964 1.00 43.94 74 SER C CA 1
ATOM 5630 C C . SER C 1 74 ? 39.443 -32.540 42.476 1.00 50.22 74 SER C C 1
ATOM 5631 O O . SER C 1 74 ? 39.890 -33.393 43.253 1.00 49.57 74 SER C O 1
ATOM 5634 N N . LYS C 1 75 ? 38.787 -31.453 42.919 1.00 51.52 75 LYS C N 1
ATOM 5635 C CA . LYS C 1 75 ? 38.583 -31.248 44.358 1.00 47.37 75 LYS C CA 1
ATOM 5636 C C . LYS C 1 75 ? 37.762 -32.359 44.996 1.00 53.57 75 LYS C C 1
ATOM 5637 O O . LYS C 1 75 ? 37.835 -32.550 46.217 1.00 53.27 75 LYS C O 1
ATOM 5643 N N . ILE C 1 76 ? 36.970 -33.085 44.207 1.00 48.87 76 ILE C N 1
ATOM 5644 C CA . ILE C 1 76 ? 36.137 -34.148 44.749 1.00 48.37 76 ILE C CA 1
ATOM 5645 C C . ILE C 1 76 ? 36.440 -35.420 43.977 1.00 49.22 76 ILE C C 1
ATOM 5646 O O . ILE C 1 76 ? 35.593 -36.317 43.876 1.00 46.27 76 ILE C O 1
ATOM 5651 N N . LYS C 1 77 ? 37.650 -35.491 43.412 1.00 44.28 77 LYS C N 1
ATOM 5652 C CA . LYS C 1 77 ? 38.053 -36.693 42.684 1.00 45.53 77 LYS C CA 1
ATOM 5653 C C . LYS C 1 77 ? 37.842 -37.942 43.525 1.00 47.11 77 LYS C C 1
ATOM 5654 O O . LYS C 1 77 ? 37.377 -38.971 43.020 1.00 54.10 77 LYS C O 1
ATOM 5660 N N . THR C 1 78 ? 38.170 -37.876 44.807 1.00 47.47 78 THR C N 1
ATOM 5661 C CA . THR C 1 78 ? 38.101 -39.099 45.596 1.00 53.25 78 THR C CA 1
ATOM 5662 C C . THR C 1 78 ? 36.646 -39.461 45.911 1.00 51.84 78 THR C C 1
ATOM 5663 O O . THR C 1 78 ? 36.282 -40.638 45.800 1.00 52.33 78 THR C O 1
ATOM 5667 N N . PRO C 1 79 ? 35.777 -38.510 46.287 1.00 52.70 79 PRO C N 1
ATOM 5668 C CA . PRO C 1 79 ? 34.343 -38.859 46.401 1.00 46.67 79 PRO C CA 1
ATOM 5669 C C . PRO C 1 79 ? 33.726 -39.359 45.114 1.00 44.22 79 PRO C C 1
ATOM 5670 O O . PRO C 1 79 ? 32.940 -40.308 45.160 1.00 41.20 79 PRO C O 1
ATOM 5674 N N . LEU C 1 80 ? 34.069 -38.747 43.970 1.00 42.24 80 LEU C N 1
ATOM 5675 C CA . LEU C 1 80 ? 33.533 -39.171 42.677 1.00 41.29 80 LEU C CA 1
ATOM 5676 C C . LEU C 1 80 ? 33.968 -40.588 42.315 1.00 40.39 80 LEU C C 1
ATOM 5677 O O . LEU C 1 80 ? 33.150 -41.395 41.869 1.00 39.15 80 LEU C O 1
ATOM 5682 N N . LYS C 1 81 ? 35.262 -40.890 42.445 1.00 41.65 81 LYS C N 1
ATOM 5683 C CA . LYS C 1 81 ? 35.735 -42.239 42.133 1.00 39.61 81 LYS C CA 1
ATOM 5684 C C . LYS C 1 81 ? 35.059 -43.275 43.022 1.00 44.21 81 LYS C C 1
ATOM 5685 O O . LYS C 1 81 ? 34.713 -44.367 42.562 1.00 45.96 81 LYS C O 1
ATOM 5691 N N . GLU C 1 82 ? 34.848 -42.946 44.297 1.00 48.85 82 GLU C N 1
ATOM 5692 C CA . GLU C 1 82 ? 34.176 -43.892 45.184 1.00 50.61 82 GLU C CA 1
ATOM 5693 C C . GLU C 1 82 ? 32.720 -44.072 44.783 1.00 49.08 82 GLU C C 1
ATOM 5694 O O . GLU C 1 82 ? 32.196 -45.191 44.823 1.00 50.35 82 GLU C O 1
ATOM 5697 N N . ALA C 1 83 ? 32.057 -42.985 44.380 1.00 41.65 83 ALA C N 1
ATOM 5698 C CA . ALA C 1 83 ? 30.674 -43.079 43.920 1.00 41.50 83 ALA C CA 1
ATOM 5699 C C . ALA C 1 83 ? 30.567 -43.977 42.696 1.00 42.96 83 ALA C C 1
ATOM 5700 O O . ALA C 1 83 ? 29.723 -44.877 42.643 1.00 44.31 83 ALA C O 1
ATOM 5702 N N . ILE C 1 84 ? 31.434 -43.759 41.706 1.00 45.98 84 ILE C N 1
ATOM 5703 C CA . ILE C 1 84 ? 31.467 -44.629 40.535 1.00 44.26 84 ILE C CA 1
ATOM 5704 C C . ILE C 1 84 ? 31.751 -46.077 40.941 1.00 47.38 84 ILE C C 1
ATOM 5705 O O . ILE C 1 84 ? 31.084 -47.011 40.466 1.00 40.86 84 ILE C O 1
ATOM 5710 N N . GLU C 1 85 ? 32.715 -46.295 41.848 1.00 43.79 85 GLU C N 1
ATOM 5711 C CA . GLU C 1 85 ? 33.000 -47.670 42.249 1.00 43.46 85 GLU C CA 1
ATOM 5712 C C . GLU C 1 85 ? 31.835 -48.271 43.021 1.00 43.20 85 GLU C C 1
ATOM 5713 O O . GLU C 1 85 ? 31.647 -49.491 43.016 1.00 42.64 85 GLU C O 1
ATOM 5719 N N . ASP C 1 86 ? 31.044 -47.441 43.687 1.00 46.74 86 ASP C N 1
ATOM 5720 C CA . ASP C 1 86 ? 29.878 -47.974 44.365 1.00 45.92 86 ASP C CA 1
ATOM 5721 C C . ASP C 1 86 ? 28.768 -48.369 43.399 1.00 49.18 86 ASP C C 1
ATOM 5722 O O . ASP C 1 86 ? 27.784 -48.967 43.835 1.00 44.06 86 ASP C O 1
ATOM 5727 N N . GLY C 1 87 ? 28.893 -48.056 42.112 1.00 41.86 87 GLY C N 1
ATOM 5728 C CA . GLY C 1 87 ? 27.807 -48.277 41.177 1.00 39.23 87 GLY C CA 1
ATOM 5729 C C . GLY C 1 87 ? 26.915 -47.081 40.916 1.00 37.29 87 GLY C C 1
ATOM 5730 O O . GLY C 1 87 ? 25.804 -47.255 40.400 1.00 38.08 87 GLY C O 1
ATOM 5731 N N . MET C 1 88 ? 27.355 -45.884 41.247 1.00 35.75 88 MET C N 1
ATOM 5732 C CA . MET C 1 88 ? 26.532 -44.714 40.972 1.00 36.76 88 MET C CA 1
ATOM 5733 C C . MET C 1 88 ? 26.321 -44.577 39.463 1.00 31.07 88 MET C C 1
ATOM 5734 O O . MET C 1 88 ? 27.290 -44.582 38.703 1.00 36.33 88 MET C O 1
ATOM 5739 N N . PRO C 1 89 ? 25.089 -44.502 38.987 1.00 34.88 89 PRO C N 1
ATOM 5740 C CA . PRO C 1 89 ? 24.887 -44.307 37.547 1.00 28.88 89 PRO C CA 1
ATOM 5741 C C . PRO C 1 89 ? 25.320 -42.908 37.131 1.00 31.72 89 PRO C C 1
ATOM 5742 O O . PRO C 1 89 ? 25.054 -41.924 37.824 1.00 33.73 89 PRO C O 1
ATOM 5746 N N . GLY C 1 90 ? 25.999 -42.819 35.994 1.00 29.50 90 GLY C N 1
ATOM 5747 C CA . GLY C 1 90 ? 26.330 -41.512 35.462 1.00 31.08 90 GLY C CA 1
ATOM 5748 C C . GLY C 1 90 ? 26.479 -41.545 33.961 1.00 33.10 90 GLY C C 1
ATOM 5749 O O . GLY C 1 90 ? 26.731 -42.595 33.362 1.00 28.30 90 GLY C O 1
ATOM 5750 N N . LEU C 1 91 ? 26.352 -40.365 33.358 1.00 28.26 91 LEU C N 1
ATOM 5751 C CA . LEU C 1 91 ? 26.496 -40.205 31.922 1.00 29.45 91 LEU C CA 1
ATOM 5752 C C . LEU C 1 91 ? 27.444 -39.049 31.634 1.00 29.39 91 LEU C C 1
ATOM 5753 O O . LEU C 1 91 ? 27.285 -37.944 32.186 1.00 30.36 91 LEU C O 1
ATOM 5758 N N . THR C 1 92 ? 28.434 -39.310 30.779 1.00 26.66 92 THR C N 1
ATOM 5759 C CA . THR C 1 92 ? 29.480 -38.347 30.456 1.00 30.92 92 THR C CA 1
ATOM 5760 C C . THR C 1 92 ? 29.647 -38.260 28.951 1.00 29.32 92 THR C C 1
ATOM 5761 O O . THR C 1 92 ? 29.596 -39.277 28.251 1.00 27.00 92 THR C O 1
ATOM 5765 N N . ILE C 1 93 ? 29.825 -37.039 28.453 1.00 25.97 93 ILE C N 1
ATOM 5766 C CA . ILE C 1 93 ? 29.770 -36.745 27.029 1.00 23.95 93 ILE C CA 1
ATOM 5767 C C . ILE C 1 93 ? 31.066 -36.070 26.626 1.00 27.03 93 ILE C C 1
ATOM 5768 O O . ILE C 1 93 ? 31.476 -35.079 27.254 1.00 26.15 93 ILE C O 1
ATOM 5773 N N . CYS C 1 94 ? 31.645 -36.547 25.521 1.00 24.85 94 CYS C N 1
ATOM 5774 C CA . CYS C 1 94 ? 32.827 -35.994 24.874 1.00 32.74 94 CYS C CA 1
ATOM 5775 C C . CYS C 1 94 ? 33.903 -35.683 25.906 1.00 31.20 94 CYS C C 1
ATOM 5776 O O . CYS C 1 94 ? 34.402 -36.596 26.562 1.00 31.13 94 CYS C O 1
ATOM 5779 N N . GLY C 1 95 ? 34.241 -34.397 26.079 1.00 35.44 95 GLY C N 1
ATOM 5780 C CA . GLY C 1 95 ? 35.256 -34.031 27.048 1.00 27.62 95 GLY C CA 1
ATOM 5781 C C . GLY C 1 95 ? 34.963 -34.523 28.454 1.00 30.71 95 GLY C C 1
ATOM 5782 O O . GLY C 1 95 ? 35.882 -34.875 29.193 1.00 30.41 95 GLY C O 1
ATOM 5783 N N . GLY C 1 96 ? 33.692 -34.562 28.848 1.00 26.01 96 GLY C N 1
ATOM 5784 C CA . GLY C 1 96 ? 33.381 -35.109 30.159 1.00 25.32 96 GLY C CA 1
ATOM 5785 C C . GLY C 1 96 ? 33.747 -36.582 30.277 1.00 29.55 96 GLY C C 1
ATOM 5786 O O . GLY C 1 96 ? 34.105 -37.060 31.354 1.00 27.90 96 GLY C O 1
ATOM 5787 N N . TYR C 1 97 ? 33.679 -37.310 29.166 1.00 30.90 97 TYR C N 1
ATOM 5788 C CA . TYR C 1 97 ? 34.111 -38.700 29.092 1.00 28.23 97 TYR C CA 1
ATOM 5789 C C . TYR C 1 97 ? 35.636 -38.798 29.049 1.00 27.97 97 TYR C C 1
ATOM 5790 O O . TYR C 1 97 ? 36.246 -39.497 29.865 1.00 29.16 97 TYR C O 1
ATOM 5799 N N . GLN C 1 98 ? 36.270 -38.075 28.126 1.00 27.50 98 GLN C N 1
ATOM 5800 C CA . GLN C 1 98 ? 37.727 -38.117 28.006 1.00 27.53 98 GLN C CA 1
ATOM 5801 C C . GLN C 1 98 ? 38.428 -37.796 29.329 1.00 31.13 98 GLN C C 1
ATOM 5802 O O . GLN C 1 98 ? 39.376 -38.484 29.732 1.00 28.57 98 GLN C O 1
ATOM 5808 N N . PHE C 1 99 ? 37.975 -36.757 30.032 1.00 28.77 99 PHE C N 1
ATOM 5809 C CA . PHE C 1 99 ? 38.766 -36.301 31.172 1.00 29.02 99 PHE C CA 1
ATOM 5810 C C . PHE C 1 99 ? 38.501 -37.099 32.433 1.00 26.78 99 PHE C C 1
ATOM 5811 O O . PHE C 1 99 ? 39.035 -36.752 33.494 1.00 31.14 99 PHE C O 1
ATOM 5819 N N . LEU C 1 100 ? 37.735 -38.190 32.327 1.00 29.61 100 LEU C N 1
ATOM 5820 C CA . LEU C 1 100 ? 37.779 -39.241 33.344 1.00 30.28 100 LEU C CA 1
ATOM 5821 C C . LEU C 1 100 ? 39.104 -40.006 33.322 1.00 35.81 100 LEU C C 1
ATOM 5822 O O . LEU C 1 100 ? 39.488 -40.602 34.339 1.00 31.79 100 LEU C O 1
ATOM 5827 N N . GLY C 1 101 ? 39.789 -40.030 32.175 1.00 32.54 101 GLY C N 1
ATOM 5828 C CA . GLY C 1 101 ? 41.056 -40.717 32.037 1.00 34.17 101 GLY C CA 1
ATOM 5829 C C . GLY C 1 101 ? 42.236 -39.934 32.617 1.00 39.52 101 GLY C C 1
ATOM 5830 O O . GLY C 1 101 ? 42.093 -38.884 33.245 1.00 38.97 101 GLY C O 1
ATOM 5831 N N . LYS C 1 102 ? 43.437 -40.480 32.385 1.00 39.75 102 LYS C N 1
ATOM 5832 C CA . LYS C 1 102 ? 44.674 -39.892 32.899 1.00 33.50 102 LYS C CA 1
ATOM 5833 C C . LYS C 1 102 ? 45.114 -38.671 32.094 1.00 36.15 102 LYS C C 1
ATOM 5834 O O . LYS C 1 102 ? 45.666 -37.709 32.658 1.00 32.71 102 LYS C O 1
ATOM 5837 N N . LYS C 1 103 ? 44.947 -38.697 30.776 1.00 31.40 103 LYS C N 1
ATOM 5838 C CA . LYS C 1 103 ? 45.458 -37.564 30.025 1.00 37.85 103 LYS C CA 1
ATOM 5839 C C . LYS C 1 103 ? 44.753 -37.475 28.686 1.00 37.57 103 LYS C C 1
ATOM 5840 O O . LYS C 1 103 ? 44.160 -38.441 28.197 1.00 32.76 103 LYS C O 1
ATOM 5844 N N . TYR C 1 104 ? 44.790 -36.273 28.128 1.00 37.95 104 TYR C N 1
ATOM 5845 C CA . TYR C 1 104 ? 44.303 -35.995 26.789 1.00 34.74 104 TYR C CA 1
ATOM 5846 C C . TYR C 1 104 ? 45.440 -35.325 26.046 1.00 36.37 104 TYR C C 1
ATOM 5847 O O . TYR C 1 104 ? 45.979 -34.321 26.523 1.00 44.22 104 TYR C O 1
ATOM 5856 N N . ILE C 1 105 ? 45.798 -35.844 24.877 1.00 36.61 105 ILE C N 1
ATOM 5857 C CA . ILE C 1 105 ? 46.931 -35.302 24.134 1.00 41.37 105 ILE C CA 1
ATOM 5858 C C . ILE C 1 105 ? 46.397 -34.541 22.931 1.00 46.90 105 ILE C C 1
ATOM 5859 O O . ILE C 1 105 ? 45.621 -35.083 22.136 1.00 44.27 105 ILE C O 1
ATOM 5864 N N . THR C 1 106 ? 46.784 -33.273 22.818 1.00 45.94 106 THR C N 1
ATOM 5865 C CA . THR C 1 106 ? 46.364 -32.473 21.685 1.00 53.01 106 THR C CA 1
ATOM 5866 C C . THR C 1 106 ? 47.063 -32.981 20.433 1.00 62.48 106 THR C C 1
ATOM 5867 O O . THR C 1 106 ? 48.034 -33.738 20.518 1.00 69.01 106 THR C O 1
ATOM 5871 N N . PRO C 1 107 ? 46.583 -32.598 19.252 1.00 70.10 107 PRO C N 1
ATOM 5872 C CA . PRO C 1 107 ? 47.264 -33.048 18.030 1.00 69.03 107 PRO C CA 1
ATOM 5873 C C . PRO C 1 107 ? 48.687 -32.531 17.916 1.00 72.39 107 PRO C C 1
ATOM 5874 O O . PRO C 1 107 ? 49.506 -33.171 17.248 1.00 75.29 107 PRO C O 1
ATOM 5878 N N . ASP C 1 108 ? 49.019 -31.415 18.566 1.00 71.97 108 ASP C N 1
ATOM 5879 C CA . ASP C 1 108 ? 50.381 -30.899 18.547 1.00 76.40 108 ASP C CA 1
ATOM 5880 C C . ASP C 1 108 ? 51.263 -31.521 19.632 1.00 73.95 108 ASP C C 1
ATOM 5881 O O . ASP C 1 108 ? 52.408 -31.085 19.810 1.00 63.52 108 ASP C O 1
ATOM 5886 N N . GLY C 1 109 ? 50.756 -32.527 20.356 1.00 72.97 109 GLY C N 1
ATOM 5887 C CA . GLY C 1 109 ? 51.545 -33.285 21.310 1.00 67.67 109 GLY C CA 1
ATOM 5888 C C . GLY C 1 109 ? 51.469 -32.813 22.744 1.00 63.04 109 GLY C C 1
ATOM 5889 O O . GLY C 1 109 ? 52.164 -33.374 23.600 1.00 59.99 109 GLY C O 1
ATOM 5890 N N . THR C 1 110 ? 50.640 -31.815 23.033 1.00 66.19 110 THR C N 1
ATOM 5891 C CA . THR C 1 110 ? 50.510 -31.255 24.374 1.00 60.79 110 THR C CA 1
ATOM 5892 C C . THR C 1 110 ? 49.659 -32.162 25.256 1.00 53.73 110 THR C C 1
ATOM 5893 O O . THR C 1 110 ? 48.482 -32.389 24.956 1.00 47.28 110 THR C O 1
ATOM 5897 N N . GLU C 1 111 ? 50.236 -32.636 26.360 1.00 50.72 111 GLU C N 1
ATOM 5898 C CA . GLU C 1 111 ? 49.517 -33.435 27.349 1.00 47.74 111 GLU C CA 1
ATOM 5899 C C . GLU C 1 111 ? 48.699 -32.543 28.276 1.00 51.48 111 GLU C C 1
ATOM 5900 O O . GLU C 1 111 ? 49.256 -31.644 28.920 1.00 50.53 111 GLU C O 1
ATOM 5906 N N . LEU C 1 112 ? 47.394 -32.813 28.375 1.00 47.42 112 LEU C N 1
ATOM 5907 C CA . LEU C 1 112 ? 46.519 -32.234 29.392 1.00 46.67 112 LEU C CA 1
ATOM 5908 C C . LEU C 1 112 ? 46.120 -33.324 30.379 1.00 47.70 112 LEU C C 1
ATOM 5909 O O . LEU C 1 112 ? 45.749 -34.427 29.968 1.00 47.34 112 LEU C O 1
ATOM 5914 N N . GLU C 1 113 ? 46.191 -33.016 31.671 1.00 43.52 113 GLU C N 1
ATOM 5915 C CA . GLU C 1 113 ? 45.873 -33.991 32.705 1.00 39.74 113 GLU C CA 1
ATOM 5916 C C . GLU C 1 113 ? 44.366 -34.112 32.861 1.00 37.47 113 GLU C C 1
ATOM 5917 O O . GLU C 1 113 ? 43.662 -33.101 32.924 1.00 39.08 113 GLU C O 1
ATOM 5920 N N . GLY C 1 114 ? 43.865 -35.348 32.883 1.00 33.72 114 GLY C N 1
ATOM 5921 C CA . GLY C 1 114 ? 42.484 -35.623 33.225 1.00 31.95 114 GLY C CA 1
ATOM 5922 C C . GLY C 1 114 ? 42.328 -35.971 34.697 1.00 33.86 114 GLY C C 1
ATOM 5923 O O . GLY C 1 114 ? 43.268 -35.905 35.485 1.00 39.44 114 GLY C O 1
ATOM 5924 N N . LEU C 1 115 ? 41.105 -36.349 35.068 1.00 34.98 115 LEU C N 1
ATOM 5925 C CA . LEU C 1 115 ? 40.824 -36.699 36.462 1.00 35.34 115 LEU C CA 1
ATOM 5926 C C . LEU C 1 115 ? 41.596 -37.930 36.920 1.00 43.06 115 LEU C C 1
ATOM 5927 O O . LEU C 1 115 ? 41.927 -38.040 38.103 1.00 45.68 115 LEU C O 1
ATOM 5932 N N . GLY C 1 116 ? 41.877 -38.872 36.020 1.00 42.60 116 GLY C N 1
ATOM 5933 C CA . GLY C 1 116 ? 42.520 -40.103 36.441 1.00 39.54 116 GLY C CA 1
ATOM 5934 C C . GLY C 1 116 ? 41.638 -40.978 37.298 1.00 40.47 116 GLY C C 1
ATOM 5935 O O . GLY C 1 116 ? 42.137 -41.682 38.180 1.00 46.48 116 GLY C O 1
ATOM 5936 N N . ILE C 1 117 ? 40.327 -40.940 37.070 1.00 35.01 117 ILE C N 1
ATOM 5937 C CA . ILE C 1 117 ? 39.425 -41.842 37.765 1.00 33.53 117 ILE C CA 1
ATOM 5938 C C . ILE C 1 117 ? 39.602 -43.254 37.231 1.00 45.73 117 ILE C C 1
ATOM 5939 O O . ILE C 1 117 ? 39.609 -44.232 37.987 1.00 45.55 117 ILE C O 1
ATOM 5944 N N . LEU C 1 118 ? 39.745 -43.376 35.918 1.00 40.88 118 LEU C N 1
ATOM 5945 C CA . LEU C 1 118 ? 40.040 -44.623 35.243 1.00 39.00 118 LEU C CA 1
ATOM 5946 C C . LEU C 1 118 ? 41.316 -44.452 34.436 1.00 39.80 118 LEU C C 1
ATOM 5947 O O . LEU C 1 118 ? 41.657 -43.340 34.010 1.00 33.98 118 LEU C O 1
ATOM 5952 N N . ASP C 1 119 ? 42.004 -45.569 34.200 1.00 33.91 119 ASP C N 1
ATOM 5953 C CA . ASP C 1 119 ? 43.328 -45.538 33.589 1.00 39.93 119 ASP C CA 1
ATOM 5954 C C . ASP C 1 119 ? 43.185 -45.745 32.086 1.00 40.54 119 ASP C C 1
ATOM 5955 O O . ASP C 1 119 ? 43.260 -46.863 31.575 1.00 43.92 119 ASP C O 1
ATOM 5960 N N . PHE C 1 120 ? 43.005 -44.643 31.367 1.00 32.48 120 PHE C N 1
ATOM 5961 C CA . PHE C 1 120 ? 43.032 -44.649 29.917 1.00 39.50 120 PHE C CA 1
ATOM 5962 C C . PHE C 1 120 ? 43.466 -43.270 29.456 1.00 39.23 120 PHE C C 1
ATOM 5963 O O . PHE C 1 120 ? 43.628 -42.360 30.259 1.00 36.37 120 PHE C O 1
ATOM 5971 N N . TYR C 1 121 ? 43.669 -43.117 28.153 1.00 35.80 121 TYR C N 1
ATOM 5972 C CA . TYR C 1 121 ? 44.117 -41.838 27.642 1.00 33.06 121 TYR C CA 1
ATOM 5973 C C . TYR C 1 121 ? 43.455 -41.587 26.300 1.00 37.36 121 TYR C C 1
ATOM 5974 O O . TYR C 1 121 ? 42.881 -42.484 25.675 1.00 37.05 121 TYR C O 1
ATOM 5983 N N . THR C 1 122 ? 43.530 -40.347 25.865 1.00 38.09 122 THR C N 1
ATOM 5984 C CA . THR C 1 122 ? 42.924 -39.928 24.618 1.00 29.87 122 THR C CA 1
ATOM 5985 C C . THR C 1 122 ? 43.965 -39.129 23.868 1.00 36.08 122 THR C C 1
ATOM 5986 O O . THR C 1 122 ? 44.726 -38.374 24.472 1.00 39.11 122 THR C O 1
ATOM 5990 N N . GLU C 1 123 ? 44.012 -39.311 22.556 1.00 34.58 123 GLU C N 1
ATOM 5991 C CA . GLU C 1 123 ? 45.005 -38.651 21.733 1.00 35.94 123 GLU C CA 1
ATOM 5992 C C . GLU C 1 123 ? 44.291 -38.107 20.510 1.00 39.01 123 GLU C C 1
ATOM 5993 O O . GLU C 1 123 ? 43.575 -38.850 19.844 1.00 38.96 123 GLU C O 1
ATOM 5999 N N . SER C 1 124 ? 44.483 -36.831 20.211 1.00 40.39 124 SER C N 1
ATOM 6000 C CA . SER C 1 124 ? 43.715 -36.188 19.157 1.00 52.02 124 SER C CA 1
ATOM 6001 C C . SER C 1 124 ? 44.507 -36.148 17.859 1.00 45.21 124 SER C C 1
ATOM 6002 O O . SER C 1 124 ? 45.732 -36.091 17.860 1.00 45.58 124 SER C O 1
ATOM 6005 N N . LYS C 1 125 ? 43.789 -36.197 16.746 1.00 46.41 125 LYS C N 1
ATOM 6006 C CA . LYS C 1 125 ? 44.363 -35.958 15.432 1.00 48.53 125 LYS C CA 1
ATOM 6007 C C . LYS C 1 125 ? 43.558 -34.858 14.759 1.00 51.50 125 LYS C C 1
ATOM 6008 O O . LYS C 1 125 ? 42.432 -34.560 15.161 1.00 51.98 125 LYS C O 1
ATOM 6012 N N . THR C 1 126 ? 44.139 -34.242 13.731 1.00 56.98 126 THR C N 1
ATOM 6013 C CA . THR C 1 126 ? 43.445 -33.125 13.094 1.00 60.79 126 THR C CA 1
ATOM 6014 C C . THR C 1 126 ? 42.287 -33.588 12.217 1.00 54.02 126 THR C C 1
ATOM 6015 O O . THR C 1 126 ? 41.296 -32.864 12.082 1.00 49.36 126 THR C O 1
ATOM 6019 N N . ASN C 1 127 ? 42.397 -34.767 11.608 1.00 50.68 127 ASN C N 1
ATOM 6020 C CA . ASN C 1 127 ? 41.313 -35.328 10.815 1.00 44.84 127 ASN C CA 1
ATOM 6021 C C . ASN C 1 127 ? 40.308 -35.970 11.763 1.00 44.02 127 ASN C C 1
ATOM 6022 O O . ASN C 1 127 ? 40.641 -36.916 12.486 1.00 41.88 127 ASN C O 1
ATOM 6027 N N . ARG C 1 128 ? 39.091 -35.438 11.781 1.00 36.25 128 ARG C N 1
ATOM 6028 C CA . ARG C 1 128 ? 38.094 -35.849 12.753 1.00 34.46 128 ARG C CA 1
ATOM 6029 C C . ARG C 1 128 ? 37.385 -37.113 12.311 1.00 33.64 128 ARG C C 1
ATOM 6030 O O . ARG C 1 128 ? 37.240 -37.380 11.123 1.00 31.85 128 ARG C O 1
ATOM 6038 N N . LEU C 1 129 ? 36.887 -37.850 13.291 1.00 29.42 129 LEU C N 1
ATOM 6039 C CA . LEU C 1 129 ? 35.985 -38.977 13.073 1.00 32.44 129 LEU C CA 1
ATOM 6040 C C . LEU C 1 129 ? 34.558 -38.428 13.108 1.00 33.79 129 LEU C C 1
ATOM 6041 O O . LEU C 1 129 ? 34.050 -38.034 14.167 1.00 28.56 129 LEU C O 1
ATOM 6046 N N . THR C 1 130 ? 33.909 -38.410 11.948 1.00 29.29 130 THR C N 1
ATOM 6047 C CA . THR C 1 130 ? 32.710 -37.622 11.738 1.00 32.70 130 THR C CA 1
ATOM 6048 C C . THR C 1 130 ? 31.729 -38.365 10.848 1.00 38.40 130 THR C C 1
ATOM 6049 O O . THR C 1 130 ? 32.124 -38.885 9.795 1.00 34.34 130 THR C O 1
ATOM 6053 N N . GLY C 1 131 ? 30.463 -38.373 11.246 1.00 31.67 131 GLY C N 1
ATOM 6054 C CA . GLY C 1 131 ? 29.414 -38.974 10.441 1.00 31.73 131 GLY C CA 1
ATOM 6055 C C . GLY C 1 131 ? 28.354 -39.630 11.308 1.00 31.39 131 GLY C C 1
ATOM 6056 O O . GLY C 1 131 ? 28.414 -39.602 12.532 1.00 27.43 131 GLY C O 1
ATOM 6057 N N . ASP C 1 132 ? 27.366 -40.222 10.629 1.00 32.79 132 ASP C N 1
ATOM 6058 C CA . ASP C 1 132 ? 26.377 -41.068 11.290 1.00 32.29 132 ASP C CA 1
ATOM 6059 C C . ASP C 1 132 ? 27.066 -42.269 11.944 1.00 31.03 132 ASP C C 1
ATOM 6060 O O . ASP C 1 132 ? 28.080 -42.763 11.453 1.00 32.19 132 ASP C O 1
ATOM 6065 N N . ILE C 1 133 ? 26.528 -42.717 13.081 1.00 24.06 133 ILE C N 1
ATOM 6066 C CA . ILE C 1 133 ? 27.069 -43.869 13.784 1.00 25.72 133 ILE C CA 1
ATOM 6067 C C . ILE C 1 133 ? 25.910 -44.733 14.260 1.00 29.31 133 ILE C C 1
ATOM 6068 O O . ILE C 1 133 ? 24.916 -44.221 14.793 1.00 23.33 133 ILE C O 1
ATOM 6073 N N . VAL C 1 134 ? 26.028 -46.045 14.021 1.00 25.15 134 VAL C N 1
ATOM 6074 C CA . VAL C 1 134 ? 25.055 -47.060 14.426 1.00 24.08 134 VAL C CA 1
ATOM 6075 C C . VAL C 1 134 ? 25.787 -48.098 15.265 1.00 27.12 134 VAL C C 1
ATOM 6076 O O . VAL C 1 134 ? 26.832 -48.618 14.850 1.00 27.41 134 VAL C O 1
ATOM 6080 N N . ILE C 1 135 ? 25.247 -48.399 16.439 1.00 28.62 135 ILE C N 1
ATOM 6081 C CA . ILE C 1 135 ? 25.890 -49.290 17.396 1.00 22.91 135 ILE C CA 1
ATOM 6082 C C . ILE C 1 135 ? 24.899 -50.380 17.788 1.00 27.67 135 ILE C C 1
ATOM 6083 O O . ILE C 1 135 ? 23.723 -50.097 18.037 1.00 25.62 135 ILE C O 1
ATOM 6088 N N . GLU C 1 136 ? 25.365 -51.632 17.828 1.00 30.19 136 GLU C N 1
ATOM 6089 C CA . GLU C 1 136 ? 24.557 -52.733 18.327 1.00 25.35 136 GLU C CA 1
ATOM 6090 C C . GLU C 1 136 ? 25.104 -53.164 19.684 1.00 28.79 136 GLU C C 1
ATOM 6091 O O . GLU C 1 136 ? 26.247 -53.607 19.793 1.00 40.23 136 GLU C O 1
ATOM 6097 N N . SER C 1 137 ? 24.274 -53.054 20.701 1.00 23.48 137 SER C N 1
ATOM 6098 C CA . SER C 1 137 ? 24.621 -53.274 22.092 1.00 23.36 137 SER C CA 1
ATOM 6099 C C . SER C 1 137 ? 23.690 -54.335 22.648 1.00 24.18 137 SER C C 1
ATOM 6100 O O . SER C 1 137 ? 22.511 -54.383 22.279 1.00 30.14 137 SER C O 1
ATOM 6103 N N . ASP C 1 138 ? 24.209 -55.185 23.538 1.00 25.47 138 ASP C N 1
ATOM 6104 C CA . ASP C 1 138 ? 23.311 -56.129 24.184 1.00 31.97 138 ASP C CA 1
ATOM 6105 C C . ASP C 1 138 ? 22.476 -55.429 25.257 1.00 40.62 138 ASP C C 1
ATOM 6106 O O . ASP C 1 138 ? 21.274 -55.682 25.372 1.00 55.47 138 ASP C O 1
ATOM 6111 N N . THR C 1 139 ? 23.053 -54.480 25.980 1.00 24.90 139 THR C N 1
ATOM 6112 C CA . THR C 1 139 ? 22.313 -53.822 27.051 1.00 30.67 139 THR C CA 1
ATOM 6113 C C . THR C 1 139 ? 21.433 -52.688 26.525 1.00 38.33 139 THR C C 1
ATOM 6114 O O . THR C 1 139 ? 20.327 -52.476 27.036 1.00 38.45 139 THR C O 1
ATOM 6118 N N . PHE C 1 140 ? 21.885 -51.974 25.491 1.00 38.33 140 PHE C N 1
ATOM 6119 C CA . PHE C 1 140 ? 21.226 -50.757 25.042 1.00 24.40 140 PHE C CA 1
ATOM 6120 C C . PHE C 1 140 ? 20.519 -50.890 23.686 1.00 33.65 140 PHE C C 1
ATOM 6121 O O . PHE C 1 140 ? 20.120 -49.874 23.103 1.00 31.30 140 PHE C O 1
ATOM 6129 N N . GLY C 1 141 ? 20.354 -52.101 23.161 1.00 27.31 141 GLY C N 1
ATOM 6130 C CA . GLY C 1 141 ? 19.743 -52.215 21.839 1.00 28.97 141 GLY C CA 1
ATOM 6131 C C . GLY C 1 141 ? 20.577 -51.528 20.769 1.00 34.10 141 GLY C C 1
ATOM 6132 O O . GLY C 1 141 ? 21.808 -51.504 20.821 1.00 28.48 141 GLY C O 1
ATOM 6133 N N . THR C 1 142 ? 19.891 -50.955 19.781 1.00 31.16 142 THR C N 1
ATOM 6134 C CA . THR C 1 142 ? 20.543 -50.237 18.700 1.00 28.06 142 THR C CA 1
ATOM 6135 C C . THR C 1 142 ? 20.685 -48.770 19.097 1.00 29.93 142 THR C C 1
ATOM 6136 O O . THR C 1 142 ? 19.681 -48.090 19.301 1.00 31.36 142 THR C O 1
ATOM 6140 N N . ILE C 1 143 ? 21.922 -48.286 19.203 1.00 28.11 143 ILE C N 1
ATOM 6141 C CA . ILE C 1 143 ? 22.197 -46.884 19.516 1.00 30.78 143 ILE C CA 1
ATOM 6142 C C . ILE C 1 143 ? 22.494 -46.167 18.215 1.00 30.37 143 ILE C C 1
ATOM 6143 O O . ILE C 1 143 ? 23.276 -46.660 17.390 1.00 24.95 143 ILE C O 1
ATOM 6148 N N . VAL C 1 144 ? 21.890 -45.003 18.031 1.00 23.72 144 VAL C N 1
ATOM 6149 C CA . VAL C 1 144 ? 22.058 -44.228 16.817 1.00 23.99 144 VAL C CA 1
ATOM 6150 C C . VAL C 1 144 ? 22.342 -42.771 17.174 1.00 25.46 144 VAL C C 1
ATOM 6151 O O . VAL C 1 144 ? 21.685 -42.201 18.053 1.00 29.95 144 VAL C O 1
ATOM 6155 N N . GLY C 1 145 ? 23.298 -42.161 16.461 1.00 29.05 145 GLY C N 1
ATOM 6156 C CA . GLY C 1 145 ? 23.588 -40.745 16.619 1.00 23.79 145 GLY C CA 1
ATOM 6157 C C . GLY C 1 145 ? 24.600 -40.185 15.632 1.00 30.52 145 GLY C C 1
ATOM 6158 O O . GLY C 1 145 ? 24.787 -40.717 14.534 1.00 29.85 145 GLY C O 1
ATOM 6159 N N . PHE C 1 146 ? 25.263 -39.103 16.038 1.00 25.01 146 PHE C N 1
ATOM 6160 C CA . PHE C 1 146 ? 26.231 -38.368 15.235 1.00 27.50 146 PHE C CA 1
ATOM 6161 C C . PHE C 1 146 ? 27.511 -38.246 16.050 1.00 29.47 146 PHE C C 1
ATOM 6162 O O . PHE C 1 146 ? 27.478 -37.897 17.238 1.00 32.61 146 PHE C O 1
ATOM 6170 N N . GLU C 1 147 ? 28.626 -38.590 15.428 1.00 27.51 147 GLU C N 1
ATOM 6171 C CA . GLU C 1 147 ? 29.940 -38.470 16.029 1.00 28.71 147 GLU C CA 1
ATOM 6172 C C . GLU C 1 147 ? 30.737 -37.421 15.261 1.00 28.74 147 GLU C C 1
ATOM 6173 O O . GLU C 1 147 ? 30.590 -37.276 14.044 1.00 26.05 147 GLU C O 1
ATOM 6179 N N . ASN C 1 148 ? 31.569 -36.670 15.977 1.00 30.62 148 ASN C N 1
ATOM 6180 C CA . ASN C 1 148 ? 32.361 -35.632 15.312 1.00 26.47 148 ASN C CA 1
ATOM 6181 C C . ASN C 1 148 ? 33.508 -35.209 16.203 1.00 26.97 148 ASN C C 1
ATOM 6182 O O . ASN C 1 148 ? 33.461 -34.124 16.801 1.00 24.90 148 ASN C O 1
ATOM 6187 N N . HIS C 1 149 ? 34.535 -36.057 16.315 1.00 29.21 149 HIS C N 1
ATOM 6188 C CA . HIS C 1 149 ? 35.564 -35.838 17.322 1.00 28.03 149 HIS C CA 1
ATOM 6189 C C . HIS C 1 149 ? 36.955 -36.111 16.767 1.00 28.33 149 HIS C C 1
ATOM 6190 O O . HIS C 1 149 ? 37.171 -37.073 16.021 1.00 32.48 149 HIS C O 1
ATOM 6197 N N . GLY C 1 150 ? 37.900 -35.251 17.149 1.00 26.62 150 GLY C N 1
ATOM 6198 C CA . GLY C 1 150 ? 39.297 -35.477 16.828 1.00 27.44 150 GLY C CA 1
ATOM 6199 C C . GLY C 1 150 ? 39.980 -36.433 17.774 1.00 27.28 150 GLY C C 1
ATOM 6200 O O . GLY C 1 150 ? 40.968 -37.059 17.392 1.00 28.35 150 GLY C O 1
ATOM 6201 N N . GLY C 1 151 ? 39.436 -36.596 18.977 1.00 26.27 151 GLY C N 1
ATOM 6202 C CA . GLY C 1 151 ? 40.043 -37.477 19.953 1.00 35.21 151 GLY C CA 1
ATOM 6203 C C . GLY C 1 151 ? 39.883 -38.948 19.593 1.00 36.48 151 GLY C C 1
ATOM 6204 O O . GLY C 1 151 ? 38.832 -39.396 19.135 1.00 25.40 151 GLY C O 1
ATOM 6205 N N . ARG C 1 152 ? 40.952 -39.697 19.792 1.00 32.64 152 ARG C N 1
ATOM 6206 C CA . ARG C 1 152 ? 40.917 -41.150 19.761 1.00 35.86 152 ARG C CA 1
ATOM 6207 C C . ARG C 1 152 ? 41.146 -41.638 21.181 1.00 32.95 152 ARG C C 1
ATOM 6208 O O . ARG C 1 152 ? 42.231 -41.430 21.745 1.00 28.89 152 ARG C O 1
ATOM 6216 N N . THR C 1 153 ? 40.133 -42.284 21.750 1.00 28.72 153 THR C N 1
ATOM 6217 C CA . THR C 1 153 ? 40.204 -42.787 23.112 1.00 25.43 153 THR C CA 1
ATOM 6218 C C . THR C 1 153 ? 40.589 -44.267 23.101 1.00 33.32 153 THR C C 1
ATOM 6219 O O . THR C 1 153 ? 40.025 -45.061 22.336 1.00 33.22 153 THR C O 1
ATOM 6223 N N . TYR C 1 154 ? 41.543 -44.633 23.959 1.00 28.71 154 TYR C N 1
ATOM 6224 C CA . TYR C 1 154 ? 42.093 -45.982 24.038 1.00 34.28 154 TYR C CA 1
ATOM 6225 C C . TYR C 1 154 ? 41.926 -46.437 25.476 1.00 34.41 154 TYR C C 1
ATOM 6226 O O . TYR C 1 154 ? 42.626 -45.951 26.368 1.00 31.89 154 TYR C O 1
ATOM 6235 N N . HIS C 1 155 ? 40.970 -47.326 25.705 1.00 35.60 155 HIS C N 1
ATOM 6236 C CA . HIS C 1 155 ? 40.752 -47.890 27.022 1.00 36.81 155 HIS C CA 1
ATOM 6237 C C . HIS C 1 155 ? 40.419 -49.364 26.879 1.00 43.08 155 HIS C C 1
ATOM 6238 O O . HIS C 1 155 ? 40.006 -49.828 25.809 1.00 37.44 155 HIS C O 1
ATOM 6245 N N . ASP C 1 156 ? 40.571 -50.084 27.996 1.00 36.45 156 ASP C N 1
ATOM 6246 C CA . ASP C 1 156 ? 40.358 -51.522 28.061 1.00 39.73 156 ASP C CA 1
ATOM 6247 C C . ASP C 1 156 ? 39.130 -51.936 28.868 1.00 38.24 156 ASP C C 1
ATOM 6248 O O . ASP C 1 156 ? 39.114 -53.036 29.426 1.00 41.88 156 ASP C O 1
ATOM 6253 N N . PHE C 1 157 ? 38.106 -51.086 28.965 1.00 36.35 157 PHE C N 1
ATOM 6254 C CA . PHE C 1 157 ? 36.912 -51.429 29.729 1.00 36.85 157 PHE C CA 1
ATOM 6255 C C . PHE C 1 157 ? 35.771 -51.798 28.778 1.00 34.47 157 PHE C C 1
ATOM 6256 O O . PHE C 1 157 ? 35.925 -51.797 27.560 1.00 32.36 157 PHE C O 1
ATOM 6264 N N . GLY C 1 158 ? 34.622 -52.161 29.341 1.00 30.64 158 GLY C N 1
ATOM 6265 C CA . GLY C 1 158 ? 33.447 -52.362 28.515 1.00 29.10 158 GLY C CA 1
ATOM 6266 C C . GLY C 1 158 ? 33.064 -51.089 27.781 1.00 25.92 158 GLY C C 1
ATOM 6267 O O . GLY C 1 158 ? 33.435 -49.994 28.169 1.00 25.85 158 GLY C O 1
ATOM 6268 N N . THR C 1 159 ? 32.377 -51.250 26.660 1.00 22.69 159 THR C N 1
ATOM 6269 C CA . THR C 1 159 ? 31.903 -50.142 25.859 1.00 25.91 159 THR C CA 1
ATOM 6270 C C . THR C 1 159 ? 30.391 -50.215 25.727 1.00 27.71 159 THR C C 1
ATOM 6271 O O . THR C 1 159 ? 29.737 -51.170 26.173 1.00 27.93 159 THR C O 1
ATOM 6275 N N . LEU C 1 160 ? 29.843 -49.182 25.096 1.00 24.25 160 LEU C N 1
ATOM 6276 C CA . LEU C 1 160 ? 28.426 -49.159 24.755 1.00 22.80 160 LEU C CA 1
ATOM 6277 C C . LEU C 1 160 ? 28.096 -50.138 23.652 1.00 28.27 160 LEU C C 1
ATOM 6278 O O . LEU C 1 160 ? 26.917 -50.410 23.414 1.00 30.10 160 LEU C O 1
ATOM 6283 N N . GLY C 1 161 ? 29.089 -50.643 22.939 1.00 24.66 161 GLY C N 1
ATOM 6284 C CA . GLY C 1 161 ? 28.769 -51.640 21.953 1.00 22.83 161 GLY C CA 1
ATOM 6285 C C . GLY C 1 161 ? 29.575 -51.618 20.680 1.00 28.25 161 GLY C C 1
ATOM 6286 O O . GLY C 1 161 ? 30.495 -50.812 20.494 1.00 30.01 161 GLY C O 1
ATOM 6287 N N . HIS C 1 162 ? 29.225 -52.545 19.794 1.00 26.26 162 HIS C N 1
ATOM 6288 C CA . HIS C 1 162 ? 29.926 -52.736 18.540 1.00 24.47 162 HIS C CA 1
ATOM 6289 C C . HIS C 1 162 ? 29.339 -51.819 17.471 1.00 32.18 162 HIS C C 1
ATOM 6290 O O . HIS C 1 162 ? 28.117 -51.782 17.270 1.00 27.65 162 HIS C O 1
ATOM 6297 N N . VAL C 1 163 ? 30.221 -51.118 16.767 1.00 27.32 163 VAL C N 1
ATOM 6298 C CA . VAL C 1 163 ? 29.855 -50.092 15.797 1.00 24.38 163 VAL C CA 1
ATOM 6299 C C . VAL C 1 163 ? 29.683 -50.743 14.428 1.00 25.50 163 VAL C C 1
ATOM 6300 O O . VAL C 1 163 ? 30.656 -51.158 13.807 1.00 26.58 163 VAL C O 1
ATOM 6304 N N . THR C 1 164 ? 28.448 -50.847 13.951 1.00 28.73 164 THR C N 1
ATOM 6305 C CA . THR C 1 164 ? 28.247 -51.390 12.616 1.00 32.00 164 THR C CA 1
ATOM 6306 C C . THR C 1 164 ? 28.300 -50.323 11.533 1.00 28.50 164 THR C C 1
ATOM 6307 O O . THR C 1 164 ? 28.406 -50.665 10.353 1.00 28.07 164 THR C O 1
ATOM 6311 N N . PHE C 1 165 ? 28.267 -49.040 11.896 1.00 26.02 165 PHE C N 1
ATOM 6312 C CA . PHE C 1 165 ? 28.531 -47.991 10.912 1.00 26.54 165 PHE C CA 1
ATOM 6313 C C . PHE C 1 165 ? 29.148 -46.810 11.649 1.00 25.78 165 PHE C C 1
ATOM 6314 O O . PHE C 1 165 ? 28.612 -46.378 12.674 1.00 27.83 165 PHE C O 1
ATOM 6322 N N . GLY C 1 166 ? 30.253 -46.291 11.140 1.00 26.51 166 GLY C N 1
ATOM 6323 C CA . GLY C 1 166 ? 30.965 -45.221 11.818 1.00 28.17 166 GLY C CA 1
ATOM 6324 C C . GLY C 1 166 ? 32.197 -45.746 12.519 1.00 31.51 166 GLY C C 1
ATOM 6325 O O . GLY C 1 166 ? 32.689 -46.833 12.224 1.00 26.99 166 GLY C O 1
ATOM 6326 N N . TYR C 1 167 ? 32.681 -44.976 13.499 1.00 26.85 167 TYR C N 1
ATOM 6327 C CA . TYR C 1 167 ? 33.992 -45.244 14.099 1.00 25.87 167 TYR C CA 1
ATOM 6328 C C . TYR C 1 167 ? 33.927 -45.620 15.570 1.00 25.50 167 TYR C C 1
ATOM 6329 O O . TYR C 1 167 ? 34.458 -46.669 15.953 1.00 33.40 167 TYR C O 1
ATOM 6338 N N . GLY C 1 168 ? 33.347 -44.775 16.417 1.00 26.61 168 GLY C N 1
ATOM 6339 C CA . GLY C 1 168 ? 33.422 -44.993 17.846 1.00 25.14 168 GLY C CA 1
ATOM 6340 C C . GLY C 1 168 ? 34.652 -44.364 18.474 1.00 25.77 168 GLY C C 1
ATOM 6341 O O . GLY C 1 168 ? 35.054 -43.256 18.100 1.00 32.12 168 GLY C O 1
ATOM 6342 N N . ASN C 1 169 ? 35.266 -45.058 19.426 1.00 24.78 169 ASN C N 1
ATOM 6343 C CA . ASN C 1 169 ? 36.312 -44.432 20.241 1.00 27.11 169 ASN C CA 1
ATOM 6344 C C . ASN C 1 169 ? 37.537 -44.039 19.430 1.00 27.39 169 ASN C C 1
ATOM 6345 O O . ASN C 1 169 ? 38.207 -43.057 19.772 1.00 28.19 169 ASN C O 1
ATOM 6350 N N . ASN C 1 170 ? 37.863 -44.791 18.381 1.00 26.53 170 ASN C N 1
ATOM 6351 C CA . ASN C 1 170 ? 39.108 -44.578 17.644 1.00 29.02 170 ASN C CA 1
ATOM 6352 C C . ASN C 1 170 ? 38.959 -45.122 16.225 1.00 35.83 170 ASN C C 1
ATOM 6353 O O . ASN C 1 170 ? 37.868 -45.516 15.794 1.00 27.63 170 ASN C O 1
ATOM 6358 N N . ASP C 1 171 ? 40.074 -45.131 15.494 1.00 31.16 171 ASP C N 1
ATOM 6359 C CA . ASP C 1 171 ? 40.048 -45.513 14.088 1.00 34.96 171 ASP C CA 1
ATOM 6360 C C . ASP C 1 171 ? 39.782 -46.995 13.893 1.00 39.03 171 ASP C C 1
ATOM 6361 O O . ASP C 1 171 ? 39.236 -47.387 12.860 1.00 41.85 171 ASP C O 1
ATOM 6366 N N . GLU C 1 172 ? 40.159 -47.832 14.853 1.00 33.90 172 GLU C N 1
ATOM 6367 C CA . GLU C 1 172 ? 40.271 -49.256 14.570 1.00 44.49 172 GLU C CA 1
ATOM 6368 C C . GLU C 1 172 ? 39.311 -50.169 15.336 1.00 39.75 172 GLU C C 1
ATOM 6369 O O . GLU C 1 172 ? 38.919 -51.190 14.777 1.00 40.56 172 GLU C O 1
ATOM 6375 N N . ASP C 1 173 ? 38.927 -49.846 16.584 1.00 35.21 173 ASP C N 1
ATOM 6376 C CA . ASP C 1 173 ? 38.229 -50.823 17.431 1.00 34.34 173 ASP C CA 1
ATOM 6377 C C . ASP C 1 173 ? 36.806 -51.126 16.968 1.00 35.41 173 ASP C C 1
ATOM 6378 O O . ASP C 1 173 ? 36.270 -52.193 17.289 1.00 28.70 173 ASP C O 1
ATOM 6383 N N . LYS C 1 174 ? 36.142 -50.191 16.303 1.00 29.91 174 LYS C N 1
ATOM 6384 C CA . LYS C 1 174 ? 34.712 -50.348 16.021 1.00 27.13 174 LYS C CA 1
ATOM 6385 C C . LYS C 1 174 ? 33.915 -50.600 17.306 1.00 27.73 174 LYS C C 1
ATOM 6386 O O . LYS C 1 174 ? 33.016 -51.433 17.345 1.00 25.89 174 LYS C O 1
ATOM 6392 N N . LYS C 1 175 ? 34.269 -49.887 18.369 1.00 25.31 175 LYS C N 1
ATOM 6393 C CA . LYS C 1 175 ? 33.545 -49.879 19.631 1.00 24.26 175 LYS C CA 1
ATOM 6394 C C . LYS C 1 175 ? 33.390 -48.427 20.056 1.00 23.27 175 LYS C C 1
ATOM 6395 O O . LYS C 1 175 ? 34.305 -47.624 19.859 1.00 30.20 175 LYS C O 1
ATOM 6401 N N . GLU C 1 176 ? 32.239 -48.081 20.630 1.00 27.77 176 GLU C N 1
ATOM 6402 C CA . GLU C 1 176 ? 31.937 -46.700 20.992 1.00 21.41 176 GLU C CA 1
ATOM 6403 C C . GLU C 1 176 ? 31.791 -46.557 22.497 1.00 24.00 176 GLU C C 1
ATOM 6404 O O . GLU C 1 176 ? 31.090 -47.346 23.140 1.00 25.14 176 GLU C O 1
ATOM 6410 N N . GLY C 1 177 ? 32.420 -45.533 23.048 1.00 29.68 177 GLY C N 1
ATOM 6411 C CA . GLY C 1 177 ? 32.127 -45.134 24.409 1.00 20.00 177 GLY C CA 1
ATOM 6412 C C . GLY C 1 177 ? 32.753 -46.030 25.465 1.00 29.47 177 GLY C C 1
ATOM 6413 O O . GLY C 1 177 ? 33.678 -46.841 25.221 1.00 27.25 177 GLY C O 1
ATOM 6414 N N . ILE C 1 178 ? 32.226 -45.877 26.678 1.00 22.19 178 ILE C N 1
ATOM 6415 C CA . ILE C 1 178 ? 32.667 -46.671 27.816 1.00 23.60 178 ILE C CA 1
ATOM 6416 C C . ILE C 1 178 ? 31.447 -47.031 28.643 1.00 22.24 178 ILE C C 1
ATOM 6417 O O . ILE C 1 178 ? 30.470 -46.283 28.709 1.00 21.99 178 ILE C O 1
ATOM 6422 N N . HIS C 1 179 ? 31.481 -48.211 29.237 1.00 20.81 179 HIS C N 1
ATOM 6423 C CA . HIS C 1 179 ? 30.419 -48.644 30.134 1.00 22.09 179 HIS C CA 1
ATOM 6424 C C . HIS C 1 179 ? 31.128 -49.401 31.248 1.00 34.15 179 HIS C C 1
ATOM 6425 O O . HIS C 1 179 ? 31.541 -50.545 31.060 1.00 32.77 179 HIS C O 1
ATOM 6432 N N . TYR C 1 180 ? 31.309 -48.743 32.380 1.00 32.49 180 TYR C N 1
ATOM 6433 C CA . TYR C 1 180 ? 32.067 -49.279 33.496 1.00 31.72 180 TYR C CA 1
ATOM 6434 C C . TYR C 1 180 ? 31.162 -49.176 34.704 1.00 31.21 180 TYR C C 1
ATOM 6435 O O . TYR C 1 180 ? 30.814 -48.070 35.119 1.00 31.94 180 TYR C O 1
ATOM 6444 N N . LYS C 1 181 ? 30.782 -50.328 35.254 1.00 34.56 181 LYS C N 1
ATOM 6445 C CA . LYS C 1 181 ? 29.704 -50.421 36.230 1.00 33.55 181 LYS C CA 1
ATOM 6446 C C . LYS C 1 181 ? 28.463 -49.702 35.716 1.00 33.45 181 LYS C C 1
ATOM 6447 O O . LYS C 1 181 ? 27.870 -50.141 34.732 1.00 30.21 181 LYS C O 1
ATOM 6453 N N . ASN C 1 182 ? 28.037 -48.614 36.362 1.00 31.22 182 ASN C N 1
ATOM 6454 C CA . ASN C 1 182 ? 26.877 -47.887 35.869 1.00 34.10 182 ASN C CA 1
ATOM 6455 C C . ASN C 1 182 ? 27.277 -46.543 35.302 1.00 31.36 182 ASN C C 1
ATOM 6456 O O . ASN C 1 182 ? 26.444 -45.649 35.181 1.00 34.52 182 ASN C O 1
ATOM 6461 N N . LEU C 1 183 ? 28.554 -46.383 34.998 1.00 34.48 183 LEU C N 1
ATOM 6462 C CA . LEU C 1 183 ? 29.072 -45.175 34.395 1.00 32.70 183 LEU C CA 1
ATOM 6463 C C . LEU C 1 183 ? 29.106 -45.377 32.897 1.00 30.34 183 LEU C C 1
ATOM 6464 O O . LEU C 1 183 ? 29.634 -46.387 32.414 1.00 25.67 183 LEU C O 1
ATOM 6469 N N . LEU C 1 184 ? 28.505 -44.443 32.174 1.00 25.38 184 LEU C N 1
ATOM 6470 C CA . LEU C 1 184 ? 28.486 -44.422 30.719 1.00 22.73 184 LEU C CA 1
ATOM 6471 C C . LEU C 1 184 ? 29.259 -43.205 30.210 1.00 30.88 184 LEU C C 1
ATOM 6472 O O . LEU C 1 184 ? 29.192 -42.122 30.804 1.00 31.17 184 LEU C O 1
ATOM 6477 N N . GLY C 1 185 ? 29.995 -43.386 29.118 1.00 27.87 185 GLY C N 1
ATOM 6478 C CA . GLY C 1 185 ? 30.682 -42.277 28.474 1.00 25.13 185 GLY C CA 1
ATOM 6479 C C . GLY C 1 185 ? 30.581 -42.441 26.975 1.00 28.09 185 GLY C C 1
ATOM 6480 O O . GLY C 1 185 ? 30.664 -43.571 26.466 1.00 22.53 185 GLY C O 1
ATOM 6481 N N . THR C 1 186 ? 30.366 -41.349 26.251 1.00 20.56 186 THR C N 1
ATOM 6482 C CA . THR C 1 186 ? 30.135 -41.495 24.824 1.00 18.75 186 THR C CA 1
ATOM 6483 C C . THR C 1 186 ? 30.577 -40.231 24.105 1.00 26.88 186 THR C C 1
ATOM 6484 O O . THR C 1 186 ? 30.661 -39.152 24.700 1.00 33.19 186 THR C O 1
ATOM 6488 N N . TYR C 1 187 ? 30.854 -40.384 22.803 1.00 22.23 187 TYR C N 1
ATOM 6489 C CA . TYR C 1 187 ? 31.124 -39.273 21.892 1.00 31.53 187 TYR C CA 1
ATOM 6490 C C . TYR C 1 187 ? 29.892 -38.808 21.126 1.00 27.43 187 TYR C C 1
ATOM 6491 O O . TYR C 1 187 ? 29.978 -37.817 20.392 1.00 25.58 187 TYR C O 1
ATOM 6500 N N . LEU C 1 188 ? 28.758 -39.491 21.272 1.00 17.92 188 LEU C N 1
ATOM 6501 C CA . LEU C 1 188 ? 27.618 -39.253 20.393 1.00 19.00 188 LEU C CA 1
ATOM 6502 C C . LEU C 1 188 ? 26.934 -37.929 20.704 1.00 30.95 188 LEU C C 1
ATOM 6503 O O . LEU C 1 188 ? 26.692 -37.596 21.865 1.00 28.99 188 LEU C O 1
ATOM 6508 N N . HIS C 1 189 ? 26.582 -37.213 19.646 1.00 29.55 189 HIS C N 1
ATOM 6509 C CA . HIS C 1 189 ? 25.697 -36.064 19.693 1.00 35.43 189 HIS C CA 1
ATOM 6510 C C . HIS C 1 189 ? 24.311 -36.459 19.214 1.00 37.15 189 HIS C C 1
ATOM 6511 O O . HIS C 1 189 ? 24.077 -37.587 18.742 1.00 33.35 189 HIS C O 1
ATOM 6518 N N . GLY C 1 190 ? 23.395 -35.494 19.315 1.00 27.36 190 GLY C N 1
ATOM 6519 C CA . GLY C 1 190 ? 22.015 -35.680 18.934 1.00 28.02 190 GLY C CA 1
ATOM 6520 C C . GLY C 1 190 ? 21.038 -34.781 19.676 1.00 32.20 190 GLY C C 1
ATOM 6521 O O . GLY C 1 190 ? 20.101 -34.235 19.082 1.00 35.14 190 GLY C O 1
ATOM 6522 N N . PRO C 1 191 ? 21.184 -34.645 21.002 1.00 25.70 191 PRO C N 1
ATOM 6523 C CA . PRO C 1 191 ? 22.033 -35.311 21.992 1.00 28.81 191 PRO C CA 1
ATOM 6524 C C . PRO C 1 191 ? 21.731 -36.811 21.989 1.00 29.25 191 PRO C C 1
ATOM 6525 O O . PRO C 1 191 ? 20.848 -37.217 21.217 1.00 25.04 191 PRO C O 1
ATOM 6529 N N . ILE C 1 192 ? 22.448 -37.597 22.800 1.00 24.26 192 ILE C N 1
ATOM 6530 C CA . ILE C 1 192 ? 22.382 -39.046 22.647 1.00 23.43 192 ILE C CA 1
ATOM 6531 C C . ILE C 1 192 ? 21.068 -39.585 23.197 1.00 26.55 192 ILE C C 1
ATOM 6532 O O . ILE C 1 192 ? 20.470 -40.478 22.601 1.00 27.41 192 ILE C O 1
ATOM 6537 N N . LEU C 1 193 ? 20.578 -39.038 24.324 1.00 24.78 193 LEU C N 1
ATOM 6538 C CA . LEU C 1 193 ? 19.465 -39.705 25.000 1.00 25.25 193 LEU C CA 1
ATOM 6539 C C . LEU C 1 193 ? 18.108 -39.627 24.314 1.00 23.42 193 LEU C C 1
ATOM 6540 O O . LEU C 1 193 ? 17.413 -40.646 24.299 1.00 26.87 193 LEU C O 1
ATOM 6545 N N . PRO C 1 194 ? 17.684 -38.495 23.713 1.00 23.60 194 PRO C N 1
ATOM 6546 C CA . PRO C 1 194 ? 16.310 -38.451 23.162 1.00 21.24 194 PRO C CA 1
ATOM 6547 C C . PRO C 1 194 ? 15.911 -39.637 22.281 1.00 23.64 194 PRO C C 1
ATOM 6548 O O . PRO C 1 194 ? 14.825 -40.200 22.479 1.00 29.26 194 PRO C O 1
ATOM 6552 N N . LYS C 1 195 ? 16.740 -40.035 21.310 1.00 24.54 195 LYS C N 1
ATOM 6553 C CA . LYS C 1 195 ? 16.389 -41.202 20.490 1.00 24.70 195 LYS C CA 1
ATOM 6554 C C . LYS C 1 195 ? 16.650 -42.504 21.239 1.00 26.74 195 LYS C C 1
ATOM 6555 O O . LYS C 1 195 ? 15.921 -43.488 21.065 1.00 27.95 195 LYS C O 1
ATOM 6561 N N . ASN C 1 196 ? 17.709 -42.541 22.038 1.00 23.15 196 ASN C N 1
ATOM 6562 C CA . ASN C 1 196 ? 18.226 -43.809 22.551 1.00 28.77 196 ASN C CA 1
ATOM 6563 C C . ASN C 1 196 ? 17.683 -44.060 23.956 1.00 27.74 196 ASN C C 1
ATOM 6564 O O . ASN C 1 196 ? 18.405 -44.041 24.947 1.00 29.22 196 ASN C O 1
ATOM 6569 N N . TYR C 1 197 ? 16.373 -44.360 23.992 1.00 22.71 197 TYR C N 1
ATOM 6570 C CA . TYR C 1 197 ? 15.601 -44.445 25.235 1.00 22.66 197 TYR C CA 1
ATOM 6571 C C . TYR C 1 197 ? 16.051 -45.595 26.119 1.00 28.55 197 TYR C C 1
ATOM 6572 O O . TYR C 1 197 ? 15.847 -45.541 27.335 1.00 26.93 197 TYR C O 1
ATOM 6581 N N . GLU C 1 198 ? 16.666 -46.629 25.538 1.00 31.16 198 GLU C N 1
ATOM 6582 C CA . GLU C 1 198 ? 17.176 -47.714 26.367 1.00 32.18 198 GLU C CA 1
ATOM 6583 C C . GLU C 1 198 ? 18.336 -47.254 27.241 1.00 28.22 198 GLU C C 1
ATOM 6584 O O . GLU C 1 198 ? 18.462 -47.713 28.377 1.00 28.91 198 GLU C O 1
ATOM 6590 N N . ILE C 1 199 ? 19.146 -46.310 26.761 1.00 24.26 199 ILE C N 1
ATOM 6591 C CA . ILE C 1 199 ? 20.173 -45.711 27.614 1.00 29.28 199 ILE C CA 1
ATOM 6592 C C . ILE C 1 199 ? 19.525 -44.908 28.732 1.00 26.94 199 ILE C C 1
ATOM 6593 O O . ILE C 1 199 ? 19.862 -45.065 29.909 1.00 28.48 199 ILE C O 1
ATOM 6598 N N . THR C 1 200 ? 18.599 -44.018 28.374 1.00 27.96 200 THR C N 1
ATOM 6599 C CA . THR C 1 200 ? 17.868 -43.256 29.386 1.00 26.24 200 THR C CA 1
ATOM 6600 C C . THR C 1 200 ? 17.254 -44.171 30.431 1.00 27.79 200 THR C C 1
ATOM 6601 O O . THR C 1 200 ? 17.434 -43.960 31.633 1.00 26.47 200 THR C O 1
ATOM 6605 N N . ASP C 1 201 ? 16.536 -45.213 29.986 1.00 29.26 201 ASP C N 1
ATOM 6606 C CA . ASP C 1 201 ? 15.857 -46.107 30.927 1.00 28.93 201 ASP C CA 1
ATOM 6607 C C . ASP C 1 201 ? 16.846 -46.892 31.786 1.00 31.53 201 ASP C C 1
ATOM 6608 O O . ASP C 1 201 ? 16.571 -47.165 32.956 1.00 36.39 201 ASP C O 1
ATOM 6613 N N . TYR C 1 202 ? 17.992 -47.281 31.228 1.00 29.09 202 TYR C N 1
ATOM 6614 C CA . TYR C 1 202 ? 19.020 -47.918 32.039 1.00 33.26 202 TYR C CA 1
ATOM 6615 C C . TYR C 1 202 ? 19.425 -47.033 33.211 1.00 35.00 202 TYR C C 1
ATOM 6616 O O . TYR C 1 202 ? 19.491 -47.486 34.359 1.00 33.64 202 TYR C O 1
ATOM 6625 N N . LEU C 1 203 ? 19.764 -45.776 32.920 1.00 27.96 203 LEU C N 1
ATOM 6626 C CA . LEU C 1 203 ? 20.185 -44.853 33.962 1.00 31.40 203 LEU C CA 1
ATOM 6627 C C . LEU C 1 203 ? 19.111 -44.715 35.024 1.00 32.21 203 LEU C C 1
ATOM 6628 O O . LEU C 1 203 ? 19.391 -44.801 36.224 1.00 27.82 203 LEU C O 1
ATOM 6633 N N . LEU C 1 204 ? 17.870 -44.466 34.588 1.00 27.70 204 LEU C N 1
ATOM 6634 C CA . LEU C 1 204 ? 16.765 -44.277 35.518 1.00 26.70 204 LEU C CA 1
ATOM 6635 C C . LEU C 1 204 ? 16.532 -45.533 36.362 1.00 32.61 204 LEU C C 1
ATOM 6636 O O . LEU C 1 204 ? 16.348 -45.449 37.584 1.00 38.38 204 LEU C O 1
ATOM 6641 N N . GLU C 1 205 ? 16.561 -46.713 35.730 1.00 29.13 205 GLU C N 1
ATOM 6642 C CA . GLU C 1 205 ? 16.228 -47.939 36.458 1.00 30.46 205 GLU C CA 1
ATOM 6643 C C . GLU C 1 205 ? 17.327 -48.328 37.439 1.00 30.25 205 GLU C C 1
ATOM 6644 O O . GLU C 1 205 ? 17.037 -48.795 38.546 1.00 31.80 205 GLU C O 1
ATOM 6650 N N . LYS C 1 206 ? 18.593 -48.164 37.059 1.00 32.03 206 LYS C N 1
ATOM 6651 C CA . LYS C 1 206 ? 19.653 -48.432 38.028 1.00 32.70 206 LYS C CA 1
ATOM 6652 C C . LYS C 1 206 ? 19.514 -47.513 39.241 1.00 36.04 206 LYS C C 1
ATOM 6653 O O . LYS C 1 206 ? 19.687 -47.946 40.387 1.00 37.57 206 LYS C O 1
ATOM 6659 N N . ALA C 1 207 ? 19.189 -46.242 39.012 1.00 35.48 207 ALA C N 1
ATOM 6660 C CA . ALA C 1 207 ? 19.003 -45.337 40.145 1.00 33.87 207 ALA C CA 1
ATOM 6661 C C . ALA C 1 207 ? 17.804 -45.741 40.992 1.00 35.80 207 ALA C C 1
ATOM 6662 O O . ALA C 1 207 ? 17.842 -45.615 42.220 1.00 40.63 207 ALA C O 1
ATOM 6664 N N . CYS C 1 208 ? 16.735 -46.231 40.362 1.00 35.81 208 CYS C N 1
ATOM 6665 C CA . CYS C 1 208 ? 15.562 -46.645 41.132 1.00 38.14 208 CYS C CA 1
ATOM 6666 C C . CYS C 1 208 ? 15.888 -47.821 42.042 1.00 37.68 208 CYS C C 1
ATOM 6667 O O . CYS C 1 208 ? 15.561 -47.815 43.240 1.00 39.27 208 CYS C O 1
ATOM 6670 N N . GLU C 1 209 ? 16.503 -48.862 41.480 1.00 45.48 209 GLU C N 1
ATOM 6671 C CA . GLU C 1 209 ? 16.860 -50.019 42.290 1.00 43.63 209 GLU C CA 1
ATOM 6672 C C . GLU C 1 209 ? 17.774 -49.615 43.442 1.00 44.50 209 GLU C C 1
ATOM 6673 O O . GLU C 1 209 ? 17.606 -50.094 44.568 1.00 47.34 209 GLU C O 1
ATOM 6679 N N . ARG C 1 210 ? 18.747 -48.726 43.187 1.00 42.14 210 ARG C N 1
ATOM 6680 C CA . ARG C 1 210 ? 19.656 -48.340 44.265 1.00 42.64 210 ARG C CA 1
ATOM 6681 C C . ARG C 1 210 ? 18.922 -47.593 45.370 1.00 42.05 210 ARG C C 1
ATOM 6682 O O . ARG C 1 210 ? 19.280 -47.719 46.543 1.00 42.87 210 ARG C O 1
ATOM 6690 N N . LYS C 1 211 ? 17.898 -46.817 45.019 1.00 40.34 211 LYS C N 1
ATOM 6691 C CA . LYS C 1 211 ? 17.088 -46.141 46.024 1.00 45.23 211 LYS C CA 1
ATOM 6692 C C . LYS C 1 211 ? 15.985 -47.037 46.590 1.00 46.32 211 LYS C C 1
ATOM 6693 O O . LYS C 1 211 ? 15.516 -46.781 47.705 1.00 46.31 211 LYS C O 1
ATOM 6699 N N . GLY C 1 212 ? 15.578 -48.082 45.869 1.00 44.42 212 GLY C N 1
ATOM 6700 C CA . GLY C 1 212 ? 14.475 -48.913 46.326 1.00 41.51 212 GLY C CA 1
ATOM 6701 C C . GLY C 1 212 ? 13.080 -48.404 45.994 1.00 44.32 212 GLY C C 1
ATOM 6702 O O . GLY C 1 212 ? 12.153 -48.575 46.795 1.00 51.34 212 GLY C O 1
ATOM 6703 N N . ILE C 1 213 ? 12.904 -47.785 44.835 1.00 44.03 213 ILE C N 1
ATOM 6704 C CA . ILE C 1 213 ? 11.594 -47.368 44.345 1.00 46.16 213 ILE C CA 1
ATOM 6705 C C . ILE C 1 213 ? 11.349 -48.100 43.031 1.00 45.69 213 ILE C C 1
ATOM 6706 O O . ILE C 1 213 ? 12.295 -48.515 42.350 1.00 41.47 213 ILE C O 1
ATOM 6711 N N . PRO C 1 214 ? 10.100 -48.283 42.644 1.00 51.35 214 PRO C N 1
ATOM 6712 C CA . PRO C 1 214 ? 9.813 -49.016 41.408 1.00 46.59 214 PRO C CA 1
ATOM 6713 C C . PRO C 1 214 ? 10.034 -48.168 40.162 1.00 51.30 214 PRO C C 1
ATOM 6714 O O . PRO C 1 214 ? 10.037 -46.936 40.193 1.00 44.23 214 PRO C O 1
ATOM 6718 N N . PHE C 1 215 ? 10.208 -48.867 39.044 1.00 46.96 215 PHE C N 1
ATOM 6719 C CA . PHE C 1 215 ? 10.373 -48.257 37.730 1.00 44.26 215 PHE C CA 1
ATOM 6720 C C . PHE C 1 215 ? 9.319 -48.870 36.814 1.00 47.17 215 PHE C C 1
ATOM 6721 O O . PHE C 1 215 ? 9.591 -49.814 36.073 1.00 51.62 215 PHE C O 1
ATOM 6729 N N . GLU C 1 216 ? 8.095 -48.362 36.904 1.00 43.96 216 GLU C N 1
ATOM 6730 C CA . GLU C 1 216 ? 6.954 -48.961 36.229 1.00 43.04 216 GLU C CA 1
ATOM 6731 C C . GLU C 1 216 ? 6.063 -47.869 35.665 1.00 50.33 216 GLU C C 1
ATOM 6732 O O . GLU C 1 216 ? 5.948 -46.790 36.261 1.00 48.27 216 GLU C O 1
ATOM 6738 N N . PRO C 1 217 ? 5.394 -48.127 34.527 1.00 50.95 217 PRO C N 1
ATOM 6739 C CA . PRO C 1 217 ? 5.556 -49.348 33.723 1.00 52.50 217 PRO C CA 1
ATOM 6740 C C . PRO C 1 217 ? 6.863 -49.317 32.956 1.00 47.14 217 PRO C C 1
ATOM 6741 O O . PRO C 1 217 ? 7.310 -48.217 32.559 1.00 40.93 217 PRO C O 1
ATOM 6745 N N . LYS C 1 218 ? 7.500 -50.481 32.785 1.00 40.92 218 LYS C N 1
ATOM 6746 C CA . LYS C 1 218 ? 8.772 -50.484 32.063 1.00 42.65 218 LYS C CA 1
ATOM 6747 C C . LYS C 1 218 ? 8.560 -50.282 30.570 1.00 45.16 218 LYS C C 1
ATOM 6748 O O . LYS C 1 218 ? 9.446 -49.758 29.888 1.00 51.68 218 LYS C O 1
ATOM 6751 N N . GLU C 1 219 ? 7.415 -50.700 30.045 1.00 40.97 219 GLU C N 1
ATOM 6752 C CA . GLU C 1 219 ? 7.113 -50.586 28.624 1.00 44.51 219 GLU C CA 1
ATOM 6753 C C . GLU C 1 219 ? 6.185 -49.400 28.406 1.00 47.70 219 GLU C C 1
ATOM 6754 O O . GLU C 1 219 ? 5.065 -49.381 28.927 1.00 51.33 219 GLU C O 1
ATOM 6760 N N . ILE C 1 220 ? 6.649 -48.422 27.630 1.00 46.33 220 ILE C N 1
ATOM 6761 C CA . ILE C 1 220 ? 5.869 -47.255 27.254 1.00 42.39 220 ILE C CA 1
ATOM 6762 C C . ILE C 1 220 ? 6.043 -47.027 25.755 1.00 40.34 220 ILE C C 1
ATOM 6763 O O . ILE C 1 220 ? 6.808 -47.721 25.090 1.00 40.75 220 ILE C O 1
ATOM 6768 N N . ASP C 1 221 ? 5.330 -46.040 25.227 1.00 42.82 221 ASP C N 1
ATOM 6769 C CA . ASP C 1 221 ? 5.382 -45.762 23.796 1.00 46.88 221 ASP C CA 1
ATOM 6770 C C . ASP C 1 221 ? 6.766 -45.254 23.392 1.00 36.78 221 ASP C C 1
ATOM 6771 O O . ASP C 1 221 ? 7.257 -44.248 23.913 1.00 32.64 221 ASP C O 1
ATOM 6776 N N . ASN C 1 222 ? 7.378 -45.932 22.428 1.00 39.37 222 ASN C N 1
ATOM 6777 C CA . ASN C 1 222 ? 8.695 -45.568 21.926 1.00 38.82 222 ASN C CA 1
ATOM 6778 C C . ASN C 1 222 ? 8.673 -45.259 20.433 1.00 30.90 222 ASN C C 1
ATOM 6779 O O . ASN C 1 222 ? 9.738 -45.182 19.811 1.00 34.56 222 ASN C O 1
ATOM 6784 N N . GLU C 1 223 ? 7.490 -45.026 19.864 1.00 31.61 223 GLU C N 1
ATOM 6785 C CA . GLU C 1 223 ? 7.333 -44.968 18.409 1.00 34.60 223 GLU C CA 1
ATOM 6786 C C . GLU C 1 223 ? 8.093 -43.800 17.792 1.00 36.95 223 GLU C C 1
ATOM 6787 O O . GLU C 1 223 ? 8.801 -43.966 16.790 1.00 31.42 223 GLU C O 1
ATOM 6790 N N . ALA C 1 224 ? 7.912 -42.595 18.342 1.00 32.35 224 ALA C N 1
ATOM 6791 C CA . ALA C 1 224 ? 8.651 -41.445 17.826 1.00 37.40 224 ALA C CA 1
ATOM 6792 C C . ALA C 1 224 ? 10.156 -41.662 17.930 1.00 35.07 224 ALA C C 1
ATOM 6793 O O . ALA C 1 224 ? 10.912 -41.304 17.014 1.00 30.05 224 ALA C O 1
ATOM 6795 N N . GLU C 1 225 ? 10.614 -42.254 19.034 1.00 32.13 225 GLU C N 1
ATOM 6796 C CA . GLU C 1 225 ? 12.042 -42.528 19.156 1.00 29.76 225 GLU C CA 1
ATOM 6797 C C . GLU C 1 225 ? 12.495 -43.503 18.073 1.00 29.25 225 GLU C C 1
ATOM 6798 O O . GLU C 1 225 ? 13.533 -43.295 17.428 1.00 33.00 225 GLU C O 1
ATOM 6804 N N . ILE C 1 226 ? 11.699 -44.545 17.824 1.00 30.52 226 ILE C N 1
ATOM 6805 C CA . ILE C 1 226 ? 12.065 -45.562 16.842 1.00 32.31 226 ILE C CA 1
ATOM 6806 C C . ILE C 1 226 ? 12.070 -44.979 15.432 1.00 36.01 226 ILE C C 1
ATOM 6807 O O . ILE C 1 226 ? 12.990 -45.237 14.648 1.00 34.99 226 ILE C O 1
ATOM 6812 N N . GLN C 1 227 ? 11.061 -44.177 15.085 1.00 32.96 227 GLN C N 1
ATOM 6813 C CA . GLN C 1 227 ? 11.087 -43.534 13.773 1.00 36.44 227 GLN C CA 1
ATOM 6814 C C . GLN C 1 227 ? 12.321 -42.649 13.618 1.00 34.03 227 GLN C C 1
ATOM 6815 O O . GLN C 1 227 ? 12.917 -42.601 12.541 1.00 34.97 227 GLN C O 1
ATOM 6821 N N . ALA C 1 228 ? 12.720 -41.936 14.675 1.00 27.80 228 ALA C N 1
ATOM 6822 C CA . ALA C 1 228 ? 13.902 -41.088 14.549 1.00 27.78 228 ALA C CA 1
ATOM 6823 C C . ALA C 1 228 ? 15.160 -41.933 14.316 1.00 32.56 228 ALA C C 1
ATOM 6824 O O . ALA C 1 228 ? 16.005 -41.575 13.487 1.00 27.85 228 ALA C O 1
ATOM 6826 N N . LYS C 1 229 ? 15.289 -43.068 15.019 1.00 26.29 229 LYS C N 1
ATOM 6827 C CA . LYS C 1 229 ? 16.411 -43.978 14.765 1.00 36.35 229 LYS C CA 1
ATOM 6828 C C . LYS C 1 229 ? 16.418 -44.466 13.323 1.00 35.16 229 LYS C C 1
ATOM 6829 O O . LYS C 1 229 ? 17.468 -44.484 12.668 1.00 33.78 229 LYS C O 1
ATOM 6835 N N . GLN C 1 230 ? 15.247 -44.869 12.811 1.00 32.04 230 GLN C N 1
ATOM 6836 C CA . GLN C 1 230 ? 15.190 -45.546 11.516 1.00 32.08 230 GLN C CA 1
ATOM 6837 C C . GLN C 1 230 ? 15.743 -44.676 10.383 1.00 33.85 230 GLN C C 1
ATOM 6838 O O . GLN C 1 230 ? 16.398 -45.199 9.469 1.00 35.73 230 GLN C O 1
ATOM 6844 N N . VAL C 1 231 ? 15.493 -43.352 10.423 1.00 33.51 231 VAL C N 1
ATOM 6845 C CA . VAL C 1 231 ? 15.999 -42.456 9.374 1.00 34.70 231 VAL C CA 1
ATOM 6846 C C . VAL C 1 231 ? 17.504 -42.643 9.193 1.00 34.63 231 VAL C C 1
ATOM 6847 O O . VAL C 1 231 ? 18.013 -42.745 8.071 1.00 35.57 231 VAL C O 1
ATOM 6851 N N . LEU C 1 232 ? 18.226 -42.699 10.306 1.00 32.46 232 LEU C N 1
ATOM 6852 C CA . LEU C 1 232 ? 19.682 -42.814 10.298 1.00 31.07 232 LEU C CA 1
ATOM 6853 C C . LEU C 1 232 ? 20.149 -44.240 10.006 1.00 33.01 232 LEU C C 1
ATOM 6854 O O . LEU C 1 232 ? 21.154 -44.440 9.308 1.00 40.98 232 LEU C O 1
ATOM 6859 N N . ILE C 1 233 ? 19.461 -45.247 10.544 1.00 30.85 233 ILE C N 1
ATOM 6860 C CA . ILE C 1 233 ? 19.779 -46.619 10.145 1.00 31.67 233 ILE C CA 1
ATOM 6861 C C . ILE C 1 233 ? 19.596 -46.771 8.646 1.00 34.62 233 ILE C C 1
ATOM 6862 O O . ILE C 1 233 ? 20.475 -47.293 7.955 1.00 42.12 233 ILE C O 1
ATOM 6867 N N . ASP C 1 234 ? 18.487 -46.241 8.110 1.00 33.10 234 ASP C N 1
ATOM 6868 C CA . ASP C 1 234 ? 18.240 -46.325 6.675 1.00 36.78 234 ASP C CA 1
ATOM 6869 C C . ASP C 1 234 ? 19.322 -45.598 5.889 1.00 38.13 234 ASP C C 1
ATOM 6870 O O . ASP C 1 234 ? 19.751 -46.071 4.833 1.00 36.17 234 ASP C O 1
ATOM 6875 N N . ARG C 1 235 ? 19.775 -44.441 6.389 1.00 35.98 235 ARG C N 1
ATOM 6876 C CA . ARG C 1 235 ? 20.796 -43.686 5.675 1.00 38.50 235 ARG C CA 1
ATOM 6877 C C . ARG C 1 235 ? 22.153 -44.380 5.734 1.00 37.88 235 ARG C C 1
ATOM 6878 O O . ARG C 1 235 ? 22.892 -44.393 4.743 1.00 40.57 235 ARG C O 1
ATOM 6886 N N . ALA C 1 236 ? 22.516 -44.918 6.898 1.00 37.38 236 ALA C N 1
ATOM 6887 C CA . ALA C 1 236 ? 23.730 -45.726 6.987 1.00 39.97 236 ALA C CA 1
ATOM 6888 C C . ALA C 1 236 ? 23.702 -46.863 5.977 1.00 48.02 236 ALA C C 1
ATOM 6889 O O . ALA C 1 236 ? 24.698 -47.112 5.284 1.00 48.81 236 ALA C O 1
ATOM 6891 N N . ASN C 1 237 ? 22.564 -47.559 5.872 1.00 43.94 237 ASN C N 1
ATOM 6892 C CA . ASN C 1 237 ? 22.488 -48.711 4.977 1.00 46.83 237 ASN C CA 1
ATOM 6893 C C . ASN C 1 237 ? 22.659 -48.299 3.521 1.00 53.50 237 ASN C C 1
ATOM 6894 O O . ASN C 1 237 ? 23.354 -48.974 2.760 1.00 58.97 237 ASN C O 1
ATOM 6899 N N . ARG C 1 238 ? 22.055 -47.183 3.113 1.00 54.00 238 ARG C N 1
ATOM 6900 C CA . ARG C 1 238 ? 22.283 -46.704 1.754 1.00 54.42 238 ARG C CA 1
ATOM 6901 C C . ARG C 1 238 ? 23.753 -46.355 1.528 1.00 52.37 238 ARG C C 1
ATOM 6902 O O . ARG C 1 238 ? 24.299 -46.625 0.452 1.00 56.66 238 ARG C O 1
ATOM 6910 N N . GLN C 1 239 ? 24.416 -45.759 2.532 1.00 50.08 239 GLN C N 1
ATOM 6911 C CA . GLN C 1 239 ? 25.843 -45.472 2.402 1.00 48.20 239 GLN C CA 1
ATOM 6912 C C . GLN C 1 239 ? 26.645 -46.759 2.267 1.00 59.30 239 GLN C C 1
ATOM 6913 O O . GLN C 1 239 ? 27.577 -46.831 1.460 1.00 64.02 239 GLN C O 1
ATOM 6916 N N . LYS C 1 240 ? 26.292 -47.791 3.042 1.00 62.04 240 LYS C N 1
ATOM 6917 C CA . LYS C 1 240 ? 26.935 -49.095 2.889 1.00 68.87 240 LYS C CA 1
ATOM 6918 C C . LYS C 1 240 ? 26.688 -49.653 1.495 1.00 72.85 240 LYS C C 1
ATOM 6919 O O . LYS C 1 240 ? 27.632 -49.915 0.741 1.00 76.32 240 LYS C O 1
ATOM 6925 N N . LYS C 1 241 ? 25.408 -49.832 1.140 1.00 73.42 241 LYS C N 1
ATOM 6926 C CA . LYS C 1 241 ? 25.035 -50.443 -0.133 1.00 77.90 241 LYS C CA 1
ATOM 6927 C C . LYS C 1 241 ? 25.686 -49.726 -1.306 1.00 85.20 241 LYS C C 1
ATOM 6928 O O . LYS C 1 241 ? 26.220 -50.366 -2.219 1.00 94.93 241 LYS C O 1
ATOM 6930 N N . SER C 1 242 ? 25.664 -48.392 -1.291 1.00 83.34 242 SER C N 1
ATOM 6931 C CA . SER C 1 242 ? 26.322 -47.630 -2.348 1.00 89.54 242 SER C CA 1
ATOM 6932 C C . SER C 1 242 ? 27.799 -47.993 -2.440 1.00 94.66 242 SER C C 1
ATOM 6933 O O . SER C 1 242 ? 28.327 -48.232 -3.532 1.00 100.34 242 SER C O 1
ATOM 6935 N N . ARG C 1 243 ? 28.474 -48.061 -1.298 1.00 92.43 243 ARG C N 1
ATOM 6936 C CA . ARG C 1 243 ? 29.885 -48.419 -1.244 1.00 92.03 243 ARG C CA 1
ATOM 6937 C C . ARG C 1 243 ? 30.098 -49.942 -1.306 1.00 93.68 243 ARG C C 1
ATOM 6938 O O . ARG C 1 243 ? 30.248 -50.532 -2.383 1.00 93.80 243 ARG C O 1
ATOM 6940 N N . ASP D 2 38 ? 24.310 12.153 -24.901 1.00 100.35 38 ASP D N 1
ATOM 6941 C CA . ASP D 2 38 ? 23.213 12.858 -24.244 1.00 100.11 38 ASP D CA 1
ATOM 6942 C C . ASP D 2 38 ? 22.043 11.915 -23.946 1.00 103.49 38 ASP D C 1
ATOM 6943 O O . ASP D 2 38 ? 20.879 12.302 -24.054 1.00 103.88 38 ASP D O 1
ATOM 6945 N N . VAL D 2 39 ? 22.362 10.681 -23.549 1.00 104.14 39 VAL D N 1
ATOM 6946 C CA . VAL D 2 39 ? 21.376 9.609 -23.439 1.00 104.47 39 VAL D CA 1
ATOM 6947 C C . VAL D 2 39 ? 20.403 9.867 -22.297 1.00 102.60 39 VAL D C 1
ATOM 6948 O O . VAL D 2 39 ? 19.222 10.161 -22.523 1.00 105.79 39 VAL D O 1
ATOM 6950 N N . LEU D 2 40 ? 20.895 9.735 -21.063 1.00 96.53 40 LEU D N 1
ATOM 6951 C CA . LEU D 2 40 ? 20.044 9.856 -19.884 1.00 88.05 40 LEU D CA 1
ATOM 6952 C C . LEU D 2 40 ? 19.231 11.141 -19.906 1.00 91.34 40 LEU D C 1
ATOM 6953 O O . LEU D 2 40 ? 18.002 11.112 -19.780 1.00 94.34 40 LEU D O 1
ATOM 6958 N N . ARG D 2 41 ? 19.909 12.280 -20.076 1.00 90.09 41 ARG D N 1
ATOM 6959 C CA . ARG D 2 41 ? 19.239 13.574 -19.999 1.00 85.02 41 ARG D CA 1
ATOM 6960 C C . ARG D 2 41 ? 18.053 13.644 -20.951 1.00 85.18 41 ARG D C 1
ATOM 6961 O O . ARG D 2 41 ? 17.013 14.225 -20.620 1.00 86.05 41 ARG D O 1
ATOM 6963 N N . LYS D 2 42 ? 18.182 13.034 -22.130 1.00 85.31 42 LYS D N 1
ATOM 6964 C CA . LYS D 2 42 ? 17.083 13.048 -23.090 1.00 87.72 42 LYS D CA 1
ATOM 6965 C C . LYS D 2 42 ? 15.878 12.277 -22.560 1.00 86.42 42 LYS D C 1
ATOM 6966 O O . LYS D 2 42 ? 14.754 12.794 -22.548 1.00 90.99 42 LYS D O 1
ATOM 6968 N N . LEU D 2 43 ? 16.091 11.033 -22.119 1.00 81.54 43 LEU D N 1
ATOM 6969 C CA . LEU D 2 43 ? 15.002 10.264 -21.524 1.00 78.01 43 LEU D CA 1
ATOM 6970 C C . LEU D 2 43 ? 14.448 10.947 -20.281 1.00 76.38 43 LEU D C 1
ATOM 6971 O O . LEU D 2 43 ? 13.250 10.847 -19.998 1.00 77.33 43 LEU D O 1
ATOM 6976 N N . ALA D 2 44 ? 15.304 11.647 -19.532 1.00 75.39 44 ALA D N 1
ATOM 6977 C CA . ALA D 2 44 ? 14.882 12.220 -18.260 1.00 74.70 44 ALA D CA 1
ATOM 6978 C C . ALA D 2 44 ? 13.929 13.386 -18.453 1.00 74.35 44 ALA D C 1
ATOM 6979 O O . ALA D 2 44 ? 13.091 13.645 -17.585 1.00 73.38 44 ALA D O 1
ATOM 6981 N N . GLU D 2 45 ? 14.029 14.083 -19.587 1.00 78.80 45 GLU D N 1
ATOM 6982 C CA . GLU D 2 45 ? 13.197 15.256 -19.824 1.00 73.05 45 GLU D CA 1
ATOM 6983 C C . GLU D 2 45 ? 11.741 14.883 -20.059 1.00 73.16 45 GLU D C 1
ATOM 6984 O O . GLU D 2 45 ? 10.847 15.688 -19.773 1.00 77.74 45 GLU D O 1
ATOM 6986 N N . GLN D 2 46 ? 11.477 13.685 -20.585 1.00 66.83 46 GLN D N 1
ATOM 6987 C CA . GLN D 2 46 ? 10.099 13.285 -20.834 1.00 60.45 46 GLN D CA 1
ATOM 6988 C C . GLN D 2 46 ? 9.363 12.885 -19.563 1.00 55.08 46 GLN D C 1
ATOM 6989 O O . GLN D 2 46 ? 8.164 12.602 -19.624 1.00 56.11 46 GLN D O 1
ATOM 6991 N N . VAL D 2 47 ? 10.034 12.861 -18.418 1.00 53.29 47 VAL D N 1
ATOM 6992 C CA . VAL D 2 47 ? 9.438 12.402 -17.168 1.00 55.80 47 VAL D CA 1
ATOM 6993 C C . VAL D 2 47 ? 9.249 13.598 -16.244 1.00 55.90 47 VAL D C 1
ATOM 6994 O O . VAL D 2 47 ? 10.209 14.318 -15.952 1.00 61.48 47 VAL D O 1
ATOM 6998 N N . ASP D 2 48 ? 8.011 13.799 -15.776 1.00 55.19 48 ASP D N 1
ATOM 6999 C CA . ASP D 2 48 ? 7.688 14.976 -14.968 1.00 55.18 48 ASP D CA 1
ATOM 7000 C C . ASP D 2 48 ? 8.278 14.878 -13.565 1.00 50.98 48 ASP D C 1
ATOM 7001 O O . ASP D 2 48 ? 8.813 15.857 -13.034 1.00 55.64 48 ASP D O 1
ATOM 7006 N N . ASP D 2 49 ? 8.160 13.716 -12.932 1.00 48.21 49 ASP D N 1
ATOM 7007 C CA . ASP D 2 49 ? 8.604 13.523 -11.556 1.00 49.79 49 ASP D CA 1
ATOM 7008 C C . ASP D 2 49 ? 9.725 12.500 -11.549 1.00 46.63 49 ASP D C 1
ATOM 7009 O O . ASP D 2 49 ? 9.540 11.373 -12.019 1.00 49.89 49 ASP D O 1
ATOM 7014 N N . ILE D 2 50 ? 10.883 12.892 -11.027 1.00 43.90 50 ILE D N 1
ATOM 7015 C CA . ILE D 2 50 ? 12.017 11.988 -10.876 1.00 45.24 50 ILE D CA 1
ATOM 7016 C C . ILE D 2 50 ? 12.423 11.990 -9.405 1.00 42.09 50 ILE D C 1
ATOM 7017 O O . ILE D 2 50 ? 12.969 12.986 -8.902 1.00 36.26 50 ILE D O 1
ATOM 7022 N N . VAL D 2 51 ? 12.137 10.886 -8.717 1.00 35.05 51 VAL D N 1
ATOM 7023 C CA . VAL D 2 51 ? 12.443 10.714 -7.299 1.00 36.83 51 VAL D CA 1
ATOM 7024 C C . VAL D 2 51 ? 13.720 9.890 -7.162 1.00 36.58 51 VAL D C 1
ATOM 7025 O O . VAL D 2 51 ? 13.798 8.762 -7.666 1.00 34.34 51 VAL D O 1
ATOM 7029 N N . PHE D 2 52 ? 14.713 10.426 -6.453 1.00 35.11 52 PHE D N 1
ATOM 7030 C CA . PHE D 2 52 ? 15.891 9.655 -6.062 1.00 27.16 52 PHE D CA 1
ATOM 7031 C C . PHE D 2 52 ? 15.798 9.304 -4.583 1.00 24.76 52 PHE D C 1
ATOM 7032 O O . PHE D 2 52 ? 15.439 10.144 -3.756 1.00 28.18 52 PHE D O 1
ATOM 7040 N N . ILE D 2 53 ? 16.144 8.061 -4.254 1.00 27.16 53 ILE D N 1
ATOM 7041 C CA . ILE D 2 53 ? 16.184 7.580 -2.882 1.00 27.25 53 ILE D CA 1
ATOM 7042 C C . ILE D 2 53 ? 17.632 7.276 -2.569 1.00 29.66 53 ILE D C 1
ATOM 7043 O O . ILE D 2 53 ? 18.265 6.491 -3.291 1.00 28.89 53 ILE D O 1
ATOM 7048 N N . SER D 2 54 ? 18.148 7.845 -1.479 1.00 27.10 54 SER D N 1
ATOM 7049 C CA . SER D 2 54 ? 19.503 7.504 -1.078 1.00 24.40 54 SER D CA 1
ATOM 7050 C C . SER D 2 54 ? 19.622 7.518 0.449 1.00 24.06 54 SER D C 1
ATOM 7051 O O . SER D 2 54 ? 18.641 7.681 1.178 1.00 26.20 54 SER D O 1
ATOM 7054 N N . GLY D 2 55 ? 20.849 7.378 0.929 1.00 24.57 55 GLY D N 1
ATOM 7055 C CA . GLY D 2 55 ? 21.143 7.102 2.321 1.00 21.89 55 GLY D CA 1
ATOM 7056 C C . GLY D 2 55 ? 22.002 5.864 2.422 1.00 24.94 55 GLY D C 1
ATOM 7057 O O . GLY D 2 55 ? 22.265 5.181 1.438 1.00 30.38 55 GLY D O 1
ATOM 7058 N N . THR D 2 56 ? 22.484 5.605 3.640 1.00 31.56 56 THR D N 1
ATOM 7059 C CA . THR D 2 56 ? 23.404 4.476 3.737 1.00 32.77 56 THR D CA 1
ATOM 7060 C C . THR D 2 56 ? 22.660 3.147 3.889 1.00 27.41 56 THR D C 1
ATOM 7061 O O . THR D 2 56 ? 23.138 2.142 3.376 1.00 35.98 56 THR D O 1
ATOM 7065 N N . ASN D 2 57 ? 21.473 3.100 4.493 1.00 31.42 57 ASN D N 1
ATOM 7066 C CA . ASN D 2 57 ? 20.697 1.867 4.365 1.00 33.29 57 ASN D CA 1
ATOM 7067 C C . ASN D 2 57 ? 19.199 2.153 4.341 1.00 35.57 57 ASN D C 1
ATOM 7068 O O . ASN D 2 57 ? 18.750 3.298 4.493 1.00 29.07 57 ASN D O 1
ATOM 7073 N N . GLY D 2 58 ? 18.427 1.085 4.080 1.00 23.76 58 GLY D N 1
ATOM 7074 C CA . GLY D 2 58 ? 16.995 1.214 3.886 1.00 23.93 58 GLY D CA 1
ATOM 7075 C C . GLY D 2 58 ? 16.557 1.726 2.522 1.00 25.65 58 GLY D C 1
ATOM 7076 O O . GLY D 2 58 ? 15.351 1.900 2.307 1.00 23.82 58 GLY D O 1
ATOM 7077 N N . LYS D 2 59 ? 17.495 1.958 1.600 1.00 23.97 59 LYS D N 1
ATOM 7078 C CA . LYS D 2 59 ? 17.167 2.456 0.264 1.00 31.16 59 LYS D CA 1
ATOM 7079 C C . LYS D 2 59 ? 16.208 1.527 -0.451 1.00 31.21 59 LYS D C 1
ATOM 7080 O O . LYS D 2 59 ? 15.250 1.975 -1.085 1.00 29.89 59 LYS D O 1
ATOM 7086 N N . THR D 2 60 ? 16.473 0.226 -0.389 1.00 29.47 60 THR D N 1
ATOM 7087 C CA . THR D 2 60 ? 15.711 -0.728 -1.183 1.00 28.15 60 THR D CA 1
ATOM 7088 C C . THR D 2 60 ? 14.282 -0.860 -0.670 1.00 28.59 60 THR D C 1
ATOM 7089 O O . THR D 2 60 ? 13.324 -0.866 -1.451 1.00 30.21 60 THR D O 1
ATOM 7093 N N . THR D 2 61 ? 14.114 -0.974 0.642 1.00 28.76 61 THR D N 1
ATOM 7094 C CA . THR D 2 61 ? 12.769 -1.058 1.187 1.00 24.68 61 THR D CA 1
ATOM 7095 C C . THR D 2 61 ? 11.986 0.230 0.923 1.00 27.10 61 THR D C 1
ATOM 7096 O O . THR D 2 61 ? 10.804 0.186 0.572 1.00 25.68 61 THR D O 1
ATOM 7100 N N . THR D 2 62 ? 12.629 1.383 1.093 1.00 26.63 62 THR D N 1
ATOM 7101 C CA . THR D 2 62 ? 11.967 2.645 0.792 1.00 29.83 62 THR D CA 1
ATOM 7102 C C . THR D 2 62 ? 11.558 2.698 -0.677 1.00 26.36 62 THR D C 1
ATOM 7103 O O . THR D 2 62 ? 10.394 2.940 -1.002 1.00 28.33 62 THR D O 1
ATOM 7107 N N . SER D 2 63 ? 12.502 2.431 -1.574 1.00 29.73 63 SER D N 1
ATOM 7108 C CA . SER D 2 63 ? 12.205 2.464 -3.000 1.00 26.86 63 SER D CA 1
ATOM 7109 C C . SER D 2 63 ? 11.110 1.468 -3.353 1.00 31.72 63 SER D C 1
ATOM 7110 O O . SER D 2 63 ? 10.221 1.770 -4.161 1.00 32.96 63 SER D O 1
ATOM 7113 N N . ASN D 2 64 ? 11.143 0.279 -2.741 1.00 28.65 64 ASN D N 1
ATOM 7114 C CA . ASN D 2 64 ? 10.148 -0.729 -3.098 1.00 32.74 64 ASN D CA 1
ATOM 7115 C C . ASN D 2 64 ? 8.759 -0.336 -2.637 1.00 30.18 64 ASN D C 1
ATOM 7116 O O . ASN D 2 64 ? 7.786 -0.631 -3.329 1.00 27.75 64 ASN D O 1
ATOM 7121 N N . LEU D 2 65 ? 8.645 0.325 -1.483 1.00 31.10 65 LEU D N 1
ATOM 7122 C CA . LEU D 2 65 ? 7.330 0.762 -1.027 1.00 28.78 65 LEU D CA 1
ATOM 7123 C C . LEU D 2 65 ? 6.773 1.818 -1.958 1.00 31.93 65 LEU D C 1
ATOM 7124 O O . LEU D 2 65 ? 5.572 1.817 -2.255 1.00 30.75 65 LEU D O 1
ATOM 7129 N N . ILE D 2 66 ? 7.633 2.722 -2.436 1.00 26.12 66 ILE D N 1
ATOM 7130 C CA . ILE D 2 66 ? 7.149 3.762 -3.326 1.00 28.95 66 ILE D CA 1
ATOM 7131 C C . ILE D 2 66 ? 6.677 3.147 -4.631 1.00 29.29 66 ILE D C 1
ATOM 7132 O O . ILE D 2 66 ? 5.539 3.367 -5.057 1.00 35.56 66 ILE D O 1
ATOM 7137 N N . GLY D 2 67 ? 7.534 2.341 -5.264 1.00 31.25 67 GLY D N 1
ATOM 7138 C CA . GLY D 2 67 ? 7.170 1.765 -6.547 1.00 34.79 67 GLY D CA 1
ATOM 7139 C C . GLY D 2 67 ? 5.939 0.882 -6.453 1.00 36.97 67 GLY D C 1
ATOM 7140 O O . GLY D 2 67 ? 5.031 0.985 -7.275 1.00 40.71 67 GLY D O 1
ATOM 7141 N N . HIS D 2 68 ? 5.889 0.020 -5.426 1.00 37.30 68 HIS D N 1
ATOM 7142 C CA . HIS D 2 68 ? 4.742 -0.855 -5.215 1.00 34.39 68 HIS D CA 1
ATOM 7143 C C . HIS D 2 68 ? 3.451 -0.057 -5.044 1.00 35.03 68 HIS D C 1
ATOM 7144 O O . HIS D 2 68 ? 2.430 -0.386 -5.649 1.00 42.94 68 HIS D O 1
ATOM 7151 N N . THR D 2 69 ? 3.470 0.976 -4.196 1.00 34.45 69 THR D N 1
ATOM 7152 C CA . THR D 2 69 ? 2.256 1.751 -3.960 1.00 34.45 69 THR D CA 1
ATOM 7153 C C . THR D 2 69 ? 1.785 2.425 -5.239 1.00 38.05 69 THR D C 1
ATOM 7154 O O . THR D 2 69 ? 0.591 2.401 -5.558 1.00 44.99 69 THR D O 1
ATOM 7158 N N . LEU D 2 70 ? 2.718 2.985 -6.010 1.00 34.16 70 LEU D N 1
ATOM 7159 C CA . LEU D 2 70 ? 2.363 3.642 -7.264 1.00 39.06 70 LEU D CA 1
ATOM 7160 C C . LEU D 2 70 ? 1.781 2.650 -8.257 1.00 41.27 70 LEU D C 1
ATOM 7161 O O . LEU D 2 70 ? 0.781 2.940 -8.926 1.00 47.92 70 LEU D O 1
ATOM 7166 N N . LYS D 2 71 ? 2.413 1.477 -8.383 1.00 37.74 71 LYS D N 1
ATOM 7167 C CA . LYS D 2 71 ? 1.935 0.477 -9.332 1.00 48.64 71 LYS D CA 1
ATOM 7168 C C . LYS D 2 71 ? 0.606 -0.115 -8.892 1.00 51.65 71 LYS D C 1
ATOM 7169 O O . LYS D 2 71 ? -0.248 -0.426 -9.736 1.00 54.29 71 LYS D O 1
ATOM 7175 N N . ALA D 2 72 ? 0.399 -0.256 -7.582 1.00 50.09 72 ALA D N 1
ATOM 7176 C CA . ALA D 2 72 ? -0.898 -0.725 -7.105 1.00 49.89 72 ALA D CA 1
ATOM 7177 C C . ALA D 2 72 ? -2.013 0.215 -7.542 1.00 54.55 72 ALA D C 1
ATOM 7178 O O . ALA D 2 72 ? -3.141 -0.221 -7.786 1.00 52.84 72 ALA D O 1
ATOM 7180 N N . ASN D 2 73 ? -1.725 1.512 -7.636 1.00 58.05 73 ASN D N 1
ATOM 7181 C CA . ASN D 2 73 ? -2.717 2.462 -8.109 1.00 60.96 73 ASN D CA 1
ATOM 7182 C C . ASN D 2 73 ? -2.653 2.646 -9.616 1.00 57.62 73 ASN D C 1
ATOM 7183 O O . ASN D 2 73 ? -3.129 3.666 -10.125 1.00 60.60 73 ASN D O 1
ATOM 7188 N N . ASN D 2 74 ? -2.063 1.677 -10.325 1.00 51.42 74 ASN D N 1
ATOM 7189 C CA . ASN D 2 74 ? -2.013 1.575 -11.784 1.00 54.59 74 ASN D CA 1
ATOM 7190 C C . ASN D 2 74 ? -1.247 2.699 -12.454 1.00 59.83 74 ASN D C 1
ATOM 7191 O O . ASN D 2 74 ? -1.408 2.917 -13.664 1.00 68.05 74 ASN D O 1
ATOM 7196 N N . ILE D 2 75 ? -0.402 3.401 -11.710 1.00 51.63 75 ILE D N 1
ATOM 7197 C CA . ILE D 2 75 ? 0.462 4.420 -12.293 1.00 52.20 75 ILE D CA 1
ATOM 7198 C C . ILE D 2 75 ? 1.697 3.746 -12.871 1.00 51.38 75 ILE D C 1
ATOM 7199 O O . ILE D 2 75 ? 2.389 2.996 -12.175 1.00 56.48 75 ILE D O 1
ATOM 7204 N N . GLN D 2 76 ? 1.972 4.009 -14.145 1.00 49.62 76 GLN D N 1
ATOM 7205 C CA . GLN D 2 76 ? 3.164 3.487 -14.803 1.00 55.53 76 GLN D CA 1
ATOM 7206 C C . GLN D 2 76 ? 4.379 4.304 -14.409 1.00 57.84 76 GLN D C 1
ATOM 7207 O O . GLN D 2 76 ? 4.328 5.540 -14.409 1.00 52.93 76 GLN D O 1
ATOM 7213 N N . ILE D 2 77 ? 5.484 3.601 -14.107 1.00 55.77 77 ILE D N 1
ATOM 7214 C CA . ILE D 2 77 ? 6.698 4.195 -13.552 1.00 52.32 77 ILE D CA 1
ATOM 7215 C C . ILE D 2 77 ? 7.951 3.553 -14.147 1.00 46.65 77 ILE D C 1
ATOM 7216 O O . ILE D 2 77 ? 7.933 2.430 -14.655 1.00 45.59 77 ILE D O 1
ATOM 7221 N N . ILE D 2 78 ? 9.058 4.287 -14.047 1.00 40.28 78 ILE D N 1
ATOM 7222 C CA . ILE D 2 78 ? 10.402 3.738 -14.168 1.00 47.32 78 ILE D CA 1
ATOM 7223 C C . ILE D 2 78 ? 10.892 3.404 -12.768 1.00 44.37 78 ILE D C 1
ATOM 7224 O O . ILE D 2 78 ? 10.684 4.194 -11.840 1.00 41.34 78 ILE D O 1
ATOM 7229 N N . HIS D 2 79 ? 11.563 2.258 -12.608 1.00 46.40 79 HIS D N 1
ATOM 7230 C CA . HIS D 2 79 ? 11.997 1.807 -11.285 1.00 42.82 79 HIS D CA 1
ATOM 7231 C C . HIS D 2 79 ? 13.181 0.861 -11.423 1.00 39.25 79 HIS D C 1
ATOM 7232 O O . HIS D 2 79 ? 13.088 -0.130 -12.149 1.00 41.76 79 HIS D O 1
ATOM 7239 N N . ASN D 2 80 ? 14.274 1.146 -10.717 1.00 33.08 80 ASN D N 1
ATOM 7240 C CA . ASN D 2 80 ? 15.464 0.305 -10.800 1.00 31.86 80 ASN D CA 1
ATOM 7241 C C . ASN D 2 80 ? 15.485 -0.665 -9.615 1.00 42.75 80 ASN D C 1
ATOM 7242 O O . ASN D 2 80 ? 14.451 -0.942 -9.005 1.00 42.46 80 ASN D O 1
ATOM 7247 N N A ASN D 2 81 ? 16.653 -1.187 -9.267 0.56 49.40 81 ASN D N 1
ATOM 7248 N N B ASN D 2 81 ? 16.681 -1.144 -9.261 0.44 49.11 81 ASN D N 1
ATOM 7249 C CA A ASN D 2 81 ? 16.678 -2.149 -8.178 0.56 48.92 81 ASN D CA 1
ATOM 7250 C CA B ASN D 2 81 ? 16.858 -2.301 -8.392 0.44 49.67 81 ASN D CA 1
ATOM 7251 C C A ASN D 2 81 ? 18.049 -2.161 -7.523 0.56 50.28 81 ASN D C 1
ATOM 7252 C C B ASN D 2 81 ? 18.092 -2.138 -7.517 0.44 50.30 81 ASN D C 1
ATOM 7253 O O A ASN D 2 81 ? 19.013 -1.562 -8.009 0.56 52.25 81 ASN D O 1
ATOM 7254 O O B ASN D 2 81 ? 19.010 -1.376 -7.834 0.44 51.82 81 ASN D O 1
ATOM 7263 N N . GLU D 2 82 ? 18.111 -2.900 -6.417 1.00 49.18 82 GLU D N 1
ATOM 7264 C CA . GLU D 2 82 ? 19.270 -2.952 -5.529 1.00 53.81 82 GLU D CA 1
ATOM 7265 C C . GLU D 2 82 ? 20.540 -3.421 -6.228 1.00 58.17 82 GLU D C 1
ATOM 7266 O O . GLU D 2 82 ? 21.650 -3.144 -5.745 1.00 48.61 82 GLU D O 1
ATOM 7272 N N . GLY D 2 83 ? 20.404 -4.166 -7.321 1.00 60.08 83 GLY D N 1
ATOM 7273 C CA . GLY D 2 83 ? 21.556 -4.525 -8.108 1.00 58.04 83 GLY D CA 1
ATOM 7274 C C . GLY D 2 83 ? 21.921 -3.507 -9.155 1.00 56.08 83 GLY D C 1
ATOM 7275 O O . GLY D 2 83 ? 22.888 -3.717 -9.895 1.00 59.33 83 GLY D O 1
ATOM 7276 N N . ALA D 2 84 ? 21.193 -2.392 -9.230 1.00 47.52 84 ALA D N 1
ATOM 7277 C CA . ALA D 2 84 ? 21.347 -1.469 -10.348 1.00 48.36 84 ALA D CA 1
ATOM 7278 C C . ALA D 2 84 ? 21.201 -0.019 -9.885 1.00 39.20 84 ALA D C 1
ATOM 7279 O O . ALA D 2 84 ? 20.509 0.782 -10.509 1.00 40.22 84 ALA D O 1
ATOM 7281 N N . ASN D 2 85 ? 21.873 0.350 -8.787 1.00 34.34 85 ASN D N 1
ATOM 7282 C CA . ASN D 2 85 ? 21.735 1.688 -8.219 1.00 34.54 85 ASN D CA 1
ATOM 7283 C C . ASN D 2 85 ? 22.968 2.573 -8.424 1.00 31.51 85 ASN D C 1
ATOM 7284 O O . ASN D 2 85 ? 23.099 3.609 -7.758 1.00 35.10 85 ASN D O 1
ATOM 7289 N N . MET D 2 86 ? 23.848 2.206 -9.345 1.00 38.45 86 MET D N 1
ATOM 7290 C CA . MET D 2 86 ? 24.949 3.040 -9.806 1.00 43.01 86 MET D CA 1
ATOM 7291 C C . MET D 2 86 ? 24.661 3.518 -11.229 1.00 42.42 86 MET D C 1
ATOM 7292 O O . MET D 2 86 ? 23.669 3.125 -11.848 1.00 42.76 86 MET D O 1
ATOM 7297 N N . ALA D 2 87 ? 25.546 4.383 -11.737 1.00 41.37 87 ALA D N 1
ATOM 7298 C CA . ALA D 2 87 ? 25.286 5.112 -12.978 1.00 43.76 87 ALA D CA 1
ATOM 7299 C C . ALA D 2 87 ? 24.828 4.181 -14.093 1.00 43.37 87 ALA D C 1
ATOM 7300 O O . ALA D 2 87 ? 23.739 4.350 -14.657 1.00 42.37 87 ALA D O 1
ATOM 7302 N N . ALA D 2 88 ? 25.644 3.172 -14.401 1.00 44.14 88 ALA D N 1
ATOM 7303 C CA . ALA D 2 88 ? 25.329 2.261 -15.495 1.00 49.46 88 ALA D CA 1
ATOM 7304 C C . ALA D 2 88 ? 23.933 1.671 -15.342 1.00 49.49 88 ALA D C 1
ATOM 7305 O O . ALA D 2 88 ? 23.135 1.675 -16.289 1.00 46.35 88 ALA D O 1
ATOM 7307 N N . GLY D 2 89 ? 23.605 1.183 -14.143 1.00 45.39 89 GLY D N 1
ATOM 7308 C CA . GLY D 2 89 ? 22.325 0.526 -13.969 1.00 38.13 89 GLY D CA 1
ATOM 7309 C C . GLY D 2 89 ? 21.162 1.489 -14.013 1.00 43.44 89 GLY D C 1
ATOM 7310 O O . GLY D 2 89 ? 20.078 1.144 -14.496 1.00 44.29 89 GLY D O 1
ATOM 7311 N N . ILE D 2 90 ? 21.357 2.701 -13.501 1.00 43.03 90 ILE D N 1
ATOM 7312 C CA . ILE D 2 90 ? 20.290 3.689 -13.549 1.00 40.86 90 ILE D CA 1
ATOM 7313 C C . ILE D 2 90 ? 20.017 4.084 -14.991 1.00 44.62 90 ILE D C 1
ATOM 7314 O O . ILE D 2 90 ? 18.860 4.243 -15.401 1.00 44.37 90 ILE D O 1
ATOM 7319 N N . THR D 2 91 ? 21.078 4.221 -15.787 1.00 42.56 91 THR D N 1
ATOM 7320 C CA . THR D 2 91 ? 20.917 4.542 -17.197 1.00 48.86 91 THR D CA 1
ATOM 7321 C C . THR D 2 91 ? 20.096 3.475 -17.908 1.00 48.87 91 THR D C 1
ATOM 7322 O O . THR D 2 91 ? 19.159 3.789 -18.651 1.00 50.90 91 THR D O 1
ATOM 7326 N N . SER D 2 92 ? 20.411 2.202 -17.654 1.00 46.20 92 SER D N 1
ATOM 7327 C CA . SER D 2 92 ? 19.673 1.109 -18.275 1.00 51.45 92 SER D CA 1
ATOM 7328 C C . SER D 2 92 ? 18.198 1.134 -17.887 1.00 51.53 92 SER D C 1
ATOM 7329 O O . SER D 2 92 ? 17.317 0.886 -18.726 1.00 51.93 92 SER D O 1
ATOM 7332 N N . ALA D 2 93 ? 17.910 1.435 -16.621 1.00 46.91 93 ALA D N 1
ATOM 7333 C CA . ALA D 2 93 ? 16.528 1.457 -16.156 1.00 45.44 93 ALA D CA 1
ATOM 7334 C C . ALA D 2 93 ? 15.686 2.437 -16.960 1.00 45.64 93 ALA D C 1
ATOM 7335 O O . ALA D 2 93 ? 14.544 2.130 -17.324 1.00 47.82 93 ALA D O 1
ATOM 7337 N N . PHE D 2 94 ? 16.222 3.629 -17.232 1.00 48.54 94 PHE D N 1
ATOM 7338 C CA . PHE D 2 94 ? 15.495 4.577 -18.069 1.00 50.27 94 PHE D CA 1
ATOM 7339 C C . PHE D 2 94 ? 15.339 4.046 -19.478 1.00 55.92 94 PHE D C 1
ATOM 7340 O O . PHE D 2 94 ? 14.255 4.140 -20.066 1.00 59.53 94 PHE D O 1
ATOM 7348 N N . ILE D 2 95 ? 16.408 3.476 -20.026 1.00 48.48 95 ILE D N 1
ATOM 7349 C CA . ILE D 2 95 ? 16.359 2.957 -21.388 1.00 60.76 95 ILE D CA 1
ATOM 7350 C C . ILE D 2 95 ? 15.296 1.873 -21.510 1.00 62.44 95 ILE D C 1
ATOM 7351 O O . ILE D 2 95 ? 14.429 1.925 -22.387 1.00 71.71 95 ILE D O 1
ATOM 7356 N N . MET D 2 96 ? 15.329 0.892 -20.614 1.00 60.00 96 MET D N 1
ATOM 7357 C CA . MET D 2 96 ? 14.438 -0.251 -20.729 1.00 63.99 96 MET D CA 1
ATOM 7358 C C . MET D 2 96 ? 12.981 0.088 -20.433 1.00 63.99 96 MET D C 1
ATOM 7359 O O . MET D 2 96 ? 12.095 -0.639 -20.888 1.00 66.96 96 MET D O 1
ATOM 7364 N N . GLN D 2 97 ? 12.698 1.154 -19.680 1.00 58.74 97 GLN D N 1
ATOM 7365 C CA . GLN D 2 97 ? 11.360 1.319 -19.131 1.00 52.48 97 GLN D CA 1
ATOM 7366 C C . GLN D 2 97 ? 10.656 2.628 -19.481 1.00 56.07 97 GLN D C 1
ATOM 7367 O O . GLN D 2 97 ? 9.492 2.793 -19.097 1.00 59.24 97 GLN D O 1
ATOM 7373 N N . SER D 2 98 ? 11.306 3.559 -20.183 1.00 55.85 98 SER D N 1
ATOM 7374 C CA . SER D 2 98 ? 10.631 4.790 -20.597 1.00 57.31 98 SER D CA 1
ATOM 7375 C C . SER D 2 98 ? 9.580 4.512 -21.668 1.00 55.95 98 SER D C 1
ATOM 7376 O O . SER D 2 98 ? 9.814 3.738 -22.597 1.00 61.35 98 SER D O 1
ATOM 7379 N N . THR D 2 99 ? 8.399 5.148 -21.528 1.00 55.57 99 THR D N 1
ATOM 7380 C CA . THR D 2 99 ? 7.322 5.155 -22.525 1.00 60.97 99 THR D CA 1
ATOM 7381 C C . THR D 2 99 ? 6.660 6.535 -22.502 1.00 62.94 99 THR D C 1
ATOM 7382 O O . THR D 2 99 ? 6.973 7.338 -21.614 1.00 66.21 99 THR D O 1
ATOM 7386 N N . PRO D 2 100 ? 5.747 6.868 -23.431 1.00 66.89 100 PRO D N 1
ATOM 7387 C CA . PRO D 2 100 ? 5.092 8.190 -23.354 1.00 64.31 100 PRO D CA 1
ATOM 7388 C C . PRO D 2 100 ? 4.175 8.354 -22.154 1.00 72.07 100 PRO D C 1
ATOM 7389 O O . PRO D 2 100 ? 3.861 9.493 -21.792 1.00 77.81 100 PRO D O 1
ATOM 7393 N N . LYS D 2 101 ? 3.715 7.264 -21.544 1.00 71.38 101 LYS D N 1
ATOM 7394 C CA . LYS D 2 101 ? 2.804 7.351 -20.408 1.00 78.24 101 LYS D CA 1
ATOM 7395 C C . LYS D 2 101 ? 3.521 7.444 -19.063 1.00 77.84 101 LYS D C 1
ATOM 7396 O O . LYS D 2 101 ? 2.986 8.058 -18.133 1.00 83.25 101 LYS D O 1
ATOM 7401 N N . THR D 2 102 ? 4.709 6.854 -18.926 1.00 65.36 102 THR D N 1
ATOM 7402 C CA . THR D 2 102 ? 5.405 6.894 -17.643 1.00 66.51 102 THR D CA 1
ATOM 7403 C C . THR D 2 102 ? 5.867 8.313 -17.348 1.00 65.21 102 THR D C 1
ATOM 7404 O O . THR D 2 102 ? 6.691 8.881 -18.075 1.00 65.90 102 THR D O 1
ATOM 7408 N N . LYS D 2 103 ? 5.329 8.893 -16.280 1.00 58.46 103 LYS D N 1
ATOM 7409 C CA . LYS D 2 103 ? 5.644 10.270 -15.930 1.00 55.10 103 LYS D CA 1
ATOM 7410 C C . LYS D 2 103 ? 6.290 10.360 -14.558 1.00 52.65 103 LYS D C 1
ATOM 7411 O O . LYS D 2 103 ? 6.429 11.464 -14.023 1.00 57.16 103 LYS D O 1
ATOM 7416 N N . ILE D 2 104 ? 6.676 9.224 -13.974 1.00 42.01 104 ILE D N 1
ATOM 7417 C CA . ILE D 2 104 ? 7.370 9.174 -12.691 1.00 46.41 104 ILE D CA 1
ATOM 7418 C C . ILE D 2 104 ? 8.512 8.171 -12.800 1.00 44.97 104 ILE D C 1
ATOM 7419 O O . ILE D 2 104 ? 8.312 7.047 -13.271 1.00 50.50 104 ILE D O 1
ATOM 7424 N N . ALA D 2 105 ? 9.698 8.555 -12.345 1.00 43.12 105 ALA D N 1
ATOM 7425 C CA . ALA D 2 105 ? 10.786 7.606 -12.149 1.00 35.16 105 ALA D CA 1
ATOM 7426 C C . ALA D 2 105 ? 11.110 7.476 -10.667 1.00 36.97 105 ALA D C 1
ATOM 7427 O O . ALA D 2 105 ? 11.147 8.468 -9.938 1.00 41.41 105 ALA D O 1
ATOM 7429 N N . VAL D 2 106 ? 11.355 6.244 -10.231 1.00 33.78 106 VAL D N 1
ATOM 7430 C CA . VAL D 2 106 ? 11.623 5.913 -8.840 1.00 34.83 106 VAL D CA 1
ATOM 7431 C C . VAL D 2 106 ? 12.993 5.250 -8.831 1.00 35.29 106 VAL D C 1
ATOM 7432 O O . VAL D 2 106 ? 13.116 4.093 -9.231 1.00 36.34 106 VAL D O 1
ATOM 7436 N N . ILE D 2 107 ? 14.025 5.953 -8.387 1.00 31.56 107 ILE D N 1
ATOM 7437 C CA . ILE D 2 107 ? 15.397 5.503 -8.605 1.00 37.51 107 ILE D CA 1
ATOM 7438 C C . ILE D 2 107 ? 16.126 5.427 -7.271 1.00 34.00 107 ILE D C 1
ATOM 7439 O O . ILE D 2 107 ? 16.397 6.456 -6.641 1.00 32.84 107 ILE D O 1
ATOM 7444 N N . GLU D 2 108 ? 16.495 4.223 -6.853 1.00 29.59 108 GLU D N 1
ATOM 7445 C CA . GLU D 2 108 ? 17.431 4.125 -5.742 1.00 31.84 108 GLU D CA 1
ATOM 7446 C C . GLU D 2 108 ? 18.839 4.377 -6.277 1.00 31.59 108 GLU D C 1
ATOM 7447 O O . GLU D 2 108 ? 19.201 3.911 -7.365 1.00 31.29 108 GLU D O 1
ATOM 7453 N N . ILE D 2 109 ? 19.621 5.168 -5.542 1.00 32.96 109 ILE D N 1
ATOM 7454 C CA . ILE D 2 109 ? 20.945 5.553 -6.021 1.00 31.46 109 ILE D CA 1
ATOM 7455 C C . ILE D 2 109 ? 21.957 5.407 -4.897 1.00 28.25 109 ILE D C 1
ATOM 7456 O O . ILE D 2 109 ? 21.733 5.862 -3.769 1.00 28.34 109 ILE D O 1
ATOM 7461 N N . ASP D 2 110 ? 23.061 4.740 -5.210 1.00 29.15 110 ASP D N 1
ATOM 7462 C CA . ASP D 2 110 ? 24.172 4.629 -4.284 1.00 33.14 110 ASP D CA 1
ATOM 7463 C C . ASP D 2 110 ? 24.694 6.012 -3.904 1.00 36.42 110 ASP D C 1
ATOM 7464 O O . ASP D 2 110 ? 24.859 6.889 -4.758 1.00 33.54 110 ASP D O 1
ATOM 7469 N N . GLU D 2 111 ? 24.979 6.196 -2.611 1.00 32.86 111 GLU D N 1
ATOM 7470 C CA . GLU D 2 111 ? 25.306 7.530 -2.128 1.00 35.26 111 GLU D CA 1
ATOM 7471 C C . GLU D 2 111 ? 26.623 8.031 -2.718 1.00 37.43 111 GLU D C 1
ATOM 7472 O O . GLU D 2 111 ? 26.759 9.228 -2.968 1.00 43.47 111 GLU D O 1
ATOM 7478 N N . GLY D 2 112 ? 27.566 7.140 -3.024 1.00 40.14 112 GLY D N 1
ATOM 7479 C CA . GLY D 2 112 ? 28.752 7.553 -3.759 1.00 36.45 112 GLY D CA 1
ATOM 7480 C C . GLY D 2 112 ? 28.536 7.801 -5.249 1.00 42.07 112 GLY D C 1
ATOM 7481 O O . GLY D 2 112 ? 29.423 8.364 -5.896 1.00 41.76 112 GLY D O 1
ATOM 7482 N N . SER D 2 113 ? 27.398 7.393 -5.814 1.00 38.44 113 SER D N 1
ATOM 7483 C CA . SER D 2 113 ? 27.139 7.616 -7.234 1.00 33.81 113 SER D CA 1
ATOM 7484 C C . SER D 2 113 ? 26.414 8.935 -7.509 1.00 37.24 113 SER D C 1
ATOM 7485 O O . SER D 2 113 ? 26.210 9.282 -8.678 1.00 39.95 113 SER D O 1
ATOM 7488 N N . ILE D 2 114 ? 26.020 9.666 -6.463 1.00 36.37 114 ILE D N 1
ATOM 7489 C CA . ILE D 2 114 ? 25.205 10.872 -6.655 1.00 34.93 114 ILE D CA 1
ATOM 7490 C C . ILE D 2 114 ? 25.897 11.911 -7.537 1.00 41.85 114 ILE D C 1
ATOM 7491 O O . ILE D 2 114 ? 25.268 12.390 -8.495 1.00 41.01 114 ILE D O 1
ATOM 7496 N N . PRO D 2 115 ? 27.167 12.276 -7.312 1.00 48.58 115 PRO D N 1
ATOM 7497 C CA . PRO D 2 115 ? 27.773 13.308 -8.184 1.00 52.27 115 PRO D CA 1
ATOM 7498 C C . PRO D 2 115 ? 27.788 12.919 -9.648 1.00 53.89 115 PRO D C 1
ATOM 7499 O O . PRO D 2 115 ? 27.400 13.718 -10.514 1.00 57.27 115 PRO D O 1
ATOM 7503 N N . ARG D 2 116 ? 28.211 11.693 -9.944 1.00 49.68 116 ARG D N 1
ATOM 7504 C CA . ARG D 2 116 ? 28.293 11.255 -11.331 1.00 51.99 116 ARG D CA 1
ATOM 7505 C C . ARG D 2 116 ? 26.934 11.314 -12.016 1.00 60.62 116 ARG D C 1
ATOM 7506 O O . ARG D 2 116 ? 26.827 11.771 -13.161 1.00 67.71 116 ARG D O 1
ATOM 7514 N N . VAL D 2 117 ? 25.882 10.868 -11.327 1.00 57.23 117 VAL D N 1
ATOM 7515 C CA . VAL D 2 117 ? 24.562 10.810 -11.945 1.00 50.57 117 VAL D CA 1
ATOM 7516 C C . VAL D 2 117 ? 23.948 12.197 -12.092 1.00 49.32 117 VAL D C 1
ATOM 7517 O O . VAL D 2 117 ? 23.218 12.455 -13.056 1.00 50.54 117 VAL D O 1
ATOM 7521 N N . LEU D 2 118 ? 24.230 13.115 -11.171 1.00 45.11 118 LEU D N 1
ATOM 7522 C CA . LEU D 2 118 ? 23.623 14.426 -11.326 1.00 42.21 118 LEU D CA 1
ATOM 7523 C C . LEU D 2 118 ? 24.249 15.233 -12.454 1.00 55.99 118 LEU D C 1
ATOM 7524 O O . LEU D 2 118 ? 23.684 16.261 -12.837 1.00 58.99 118 LEU D O 1
ATOM 7529 N N . LYS D 2 119 ? 25.365 14.767 -13.030 1.00 59.60 119 LYS D N 1
ATOM 7530 C CA . LYS D 2 119 ? 25.875 15.378 -14.258 1.00 60.85 119 LYS D CA 1
ATOM 7531 C C . LYS D 2 119 ? 24.927 15.166 -15.431 1.00 64.86 119 LYS D C 1
ATOM 7532 O O . LYS D 2 119 ? 24.884 15.995 -16.344 1.00 72.74 119 LYS D O 1
ATOM 7535 N N . GLU D 2 120 ? 24.172 14.068 -15.437 1.00 58.41 120 GLU D N 1
ATOM 7536 C CA . GLU D 2 120 ? 23.279 13.750 -16.540 1.00 61.48 120 GLU D CA 1
ATOM 7537 C C . GLU D 2 120 ? 21.806 13.895 -16.200 1.00 66.96 120 GLU D C 1
ATOM 7538 O O . GLU D 2 120 ? 21.010 14.199 -17.094 1.00 74.97 120 GLU D O 1
ATOM 7540 N N . VAL D 2 121 ? 21.418 13.683 -14.944 1.00 60.89 121 VAL D N 1
ATOM 7541 C CA . VAL D 2 121 ? 20.020 13.750 -14.539 1.00 58.75 121 VAL D CA 1
ATOM 7542 C C . VAL D 2 121 ? 19.877 14.675 -13.337 1.00 55.31 121 VAL D C 1
ATOM 7543 O O . VAL D 2 121 ? 20.762 14.766 -12.481 1.00 54.60 121 VAL D O 1
ATOM 7547 N N . THR D 2 122 ? 18.745 15.360 -13.279 1.00 53.59 122 THR D N 1
ATOM 7548 C CA . THR D 2 122 ? 18.371 16.159 -12.117 1.00 50.50 122 THR D CA 1
ATOM 7549 C C . THR D 2 122 ? 17.046 15.657 -11.562 1.00 52.84 122 THR D C 1
ATOM 7550 O O . THR D 2 122 ? 15.995 15.836 -12.208 1.00 57.56 122 THR D O 1
ATOM 7554 N N . PRO D 2 123 ? 17.037 14.997 -10.405 1.00 51.25 123 PRO D N 1
ATOM 7555 C CA . PRO D 2 123 ? 15.756 14.625 -9.792 1.00 41.82 123 PRO D CA 1
ATOM 7556 C C . PRO D 2 123 ? 14.938 15.869 -9.488 1.00 39.02 123 PRO D C 1
ATOM 7557 O O . PRO D 2 123 ? 15.475 16.955 -9.292 1.00 42.83 123 PRO D O 1
ATOM 7561 N N . SER D 2 124 ? 13.626 15.710 -9.476 1.00 37.14 124 SER D N 1
ATOM 7562 C CA . SER D 2 124 ? 12.788 16.753 -8.910 1.00 35.08 124 SER D CA 1
ATOM 7563 C C . SER D 2 124 ? 12.629 16.584 -7.414 1.00 37.07 124 SER D C 1
ATOM 7564 O O . SER D 2 124 ? 12.395 17.563 -6.706 1.00 34.33 124 SER D O 1
ATOM 7567 N N . MET D 2 125 ? 12.842 15.376 -6.904 1.00 33.91 125 MET D N 1
ATOM 7568 C CA . MET D 2 125 ? 12.656 15.096 -5.495 1.00 31.19 125 MET D CA 1
ATOM 7569 C C . MET D 2 125 ? 13.718 14.092 -5.076 1.00 31.22 125 MET D C 1
ATOM 7570 O O . MET D 2 125 ? 13.952 13.115 -5.788 1.00 31.74 125 MET D O 1
ATOM 7575 N N . MET D 2 126 ? 14.376 14.327 -3.950 1.00 31.38 126 MET D N 1
ATOM 7576 C CA . MET D 2 126 ? 15.282 13.329 -3.390 1.00 32.88 126 MET D CA 1
ATOM 7577 C C . MET D 2 126 ? 14.925 13.077 -1.942 1.00 31.22 126 MET D C 1
ATOM 7578 O O . MET D 2 126 ? 14.745 14.025 -1.171 1.00 27.65 126 MET D O 1
ATOM 7583 N N . VAL D 2 127 ? 14.871 11.807 -1.555 1.00 23.95 127 VAL D N 1
ATOM 7584 C CA . VAL D 2 127 ? 14.635 11.471 -0.167 1.00 23.33 127 VAL D CA 1
ATOM 7585 C C . VAL D 2 127 ? 15.894 10.806 0.380 1.00 24.38 127 VAL D C 1
ATOM 7586 O O . VAL D 2 127 ? 16.522 9.977 -0.289 1.00 22.92 127 VAL D O 1
ATOM 7590 N N . PHE D 2 128 ? 16.277 11.179 1.589 1.00 26.14 128 PHE D N 1
ATOM 7591 C CA . PHE D 2 128 ? 17.399 10.537 2.253 1.00 21.99 128 PHE D CA 1
ATOM 7592 C C . PHE D 2 128 ? 16.889 9.815 3.490 1.00 26.92 128 PHE D C 1
ATOM 7593 O O . PHE D 2 128 ? 16.099 10.369 4.269 1.00 28.62 128 PHE D O 1
ATOM 7601 N N . THR D 2 129 ? 17.343 8.582 3.667 1.00 25.31 129 THR D N 1
ATOM 7602 C CA . THR D 2 129 ? 16.887 7.777 4.787 1.00 23.41 129 THR D CA 1
ATOM 7603 C C . THR D 2 129 ? 17.684 8.080 6.045 1.00 21.82 129 THR D C 1
ATOM 7604 O O . THR D 2 129 ? 17.118 8.463 7.073 1.00 29.69 129 THR D O 1
ATOM 7608 N N . ASN D 2 130 ? 19.001 7.917 5.975 1.00 26.20 130 ASN D N 1
ATOM 7609 C CA . ASN D 2 130 ? 19.907 8.060 7.109 1.00 24.68 130 ASN D CA 1
ATOM 7610 C C . ASN D 2 130 ? 21.330 7.970 6.574 1.00 25.95 130 ASN D C 1
ATOM 7611 O O . ASN D 2 130 ? 21.557 7.528 5.445 1.00 29.97 130 ASN D O 1
ATOM 7616 N N . PHE D 2 131 ? 22.283 8.423 7.379 1.00 30.94 131 PHE D N 1
ATOM 7617 C CA . PHE D 2 131 ? 23.707 8.244 7.081 1.00 33.20 131 PHE D CA 1
ATOM 7618 C C . PHE D 2 131 ? 24.360 7.597 8.307 1.00 40.30 131 PHE D C 1
ATOM 7619 O O . PHE D 2 131 ? 24.620 8.276 9.303 1.00 36.78 131 PHE D O 1
ATOM 7627 N N . PHE D 2 132 ? 24.669 6.308 8.232 1.00 49.69 132 PHE D N 1
ATOM 7628 C CA . PHE D 2 132 ? 25.445 5.656 9.307 1.00 49.47 132 PHE D CA 1
ATOM 7629 C C . PHE D 2 132 ? 26.897 5.398 8.900 1.00 47.63 132 PHE D C 1
ATOM 7630 O O . PHE D 2 132 ? 27.211 5.175 7.727 1.00 44.87 132 PHE D O 1
ATOM 7638 N N . ARG D 2 138 ? 34.970 5.195 10.627 1.00 50.42 138 ARG D N 1
ATOM 7639 C CA . ARG D 2 138 ? 36.193 5.980 10.461 1.00 58.19 138 ARG D CA 1
ATOM 7640 C C . ARG D 2 138 ? 35.909 7.498 10.627 1.00 68.85 138 ARG D C 1
ATOM 7641 O O . ARG D 2 138 ? 34.898 8.017 10.113 1.00 68.05 138 ARG D O 1
ATOM 7643 N N . PHE D 2 139 ? 36.803 8.191 11.336 1.00 65.26 139 PHE D N 1
ATOM 7644 C CA . PHE D 2 139 ? 36.501 9.530 11.838 1.00 65.59 139 PHE D CA 1
ATOM 7645 C C . PHE D 2 139 ? 36.386 10.545 10.702 1.00 59.10 139 PHE D C 1
ATOM 7646 O O . PHE D 2 139 ? 37.335 10.744 9.931 1.00 47.53 139 PHE D O 1
ATOM 7654 N N . GLY D 2 140 ? 35.236 11.222 10.638 1.00 52.49 140 GLY D N 1
ATOM 7655 C CA . GLY D 2 140 ? 34.993 12.251 9.658 1.00 44.29 140 GLY D CA 1
ATOM 7656 C C . GLY D 2 140 ? 34.334 11.766 8.390 1.00 50.06 140 GLY D C 1
ATOM 7657 O O . GLY D 2 140 ? 33.751 12.584 7.666 1.00 49.22 140 GLY D O 1
ATOM 7658 N N . GLU D 2 141 ? 34.365 10.449 8.128 1.00 41.67 141 GLU D N 1
ATOM 7659 C CA . GLU D 2 141 ? 33.914 9.920 6.840 1.00 41.46 141 GLU D CA 1
ATOM 7660 C C . GLU D 2 141 ? 32.495 10.375 6.508 1.00 41.85 141 GLU D C 1
ATOM 7661 O O . GLU D 2 141 ? 32.237 10.903 5.417 1.00 45.47 141 GLU D O 1
ATOM 7663 N N . ILE D 2 142 ? 31.558 10.208 7.443 1.00 42.68 142 ILE D N 1
ATOM 7664 C CA . ILE D 2 142 ? 30.185 10.621 7.160 1.00 42.39 142 ILE D CA 1
ATOM 7665 C C . ILE D 2 142 ? 30.110 12.127 6.920 1.00 45.06 142 ILE D C 1
ATOM 7666 O O . ILE D 2 142 ? 29.441 12.587 5.987 1.00 41.04 142 ILE D O 1
ATOM 7671 N N . ASP D 2 143 ? 30.807 12.916 7.740 1.00 51.57 143 ASP D N 1
ATOM 7672 C CA . ASP D 2 143 ? 30.757 14.368 7.575 1.00 51.33 143 ASP D CA 1
ATOM 7673 C C . ASP D 2 143 ? 31.251 14.790 6.187 1.00 41.58 143 ASP D C 1
ATOM 7674 O O . ASP D 2 143 ? 30.629 15.624 5.528 1.00 42.61 143 ASP D O 1
ATOM 7679 N N . ILE D 2 144 ? 32.334 14.192 5.701 1.00 38.92 144 ILE D N 1
ATOM 7680 C CA . ILE D 2 144 ? 32.847 14.570 4.386 1.00 42.34 144 ILE D CA 1
ATOM 7681 C C . ILE D 2 144 ? 31.880 14.148 3.288 1.00 45.08 144 ILE D C 1
ATOM 7682 O O . ILE D 2 144 ? 31.542 14.937 2.392 1.00 40.18 144 ILE D O 1
ATOM 7687 N N . MET D 2 145 ? 31.420 12.895 3.334 1.00 45.14 145 MET D N 1
ATOM 7688 C CA . MET D 2 145 ? 30.505 12.415 2.302 1.00 38.61 145 MET D CA 1
ATOM 7689 C C . MET D 2 145 ? 29.267 13.299 2.196 1.00 31.38 145 MET D C 1
ATOM 7690 O O . MET D 2 145 ? 28.789 13.585 1.096 1.00 28.71 145 MET D O 1
ATOM 7695 N N . VAL D 2 146 ? 28.704 13.697 3.330 1.00 27.59 146 VAL D N 1
ATOM 7696 C CA . VAL D 2 146 ? 27.493 14.501 3.290 1.00 28.85 146 VAL D CA 1
ATOM 7697 C C . VAL D 2 146 ? 27.787 15.890 2.706 1.00 34.38 146 VAL D C 1
ATOM 7698 O O . VAL D 2 146 ? 27.020 16.411 1.885 1.00 33.24 146 VAL D O 1
ATOM 7702 N N . ASN D 2 147 ? 28.917 16.495 3.089 1.00 38.57 147 ASN D N 1
ATOM 7703 C CA . ASN D 2 147 ? 29.317 17.770 2.490 1.00 29.69 147 ASN D CA 1
ATOM 7704 C C . ASN D 2 147 ? 29.471 17.645 0.972 1.00 32.30 147 ASN D C 1
ATOM 7705 O O . ASN D 2 147 ? 29.025 18.521 0.229 1.00 30.12 147 ASN D O 1
ATOM 7710 N N . ASN D 2 148 ? 30.053 16.540 0.481 1.00 33.23 148 ASN D N 1
ATOM 7711 C CA . ASN D 2 148 ? 30.150 16.364 -0.972 1.00 31.05 148 ASN D CA 1
ATOM 7712 C C . ASN D 2 148 ? 28.766 16.254 -1.603 1.00 39.44 148 ASN D C 1
ATOM 7713 O O . ASN D 2 148 ? 28.503 16.853 -2.652 1.00 39.36 148 ASN D O 1
ATOM 7718 N N . ILE D 2 149 ? 27.864 15.495 -0.973 1.00 31.56 149 ILE D N 1
ATOM 7719 C CA . ILE D 2 149 ? 26.513 15.377 -1.503 1.00 34.03 149 ILE D CA 1
ATOM 7720 C C . ILE D 2 149 ? 25.831 16.734 -1.511 1.00 32.22 149 ILE D C 1
ATOM 7721 O O . ILE D 2 149 ? 25.173 17.108 -2.489 1.00 28.54 149 ILE D O 1
ATOM 7726 N N . ALA D 2 150 ? 25.983 17.492 -0.422 1.00 27.67 150 ALA D N 1
ATOM 7727 C CA . ALA D 2 150 ? 25.390 18.824 -0.355 1.00 28.12 150 ALA D CA 1
ATOM 7728 C C . ALA D 2 150 ? 25.894 19.707 -1.484 1.00 31.15 150 ALA D C 1
ATOM 7729 O O . ALA D 2 150 ? 25.104 20.360 -2.162 1.00 34.56 150 ALA D O 1
ATOM 7731 N N . GLU D 2 151 ? 27.210 19.755 -1.694 1.00 39.62 151 GLU D N 1
ATOM 7732 C CA . GLU D 2 151 ? 27.737 20.526 -2.817 1.00 39.81 151 GLU D CA 1
ATOM 7733 C C . GLU D 2 151 ? 27.124 20.056 -4.133 1.00 43.37 151 GLU D C 1
ATOM 7734 O O . GLU D 2 151 ? 26.660 20.865 -4.938 1.00 38.90 151 GLU D O 1
ATOM 7737 N N . THR D 2 152 ? 27.066 18.740 -4.343 1.00 43.34 152 THR D N 1
ATOM 7738 C CA . THR D 2 152 ? 26.623 18.202 -5.628 1.00 46.70 152 THR D CA 1
ATOM 7739 C C . THR D 2 152 ? 25.169 18.543 -5.944 1.00 47.37 152 THR D C 1
ATOM 7740 O O . THR D 2 152 ? 24.843 18.856 -7.093 1.00 53.66 152 THR D O 1
ATOM 7744 N N . ILE D 2 153 ? 24.264 18.431 -4.962 1.00 41.62 153 ILE D N 1
ATOM 7745 C CA . ILE D 2 153 ? 22.839 18.635 -5.241 1.00 42.48 153 ILE D CA 1
ATOM 7746 C C . ILE D 2 153 ? 22.413 20.093 -5.087 1.00 45.57 153 ILE D C 1
ATOM 7747 O O . ILE D 2 153 ? 21.254 20.424 -5.363 1.00 49.85 153 ILE D O 1
ATOM 7752 N N . SER D 2 154 ? 23.325 20.973 -4.698 1.00 42.50 154 SER D N 1
ATOM 7753 C CA . SER D 2 154 ? 22.991 22.341 -4.354 1.00 44.46 154 SER D CA 1
ATOM 7754 C C . SER D 2 154 ? 22.663 23.165 -5.603 1.00 48.53 154 SER D C 1
ATOM 7755 O O . SER D 2 154 ? 23.223 22.950 -6.685 1.00 47.30 154 SER D O 1
ATOM 7758 N N . ASN D 2 155 ? 21.753 24.129 -5.429 1.00 51.86 155 ASN D N 1
ATOM 7759 C CA . ASN D 2 155 ? 21.318 25.033 -6.499 1.00 62.16 155 ASN D CA 1
ATOM 7760 C C . ASN D 2 155 ? 20.834 24.263 -7.723 1.00 60.86 155 ASN D C 1
ATOM 7761 O O . ASN D 2 155 ? 21.241 24.526 -8.854 1.00 62.57 155 ASN D O 1
ATOM 7766 N N . LYS D 2 156 ? 19.970 23.279 -7.489 1.00 54.18 156 LYS D N 1
ATOM 7767 C CA . LYS D 2 156 ? 19.321 22.587 -8.591 1.00 46.41 156 LYS D CA 1
ATOM 7768 C C . LYS D 2 156 ? 17.809 22.590 -8.441 1.00 42.24 156 LYS D C 1
ATOM 7769 O O . LYS D 2 156 ? 17.121 21.954 -9.245 1.00 44.50 156 LYS D O 1
ATOM 7775 N N . GLY D 2 157 ? 17.270 23.324 -7.469 1.00 42.65 157 GLY D N 1
ATOM 7776 C CA . GLY D 2 157 ? 15.833 23.334 -7.274 1.00 45.26 157 GLY D CA 1
ATOM 7777 C C . GLY D 2 157 ? 15.241 22.024 -6.807 1.00 45.98 157 GLY D C 1
ATOM 7778 O O . GLY D 2 157 ? 14.020 21.868 -6.860 1.00 52.49 157 GLY D O 1
ATOM 7779 N N . ILE D 2 158 ? 16.065 21.074 -6.355 1.00 38.14 158 ILE D N 1
ATOM 7780 C CA . ILE D 2 158 ? 15.566 19.767 -5.942 1.00 34.94 158 ILE D CA 1
ATOM 7781 C C . ILE D 2 158 ? 14.806 19.897 -4.630 1.00 34.14 158 ILE D C 1
ATOM 7782 O O . ILE D 2 158 ? 15.290 20.503 -3.670 1.00 40.55 158 ILE D O 1
ATOM 7787 N N . LYS D 2 159 ? 13.612 19.326 -4.572 1.00 34.54 159 LYS D N 1
ATOM 7788 C CA . LYS D 2 159 ? 12.928 19.225 -3.291 1.00 36.55 159 LYS D CA 1
ATOM 7789 C C . LYS D 2 159 ? 13.533 18.080 -2.467 1.00 38.38 159 LYS D C 1
ATOM 7790 O O . LYS D 2 159 ? 13.626 16.942 -2.947 1.00 34.33 159 LYS D O 1
ATOM 7796 N N . LEU D 2 160 ? 13.927 18.384 -1.223 1.00 28.25 160 LEU D N 1
ATOM 7797 C CA . LEU D 2 160 ? 14.674 17.473 -0.369 1.00 28.47 160 LEU D CA 1
ATOM 7798 C C . LEU D 2 160 ? 13.787 16.978 0.764 1.00 30.08 160 LEU D C 1
ATOM 7799 O O . LEU D 2 160 ? 13.263 17.778 1.542 1.00 33.20 160 LEU D O 1
ATOM 7804 N N . LEU D 2 161 ? 13.618 15.664 0.852 1.00 28.44 161 LEU D N 1
ATOM 7805 C CA . LEU D 2 161 ? 12.866 15.047 1.938 1.00 30.57 161 LEU D CA 1
ATOM 7806 C C . LEU D 2 161 ? 13.868 14.461 2.912 1.00 27.92 161 LEU D C 1
ATOM 7807 O O . LEU D 2 161 ? 14.589 13.527 2.568 1.00 28.19 161 LEU D O 1
ATOM 7812 N N . LEU D 2 162 ? 13.901 15.007 4.117 1.00 26.95 162 LEU D N 1
ATOM 7813 C CA . LEU D 2 162 ? 14.999 14.826 5.048 1.00 25.64 162 LEU D CA 1
ATOM 7814 C C . LEU D 2 162 ? 14.488 14.238 6.353 1.00 24.81 162 LEU D C 1
ATOM 7815 O O . LEU D 2 162 ? 13.477 14.693 6.895 1.00 28.49 162 LEU D O 1
ATOM 7820 N N . ASN D 2 163 ? 15.177 13.216 6.843 1.00 28.76 163 ASN D N 1
ATOM 7821 C CA . ASN D 2 163 ? 14.921 12.645 8.167 1.00 28.11 163 ASN D CA 1
ATOM 7822 C C . ASN D 2 163 ? 15.314 13.678 9.220 1.00 30.80 163 ASN D C 1
ATOM 7823 O O . ASN D 2 163 ? 16.496 13.870 9.483 1.00 27.85 163 ASN D O 1
ATOM 7828 N N . ALA D 2 164 ? 14.339 14.339 9.851 1.00 31.63 164 ALA D N 1
ATOM 7829 C CA . ALA D 2 164 ? 14.679 15.352 10.849 1.00 28.01 164 ALA D CA 1
ATOM 7830 C C . ALA D 2 164 ? 15.381 14.751 12.055 1.00 36.28 164 ALA D C 1
ATOM 7831 O O . ALA D 2 164 ? 16.127 15.457 12.744 1.00 31.20 164 ALA D O 1
ATOM 7833 N N . ASP D 2 165 ? 15.174 13.458 12.321 1.00 30.74 165 ASP D N 1
ATOM 7834 C CA . ASP D 2 165 ? 15.806 12.807 13.460 1.00 32.05 165 ASP D CA 1
ATOM 7835 C C . ASP D 2 165 ? 17.267 12.462 13.213 1.00 28.35 165 ASP D C 1
ATOM 7836 O O . ASP D 2 165 ? 17.964 12.107 14.169 1.00 30.13 165 ASP D O 1
ATOM 7841 N N . ASP D 2 166 ? 17.759 12.575 11.978 1.00 26.86 166 ASP D N 1
ATOM 7842 C CA . ASP D 2 166 ? 19.160 12.272 11.687 1.00 26.51 166 ASP D CA 1
ATOM 7843 C C . ASP D 2 166 ? 19.935 13.563 11.463 1.00 26.95 166 ASP D C 1
ATOM 7844 O O . ASP D 2 166 ? 19.738 14.211 10.429 1.00 28.63 166 ASP D O 1
ATOM 7849 N N . PRO D 2 167 ? 20.847 13.958 12.356 1.00 34.97 167 PRO D N 1
ATOM 7850 C CA . PRO D 2 167 ? 21.551 15.240 12.147 1.00 38.27 167 PRO D CA 1
ATOM 7851 C C . PRO D 2 167 ? 22.357 15.271 10.863 1.00 34.65 167 PRO D C 1
ATOM 7852 O O . PRO D 2 167 ? 22.438 16.328 10.223 1.00 35.28 167 PRO D O 1
ATOM 7856 N N . PHE D 2 168 ? 22.918 14.136 10.434 1.00 28.30 168 PHE D N 1
ATOM 7857 C CA . PHE D 2 168 ? 23.721 14.145 9.221 1.00 26.58 168 PHE D CA 1
ATOM 7858 C C . PHE D 2 168 ? 22.881 14.217 7.962 1.00 27.75 168 PHE D C 1
ATOM 7859 O O . PHE D 2 168 ? 23.331 14.786 6.961 1.00 33.13 168 PHE D O 1
ATOM 7867 N N . VAL D 2 169 ? 21.659 13.680 7.987 1.00 24.92 169 VAL D N 1
ATOM 7868 C CA . VAL D 2 169 ? 20.737 13.900 6.880 1.00 24.28 169 VAL D CA 1
ATOM 7869 C C . VAL D 2 169 ? 20.224 15.332 6.905 1.00 29.00 169 VAL D C 1
ATOM 7870 O O . VAL D 2 169 ? 20.178 16.014 5.875 1.00 28.86 169 VAL D O 1
ATOM 7874 N N . SER D 2 170 ? 19.795 15.791 8.082 1.00 29.81 170 SER D N 1
ATOM 7875 C CA . SER D 2 170 ? 19.239 17.134 8.217 1.00 33.22 170 SER D CA 1
ATOM 7876 C C . SER D 2 170 ? 20.237 18.195 7.792 1.00 34.45 170 SER D C 1
ATOM 7877 O O . SER D 2 170 ? 19.839 19.287 7.365 1.00 34.84 170 SER D O 1
ATOM 7880 N N . ARG D 2 171 ? 21.520 17.861 7.840 1.00 27.25 171 ARG D N 1
ATOM 7881 C CA . ARG D 2 171 ? 22.539 18.804 7.428 1.00 32.46 171 ARG D CA 1
ATOM 7882 C C . ARG D 2 171 ? 22.366 19.213 5.975 1.00 34.97 171 ARG D C 1
ATOM 7883 O O . ARG D 2 171 ? 22.665 20.363 5.618 1.00 34.39 171 ARG D O 1
ATOM 7891 N N . LEU D 2 172 ? 21.824 18.319 5.137 1.00 36.19 172 LEU D N 1
ATOM 7892 C CA . LEU D 2 172 ? 21.565 18.639 3.732 1.00 31.74 172 LEU D CA 1
ATOM 7893 C C . LEU D 2 172 ? 20.610 19.812 3.547 1.00 31.94 172 LEU D C 1
ATOM 7894 O O . LEU D 2 172 ? 20.360 20.210 2.406 1.00 36.19 172 LEU D O 1
ATOM 7899 N N . LYS D 2 173 ? 20.067 20.379 4.633 1.00 30.31 173 LYS D N 1
ATOM 7900 C CA . LYS D 2 173 ? 19.169 21.517 4.470 1.00 36.05 173 LYS D CA 1
ATOM 7901 C C . LYS D 2 173 ? 19.859 22.715 3.825 1.00 40.16 173 LYS D C 1
ATOM 7902 O O . LYS D 2 173 ? 19.175 23.604 3.314 1.00 40.24 173 LYS D O 1
ATOM 7908 N N . ILE D 2 174 ? 21.193 22.745 3.821 1.00 36.29 174 ILE D N 1
ATOM 7909 C CA . ILE D 2 174 ? 21.927 23.829 3.184 1.00 45.79 174 ILE D CA 1
ATOM 7910 C C . ILE D 2 174 ? 21.947 23.718 1.673 1.00 40.55 174 ILE D C 1
ATOM 7911 O O . ILE D 2 174 ? 22.411 24.640 1.005 1.00 42.36 174 ILE D O 1
ATOM 7916 N N . ALA D 2 175 ? 21.469 22.619 1.115 1.00 36.49 175 ALA D N 1
ATOM 7917 C CA . ALA D 2 175 ? 21.582 22.402 -0.3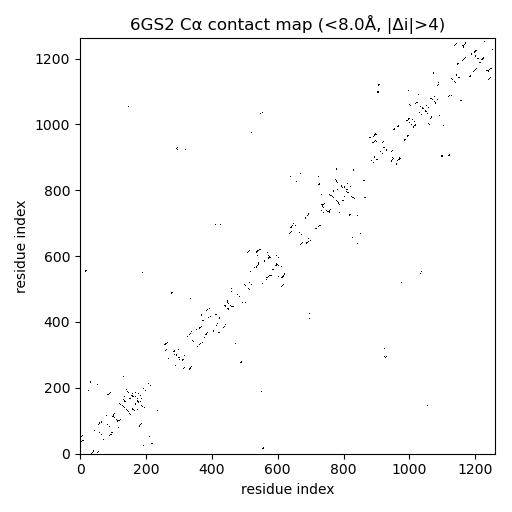19 1.00 39.82 175 ALA D CA 1
ATOM 7918 C C . ALA D 2 175 ? 20.354 22.845 -1.114 1.00 40.47 175 ALA D C 1
ATOM 7919 O O . ALA D 2 175 ? 20.380 22.749 -2.347 1.00 42.24 175 ALA D O 1
ATOM 7921 N N . SER D 2 176 ? 19.290 23.325 -0.462 1.00 34.91 176 SER D N 1
ATOM 7922 C CA . SER D 2 176 ? 18.063 23.636 -1.190 1.00 39.79 176 SER D CA 1
ATOM 7923 C C . SER D 2 176 ? 17.161 24.545 -0.370 1.00 40.63 176 SER D C 1
ATOM 7924 O O . SER D 2 176 ? 17.233 24.596 0.861 1.00 41.71 176 SER D O 1
ATOM 7927 N N . ASP D 2 177 ? 16.295 25.253 -1.091 1.00 46.40 177 ASP D N 1
ATOM 7928 C CA . ASP D 2 177 ? 15.269 26.099 -0.501 1.00 59.82 177 ASP D CA 1
ATOM 7929 C C . ASP D 2 177 ? 13.963 25.370 -0.199 1.00 54.48 177 ASP D C 1
ATOM 7930 O O . ASP D 2 177 ? 13.203 25.836 0.652 1.00 52.98 177 ASP D O 1
ATOM 7935 N N . THR D 2 178 ? 13.672 24.249 -0.846 1.00 53.44 178 THR D N 1
ATOM 7936 C CA . THR D 2 178 ? 12.443 23.515 -0.553 1.00 54.36 178 THR D CA 1
ATOM 7937 C C . THR D 2 178 ? 12.793 22.228 0.193 1.00 46.15 178 THR D C 1
ATOM 7938 O O . THR D 2 178 ? 13.412 21.309 -0.366 1.00 40.45 178 THR D O 1
ATOM 7942 N N . ILE D 2 179 ? 12.393 22.163 1.459 1.00 39.46 179 ILE D N 1
ATOM 7943 C CA . ILE D 2 179 ? 12.727 21.033 2.310 1.00 40.90 179 ILE D CA 1
ATOM 7944 C C . ILE D 2 179 ? 11.484 20.572 3.052 1.00 41.45 179 ILE D C 1
ATOM 7945 O O . ILE D 2 179 ? 10.742 21.391 3.608 1.00 43.19 179 ILE D O 1
ATOM 7950 N N . VAL D 2 180 ? 11.279 19.257 3.066 1.00 37.41 180 VAL D N 1
ATOM 7951 C CA . VAL D 2 180 ? 10.176 18.579 3.730 1.00 31.37 180 VAL D CA 1
ATOM 7952 C C . VAL D 2 180 ? 10.786 17.650 4.773 1.00 34.33 180 VAL D C 1
ATOM 7953 O O . VAL D 2 180 ? 11.609 16.793 4.438 1.00 34.78 180 VAL D O 1
ATOM 7957 N N . TYR D 2 181 ? 10.410 17.829 6.035 1.00 37.27 181 TYR D N 1
ATOM 7958 C CA . TYR D 2 181 ? 10.929 17.003 7.115 1.00 32.70 181 TYR D CA 1
ATOM 7959 C C . TYR D 2 181 ? 9.939 15.900 7.455 1.00 37.82 181 TYR D C 1
ATOM 7960 O O . TYR D 2 181 ? 8.722 16.107 7.458 1.00 41.45 181 TYR D O 1
ATOM 7969 N N . TYR D 2 182 ? 10.471 14.717 7.710 1.00 37.93 182 TYR D N 1
ATOM 7970 C CA . TYR D 2 182 ? 9.713 13.650 8.329 1.00 29.19 182 TYR D CA 1
ATOM 7971 C C . TYR D 2 182 ? 10.482 13.208 9.560 1.00 27.90 182 TYR D C 1
ATOM 7972 O O . TYR D 2 182 ? 11.676 13.492 9.704 1.00 33.59 182 TYR D O 1
ATOM 7981 N N . GLY D 2 183 ? 9.799 12.534 10.472 1.00 41.49 183 GLY D N 1
ATOM 7982 C CA . GLY D 2 183 ? 10.508 12.031 11.633 1.00 28.79 183 GLY D CA 1
ATOM 7983 C C . GLY D 2 183 ? 9.573 11.345 12.600 1.00 37.64 183 GLY D C 1
ATOM 7984 O O . GLY D 2 183 ? 8.407 11.063 12.296 1.00 32.98 183 GLY D O 1
ATOM 7985 N N . MET D 2 184 ? 10.099 11.081 13.785 1.00 32.01 184 MET D N 1
ATOM 7986 C CA . MET D 2 184 ? 9.366 10.249 14.713 1.00 38.03 184 MET D CA 1
ATOM 7987 C C . MET D 2 184 ? 9.286 10.940 16.069 1.00 41.94 184 MET D C 1
ATOM 7988 O O . MET D 2 184 ? 10.286 11.451 16.589 1.00 39.63 184 MET D O 1
ATOM 7993 N N . LYS D 2 185 ? 8.077 10.977 16.610 1.00 38.12 185 LYS D N 1
ATOM 7994 C CA . LYS D 2 185 ? 7.790 11.603 17.890 1.00 51.22 185 LYS D CA 1
ATOM 7995 C C . LYS D 2 185 ? 8.541 10.901 19.019 1.00 46.48 185 LYS D C 1
ATOM 7996 O O . LYS D 2 185 ? 8.924 9.736 18.914 1.00 44.19 185 LYS D O 1
ATOM 8001 N N . ALA D 2 186 ? 8.735 11.621 20.123 1.00 44.79 186 ALA D N 1
ATOM 8002 C CA . ALA D 2 186 ? 9.378 11.018 21.289 1.00 53.48 186 ALA D CA 1
ATOM 8003 C C . ALA D 2 186 ? 8.528 9.881 21.859 1.00 53.40 186 ALA D C 1
ATOM 8004 O O . ALA D 2 186 ? 7.297 9.962 21.909 1.00 52.49 186 ALA D O 1
ATOM 8006 N N . HIS D 2 187 ? 9.203 8.815 22.292 1.00 50.90 187 HIS D N 1
ATOM 8007 C CA . HIS D 2 187 ? 8.579 7.617 22.862 1.00 54.77 187 HIS D CA 1
ATOM 8008 C C . HIS D 2 187 ? 7.658 6.888 21.890 1.00 48.21 187 HIS D C 1
ATOM 8009 O O . HIS D 2 187 ? 6.782 6.135 22.322 1.00 49.30 187 HIS D O 1
ATOM 8016 N N . ALA D 2 188 ? 7.835 7.083 20.585 1.00 44.86 188 ALA D N 1
ATOM 8017 C CA . ALA D 2 188 ? 7.041 6.321 19.632 1.00 49.17 188 ALA D CA 1
ATOM 8018 C C . ALA D 2 188 ? 7.349 4.825 19.712 1.00 48.15 188 ALA D C 1
ATOM 8019 O O . ALA D 2 188 ? 6.471 3.998 19.435 1.00 42.74 188 ALA D O 1
ATOM 8021 N N . HIS D 2 189 ? 8.563 4.466 20.133 1.00 44.11 189 HIS D N 1
ATOM 8022 C CA . HIS D 2 189 ? 8.962 3.075 20.257 1.00 45.84 189 HIS D CA 1
ATOM 8023 C C . HIS D 2 189 ? 10.208 2.994 21.129 1.00 50.53 189 HIS D C 1
ATOM 8024 O O . HIS D 2 189 ? 11.021 3.914 21.138 1.00 45.26 189 HIS D O 1
ATOM 8031 N N . GLU D 2 190 ? 10.352 1.889 21.865 1.00 48.18 190 GLU D N 1
ATOM 8032 C CA . GLU D 2 190 ? 11.575 1.632 22.626 1.00 46.06 190 GLU D CA 1
ATOM 8033 C C . GLU D 2 190 ? 12.491 0.790 21.747 1.00 51.16 190 GLU D C 1
ATOM 8034 O O . GLU D 2 190 ? 12.261 -0.412 21.568 1.00 46.31 190 GLU D O 1
ATOM 8036 N N . PHE D 2 191 ? 13.520 1.428 21.171 1.00 46.95 191 PHE D N 1
ATOM 8037 C CA . PHE D 2 191 ? 14.477 0.738 20.312 1.00 47.18 191 PHE D CA 1
ATOM 8038 C C . PHE D 2 191 ? 15.536 0.019 21.158 1.00 55.11 191 PHE D C 1
ATOM 8039 O O . PHE D 2 191 ? 15.804 0.386 22.308 1.00 53.66 191 PHE D O 1
ATOM 8047 N N . GLU D 2 192 ? 16.171 -0.988 20.551 1.00 59.17 192 GLU D N 1
ATOM 8048 C CA . GLU D 2 192 ? 17.121 -1.862 21.255 1.00 69.09 192 GLU D CA 1
ATOM 8049 C C . GLU D 2 192 ? 18.278 -1.102 21.912 1.00 75.40 192 GLU D C 1
ATOM 8050 O O . GLU D 2 192 ? 18.998 -0.351 21.251 1.00 77.66 192 GLU D O 1
ATOM 8052 N N . ARG D 2 200 ? 29.177 12.737 19.059 1.00 48.57 200 ARG D N 1
ATOM 8053 C CA . ARG D 2 200 ? 28.744 13.252 17.758 1.00 51.49 200 ARG D CA 1
ATOM 8054 C C . ARG D 2 200 ? 28.862 14.781 17.688 1.00 62.10 200 ARG D C 1
ATOM 8055 O O . ARG D 2 200 ? 28.261 15.506 18.480 1.00 69.37 200 ARG D O 1
ATOM 8057 N N . TYR D 2 201 ? 29.656 15.262 16.737 1.00 58.35 201 TYR D N 1
ATOM 8058 C CA . TYR D 2 201 ? 29.818 16.689 16.504 1.00 52.79 201 TYR D CA 1
ATOM 8059 C C . TYR D 2 201 ? 28.607 17.271 15.777 1.00 51.64 201 TYR D C 1
ATOM 8060 O O . TYR D 2 201 ? 27.928 16.584 15.019 1.00 53.21 201 TYR D O 1
ATOM 8069 N N . CYS D 2 202 ? 28.349 18.560 16.002 1.00 50.31 202 CYS D N 1
ATOM 8070 C CA . CYS D 2 202 ? 27.345 19.257 15.209 1.00 42.54 202 CYS D CA 1
ATOM 8071 C C . CYS D 2 202 ? 27.864 19.479 13.791 1.00 40.64 202 CYS D C 1
ATOM 8072 O O . CYS D 2 202 ? 28.969 20.002 13.619 1.00 46.96 202 CYS D O 1
ATOM 8075 N N . PRO D 2 203 ? 27.087 19.145 12.757 1.00 41.20 203 PRO D N 1
ATOM 8076 C CA . PRO D 2 203 ? 27.573 19.326 11.373 1.00 41.65 203 PRO D CA 1
ATOM 8077 C C . PRO D 2 203 ? 27.742 20.783 10.958 1.00 54.42 203 PRO D C 1
ATOM 8078 O O . PRO D 2 203 ? 28.468 21.053 9.992 1.00 52.74 203 PRO D O 1
ATOM 8082 N N . ASN D 2 204 ? 27.099 21.729 11.648 1.00 56.92 204 ASN D N 1
ATOM 8083 C CA . ASN D 2 204 ? 27.174 23.135 11.266 1.00 52.06 204 ASN D CA 1
ATOM 8084 C C . ASN D 2 204 ? 28.302 23.873 11.967 1.00 52.11 204 ASN D C 1
ATOM 8085 O O . ASN D 2 204 ? 29.051 24.616 11.328 1.00 60.22 204 ASN D O 1
ATOM 8090 N N . CYS D 2 205 ? 28.443 23.704 13.278 1.00 53.70 205 CYS D N 1
ATOM 8091 C CA . CYS D 2 205 ? 29.443 24.469 14.013 1.00 50.39 205 CYS D CA 1
ATOM 8092 C C . CYS D 2 205 ? 30.543 23.620 14.643 1.00 49.58 205 CYS D C 1
ATOM 8093 O O . CYS D 2 205 ? 31.528 24.187 15.140 1.00 44.13 205 CYS D O 1
ATOM 8096 N N . GLY D 2 206 ? 30.397 22.297 14.673 1.00 53.47 206 GLY D N 1
ATOM 8097 C CA . GLY D 2 206 ? 31.450 21.484 15.240 1.00 66.05 206 GLY D CA 1
ATOM 8098 C C . GLY D 2 206 ? 31.558 21.523 16.747 1.00 71.76 206 GLY D C 1
ATOM 8099 O O . GLY D 2 206 ? 32.598 21.150 17.289 1.00 79.79 206 GLY D O 1
ATOM 8100 N N . ARG D 2 207 ? 30.529 21.928 17.431 1.00 64.08 207 ARG D N 1
ATOM 8101 C CA . ARG D 2 207 ? 30.545 21.702 18.836 1.00 56.84 207 ARG D CA 1
ATOM 8102 C C . ARG D 2 207 ? 30.049 20.255 19.027 1.00 52.06 207 ARG D C 1
ATOM 8103 O O . ARG D 2 207 ? 29.666 19.581 18.090 1.00 51.42 207 ARG D O 1
ATOM 8111 N N . LEU D 2 208 ? 30.086 19.749 20.247 1.00 51.87 208 LEU D N 1
ATOM 8112 C CA . LEU D 2 208 ? 29.441 18.472 20.532 1.00 54.86 208 LEU D CA 1
ATOM 8113 C C . LEU D 2 208 ? 27.931 18.677 20.573 1.00 53.97 208 LEU D C 1
ATOM 8114 O O . LEU D 2 208 ? 27.440 19.583 21.249 1.00 54.33 208 LEU D O 1
ATOM 8119 N N . LEU D 2 209 ? 27.198 17.842 19.837 1.00 57.12 209 LEU D N 1
ATOM 8120 C CA . LEU D 2 209 ? 25.752 17.993 19.724 1.00 52.66 209 LEU D CA 1
ATOM 8121 C C . LEU D 2 209 ? 25.063 17.630 21.029 1.00 56.31 209 LEU D C 1
ATOM 8122 O O . LEU D 2 209 ? 25.302 16.553 21.584 1.00 59.53 209 LEU D O 1
ATOM 8127 N N . GLN D 2 210 ? 24.163 18.498 21.487 1.00 55.00 210 GLN D N 1
ATOM 8128 C CA . GLN D 2 210 ? 23.322 18.211 22.647 1.00 57.23 210 GLN D CA 1
ATOM 8129 C C . GLN D 2 210 ? 22.042 17.506 22.197 1.00 56.78 210 GLN D C 1
ATOM 8130 O O . GLN D 2 210 ? 21.346 17.991 21.300 1.00 58.54 210 GLN D O 1
ATOM 8133 N N . TYR D 2 211 ? 21.732 16.367 22.824 1.00 53.70 211 TYR D N 1
ATOM 8134 C CA . TYR D 2 211 ? 20.523 15.594 22.546 1.00 52.64 211 TYR D CA 1
ATOM 8135 C C . TYR D 2 211 ? 19.527 15.737 23.693 1.00 59.29 211 TYR D C 1
ATOM 8136 O O . TYR D 2 211 ? 19.914 15.705 24.864 1.00 61.65 211 TYR D O 1
ATOM 8145 N N . ASP D 2 212 ? 18.242 15.889 23.355 1.00 57.41 212 ASP D N 1
ATOM 8146 C CA . ASP D 2 212 ? 17.171 15.966 24.347 1.00 59.32 212 ASP D CA 1
ATOM 8147 C C . ASP D 2 212 ? 16.329 14.698 24.423 1.00 64.65 212 ASP D C 1
ATOM 8148 O O . ASP D 2 212 ? 15.501 14.570 25.332 1.00 68.93 212 ASP D O 1
ATOM 8153 N N . TYR D 2 213 ? 16.515 13.773 23.488 1.00 57.00 213 TYR D N 1
ATOM 8154 C CA . TYR D 2 213 ? 15.878 12.468 23.405 1.00 54.49 213 TYR D CA 1
ATOM 8155 C C . TYR D 2 213 ? 16.623 11.668 22.353 1.00 50.26 213 TYR D C 1
ATOM 8156 O O . TYR D 2 213 ? 17.034 12.226 21.337 1.00 52.82 213 TYR D O 1
ATOM 8165 N N . ILE D 2 214 ? 16.769 10.367 22.579 1.00 56.11 214 ILE D N 1
ATOM 8166 C CA . ILE D 2 214 ? 17.471 9.488 21.651 1.00 55.28 214 ILE D CA 1
ATOM 8167 C C . ILE D 2 214 ? 16.543 8.345 21.258 1.00 54.41 214 ILE D C 1
ATOM 8168 O O . ILE D 2 214 ? 16.031 7.635 22.126 1.00 51.36 214 ILE D O 1
ATOM 8173 N N . HIS D 2 215 ? 16.310 8.175 19.955 1.00 48.68 215 HIS D N 1
ATOM 8174 C CA . HIS D 2 215 ? 15.664 6.951 19.496 1.00 44.27 215 HIS D CA 1
ATOM 8175 C C . HIS D 2 215 ? 16.645 5.794 19.565 1.00 48.69 215 HIS D C 1
ATOM 8176 O O . HIS D 2 215 ? 16.410 4.796 20.256 1.00 55.23 215 HIS D O 1
ATOM 8183 N N . TYR D 2 216 ? 17.760 5.922 18.854 1.00 45.21 216 TYR D N 1
ATOM 8184 C CA . TYR D 2 216 ? 18.868 4.989 18.962 1.00 50.53 216 TYR D CA 1
ATOM 8185 C C . TYR D 2 216 ? 20.083 5.663 18.351 1.00 47.39 216 TYR D C 1
ATOM 8186 O O . TYR D 2 216 ? 19.964 6.343 17.323 1.00 40.65 216 TYR D O 1
ATOM 8195 N N . ASN D 2 217 ? 21.236 5.494 18.995 1.00 45.01 217 ASN D N 1
ATOM 8196 C CA . ASN D 2 217 ? 22.516 5.942 18.433 1.00 48.76 217 ASN D CA 1
ATOM 8197 C C . ASN D 2 217 ? 22.402 7.440 18.152 1.00 51.60 217 ASN D C 1
ATOM 8198 O O . ASN D 2 217 ? 21.974 8.189 19.042 1.00 52.90 217 ASN D O 1
ATOM 8203 N N . GLN D 2 218 ? 22.720 7.906 16.940 1.00 46.50 218 GLN D N 1
ATOM 8204 C CA . GLN D 2 218 ? 22.686 9.316 16.579 1.00 49.35 218 GLN D CA 1
ATOM 8205 C C . GLN D 2 218 ? 21.283 9.821 16.285 1.00 43.92 218 GLN D C 1
ATOM 8206 O O . GLN D 2 218 ? 21.109 11.029 16.116 1.00 37.99 218 GLN D O 1
ATOM 8212 N N . ILE D 2 219 ? 20.294 8.926 16.173 1.00 37.50 219 ILE D N 1
ATOM 8213 C CA . ILE D 2 219 ? 18.959 9.287 15.707 1.00 34.98 219 ILE D CA 1
ATOM 8214 C C . ILE D 2 219 ? 18.143 9.764 16.897 1.00 38.41 219 ILE D C 1
ATOM 8215 O O . ILE D 2 219 ? 18.019 9.051 17.899 1.00 41.70 219 ILE D O 1
ATOM 8220 N N . GLY D 2 220 ? 17.562 10.951 16.792 1.00 37.48 220 GLY D N 1
ATOM 8221 C CA . GLY D 2 220 ? 16.776 11.455 17.902 1.00 37.30 220 GLY D CA 1
ATOM 8222 C C . GLY D 2 220 ? 16.606 12.961 17.815 1.00 41.05 220 GLY D C 1
ATOM 8223 O O . GLY D 2 220 ? 16.801 13.556 16.763 1.00 43.38 220 GLY D O 1
ATOM 8224 N N . HIS D 2 221 ? 16.200 13.557 18.944 1.00 41.61 221 HIS D N 1
ATOM 8225 C CA . HIS D 2 221 ? 15.869 14.988 18.987 1.00 50.10 221 HIS D CA 1
ATOM 8226 C C . HIS D 2 221 ? 17.064 15.758 19.552 1.00 47.36 221 HIS D C 1
ATOM 8227 O O . HIS D 2 221 ? 17.286 15.790 20.761 1.00 49.95 221 HIS D O 1
ATOM 8234 N N . TYR D 2 222 ? 17.831 16.375 18.660 1.00 47.07 222 TYR D N 1
ATOM 8235 C CA . TYR D 2 222 ? 19.069 17.069 18.977 1.00 47.08 222 TYR D CA 1
ATOM 8236 C C . TYR D 2 222 ? 18.873 18.578 18.827 1.00 47.09 222 TYR D C 1
ATOM 8237 O O . TYR D 2 222 ? 17.918 19.041 18.198 1.00 44.01 222 TYR D O 1
ATOM 8246 N N . HIS D 2 223 ? 19.817 19.339 19.388 1.00 44.34 223 HIS D N 1
ATOM 8247 C CA . HIS D 2 223 ? 19.699 20.786 19.518 1.00 48.76 223 HIS D CA 1
ATOM 8248 C C . HIS D 2 223 ? 21.092 21.349 19.729 1.00 52.33 223 HIS D C 1
ATOM 8249 O O . HIS D 2 223 ? 21.818 20.859 20.592 1.00 60.17 223 HIS D O 1
ATOM 8256 N N . CYS D 2 224 ? 21.474 22.366 18.970 1.00 50.40 224 CYS D N 1
ATOM 8257 C CA . CYS D 2 224 ? 22.766 22.995 19.198 1.00 43.97 224 CYS D CA 1
ATOM 8258 C C . CYS D 2 224 ? 22.570 24.470 19.531 1.00 45.96 224 CYS D C 1
ATOM 8259 O O . CYS D 2 224 ? 21.660 25.119 19.007 1.00 48.12 224 CYS D O 1
ATOM 8262 N N . GLN D 2 225 ? 23.416 24.988 20.428 1.00 48.27 225 GLN D N 1
ATOM 8263 C CA . GLN D 2 225 ? 23.437 26.422 20.680 1.00 50.29 225 GLN D CA 1
ATOM 8264 C C . GLN D 2 225 ? 23.629 27.223 19.396 1.00 50.30 225 GLN D C 1
ATOM 8265 O O . GLN D 2 225 ? 23.314 28.408 19.370 1.00 50.28 225 GLN D O 1
ATOM 8267 N N . CYS D 2 226 ? 24.109 26.605 18.315 1.00 52.76 226 CYS D N 1
ATOM 8268 C CA . CYS D 2 226 ? 24.268 27.350 17.072 1.00 49.09 226 CYS D CA 1
ATOM 8269 C C . CYS D 2 226 ? 22.960 27.500 16.294 1.00 52.43 226 CYS D C 1
ATOM 8270 O O . CYS D 2 226 ? 22.935 28.200 15.272 1.00 43.78 226 CYS D O 1
ATOM 8273 N N . GLY D 2 227 ? 21.884 26.837 16.717 1.00 44.03 227 GLY D N 1
ATOM 8274 C CA . GLY D 2 227 ? 20.616 26.877 16.023 1.00 43.08 227 GLY D CA 1
ATOM 8275 C C . GLY D 2 227 ? 20.280 25.604 15.258 1.00 40.60 227 GLY D C 1
ATOM 8276 O O . GLY D 2 227 ? 19.102 25.279 15.116 1.00 41.87 227 GLY D O 1
ATOM 8277 N N . PHE D 2 228 ? 21.281 24.902 14.735 1.00 39.17 228 PHE D N 1
ATOM 8278 C CA . PHE D 2 228 ? 21.030 23.599 14.110 1.00 42.95 228 PHE D CA 1
ATOM 8279 C C . PHE D 2 228 ? 20.276 22.683 15.065 1.00 40.40 228 PHE D C 1
ATOM 8280 O O . PHE D 2 228 ? 20.739 22.428 16.178 1.00 46.15 228 PHE D O 1
ATOM 8288 N N . LYS D 2 229 ? 19.112 22.186 14.640 1.00 39.10 229 LYS D N 1
ATOM 8289 C CA . LYS D 2 229 ? 18.329 21.334 15.530 1.00 44.62 229 LYS D CA 1
ATOM 8290 C C . LYS D 2 229 ? 17.423 20.397 14.741 1.00 44.62 229 LYS D C 1
ATOM 8291 O O . LYS D 2 229 ? 17.320 20.464 13.514 1.00 37.82 229 LYS D O 1
ATOM 8297 N N . ARG D 2 230 ? 16.775 19.500 15.485 1.00 47.84 230 ARG D N 1
ATOM 8298 C CA . ARG D 2 230 ? 15.733 18.631 14.945 1.00 41.27 230 ARG D CA 1
ATOM 8299 C C . ARG D 2 230 ? 14.520 19.488 14.628 1.00 43.56 230 ARG D C 1
ATOM 8300 O O . ARG D 2 230 ? 13.861 19.992 15.538 1.00 42.34 230 ARG D O 1
ATOM 8308 N N . GLU D 2 231 ? 14.220 19.660 13.349 1.00 43.55 231 GLU D N 1
ATOM 8309 C CA . GLU D 2 231 ? 13.126 20.547 12.996 1.00 44.07 231 GLU D CA 1
ATOM 8310 C C . GLU D 2 231 ? 11.791 19.814 13.120 1.00 46.33 231 GLU D C 1
ATOM 8311 O O . GLU D 2 231 ? 11.736 18.580 13.221 1.00 34.20 231 GLU D O 1
ATOM 8317 N N . GLN D 2 232 ? 10.707 20.594 13.137 1.00 37.76 232 GLN D N 1
ATOM 8318 C CA . GLN D 2 232 ? 9.364 20.019 13.187 1.00 45.33 232 GLN D CA 1
ATOM 8319 C C . GLN D 2 232 ? 9.079 19.215 11.925 1.00 44.84 232 GLN D C 1
ATOM 8320 O O . GLN D 2 232 ? 9.402 19.640 10.813 1.00 34.80 232 GLN D O 1
ATOM 8323 N N . ALA D 2 233 ? 8.421 18.072 12.093 1.00 38.74 233 ALA D N 1
ATOM 8324 C CA . ALA D 2 233 ? 8.159 17.188 10.963 1.00 39.18 233 ALA D CA 1
ATOM 8325 C C . ALA D 2 233 ? 6.799 17.498 10.350 1.00 41.00 233 ALA D C 1
ATOM 8326 O O . ALA D 2 233 ? 5.802 17.622 11.067 1.00 44.62 233 ALA D O 1
ATOM 8328 N N . LYS D 2 234 ? 6.773 17.622 9.020 1.00 36.12 234 LYS D N 1
ATOM 8329 C CA . LYS D 2 234 ? 5.514 17.608 8.280 1.00 42.51 234 LYS D CA 1
ATOM 8330 C C . LYS D 2 234 ? 4.786 16.264 8.426 1.00 43.22 234 LYS D C 1
ATOM 8331 O O . LYS D 2 234 ? 3.558 16.219 8.584 1.00 36.99 234 LYS D O 1
ATOM 8337 N N . TYR D 2 235 ? 5.520 15.160 8.355 1.00 35.11 235 TYR D N 1
ATOM 8338 C CA . TYR D 2 235 ? 4.947 13.818 8.470 1.00 36.06 235 TYR D CA 1
ATOM 8339 C C . TYR D 2 235 ? 5.644 13.113 9.621 1.00 33.08 235 TYR D C 1
ATOM 8340 O O . TYR D 2 235 ? 6.874 13.031 9.646 1.00 32.94 235 TYR D O 1
ATOM 8349 N N . GLU D 2 236 ? 4.870 12.618 10.572 1.00 37.75 236 GLU D N 1
ATOM 8350 C CA . GLU D 2 236 ? 5.453 12.162 11.817 1.00 40.25 236 GLU D CA 1
ATOM 8351 C C . GLU D 2 236 ? 4.799 10.861 12.236 1.00 43.33 236 GLU D C 1
ATOM 8352 O O . GLU D 2 236 ? 3.580 10.699 12.108 1.00 44.67 236 GLU D O 1
ATOM 8358 N N . ILE D 2 237 ? 5.616 9.923 12.698 1.00 37.80 237 ILE D N 1
ATOM 8359 C CA . ILE D 2 237 ? 5.107 8.744 13.377 1.00 36.87 237 ILE D CA 1
ATOM 8360 C C . ILE D 2 237 ? 4.898 9.106 14.839 1.00 37.93 237 ILE D C 1
ATOM 8361 O O . ILE D 2 237 ? 5.843 9.496 15.533 1.00 44.67 237 ILE D O 1
ATOM 8366 N N . SER D 2 238 ? 3.666 8.994 15.311 1.00 38.40 238 SER D N 1
ATOM 8367 C CA . SER D 2 238 ? 3.439 9.247 16.730 1.00 46.35 238 SER D CA 1
ATOM 8368 C C . SER D 2 238 ? 3.797 8.028 17.569 1.00 42.72 238 SER D C 1
ATOM 8369 O O . SER D 2 238 ? 4.328 8.169 18.675 1.00 49.81 238 SER D O 1
ATOM 8372 N N . SER D 2 239 ? 3.501 6.830 17.077 1.00 39.67 239 SER D N 1
ATOM 8373 C CA . SER D 2 239 ? 4.003 5.614 17.708 1.00 41.56 239 SER D CA 1
ATOM 8374 C C . SER D 2 239 ? 3.826 4.460 16.738 1.00 40.04 239 SER D C 1
ATOM 8375 O O . SER D 2 239 ? 3.091 4.561 15.753 1.00 36.82 239 SER D O 1
ATOM 8378 N N . PHE D 2 240 ? 4.525 3.361 17.013 1.00 42.27 240 PHE D N 1
ATOM 8379 C CA . PHE D 2 240 ? 4.338 2.157 16.210 1.00 35.95 240 PHE D CA 1
ATOM 8380 C C . PHE D 2 240 ? 4.669 0.943 17.051 1.00 38.88 240 PHE D C 1
ATOM 8381 O O . PHE D 2 240 ? 5.379 1.036 18.052 1.00 45.61 240 PHE D O 1
ATOM 8389 N N . ASP D 2 241 ? 4.138 -0.201 16.643 1.00 42.98 241 ASP D N 1
ATOM 8390 C CA . ASP D 2 241 ? 4.608 -1.456 17.203 1.00 49.00 241 ASP D CA 1
ATOM 8391 C C . ASP D 2 241 ? 4.765 -2.468 16.089 1.00 46.70 241 ASP D C 1
ATOM 8392 O O . ASP D 2 241 ? 4.407 -2.225 14.932 1.00 38.53 241 ASP D O 1
ATOM 8397 N N . VAL D 2 242 ? 5.327 -3.611 16.484 1.00 47.81 242 VAL D N 1
ATOM 8398 C CA . VAL D 2 242 ? 5.694 -4.699 15.584 1.00 46.30 242 VAL D CA 1
ATOM 8399 C C . VAL D 2 242 ? 5.139 -5.963 16.238 1.00 50.86 242 VAL D C 1
ATOM 8400 O O . VAL D 2 242 ? 5.784 -6.559 17.099 1.00 59.76 242 VAL D O 1
ATOM 8404 N N . ALA D 2 243 ? 3.926 -6.365 15.852 1.00 45.94 243 ALA D N 1
ATOM 8405 C CA . ALA D 2 243 ? 3.177 -7.381 16.596 1.00 45.24 243 ALA D CA 1
ATOM 8406 C C . ALA D 2 243 ? 2.300 -8.219 15.675 1.00 42.19 243 ALA D C 1
ATOM 8407 O O . ALA D 2 243 ? 1.068 -8.158 15.738 1.00 47.46 243 ALA D O 1
ATOM 8409 N N . PRO D 2 244 ? 2.907 -9.056 14.819 1.00 38.76 244 PRO D N 1
ATOM 8410 C CA . PRO D 2 244 ? 4.340 -9.194 14.562 1.00 35.89 244 PRO D CA 1
ATOM 8411 C C . PRO D 2 244 ? 4.761 -8.382 13.343 1.00 38.04 244 PRO D C 1
ATOM 8412 O O . PRO D 2 244 ? 5.946 -8.292 13.056 1.00 47.46 244 PRO D O 1
ATOM 8416 N N . PHE D 2 245 ? 3.819 -7.756 12.649 1.00 37.32 245 PHE D N 1
ATOM 8417 C CA . PHE D 2 245 ? 4.188 -6.855 11.560 1.00 39.52 245 PHE D CA 1
ATOM 8418 C C . PHE D 2 245 ? 4.152 -5.403 12.038 1.00 34.24 245 PHE D C 1
ATOM 8419 O O . PHE D 2 245 ? 3.576 -5.087 13.080 1.00 33.37 245 PHE D O 1
ATOM 8427 N N . LEU D 2 246 ? 4.786 -4.523 11.271 1.00 32.63 246 LEU D N 1
ATOM 8428 C CA . LEU D 2 246 ? 4.741 -3.096 11.587 1.00 37.45 246 LEU D CA 1
ATOM 8429 C C . LEU D 2 246 ? 3.306 -2.594 11.592 1.00 37.22 246 LEU D C 1
ATOM 8430 O O . LEU D 2 246 ? 2.539 -2.853 10.663 1.00 36.63 246 LEU D O 1
ATOM 8435 N N . TYR D 2 247 ? 2.958 -1.845 12.626 1.00 38.02 247 TYR D N 1
ATOM 8436 C CA . TYR D 2 247 ? 1.693 -1.123 12.697 1.00 36.90 247 TYR D CA 1
ATOM 8437 C C . TYR D 2 247 ? 2.038 0.342 12.956 1.00 41.56 247 TYR D C 1
ATOM 8438 O O . TYR D 2 247 ? 2.543 0.669 14.032 1.00 42.73 247 TYR D O 1
ATOM 8447 N N . LEU D 2 248 ? 1.793 1.226 11.985 1.00 33.73 248 LEU D N 1
ATOM 8448 C CA . LEU D 2 248 ? 2.268 2.610 12.074 1.00 33.43 248 LEU D CA 1
ATOM 8449 C C . LEU D 2 248 ? 1.134 3.602 12.293 1.00 41.48 248 LEU D C 1
ATOM 8450 O O . LEU D 2 248 ? 0.083 3.515 11.645 1.00 40.67 248 LEU D O 1
ATOM 8455 N N . ASN D 2 249 ? 1.370 4.587 13.174 1.00 36.04 249 ASN D N 1
ATOM 8456 C CA . ASN D 2 249 ? 0.504 5.766 13.277 1.00 46.87 249 ASN D CA 1
ATOM 8457 C C . ASN D 2 249 ? 1.237 6.950 12.657 1.00 46.35 249 ASN D C 1
ATOM 8458 O O . ASN D 2 249 ? 2.203 7.466 13.237 1.00 42.20 249 ASN D O 1
ATOM 8463 N N . ILE D 2 250 ? 0.782 7.365 11.476 1.00 43.69 250 ILE D N 1
ATOM 8464 C CA . ILE D 2 250 ? 1.375 8.467 10.727 1.00 40.76 250 ILE D CA 1
ATOM 8465 C C . ILE D 2 250 ? 0.304 9.534 10.535 1.00 44.74 250 ILE D C 1
ATOM 8466 O O . ILE D 2 250 ? -0.671 9.315 9.799 1.00 45.69 250 ILE D O 1
ATOM 8471 N N . ASN D 2 251 ? 0.493 10.691 11.177 1.00 40.65 251 ASN D N 1
ATOM 8472 C CA . ASN D 2 251 ? -0.328 11.882 10.930 1.00 49.10 251 ASN D CA 1
ATOM 8473 C C . ASN D 2 251 ? -1.832 11.573 10.968 1.00 51.02 251 ASN D C 1
ATOM 8474 O O . ASN D 2 251 ? -2.586 11.886 10.040 1.00 50.75 251 ASN D O 1
ATOM 8479 N N . ASP D 2 252 ? -2.262 10.944 12.060 1.00 50.39 252 ASP D N 1
ATOM 8480 C CA . ASP D 2 252 ? -3.674 10.689 12.359 1.00 54.27 252 ASP D CA 1
ATOM 8481 C C . ASP D 2 252 ? -4.270 9.561 11.519 1.00 48.41 252 ASP D C 1
ATOM 8482 O O . ASP D 2 252 ? -5.494 9.436 11.438 1.00 56.97 252 ASP D O 1
ATOM 8487 N N . GLU D 2 253 ? -3.448 8.728 10.883 1.00 46.87 253 GLU D N 1
ATOM 8488 C CA . GLU D 2 253 ? -3.947 7.595 10.116 1.00 47.22 253 GLU D CA 1
ATOM 8489 C C . GLU D 2 253 ? -3.134 6.345 10.447 1.00 45.41 253 GLU D C 1
ATOM 8490 O O . GLU D 2 253 ? -1.948 6.419 10.784 1.00 46.72 253 GLU D O 1
ATOM 8492 N N . LYS D 2 254 ? -3.772 5.193 10.333 1.00 44.39 254 LYS D N 1
ATOM 8493 C CA . LYS D 2 254 ? -3.172 3.933 10.744 1.00 48.11 254 LYS D CA 1
ATOM 8494 C C . LYS D 2 254 ? -2.798 3.107 9.528 1.00 44.34 254 LYS D C 1
ATOM 8495 O O . LYS D 2 254 ? -3.601 2.970 8.602 1.00 53.00 254 LYS D O 1
ATOM 8501 N N . TYR D 2 255 ? -1.586 2.562 9.535 1.00 43.95 255 TYR D N 1
ATOM 8502 C CA . TYR D 2 255 ? -1.062 1.746 8.435 1.00 39.69 255 TYR D CA 1
ATOM 8503 C C . TYR D 2 255 ? -0.694 0.365 8.991 1.00 40.48 255 TYR D C 1
ATOM 8504 O O . TYR D 2 255 ? 0.313 0.205 9.684 1.00 38.17 255 TYR D O 1
ATOM 8513 N N . ASP D 2 256 ? -1.547 -0.616 8.700 1.00 40.41 256 ASP D N 1
ATOM 8514 C CA . ASP D 2 256 ? -1.381 -2.004 9.129 1.00 37.09 256 ASP D CA 1
ATOM 8515 C C . ASP D 2 256 ? -0.557 -2.703 8.052 1.00 39.68 256 ASP D C 1
ATOM 8516 O O . ASP D 2 256 ? -1.076 -3.083 7.003 1.00 38.11 256 ASP D O 1
ATOM 8521 N N . MET D 2 257 ? 0.742 -2.829 8.283 1.00 32.55 257 MET D N 1
ATOM 8522 C CA . MET D 2 257 ? 1.640 -3.264 7.230 1.00 37.97 257 MET D CA 1
ATOM 8523 C C . MET D 2 257 ? 1.894 -4.763 7.320 1.00 35.30 257 MET D C 1
ATOM 8524 O O . MET D 2 257 ? 1.418 -5.444 8.223 1.00 39.05 257 MET D O 1
ATOM 8529 N N . LYS D 2 258 ? 2.658 -5.275 6.358 1.00 30.14 258 LYS D N 1
ATOM 8530 C CA . LYS D 2 258 ? 2.941 -6.704 6.273 1.00 38.60 258 LYS D CA 1
ATOM 8531 C C . LYS D 2 258 ? 4.434 -6.946 6.100 1.00 37.59 258 LYS D C 1
ATOM 8532 O O . LYS D 2 258 ? 4.845 -7.970 5.566 1.00 36.84 258 LYS D O 1
ATOM 8538 N N . ILE D 2 259 ? 5.246 -5.993 6.549 1.00 35.27 259 ILE D N 1
ATOM 8539 C CA . ILE D 2 259 ? 6.667 -6.188 6.766 1.00 32.88 259 ILE D CA 1
ATOM 8540 C C . ILE D 2 259 ? 6.903 -6.031 8.258 1.00 33.34 259 ILE D C 1
ATOM 8541 O O . ILE D 2 259 ? 6.044 -5.534 8.994 1.00 37.97 259 ILE D O 1
ATOM 8546 N N . ALA D 2 260 ? 8.101 -6.401 8.682 1.00 31.63 260 ALA D N 1
ATOM 8547 C CA . ALA D 2 260 ? 8.537 -6.369 10.078 1.00 31.27 260 ALA D CA 1
ATOM 8548 C C . ALA D 2 260 ? 9.873 -5.641 10.163 1.00 30.26 260 ALA D C 1
ATOM 8549 O O . ALA D 2 260 ? 10.405 -5.156 9.163 1.00 31.51 260 ALA D O 1
ATOM 8551 N N . GLY D 2 261 ? 10.446 -5.600 11.365 1.00 33.11 261 GLY D N 1
ATOM 8552 C CA . GLY D 2 261 ? 11.690 -4.876 11.562 1.00 30.74 261 GLY D CA 1
ATOM 8553 C C . GLY D 2 261 ? 11.462 -3.454 12.041 1.00 40.77 261 GLY D C 1
ATOM 8554 O O . GLY D 2 261 ? 10.901 -2.627 11.309 1.00 39.68 261 GLY D O 1
ATOM 8555 N N . ASP D 2 262 ? 11.896 -3.177 13.274 1.00 40.64 262 ASP D N 1
ATOM 8556 C CA . ASP D 2 262 ? 11.889 -1.830 13.845 1.00 40.49 262 ASP D CA 1
ATOM 8557 C C . ASP D 2 262 ? 12.390 -0.785 12.867 1.00 34.27 262 ASP D C 1
ATOM 8558 O O . ASP D 2 262 ? 11.710 0.205 12.571 1.00 32.48 262 ASP D O 1
ATOM 8563 N N . PHE D 2 263 ? 13.613 -1.000 12.393 1.00 31.55 263 PHE D N 1
ATOM 8564 C CA . PHE D 2 263 ? 14.248 -0.115 11.430 1.00 28.19 263 PHE D CA 1
ATOM 8565 C C . PHE D 2 263 ? 13.343 0.174 10.242 1.00 33.79 263 PHE D C 1
ATOM 8566 O O . PHE D 2 263 ? 13.400 1.266 9.670 1.00 38.21 263 PHE D O 1
ATOM 8574 N N . ASN D 2 264 ? 12.454 -0.755 9.884 1.00 34.29 264 ASN D N 1
ATOM 8575 C CA . ASN D 2 264 ? 11.635 -0.445 8.720 1.00 30.27 264 ASN D CA 1
ATOM 8576 C C . ASN D 2 264 ? 10.593 0.639 8.975 1.00 27.10 264 ASN D C 1
ATOM 8577 O O . ASN D 2 264 ? 10.005 1.119 8.004 1.00 28.48 264 ASN D O 1
ATOM 8582 N N . ALA D 2 265 ? 10.342 1.043 10.227 1.00 25.16 265 ALA D N 1
ATOM 8583 C CA . ALA D 2 265 ? 9.371 2.121 10.443 1.00 27.42 265 ALA D CA 1
ATOM 8584 C C . ALA D 2 265 ? 9.812 3.416 9.757 1.00 29.40 265 ALA D C 1
ATOM 8585 O O . ALA D 2 265 ? 8.991 4.122 9.161 1.00 28.87 265 ALA D O 1
ATOM 8587 N N . TYR D 2 266 ? 11.109 3.738 9.824 1.00 33.60 266 TYR D N 1
ATOM 8588 C CA . TYR D 2 266 ? 11.631 4.933 9.164 1.00 30.26 266 TYR D CA 1
ATOM 8589 C C . TYR D 2 266 ? 11.608 4.798 7.655 1.00 29.38 266 TYR D C 1
ATOM 8590 O O . TYR D 2 266 ? 11.410 5.794 6.946 1.00 28.49 266 TYR D O 1
ATOM 8599 N N . ASN D 2 267 ? 11.821 3.583 7.150 1.00 24.61 267 ASN D N 1
ATOM 8600 C CA . ASN D 2 267 ? 11.821 3.373 5.710 1.00 26.96 267 ASN D CA 1
ATOM 8601 C C . ASN D 2 267 ? 10.424 3.541 5.155 1.00 23.46 267 ASN D C 1
ATOM 8602 O O . ASN D 2 267 ? 10.236 4.176 4.113 1.00 30.29 267 ASN D O 1
ATOM 8607 N N . ALA D 2 268 ? 9.425 3.006 5.865 1.00 23.53 268 ALA D N 1
ATOM 8608 C CA . ALA D 2 268 ? 8.039 3.265 5.498 1.00 27.20 268 ALA D CA 1
ATOM 8609 C C . ALA D 2 268 ? 7.724 4.759 5.573 1.00 34.34 268 ALA D C 1
ATOM 8610 O O . ALA D 2 268 ? 7.041 5.305 4.696 1.00 33.37 268 ALA D O 1
ATOM 8612 N N . LEU D 2 269 ? 8.220 5.438 6.612 1.00 33.26 269 LEU D N 1
ATOM 8613 C CA . LEU D 2 269 ? 7.919 6.861 6.763 1.00 26.46 269 LEU D CA 1
ATOM 8614 C C . LEU D 2 269 ? 8.560 7.676 5.652 1.00 24.94 269 LEU D C 1
ATOM 8615 O O . LEU D 2 269 ? 7.954 8.626 5.134 1.00 34.48 269 LEU D O 1
ATOM 8620 N N . ALA D 2 270 ? 9.785 7.331 5.278 1.00 27.76 270 ALA D N 1
ATOM 8621 C CA . ALA D 2 270 ? 10.407 7.991 4.136 1.00 27.38 270 ALA D CA 1
ATOM 8622 C C . ALA D 2 270 ? 9.594 7.773 2.860 1.00 23.94 270 ALA D C 1
ATOM 8623 O O . ALA D 2 270 ? 9.363 8.715 2.083 1.00 24.47 270 ALA D O 1
ATOM 8625 N N . ALA D 2 271 ? 9.132 6.542 2.637 1.00 23.93 271 ALA D N 1
ATOM 8626 C CA . ALA D 2 271 ? 8.342 6.241 1.445 1.00 24.58 271 ALA D CA 1
ATOM 8627 C C . ALA D 2 271 ? 6.986 6.938 1.491 1.00 29.72 271 ALA D C 1
ATOM 8628 O O . ALA D 2 271 ? 6.516 7.473 0.475 1.00 29.38 271 ALA D O 1
ATOM 8630 N N . TYR D 2 272 ? 6.362 6.953 2.667 1.00 27.21 272 TYR D N 1
ATOM 8631 C CA . TYR D 2 272 ? 5.133 7.706 2.864 1.00 28.13 272 TYR D CA 1
ATOM 8632 C C . TYR D 2 272 ? 5.323 9.185 2.516 1.00 29.37 272 TYR D C 1
ATOM 8633 O O . TYR D 2 272 ? 4.467 9.791 1.864 1.00 34.12 272 TYR D O 1
ATOM 8642 N N . THR D 2 273 ? 6.447 9.773 2.923 1.00 32.15 273 THR D N 1
ATOM 8643 C CA . THR D 2 273 ? 6.690 11.190 2.643 1.00 32.58 273 THR D CA 1
ATOM 8644 C C . THR D 2 273 ? 6.782 11.442 1.140 1.00 30.69 273 THR D C 1
ATOM 8645 O O . THR D 2 273 ? 6.172 12.385 0.634 1.00 31.16 273 THR D O 1
ATOM 8649 N N . VAL D 2 274 ? 7.483 10.570 0.403 1.00 28.23 274 VAL D N 1
ATOM 8650 C CA . VAL D 2 274 ? 7.541 10.696 -1.052 1.00 28.57 274 VAL D CA 1
ATOM 8651 C C . VAL D 2 274 ? 6.146 10.670 -1.651 1.00 33.26 274 VAL D C 1
ATOM 8652 O O . VAL D 2 274 ? 5.801 11.510 -2.493 1.00 35.37 274 VAL D O 1
ATOM 8656 N N . LEU D 2 275 ? 5.326 9.696 -1.229 1.00 32.47 275 LEU D N 1
ATOM 8657 C CA . LEU D 2 275 ? 4.025 9.483 -1.859 1.00 31.20 275 LEU D CA 1
ATOM 8658 C C . LEU D 2 275 ? 3.083 10.655 -1.613 1.00 32.88 275 LEU D C 1
ATOM 8659 O O . LEU D 2 275 ? 2.319 11.037 -2.506 1.00 36.73 275 LEU D O 1
ATOM 8664 N N . ARG D 2 276 ? 3.123 11.247 -0.419 1.00 33.84 276 ARG D N 1
ATOM 8665 C CA . ARG D 2 276 ? 2.304 12.432 -0.183 1.00 36.63 276 ARG D CA 1
ATOM 8666 C C . ARG D 2 276 ? 2.793 13.597 -1.030 1.00 37.95 276 ARG D C 1
ATOM 8667 O O . ARG D 2 276 ? 1.983 14.335 -1.605 1.00 39.47 276 ARG D O 1
ATOM 8675 N N . GLU D 2 277 ? 4.115 13.755 -1.142 1.00 37.11 277 GLU D N 1
ATOM 8676 C CA . GLU D 2 277 ? 4.675 14.841 -1.944 1.00 40.37 277 GLU D CA 1
ATOM 8677 C C . GLU D 2 277 ? 4.416 14.636 -3.430 1.00 40.91 277 GLU D C 1
ATOM 8678 O O . GLU D 2 277 ? 4.363 15.616 -4.178 1.00 43.77 277 GLU D O 1
ATOM 8684 N N . LEU D 2 278 ? 4.206 13.395 -3.867 1.00 40.60 278 LEU D N 1
ATOM 8685 C CA . LEU D 2 278 ? 3.758 13.173 -5.232 1.00 43.89 278 LEU D CA 1
ATOM 8686 C C . LEU D 2 278 ? 2.265 13.431 -5.424 1.00 49.83 278 LEU D C 1
ATOM 8687 O O . LEU D 2 278 ? 1.797 13.427 -6.569 1.00 57.01 278 LEU D O 1
ATOM 8692 N N . GLY D 2 279 ? 1.505 13.655 -4.357 1.00 44.83 279 GLY D N 1
ATOM 8693 C CA . GLY D 2 279 ? 0.096 13.979 -4.493 1.00 44.13 279 GLY D CA 1
ATOM 8694 C C . GLY D 2 279 ? -0.876 12.891 -4.091 1.00 42.96 279 GLY D C 1
ATOM 8695 O O . GLY D 2 279 ? -2.085 13.140 -4.096 1.00 45.66 279 GLY D O 1
ATOM 8696 N N . LEU D 2 280 ? -0.404 11.697 -3.742 1.00 46.76 280 LEU D N 1
ATOM 8697 C CA . LEU D 2 280 ? -1.316 10.640 -3.324 1.00 51.12 280 LEU D CA 1
ATOM 8698 C C . LEU D 2 280 ? -1.938 10.976 -1.976 1.00 50.66 280 LEU D C 1
ATOM 8699 O O . LEU D 2 280 ? -1.320 11.611 -1.118 1.00 52.31 280 LEU D O 1
ATOM 8704 N N . ASN D 2 281 ? -3.170 10.537 -1.796 1.00 54.18 281 ASN D N 1
ATOM 8705 C CA . ASN D 2 281 ? -3.864 10.715 -0.535 1.00 57.94 281 ASN D CA 1
ATOM 8706 C C . ASN D 2 281 ? -3.648 9.491 0.351 1.00 53.47 281 ASN D C 1
ATOM 8707 O O . ASN D 2 281 ? -3.087 8.475 -0.067 1.00 50.65 281 ASN D O 1
ATOM 8712 N N . GLU D 2 282 ? -4.114 9.603 1.594 1.00 50.57 282 GLU D N 1
ATOM 8713 C CA . GLU D 2 282 ? -3.817 8.584 2.589 1.00 52.24 282 GLU D CA 1
ATOM 8714 C C . GLU D 2 282 ? -4.475 7.252 2.253 1.00 45.29 282 GLU D C 1
ATOM 8715 O O . GLU D 2 282 ? -3.895 6.196 2.510 1.00 47.32 282 GLU D O 1
ATOM 8721 N N . GLN D 2 283 ? -5.650 7.269 1.637 1.00 47.01 283 GLN D N 1
ATOM 8722 C CA . GLN D 2 283 ? -6.302 6.010 1.303 1.00 53.28 283 GLN D CA 1
ATOM 8723 C C . GLN D 2 283 ? -5.517 5.250 0.241 1.00 52.29 283 GLN D C 1
ATOM 8724 O O . GLN D 2 283 ? -5.331 4.029 0.354 1.00 50.34 283 GLN D O 1
ATOM 8730 N N . THR D 2 284 ? -5.037 5.957 -0.790 1.00 46.92 284 THR D N 1
ATOM 8731 C CA . THR D 2 284 ? -4.267 5.307 -1.849 1.00 44.91 284 THR D CA 1
ATOM 8732 C C . THR D 2 284 ? -2.905 4.827 -1.347 1.00 46.97 284 THR D C 1
ATOM 8733 O O . THR D 2 284 ? -2.392 3.793 -1.801 1.00 42.27 284 THR D O 1
ATOM 8737 N N . ILE D 2 285 ? -2.299 5.543 -0.410 1.00 46.54 285 ILE D N 1
ATOM 8738 C CA . ILE D 2 285 ? -1.096 4.996 0.197 1.00 40.84 285 ILE D CA 1
ATOM 8739 C C . ILE D 2 285 ? -1.448 3.772 1.037 1.00 39.10 285 ILE D C 1
ATOM 8740 O O . ILE D 2 285 ? -0.724 2.771 1.026 1.00 34.35 285 ILE D O 1
ATOM 8745 N N . LYS D 2 286 ? -2.573 3.827 1.761 1.00 37.69 286 LYS D N 1
ATOM 8746 C CA . LYS D 2 286 ? -2.980 2.704 2.600 1.00 42.63 286 LYS D CA 1
ATOM 8747 C C . LYS D 2 286 ? -3.158 1.431 1.773 1.00 48.96 286 LYS D C 1
ATOM 8748 O O . LYS D 2 286 ? -2.756 0.347 2.204 1.00 46.11 286 LYS D O 1
ATOM 8754 N N . ASN D 2 287 ? -3.719 1.546 0.562 1.00 50.86 287 ASN D N 1
ATOM 8755 C CA . ASN D 2 287 ? -3.871 0.372 -0.296 1.00 51.63 287 ASN D CA 1
ATOM 8756 C C . ASN D 2 287 ? -2.526 -0.274 -0.613 1.00 49.12 287 ASN D C 1
ATOM 8757 O O . ASN D 2 287 ? -2.437 -1.497 -0.755 1.00 46.02 287 ASN D O 1
ATOM 8762 N N . GLY D 2 288 ? -1.481 0.529 -0.767 1.00 43.90 288 GLY D N 1
ATOM 8763 C CA . GLY D 2 288 ? -0.175 -0.002 -1.103 1.00 36.24 288 GLY D CA 1
ATOM 8764 C C . GLY D 2 288 ? 0.572 -0.560 0.092 1.00 39.51 288 GLY D C 1
ATOM 8765 O O . GLY D 2 288 ? 1.154 -1.655 0.051 1.00 37.63 288 GLY D O 1
ATOM 8766 N N . PHE D 2 289 ? 0.558 0.214 1.172 1.00 37.94 289 PHE D N 1
ATOM 8767 C CA . PHE D 2 289 ? 1.289 -0.157 2.370 1.00 30.70 289 PHE D CA 1
ATOM 8768 C C . PHE D 2 289 ? 0.707 -1.407 3.020 1.00 35.54 289 PHE D C 1
ATOM 8769 O O . PHE D 2 289 ? 1.418 -2.111 3.736 1.00 37.30 289 PHE D O 1
ATOM 8777 N N . GLU D 2 290 ? -0.580 -1.680 2.809 1.00 33.13 290 GLU D N 1
ATOM 8778 C CA . GLU D 2 290 ? -1.227 -2.817 3.445 1.00 34.07 290 GLU D CA 1
ATOM 8779 C C . GLU D 2 290 ? -0.954 -4.131 2.724 1.00 41.55 290 GLU D C 1
ATOM 8780 O O . GLU D 2 290 ? -1.306 -5.186 3.255 1.00 41.41 290 GLU D O 1
ATOM 8786 N N . THR D 2 291 ? -0.321 -4.098 1.546 1.00 39.98 291 THR D N 1
ATOM 8787 C CA . THR D 2 291 ? -0.065 -5.305 0.772 1.00 35.58 291 THR D CA 1
ATOM 8788 C C . THR D 2 291 ? 1.399 -5.515 0.423 1.00 38.77 291 THR D C 1
ATOM 8789 O O . THR D 2 291 ? 1.754 -6.612 -0.026 1.00 45.49 291 THR D O 1
ATOM 8793 N N . TYR D 2 292 ? 2.264 -4.512 0.595 1.00 35.96 292 TYR D N 1
ATOM 8794 C CA . TYR D 2 292 ? 3.688 -4.744 0.362 1.00 29.29 292 TYR D CA 1
ATOM 8795 C C . TYR D 2 292 ? 4.230 -5.792 1.340 1.00 31.33 292 TYR D C 1
ATOM 8796 O O . TYR D 2 292 ? 3.981 -5.733 2.548 1.00 36.77 292 TYR D O 1
ATOM 8805 N N . THR D 2 293 ? 4.945 -6.779 0.822 1.00 35.05 293 THR D N 1
ATOM 8806 C CA . THR D 2 293 ? 5.609 -7.759 1.677 1.00 34.84 293 THR D CA 1
ATOM 8807 C C . THR D 2 293 ? 6.997 -8.002 1.132 1.00 35.80 293 THR D C 1
ATOM 8808 O O . THR D 2 293 ? 7.280 -7.692 -0.028 1.00 36.83 293 THR D O 1
ATOM 8812 N N . SER D 2 294 ? 7.847 -8.611 1.961 1.00 38.91 294 SER D N 1
ATOM 8813 C CA . SER D 2 294 ? 9.188 -8.975 1.523 1.00 38.26 294 SER D CA 1
ATOM 8814 C C . SER D 2 294 ? 9.130 -10.195 0.611 1.00 37.79 294 SER D C 1
ATOM 8815 O O . SER D 2 294 ? 8.092 -10.835 0.452 1.00 34.53 294 SER D O 1
ATOM 8818 N N . ASP D 2 295 ? 10.267 -10.523 0.001 1.00 44.22 295 ASP D N 1
ATOM 8819 C CA . ASP D 2 295 ? 10.312 -11.640 -0.934 1.00 50.36 295 ASP D CA 1
ATOM 8820 C C . ASP D 2 295 ? 11.450 -12.617 -0.651 1.00 50.95 295 ASP D C 1
ATOM 8821 O O . ASP D 2 295 ? 11.673 -13.538 -1.443 1.00 54.20 295 ASP D O 1
ATOM 8826 N N . ASN D 2 296 ? 12.141 -12.474 0.472 1.00 46.77 296 ASN D N 1
ATOM 8827 C CA . ASN D 2 296 ? 13.300 -13.292 0.790 1.00 44.86 296 ASN D CA 1
ATOM 8828 C C . ASN D 2 296 ? 13.012 -14.351 1.848 1.00 47.78 296 ASN D C 1
ATOM 8829 O O . ASN D 2 296 ? 13.950 -14.880 2.443 1.00 48.11 296 ASN D O 1
ATOM 8834 N N . GLY D 2 297 ? 11.750 -14.626 2.160 1.00 46.60 297 GLY D N 1
ATOM 8835 C CA . GLY D 2 297 ? 11.519 -15.619 3.181 1.00 39.49 297 GLY D CA 1
ATOM 8836 C C . GLY D 2 297 ? 11.776 -15.149 4.589 1.00 38.89 297 GLY D C 1
ATOM 8837 O O . GLY D 2 297 ? 11.847 -15.973 5.504 1.00 43.15 297 GLY D O 1
ATOM 8838 N N . ARG D 2 298 ? 11.890 -13.847 4.803 1.00 40.21 298 ARG D N 1
ATOM 8839 C CA . ARG D 2 298 ? 12.070 -13.284 6.137 1.00 45.26 298 ARG D CA 1
ATOM 8840 C C . ARG D 2 298 ? 10.792 -12.541 6.504 1.00 39.11 298 ARG D C 1
ATOM 8841 O O . ARG D 2 298 ? 10.511 -11.474 5.947 1.00 37.02 298 ARG D O 1
ATOM 8849 N N . MET D 2 299 ? 10.025 -13.093 7.448 1.00 31.08 299 MET D N 1
ATOM 8850 C CA . MET D 2 299 ? 8.740 -12.504 7.822 1.00 36.44 299 MET D CA 1
ATOM 8851 C C . MET D 2 299 ? 7.900 -12.166 6.585 1.00 35.94 299 MET D C 1
ATOM 8852 O O . MET D 2 299 ? 7.313 -11.096 6.493 1.00 30.50 299 MET D O 1
ATOM 8857 N N . GLN D 2 300 ? 7.857 -13.081 5.620 1.00 33.73 300 GLN D N 1
ATOM 8858 C CA . GLN D 2 300 ? 7.138 -12.853 4.379 1.00 32.42 300 GLN D CA 1
ATOM 8859 C C . GLN D 2 300 ? 5.715 -13.394 4.478 1.00 32.55 300 GLN D C 1
ATOM 8860 O O . GLN D 2 300 ? 5.491 -14.518 4.943 1.00 35.22 300 GLN D O 1
ATOM 8866 N N . TYR D 2 301 ? 4.769 -12.597 3.999 1.00 31.65 301 TYR D N 1
ATOM 8867 C CA . TYR D 2 301 ? 3.331 -12.788 4.183 1.00 33.55 301 TYR D CA 1
ATOM 8868 C C . TYR D 2 301 ? 2.653 -13.194 2.875 1.00 37.50 301 TYR D C 1
ATOM 8869 O O . TYR D 2 301 ? 3.036 -12.744 1.790 1.00 42.63 301 TYR D O 1
ATOM 8878 N N . PHE D 2 302 ? 1.613 -14.026 3.003 1.00 31.89 302 PHE D N 1
ATOM 8879 C CA . PHE D 2 302 ? 0.841 -14.547 1.884 1.00 37.03 302 PHE D CA 1
ATOM 8880 C C . PHE D 2 302 ? -0.637 -14.521 2.232 1.00 36.09 302 PHE D C 1
ATOM 8881 O O . PHE D 2 302 ? -1.015 -14.676 3.393 1.00 37.13 302 PHE D O 1
ATOM 8889 N N . LYS D 2 303 ? -1.472 -14.378 1.209 1.00 42.23 303 LYS D N 1
ATOM 8890 C CA . LYS D 2 303 ? -2.910 -14.348 1.429 1.00 38.87 303 LYS D CA 1
ATOM 8891 C C . LYS D 2 303 ? -3.624 -14.776 0.160 1.00 43.87 303 LYS D C 1
ATOM 8892 O O . LYS D 2 303 ? -3.294 -14.308 -0.937 1.00 44.01 303 LYS D O 1
ATOM 8898 N N . LYS D 2 304 ? -4.593 -15.670 0.323 1.00 43.60 304 LYS D N 1
ATOM 8899 C CA . LYS D 2 304 ? -5.528 -16.056 -0.726 1.00 43.98 304 LYS D CA 1
ATOM 8900 C C . LYS D 2 304 ? -6.890 -16.146 -0.058 1.00 50.21 304 LYS D C 1
ATOM 8901 O O . LYS D 2 304 ? -7.139 -17.074 0.721 1.00 45.87 304 LYS D O 1
ATOM 8905 N N . GLU D 2 305 ? -7.752 -15.168 -0.339 1.00 56.86 305 GLU D N 1
ATOM 8906 C CA . GLU D 2 305 ? -9.091 -15.077 0.243 1.00 58.74 305 GLU D CA 1
ATOM 8907 C C . GLU D 2 305 ? -8.938 -15.030 1.759 1.00 55.46 305 GLU D C 1
ATOM 8908 O O . GLU D 2 305 ? -8.239 -14.134 2.256 1.00 50.46 305 GLU D O 1
ATOM 8911 N N . ARG D 2 306 ? -9.538 -15.931 2.524 1.00 56.43 306 ARG D N 1
ATOM 8912 C CA . ARG D 2 306 ? -9.415 -15.867 3.973 1.00 55.46 306 ARG D CA 1
ATOM 8913 C C . ARG D 2 306 ? -8.170 -16.560 4.505 1.00 52.42 306 ARG D C 1
ATOM 8914 O O . ARG D 2 306 ? -7.911 -16.495 5.709 1.00 53.80 306 ARG D O 1
ATOM 8918 N N . LYS D 2 307 ? -7.403 -17.222 3.648 1.00 52.46 307 LYS D N 1
ATOM 8919 C CA . LYS D 2 307 ? -6.286 -18.054 4.075 1.00 45.67 307 LYS D CA 1
ATOM 8920 C C . LYS D 2 307 ? -5.010 -17.227 4.158 1.00 38.90 307 LYS D C 1
ATOM 8921 O O . LYS D 2 307 ? -4.660 -16.526 3.205 1.00 36.73 307 LYS D O 1
ATOM 8927 N N . GLU D 2 308 ? -4.303 -17.320 5.283 1.00 39.85 308 GLU D N 1
ATOM 8928 C CA . GLU D 2 308 ? -3.104 -16.512 5.495 1.00 35.70 308 GLU D CA 1
ATOM 8929 C C . GLU D 2 308 ? -1.915 -17.382 5.858 1.00 38.80 308 GLU D C 1
ATOM 8930 O O . GLU D 2 308 ? -2.069 -18.409 6.523 1.00 40.60 308 GLU D O 1
ATOM 8936 N N . ALA D 2 309 ? -0.721 -16.943 5.439 1.00 33.72 309 ALA D N 1
ATOM 8937 C CA . ALA D 2 309 ? 0.517 -17.647 5.760 1.00 36.73 309 ALA D CA 1
ATOM 8938 C C . ALA D 2 309 ? 1.660 -16.669 5.977 1.00 36.73 309 ALA D C 1
ATOM 8939 O O . ALA D 2 309 ? 1.692 -15.575 5.399 1.00 35.97 309 ALA D O 1
ATOM 8941 N N . MET D 2 310 ? 2.625 -17.085 6.789 1.00 30.90 310 MET D N 1
ATOM 8942 C CA . MET D 2 310 ? 3.872 -16.342 6.801 1.00 35.45 310 MET D CA 1
ATOM 8943 C C . MET D 2 310 ? 5.046 -17.279 7.036 1.00 30.59 310 MET D C 1
ATOM 8944 O O . MET D 2 310 ? 4.945 -18.278 7.750 1.00 31.12 310 MET D O 1
ATOM 8949 N N . ILE D 2 311 ? 6.160 -16.945 6.420 1.00 29.18 311 ILE D N 1
ATOM 8950 C CA . ILE D 2 311 ? 7.341 -17.791 6.488 1.00 31.42 311 ILE D CA 1
ATOM 8951 C C . ILE D 2 311 ? 8.473 -16.986 7.110 1.00 31.36 311 ILE D C 1
ATOM 8952 O O . ILE D 2 311 ? 8.548 -15.761 6.970 1.00 31.09 311 ILE D O 1
ATOM 8957 N N . ASN D 2 312 ? 9.317 -17.673 7.876 1.00 29.56 312 ASN D N 1
ATOM 8958 C CA . ASN D 2 312 ? 10.444 -17.014 8.522 1.00 28.29 312 ASN D CA 1
ATOM 8959 C C . ASN D 2 312 ? 11.546 -18.039 8.742 1.00 32.72 312 ASN D C 1
ATOM 8960 O O . ASN D 2 312 ? 11.397 -18.937 9.577 1.00 33.96 312 ASN D O 1
ATOM 8965 N N . LEU D 2 313 ? 12.624 -17.913 7.969 1.00 29.43 313 LEU D N 1
ATOM 8966 C CA . LEU D 2 313 ? 13.820 -18.724 8.151 1.00 28.53 313 LEU D CA 1
ATOM 8967 C C . LEU D 2 313 ? 14.206 -18.789 9.618 1.00 34.16 313 LEU D C 1
ATOM 8968 O O . LEU D 2 313 ? 14.257 -17.770 10.311 1.00 29.57 313 LEU D O 1
ATOM 8973 N N . ALA D 2 314 ? 14.519 -19.993 10.076 1.00 30.85 314 ALA D N 1
ATOM 8974 C CA . ALA D 2 314 ? 15.139 -20.165 11.374 1.00 27.26 314 ALA D CA 1
ATOM 8975 C C . ALA D 2 314 ? 16.131 -21.311 11.285 1.00 29.00 314 ALA D C 1
ATOM 8976 O O . ALA D 2 314 ? 15.759 -22.410 10.858 1.00 26.67 314 ALA D O 1
ATOM 8978 N N . LYS D 2 315 ? 17.384 -21.085 11.725 1.00 26.76 315 LYS D N 1
ATOM 8979 C CA . LYS D 2 315 ? 18.343 -22.185 11.709 1.00 33.12 315 LYS D CA 1
ATOM 8980 C C . LYS D 2 315 ? 19.148 -22.345 12.996 1.00 30.95 315 LYS D C 1
ATOM 8981 O O . LYS D 2 315 ? 20.088 -23.145 13.020 1.00 28.37 315 LYS D O 1
ATOM 8987 N N . ASN D 2 316 ? 18.794 -21.658 14.072 1.00 30.86 316 ASN D N 1
ATOM 8988 C CA . ASN D 2 316 ? 19.506 -21.809 15.332 1.00 27.86 316 ASN D CA 1
ATOM 8989 C C . ASN D 2 316 ? 18.534 -21.471 16.449 1.00 28.40 316 ASN D C 1
ATOM 8990 O O . ASN D 2 316 ? 17.437 -20.967 16.190 1.00 27.10 316 ASN D O 1
ATOM 8995 N N . PRO D 2 317 ? 18.902 -21.738 17.705 1.00 23.97 317 PRO D N 1
ATOM 8996 C CA . PRO D 2 317 ? 17.954 -21.464 18.806 1.00 32.57 317 PRO D CA 1
ATOM 8997 C C . PRO D 2 317 ? 17.325 -20.066 18.811 1.00 27.49 317 PRO D C 1
ATOM 8998 O O . PRO D 2 317 ? 16.114 -19.953 18.986 1.00 29.09 317 PRO D O 1
ATOM 9002 N N . ALA D 2 318 ? 18.104 -18.998 18.637 1.00 29.04 318 ALA D N 1
ATOM 9003 C CA . ALA D 2 318 ? 17.512 -17.663 18.747 1.00 33.26 318 ALA D CA 1
ATOM 9004 C C . ALA D 2 318 ? 16.500 -17.423 17.641 1.00 31.02 318 ALA D C 1
ATOM 9005 O O . ALA D 2 318 ? 15.389 -16.957 17.910 1.00 35.80 318 ALA D O 1
ATOM 9007 N N . GLY D 2 319 ? 16.843 -17.781 16.398 1.00 30.89 319 GLY D N 1
ATOM 9008 C CA . GLY D 2 319 ? 15.903 -17.589 15.302 1.00 24.56 319 GLY D CA 1
ATOM 9009 C C . GLY D 2 319 ? 14.666 -18.462 15.434 1.00 29.63 319 GLY D C 1
ATOM 9010 O O . GLY D 2 319 ? 13.548 -18.016 15.168 1.00 31.57 319 GLY D O 1
ATOM 9011 N N . MET D 2 320 ? 14.846 -19.719 15.856 1.00 28.40 320 MET D N 1
ATOM 9012 C CA . MET D 2 320 ? 13.688 -20.569 16.118 1.00 24.40 320 MET D CA 1
ATOM 9013 C C . MET D 2 320 ? 12.800 -19.953 17.191 1.00 26.52 320 MET D C 1
ATOM 9014 O O . MET D 2 320 ? 11.580 -19.884 17.024 1.00 29.96 320 MET D O 1
ATOM 9019 N N . ASN D 2 321 ? 13.398 -19.488 18.305 1.00 28.64 321 ASN D N 1
ATOM 9020 C CA . ASN D 2 321 ? 12.591 -18.911 19.387 1.00 33.28 321 ASN D CA 1
ATOM 9021 C C . ASN D 2 321 ? 11.787 -17.715 18.893 1.00 32.22 321 ASN D C 1
ATOM 9022 O O . ASN D 2 321 ? 10.637 -17.513 19.295 1.00 31.58 321 ASN D O 1
ATOM 9027 N N . ALA D 2 322 ? 12.374 -16.915 18.011 1.00 31.59 322 ALA D N 1
ATOM 9028 C CA . ALA D 2 322 ? 11.660 -15.770 17.475 1.00 30.68 322 ALA D CA 1
ATOM 9029 C C . ALA D 2 322 ? 10.541 -16.207 16.541 1.00 26.29 322 ALA D C 1
ATOM 9030 O O . ALA D 2 322 ? 9.430 -15.653 16.595 1.00 35.63 322 ALA D O 1
ATOM 9032 N N . SER D 2 323 ? 10.813 -17.178 15.661 1.00 30.40 323 SER D N 1
ATOM 9033 C CA . SER D 2 323 ? 9.777 -17.630 14.731 1.00 35.52 323 SER D CA 1
ATOM 9034 C C . SER D 2 323 ? 8.604 -18.260 15.470 1.00 35.28 323 SER D C 1
ATOM 9035 O O . SER D 2 323 ? 7.440 -18.058 15.096 1.00 37.50 323 SER D O 1
ATOM 9038 N N . LEU D 2 324 ? 8.888 -19.030 16.522 1.00 34.51 324 LEU D N 1
ATOM 9039 C CA . LEU D 2 324 ? 7.816 -19.644 17.307 1.00 32.56 324 LEU D CA 1
ATOM 9040 C C . LEU D 2 324 ? 6.981 -18.590 18.013 1.00 41.76 324 LEU D C 1
ATOM 9041 O O . LEU D 2 324 ? 5.783 -18.795 18.230 1.00 49.01 324 LEU D O 1
ATOM 9046 N N . SER D 2 325 ? 7.594 -17.452 18.359 1.00 34.45 325 SER D N 1
ATOM 9047 C CA . SER D 2 325 ? 6.902 -16.399 19.088 1.00 36.42 325 SER D CA 1
ATOM 9048 C C . SER D 2 325 ? 5.941 -15.615 18.213 1.00 38.99 325 SER D C 1
ATOM 9049 O O . SER D 2 325 ? 4.977 -15.045 18.732 1.00 36.00 325 SER D O 1
ATOM 9052 N N . VAL D 2 326 ? 6.207 -15.558 16.907 1.00 41.24 326 VAL D N 1
ATOM 9053 C CA . VAL D 2 326 ? 5.319 -14.878 15.970 1.00 48.01 326 VAL D CA 1
ATOM 9054 C C . VAL D 2 326 ? 3.887 -15.343 16.156 1.00 41.61 326 VAL D C 1
ATOM 9055 O O . VAL D 2 326 ? 2.950 -14.533 16.212 1.00 39.64 326 VAL D O 1
ATOM 9059 N N . GLY D 2 327 ? 3.700 -16.654 16.282 1.00 40.08 327 GLY D N 1
ATOM 9060 C CA . GLY D 2 327 ? 2.365 -17.198 16.395 1.00 32.42 327 GLY D CA 1
ATOM 9061 C C . GLY D 2 327 ? 1.613 -16.735 17.622 1.00 41.11 327 GLY D C 1
ATOM 9062 O O . GLY D 2 327 ? 0.381 -16.630 17.587 1.00 38.63 327 GLY D O 1
ATOM 9063 N N . GLU D 2 328 ? 2.329 -16.456 18.723 1.00 41.83 328 GLU D N 1
ATOM 9064 C CA . GLU D 2 328 ? 1.678 -15.856 19.888 1.00 42.70 328 GLU D CA 1
ATOM 9065 C C . GLU D 2 328 ? 0.968 -14.567 19.523 1.00 49.39 328 GLU D C 1
ATOM 9066 O O . GLU D 2 328 ? -0.029 -14.196 20.157 1.00 50.96 328 GLU D O 1
ATOM 9069 N N . GLN D 2 329 ? 1.483 -13.847 18.532 1.00 49.21 329 GLN D N 1
ATOM 9070 C CA . GLN D 2 329 ? 0.948 -12.532 18.216 1.00 47.10 329 GLN D CA 1
ATOM 9071 C C . GLN D 2 329 ? -0.045 -12.583 17.071 1.00 44.45 329 GLN D C 1
ATOM 9072 O O . GLN D 2 329 ? -0.623 -11.557 16.724 1.00 41.10 329 GLN D O 1
ATOM 9078 N N . LEU D 2 330 ? -0.255 -13.751 16.476 1.00 50.07 330 LEU D N 1
ATOM 9079 C CA . LEU D 2 330 ? -1.308 -13.914 15.487 1.00 50.77 330 LEU D CA 1
ATOM 9080 C C . LEU D 2 330 ? -2.609 -14.297 16.172 1.00 54.55 330 LEU D C 1
ATOM 9081 O O . LEU D 2 330 ? -2.623 -15.095 17.112 1.00 55.14 330 LEU D O 1
ATOM 9086 N N . GLU D 2 331 ? -3.700 -13.714 15.695 1.00 60.97 331 GLU D N 1
ATOM 9087 C CA . GLU D 2 331 ? -5.020 -14.035 16.199 1.00 61.87 331 GLU D CA 1
ATOM 9088 C C . GLU D 2 331 ? -5.479 -15.380 15.655 1.00 52.96 331 GLU D C 1
ATOM 9089 O O . GLU D 2 331 ? -5.122 -15.772 14.546 1.00 49.92 331 GLU D O 1
ATOM 9095 N N . GLY D 2 332 ? -6.300 -16.077 16.437 1.00 45.68 332 GLY D N 1
ATOM 9096 C CA . GLY D 2 332 ? -6.918 -17.300 15.965 1.00 47.93 332 GLY D CA 1
ATOM 9097 C C . GLY D 2 332 ? -5.990 -18.507 15.953 1.00 45.50 332 GLY D C 1
ATOM 9098 O O . GLY D 2 332 ? -4.840 -18.486 16.409 1.00 48.35 332 GLY D O 1
ATOM 9099 N N . GLU D 2 333 ? -6.513 -19.587 15.394 1.00 36.83 333 GLU D N 1
ATOM 9100 C CA . GLU D 2 333 ? -5.739 -20.812 15.341 1.00 39.93 333 GLU D CA 1
ATOM 9101 C C . GLU D 2 333 ? -4.614 -20.720 14.311 1.00 41.55 333 GLU D C 1
ATOM 9102 O O . GLU D 2 333 ? -4.731 -20.052 13.278 1.00 43.87 333 GLU D O 1
ATOM 9108 N N . LYS D 2 334 ? -3.501 -21.381 14.628 1.00 31.84 334 LYS D N 1
ATOM 9109 C CA . LYS D 2 334 ? -2.350 -21.495 13.745 1.00 31.64 334 LYS D CA 1
ATOM 9110 C C . LYS D 2 334 ? -2.242 -22.922 13.222 1.00 32.79 334 LYS D C 1
ATOM 9111 O O . LYS D 2 334 ? -2.702 -23.869 13.859 1.00 33.85 334 LYS D O 1
ATOM 9117 N N . VAL D 2 335 ? -1.651 -23.080 12.050 1.00 36.58 335 VAL D N 1
ATOM 9118 C CA . VAL D 2 335 ? -1.131 -24.373 11.623 1.00 36.91 335 VAL D CA 1
ATOM 9119 C C . VAL D 2 335 ? 0.344 -24.158 11.326 1.00 35.53 335 VAL D C 1
ATOM 9120 O O . VAL D 2 335 ? 0.712 -23.160 10.697 1.00 36.63 335 VAL D O 1
ATOM 9124 N N . TYR D 2 336 ? 1.198 -25.030 11.856 1.00 29.85 336 TYR D N 1
ATOM 9125 C CA . TYR D 2 336 ? 2.628 -24.871 11.637 1.00 28.96 336 TYR D CA 1
ATOM 9126 C C . TYR D 2 336 ? 3.117 -25.856 10.593 1.00 30.89 336 TYR D C 1
ATOM 9127 O O . TYR D 2 336 ? 2.616 -26.982 10.488 1.00 30.28 336 TYR D O 1
ATOM 9136 N N . VAL D 2 337 ? 4.131 -25.434 9.840 1.00 26.70 337 VAL D N 1
ATOM 9137 C CA . VAL D 2 337 ? 4.947 -26.366 9.069 1.00 33.90 337 VAL D CA 1
ATOM 9138 C C . VAL D 2 337 ? 6.391 -25.991 9.341 1.00 33.72 337 VAL D C 1
ATOM 9139 O O . VAL D 2 337 ? 6.801 -24.847 9.097 1.00 31.29 337 VAL D O 1
ATOM 9143 N N . ILE D 2 338 ? 7.139 -26.934 9.913 1.00 26.06 338 ILE D N 1
ATOM 9144 C CA . ILE D 2 338 ? 8.495 -26.719 10.389 1.00 24.51 338 ILE D CA 1
ATOM 9145 C C . ILE D 2 338 ? 9.388 -27.688 9.643 1.00 27.45 338 ILE D C 1
ATOM 9146 O O . ILE D 2 338 ? 9.090 -28.895 9.577 1.00 29.10 338 ILE D O 1
ATOM 9151 N N . SER D 2 339 ? 10.468 -27.178 9.071 1.00 23.57 339 SER D N 1
ATOM 9152 C CA . SER D 2 339 ? 11.312 -28.017 8.224 1.00 27.18 339 SER D CA 1
ATOM 9153 C C . SER D 2 339 ? 12.738 -28.016 8.726 1.00 29.94 339 SER D C 1
ATOM 9154 O O . SER D 2 339 ? 13.322 -26.954 8.982 1.00 26.99 339 SER D O 1
ATOM 9157 N N . LEU D 2 340 ? 13.304 -29.210 8.842 1.00 26.12 340 LEU D N 1
ATOM 9158 C CA . LEU D 2 340 ? 14.658 -29.372 9.340 1.00 27.17 340 LEU D CA 1
ATOM 9159 C C . LEU D 2 340 ? 15.409 -30.263 8.359 1.00 29.46 340 LEU D C 1
ATOM 9160 O O . LEU D 2 340 ? 15.318 -31.485 8.461 1.00 30.51 340 LEU D O 1
ATOM 9165 N N . ASN D 2 341 ? 16.149 -29.666 7.423 1.00 30.81 341 ASN D N 1
ATOM 9166 C CA . ASN D 2 341 ? 17.111 -30.441 6.646 1.00 29.41 341 ASN D CA 1
ATOM 9167 C C . ASN D 2 341 ? 18.442 -30.520 7.396 1.00 26.84 341 ASN D C 1
ATOM 9168 O O . ASN D 2 341 ? 18.732 -29.706 8.266 1.00 31.21 341 ASN D O 1
ATOM 9173 N N . ASP D 2 342 ? 19.257 -31.507 7.040 1.00 30.32 342 ASP D N 1
ATOM 9174 C CA . ASP D 2 342 ? 20.609 -31.642 7.572 1.00 30.93 342 ASP D CA 1
ATOM 9175 C C . ASP D 2 342 ? 21.613 -31.799 6.431 1.00 30.29 342 ASP D C 1
ATOM 9176 O O . ASP D 2 342 ? 22.560 -32.584 6.502 1.00 37.62 342 ASP D O 1
ATOM 9181 N N . ASN D 2 343 ? 21.428 -31.023 5.370 1.00 35.88 343 ASN D N 1
ATOM 9182 C CA . ASN D 2 343 ? 22.370 -30.941 4.268 1.00 30.91 343 ASN D CA 1
ATOM 9183 C C . ASN D 2 343 ? 23.587 -30.118 4.684 1.00 34.66 343 ASN D C 1
ATOM 9184 O O . ASN D 2 343 ? 23.623 -29.502 5.754 1.00 38.60 343 ASN D O 1
ATOM 9189 N N . ALA D 2 344 ? 24.613 -30.132 3.831 1.00 36.40 344 ALA D N 1
ATOM 9190 C CA . ALA D 2 344 ? 25.911 -29.610 4.245 1.00 39.28 344 ALA D CA 1
ATOM 9191 C C . ALA D 2 344 ? 25.823 -28.139 4.646 1.00 38.33 344 ALA D C 1
ATOM 9192 O O . ALA D 2 344 ? 26.472 -27.721 5.607 1.00 40.51 344 ALA D O 1
ATOM 9194 N N . ALA D 2 345 ? 25.002 -27.340 3.947 1.00 41.11 345 ALA D N 1
ATOM 9195 C CA . ALA D 2 345 ? 24.839 -25.936 4.337 1.00 35.11 345 ALA D CA 1
ATOM 9196 C C . ALA D 2 345 ? 24.039 -25.763 5.621 1.00 34.41 345 ALA D C 1
ATOM 9197 O O . ALA D 2 345 ? 24.060 -24.675 6.191 1.00 36.25 345 ALA D O 1
ATOM 9199 N N . ASP D 2 346 ? 23.355 -26.799 6.099 1.00 32.51 346 ASP D N 1
ATOM 9200 C CA . ASP D 2 346 ? 22.620 -26.692 7.347 1.00 32.38 346 ASP D CA 1
ATOM 9201 C C . ASP D 2 346 ? 23.455 -27.101 8.540 1.00 30.21 346 ASP D C 1
ATOM 9202 O O . ASP D 2 346 ? 23.153 -26.689 9.664 1.00 32.04 346 ASP D O 1
ATOM 9207 N N . GLY D 2 347 ? 24.502 -27.883 8.315 1.00 34.95 347 GLY D N 1
ATOM 9208 C CA . GLY D 2 347 ? 25.127 -28.626 9.387 1.00 36.12 347 GLY D CA 1
ATOM 9209 C C . GLY D 2 347 ? 24.440 -29.966 9.608 1.00 40.70 347 GLY D C 1
ATOM 9210 O O . GLY D 2 347 ? 23.203 -30.075 9.566 1.00 35.69 347 GLY D O 1
ATOM 9211 N N . ARG D 2 348 ? 25.248 -31.002 9.841 1.00 39.33 348 ARG D N 1
ATOM 9212 C CA . ARG D 2 348 ? 24.707 -32.319 10.127 1.00 40.34 348 ARG D CA 1
ATOM 9213 C C . ARG D 2 348 ? 24.267 -32.468 11.578 1.00 40.59 348 ARG D C 1
ATOM 9214 O O . ARG D 2 348 ? 23.435 -33.325 11.865 1.00 41.92 348 ARG D O 1
ATOM 9219 N N . ASP D 2 349 ? 24.774 -31.637 12.490 1.00 38.44 349 ASP D N 1
ATOM 9220 C CA . ASP D 2 349 ? 24.406 -31.731 13.901 1.00 36.43 349 ASP D CA 1
ATOM 9221 C C . ASP D 2 349 ? 23.121 -30.943 14.141 1.00 38.58 349 ASP D C 1
ATOM 9222 O O . ASP D 2 349 ? 23.118 -29.710 14.082 1.00 40.58 349 ASP D O 1
ATOM 9227 N N . THR D 2 350 ? 22.025 -31.654 14.413 1.00 32.36 350 THR D N 1
ATOM 9228 C CA . THR D 2 350 ? 20.730 -31.046 14.687 1.00 34.39 350 THR D CA 1
ATOM 9229 C C . THR D 2 350 ? 20.467 -30.858 16.183 1.00 29.16 350 THR D C 1
ATOM 9230 O O . THR D 2 350 ? 19.321 -30.625 16.569 1.00 30.38 350 THR D O 1
ATOM 9234 N N . SER D 2 351 ? 21.511 -30.920 17.019 1.00 27.87 351 SER D N 1
ATOM 9235 C CA . SER D 2 351 ? 21.346 -30.878 18.472 1.00 33.26 351 SER D CA 1
ATOM 9236 C C . SER D 2 351 ? 20.722 -29.574 18.943 1.00 35.78 351 SER D C 1
ATOM 9237 O O . SER D 2 351 ? 20.068 -29.553 19.989 1.00 31.96 351 SER D O 1
ATOM 9240 N N . TRP D 2 352 ? 20.947 -28.479 18.210 1.00 31.78 352 TRP D N 1
ATOM 9241 C CA . TRP D 2 352 ? 20.472 -27.160 18.634 1.00 34.94 352 TRP D CA 1
ATOM 9242 C C . TRP D 2 352 ? 18.961 -27.100 18.836 1.00 30.29 352 TRP D C 1
ATOM 9243 O O . TRP D 2 352 ? 18.475 -26.257 19.610 1.00 28.14 352 TRP D O 1
ATOM 9254 N N . ILE D 2 353 ? 18.193 -27.973 18.179 1.00 24.72 353 ILE D N 1
ATOM 9255 C CA . ILE D 2 353 ? 16.755 -27.914 18.411 1.00 23.06 353 ILE D CA 1
ATOM 9256 C C . ILE D 2 353 ? 16.390 -28.182 19.870 1.00 24.07 353 ILE D C 1
ATOM 9257 O O . ILE D 2 353 ? 15.308 -27.779 20.300 1.00 26.44 353 ILE D O 1
ATOM 9262 N N . TYR D 2 354 ? 17.275 -28.807 20.661 1.00 24.02 354 TYR D N 1
ATOM 9263 C CA . TYR D 2 354 ? 16.932 -29.038 22.063 1.00 28.15 354 TYR D CA 1
ATOM 9264 C C . TYR D 2 354 ? 17.186 -27.810 22.931 1.00 35.56 354 TYR D C 1
ATOM 9265 O O . TYR D 2 354 ? 16.779 -27.800 24.099 1.00 39.44 354 TYR D O 1
ATOM 9274 N N . ASP D 2 355 ? 17.787 -26.753 22.378 1.00 34.83 355 ASP D N 1
ATOM 9275 C CA . ASP D 2 355 ? 17.872 -25.484 23.080 1.00 35.69 355 ASP D CA 1
ATOM 9276 C C . ASP D 2 355 ? 16.822 -24.482 22.628 1.00 34.16 355 ASP D C 1
ATOM 9277 O O . ASP D 2 355 ? 16.662 -23.452 23.271 1.00 41.44 355 ASP D O 1
ATOM 9282 N N . ALA D 2 356 ? 16.093 -24.754 21.562 1.00 32.30 356 ALA D N 1
ATOM 9283 C CA . ALA D 2 356 ? 15.001 -23.877 21.201 1.00 28.72 356 ALA D CA 1
ATOM 9284 C C . ALA D 2 356 ? 13.773 -24.213 22.039 1.00 34.96 356 ALA D C 1
ATOM 9285 O O . ALA D 2 356 ? 13.541 -25.366 22.428 1.00 34.18 356 ALA D O 1
ATOM 9287 N N . ASP D 2 357 ? 12.980 -23.190 22.311 1.00 33.28 357 ASP D N 1
ATOM 9288 C CA . ASP D 2 357 ? 11.903 -23.276 23.295 1.00 35.27 357 ASP D CA 1
ATOM 9289 C C . ASP D 2 357 ? 10.614 -23.831 22.673 1.00 28.54 357 ASP D C 1
ATOM 9290 O O . ASP D 2 357 ? 9.561 -23.213 22.733 1.00 33.10 357 ASP D O 1
ATOM 9295 N N . PHE D 2 358 ? 10.685 -25.061 22.116 1.00 29.74 358 PHE D N 1
ATOM 9296 C CA . PHE D 2 358 ? 9.485 -25.650 21.514 1.00 27.42 358 PHE D CA 1
ATOM 9297 C C . PHE D 2 358 ? 8.367 -25.815 22.540 1.00 30.10 358 PHE D C 1
ATOM 9298 O O . PHE D 2 358 ? 7.186 -25.847 22.170 1.00 27.69 358 PHE D O 1
ATOM 9306 N N . GLU D 2 359 ? 8.715 -25.928 23.825 1.00 33.58 359 GLU D N 1
ATOM 9307 C CA . GLU D 2 359 ? 7.703 -26.085 24.867 1.00 31.31 359 GLU D CA 1
ATOM 9308 C C . GLU D 2 359 ? 6.647 -24.985 24.810 1.00 37.60 359 GLU D C 1
ATOM 9309 O O . GLU D 2 359 ? 5.477 -25.231 25.135 1.00 38.07 359 GLU D O 1
ATOM 9315 N N . LYS D 2 360 ? 7.036 -23.761 24.415 1.00 29.14 360 LYS D N 1
ATOM 9316 C CA . LYS D 2 360 ? 6.086 -22.662 24.466 1.00 34.73 360 LYS D CA 1
ATOM 9317 C C . LYS D 2 360 ? 4.953 -22.806 23.450 1.00 35.01 360 LYS D C 1
ATOM 9318 O O . LYS D 2 360 ? 3.954 -22.103 23.581 1.00 38.33 360 LYS D O 1
ATOM 9324 N N . LEU D 2 361 ? 5.058 -23.725 22.480 1.00 32.12 361 LEU D N 1
ATOM 9325 C CA . LEU D 2 361 ? 3.942 -23.983 21.583 1.00 25.80 361 LEU D CA 1
ATOM 9326 C C . LEU D 2 361 ? 2.697 -24.437 22.324 1.00 32.14 361 LEU D C 1
ATOM 9327 O O . LEU D 2 361 ? 1.584 -24.256 21.806 1.00 30.14 361 LEU D O 1
ATOM 9332 N N . SER D 2 362 ? 2.838 -25.000 23.530 1.00 33.66 362 SER D N 1
ATOM 9333 C CA . SER D 2 362 ? 1.645 -25.425 24.259 1.00 38.36 362 SER D CA 1
ATOM 9334 C C . SER D 2 362 ? 0.750 -24.252 24.643 1.00 43.86 362 SER D C 1
ATOM 9335 O O . SER D 2 362 ? -0.414 -24.458 24.997 1.00 45.43 362 SER D O 1
ATOM 9338 N N . LYS D 2 363 ? 1.257 -23.037 24.599 1.00 39.50 363 LYS D N 1
ATOM 9339 C CA . LYS D 2 363 ? 0.436 -21.898 24.971 1.00 45.86 363 LYS D CA 1
ATOM 9340 C C . LYS D 2 363 ? -0.309 -21.288 23.790 1.00 44.54 363 LYS D C 1
ATOM 9341 O O . LYS D 2 363 ? -0.986 -20.285 23.975 1.00 44.84 363 LYS D O 1
ATOM 9347 N N . GLN D 2 364 ? -0.206 -21.854 22.587 1.00 41.65 364 GLN D N 1
ATOM 9348 C CA . GLN D 2 364 ? -0.893 -21.305 21.425 1.00 43.98 364 GLN D CA 1
ATOM 9349 C C . GLN D 2 364 ? -2.039 -22.222 21.036 1.00 40.11 364 GLN D C 1
ATOM 9350 O O . GLN D 2 364 ? -2.083 -23.381 21.434 1.00 41.63 364 GLN D O 1
ATOM 9356 N N . GLN D 2 365 ? -2.974 -21.689 20.256 1.00 43.39 365 GLN D N 1
ATOM 9357 C CA . GLN D 2 365 ? -4.052 -22.492 19.688 1.00 44.19 365 GLN D CA 1
ATOM 9358 C C . GLN D 2 365 ? -3.583 -22.974 18.317 1.00 41.77 365 GLN D C 1
ATOM 9359 O O . GLN D 2 365 ? -3.484 -22.191 17.362 1.00 42.00 365 GLN D O 1
ATOM 9365 N N . ILE D 2 366 ? -3.260 -24.255 18.229 1.00 34.91 366 ILE D N 1
ATOM 9366 C CA . ILE D 2 366 ? -2.618 -24.829 17.057 1.00 35.32 366 ILE D CA 1
ATOM 9367 C C . ILE D 2 366 ? -3.494 -25.982 16.573 1.00 40.36 366 ILE D C 1
ATOM 9368 O O . ILE D 2 366 ? -3.809 -26.888 17.348 1.00 35.61 366 ILE D O 1
ATOM 9373 N N . GLU D 2 367 ? -3.927 -25.916 15.311 1.00 40.10 367 GLU D N 1
ATOM 9374 C CA . GLU D 2 367 ? -4.699 -27.006 14.727 1.00 42.03 367 GLU D CA 1
ATOM 9375 C C . GLU D 2 367 ? -3.835 -28.243 14.516 1.00 47.28 367 GLU D C 1
ATOM 9376 O O . GLU D 2 367 ? -4.284 -29.371 14.751 1.00 42.81 367 GLU D O 1
ATOM 9382 N N . ALA D 2 368 ? -2.617 -28.049 14.013 1.00 41.30 368 ALA D N 1
ATOM 9383 C CA . ALA D 2 368 ? -1.761 -29.145 13.587 1.00 41.94 368 ALA D CA 1
ATOM 9384 C C . ALA D 2 368 ? -0.358 -28.600 13.378 1.00 40.09 368 ALA D C 1
ATOM 9385 O O . ALA D 2 368 ? -0.168 -27.409 13.107 1.00 33.46 368 ALA D O 1
ATOM 9387 N N . ILE D 2 369 ? 0.616 -29.485 13.518 1.00 32.56 369 ILE D N 1
ATOM 9388 C CA . ILE D 2 369 ? 2.004 -29.176 13.248 1.00 25.96 369 ILE D CA 1
ATOM 9389 C C . ILE D 2 369 ? 2.501 -30.201 12.246 1.00 39.45 369 ILE D C 1
ATOM 9390 O O . ILE D 2 369 ? 2.497 -31.410 12.525 1.00 31.95 369 ILE D O 1
ATOM 9395 N N . ILE D 2 370 ? 2.920 -29.734 11.086 1.00 31.61 370 ILE D N 1
ATOM 9396 C CA . ILE D 2 370 ? 3.458 -30.609 10.060 1.00 32.80 370 ILE D CA 1
ATOM 9397 C C . ILE D 2 370 ? 4.969 -30.468 10.113 1.00 30.45 370 ILE D C 1
ATOM 9398 O O . ILE D 2 370 ? 5.497 -29.352 10.061 1.00 28.60 370 ILE D O 1
ATOM 9403 N N . VAL D 2 371 ? 5.674 -31.577 10.303 1.00 27.26 371 VAL D N 1
ATOM 9404 C CA . VAL D 2 371 ? 7.128 -31.536 10.399 1.00 24.74 371 VAL D CA 1
ATOM 9405 C C . VAL D 2 371 ? 7.672 -32.171 9.131 1.00 30.16 371 VAL D C 1
ATOM 9406 O O . VAL D 2 371 ? 7.124 -33.178 8.656 1.00 28.23 371 VAL D O 1
ATOM 9410 N N . THR D 2 372 ? 8.731 -31.578 8.578 1.00 27.26 372 THR D N 1
ATOM 9411 C CA . THR D 2 372 ? 9.191 -31.927 7.241 1.00 30.10 372 THR D CA 1
ATOM 9412 C C . THR D 2 372 ? 10.706 -31.731 7.133 1.00 32.91 372 THR D C 1
ATOM 9413 O O . THR D 2 372 ? 11.399 -31.441 8.118 1.00 29.18 372 THR D O 1
ATOM 9417 N N . GLY D 2 373 ? 11.231 -31.954 5.926 1.00 32.04 373 GLY D N 1
ATOM 9418 C CA . GLY D 2 373 ? 12.665 -31.996 5.717 1.00 27.84 373 GLY D CA 1
ATOM 9419 C C . GLY D 2 373 ? 13.243 -33.374 5.978 1.00 27.21 373 GLY D C 1
ATOM 9420 O O . GLY D 2 373 ? 12.555 -34.312 6.375 1.00 27.55 373 GLY D O 1
ATOM 9421 N N . THR D 2 374 ? 14.549 -33.496 5.763 1.00 27.62 374 THR D N 1
ATOM 9422 C CA . THR D 2 374 ? 15.194 -34.805 5.880 1.00 35.95 374 THR D CA 1
ATOM 9423 C C . THR D 2 374 ? 15.270 -35.289 7.324 1.00 37.90 374 THR D C 1
ATOM 9424 O O . THR D 2 374 ? 15.392 -36.496 7.545 1.00 32.18 374 THR D O 1
ATOM 9428 N N . ARG D 2 375 ? 15.242 -34.387 8.308 1.00 34.80 375 ARG D N 1
ATOM 9429 C CA . ARG D 2 375 ? 15.223 -34.776 9.718 1.00 29.11 375 ARG D CA 1
ATOM 9430 C C . ARG D 2 375 ? 13.890 -34.423 10.376 1.00 30.33 375 ARG D C 1
ATOM 9431 O O . ARG D 2 375 ? 13.832 -34.039 11.545 1.00 31.20 375 ARG D O 1
ATOM 9439 N N . ALA D 2 376 ? 12.798 -34.563 9.616 1.00 29.06 376 ALA D N 1
ATOM 9440 C CA . ALA D 2 376 ? 11.463 -34.331 10.155 1.00 27.87 376 ALA D CA 1
ATOM 9441 C C . ALA D 2 376 ? 11.208 -35.160 11.413 1.00 35.66 376 ALA D C 1
ATOM 9442 O O . ALA D 2 376 ? 10.570 -34.688 12.368 1.00 26.57 376 ALA D O 1
ATOM 9444 N N . GLU D 2 377 ? 11.694 -36.409 11.424 1.00 29.37 377 GLU D N 1
ATOM 9445 C CA . GLU D 2 377 ? 11.486 -37.281 12.575 1.00 27.54 377 GLU D CA 1
ATOM 9446 C C . GLU D 2 377 ? 12.180 -36.739 13.829 1.00 27.27 377 GLU D C 1
ATOM 9447 O O . GLU D 2 377 ? 11.704 -36.964 14.948 1.00 30.46 377 GLU D O 1
ATOM 9453 N N . GLU D 2 378 ? 13.324 -36.065 13.679 1.00 27.84 378 GLU D N 1
ATOM 9454 C CA . GLU D 2 378 ? 13.894 -35.367 14.827 1.00 29.82 378 GLU D CA 1
ATOM 9455 C C . GLU D 2 378 ? 12.919 -34.319 15.370 1.00 26.60 378 GLU D C 1
ATOM 9456 O O . GLU D 2 378 ? 12.754 -34.175 16.591 1.00 33.61 378 GLU D O 1
ATOM 9462 N N . LEU D 2 379 ? 12.282 -33.557 14.480 1.00 28.44 379 LEU D N 1
ATOM 9463 C CA . LEU D 2 379 ? 11.312 -32.559 14.926 1.00 27.63 379 LEU D CA 1
ATOM 9464 C C . LEU D 2 379 ? 10.146 -33.212 15.665 1.00 29.02 379 LEU D C 1
ATOM 9465 O O . LEU D 2 379 ? 9.754 -32.758 16.747 1.00 27.23 379 LEU D O 1
ATOM 9470 N N . GLN D 2 380 ? 9.580 -34.291 15.101 1.00 25.65 380 GLN D N 1
ATOM 9471 C CA . GLN D 2 380 ? 8.483 -34.975 15.791 1.00 25.01 380 GLN D CA 1
ATOM 9472 C C . GLN D 2 380 ? 8.919 -35.409 17.188 1.00 30.04 380 GLN D C 1
ATOM 9473 O O . GLN D 2 380 ? 8.196 -35.200 18.173 1.00 28.00 380 GLN D O 1
ATOM 9479 N N . LEU D 2 381 ? 10.130 -35.961 17.297 1.00 29.53 381 LEU D N 1
ATOM 9480 C CA . LEU D 2 381 ? 10.645 -36.399 18.596 1.00 25.45 381 LEU D CA 1
ATOM 9481 C C . LEU D 2 381 ? 10.862 -35.226 19.551 1.00 24.87 381 LEU D C 1
ATOM 9482 O O . LEU D 2 381 ? 10.511 -35.316 20.727 1.00 30.12 381 LEU D O 1
ATOM 9487 N N . ARG D 2 382 ? 11.422 -34.119 19.058 1.00 29.27 382 ARG D N 1
ATOM 9488 C CA . ARG D 2 382 ? 11.601 -32.930 19.896 1.00 27.23 382 ARG D CA 1
ATOM 9489 C C . ARG D 2 382 ? 10.264 -32.424 20.429 1.00 26.47 382 ARG D C 1
ATOM 9490 O O . ARG D 2 382 ? 10.153 -32.056 21.605 1.00 27.23 382 ARG D O 1
ATOM 9498 N N . LEU D 2 383 ? 9.235 -32.413 19.579 1.00 23.86 383 LEU D N 1
ATOM 9499 C CA . LEU D 2 383 ? 7.908 -31.982 20.014 1.00 32.64 383 LEU D CA 1
ATOM 9500 C C . LEU D 2 383 ? 7.304 -32.945 21.028 1.00 32.65 383 LEU D C 1
ATOM 9501 O O . LEU D 2 383 ? 6.629 -32.511 21.969 1.00 32.17 383 LEU D O 1
ATOM 9506 N N . LYS D 2 384 ? 7.539 -34.255 20.867 1.00 30.51 384 LYS D N 1
ATOM 9507 C CA . LYS D 2 384 ? 7.038 -35.195 21.860 1.00 26.25 384 LYS D CA 1
ATOM 9508 C C . LYS D 2 384 ? 7.647 -34.906 23.216 1.00 32.63 384 LYS D C 1
ATOM 9509 O O . LYS D 2 384 ? 6.938 -34.854 24.221 1.00 28.99 384 LYS D O 1
ATOM 9515 N N . LEU D 2 385 ? 8.969 -34.689 23.257 1.00 27.76 385 LEU D N 1
ATOM 9516 C CA . LEU D 2 385 ? 9.633 -34.454 24.528 1.00 26.77 385 LEU D CA 1
ATOM 9517 C C . LEU D 2 385 ? 9.328 -33.070 25.053 1.00 31.12 385 LEU D C 1
ATOM 9518 O O . LEU D 2 385 ? 9.520 -32.813 26.248 1.00 31.99 385 LEU D O 1
ATOM 9523 N N . ALA D 2 386 ? 8.884 -32.173 24.178 1.00 27.15 386 ALA D N 1
ATOM 9524 C CA . ALA D 2 386 ? 8.419 -30.858 24.614 1.00 32.42 386 ALA D CA 1
ATOM 9525 C C . ALA D 2 386 ? 7.000 -30.906 25.152 1.00 39.74 386 ALA D C 1
ATOM 9526 O O . ALA D 2 386 ? 6.509 -29.884 25.659 1.00 36.11 386 ALA D O 1
ATOM 9528 N N . GLU D 2 387 ? 6.340 -32.066 25.042 1.00 33.70 387 GLU D N 1
ATOM 9529 C CA . GLU D 2 387 ? 4.980 -32.243 25.518 1.00 35.36 387 GLU D CA 1
ATOM 9530 C C . GLU D 2 387 ? 4.009 -31.278 24.845 1.00 39.66 387 GLU D C 1
ATOM 9531 O O . GLU D 2 387 ? 3.095 -30.765 25.487 1.00 38.53 387 GLU D O 1
ATOM 9537 N N . VAL D 2 388 ? 4.189 -31.004 23.556 1.00 26.78 388 VAL D N 1
ATOM 9538 C CA . VAL D 2 388 ? 3.181 -30.219 22.856 1.00 41.48 388 VAL D CA 1
ATOM 9539 C C . VAL D 2 388 ? 2.203 -31.221 22.262 1.00 40.77 388 VAL D C 1
ATOM 9540 O O . VAL D 2 388 ? 2.549 -32.001 21.374 1.00 43.45 388 VAL D O 1
ATOM 9544 N N . GLU D 2 389 ? 1.000 -31.252 22.838 1.00 42.81 389 GLU D N 1
ATOM 9545 C CA . GLU D 2 389 ? 0.011 -32.303 22.590 1.00 48.93 389 GLU D CA 1
ATOM 9546 C C . GLU D 2 389 ? -1.034 -31.811 21.593 1.00 48.41 389 GLU D C 1
ATOM 9547 O O . GLU D 2 389 ? -2.174 -31.492 21.941 1.00 50.93 389 GLU D O 1
ATOM 9550 N N . VAL D 2 390 ? -0.603 -31.726 20.337 1.00 44.25 390 VAL D N 1
ATOM 9551 C CA . VAL D 2 390 ? -1.472 -31.408 19.202 1.00 41.44 390 VAL D CA 1
ATOM 9552 C C . VAL D 2 390 ? -1.132 -32.378 18.082 1.00 38.46 390 VAL D C 1
ATOM 9553 O O . VAL D 2 390 ? -0.010 -32.895 18.020 1.00 42.08 390 VAL D O 1
ATOM 9557 N N . PRO D 2 391 ? -2.063 -32.609 17.154 1.00 34.67 391 PRO D N 1
ATOM 9558 C CA . PRO D 2 391 ? -1.763 -33.561 16.067 1.00 41.25 391 PRO D CA 1
ATOM 9559 C C . PRO D 2 391 ? -0.502 -33.154 15.309 1.00 41.49 391 PRO D C 1
ATOM 9560 O O . PRO D 2 391 ? -0.323 -31.988 14.936 1.00 41.28 391 PRO D O 1
ATOM 9564 N N . ILE D 2 392 ? 0.406 -34.116 15.148 1.00 35.31 392 ILE D N 1
ATOM 9565 C CA . ILE D 2 392 ? 1.678 -33.917 14.469 1.00 34.83 392 ILE D CA 1
ATOM 9566 C C . ILE D 2 392 ? 1.707 -34.817 13.242 1.00 39.42 392 ILE D C 1
ATOM 9567 O O . ILE D 2 392 ? 1.470 -36.025 13.350 1.00 35.54 392 ILE D O 1
ATOM 9572 N N . ILE D 2 393 ? 1.994 -34.238 12.077 1.00 35.15 393 ILE D N 1
ATOM 9573 C CA . ILE D 2 393 ? 2.048 -34.992 10.826 1.00 40.59 393 ILE D CA 1
ATOM 9574 C C . ILE D 2 393 ? 3.474 -34.956 10.301 1.00 32.56 393 ILE D C 1
ATOM 9575 O O . ILE D 2 393 ? 4.010 -33.876 10.034 1.00 34.88 393 ILE D O 1
ATOM 9580 N N . VAL D 2 394 ? 4.075 -36.128 10.124 1.00 38.78 394 VAL D N 1
ATOM 9581 C CA . VAL D 2 394 ? 5.393 -36.249 9.503 1.00 35.88 394 VAL D CA 1
ATOM 9582 C C . VAL D 2 394 ? 5.207 -36.335 7.994 1.00 38.95 394 VAL D C 1
ATOM 9583 O O . VAL D 2 394 ? 4.573 -37.268 7.500 1.00 36.69 394 VAL D O 1
ATOM 9587 N N . GLU D 2 395 ? 5.792 -35.406 7.251 1.00 29.24 395 GLU D N 1
ATOM 9588 C CA . GLU D 2 395 ? 5.797 -35.511 5.790 1.00 36.74 395 GLU D CA 1
ATOM 9589 C C . GLU D 2 395 ? 7.132 -34.952 5.305 1.00 38.18 395 GLU D C 1
ATOM 9590 O O . GLU D 2 395 ? 7.310 -33.731 5.217 1.00 34.56 395 GLU D O 1
ATOM 9596 N N . ARG D 2 396 ? 8.060 -35.858 4.973 1.00 30.30 396 ARG D N 1
ATOM 9597 C CA . ARG D 2 396 ? 9.447 -35.473 4.716 1.00 34.57 396 ARG D CA 1
ATOM 9598 C C . ARG D 2 396 ? 9.593 -34.613 3.463 1.00 39.22 396 ARG D C 1
ATOM 9599 O O . ARG D 2 396 ? 10.532 -33.823 3.366 1.00 40.06 396 ARG D O 1
ATOM 9607 N N . ASP D 2 397 ? 8.686 -34.742 2.503 1.00 39.00 397 ASP D N 1
ATOM 9608 C CA . ASP D 2 397 ? 8.773 -33.970 1.271 1.00 35.13 397 ASP D CA 1
ATOM 9609 C C . ASP D 2 397 ? 8.289 -32.538 1.514 1.00 30.61 397 ASP D C 1
ATOM 9610 O O . ASP D 2 397 ? 7.103 -32.312 1.772 1.00 32.06 397 ASP D O 1
ATOM 9615 N N . ILE D 2 398 ? 9.197 -31.567 1.373 1.00 35.46 398 ILE D N 1
ATOM 9616 C CA . ILE D 2 398 ? 8.888 -30.186 1.759 1.00 31.69 398 ILE D CA 1
ATOM 9617 C C . ILE D 2 398 ? 7.757 -29.598 0.900 1.00 34.96 398 ILE D C 1
ATOM 9618 O O . ILE D 2 398 ? 6.899 -28.868 1.409 1.00 31.59 398 ILE D O 1
ATOM 9623 N N . TYR D 2 399 ? 7.726 -29.899 -0.405 1.00 30.91 399 TYR D N 1
ATOM 9624 C CA . TYR D 2 399 ? 6.630 -29.409 -1.241 1.00 37.64 399 TYR D CA 1
ATOM 9625 C C . TYR D 2 399 ? 5.285 -29.926 -0.745 1.00 42.48 399 TYR D C 1
ATOM 9626 O O . TYR D 2 399 ? 4.316 -29.163 -0.614 1.00 36.21 399 TYR D O 1
ATOM 9635 N N . LYS D 2 400 ? 5.209 -31.232 -0.482 1.00 39.85 400 LYS D N 1
ATOM 9636 C CA . LYS D 2 400 ? 3.971 -31.846 -0.014 1.00 43.33 400 LYS D CA 1
ATOM 9637 C C . LYS D 2 400 ? 3.557 -31.307 1.354 1.00 35.67 400 LYS D C 1
ATOM 9638 O O . LYS D 2 400 ? 2.399 -30.934 1.564 1.00 39.28 400 LYS D O 1
ATOM 9644 N N . ALA D 2 401 ? 4.482 -31.310 2.311 1.00 30.71 401 ALA D N 1
ATOM 9645 C CA . ALA D 2 401 ? 4.179 -30.776 3.635 1.00 39.69 401 ALA D CA 1
ATOM 9646 C C . ALA D 2 401 ? 3.698 -29.334 3.550 1.00 39.52 401 ALA D C 1
ATOM 9647 O O . ALA D 2 401 ? 2.751 -28.952 4.246 1.00 34.42 401 ALA D O 1
ATOM 9649 N N . THR D 2 402 ? 4.330 -28.522 2.697 1.00 38.95 402 THR D N 1
ATOM 9650 C CA . THR D 2 402 ? 3.940 -27.115 2.608 1.00 40.83 402 THR D CA 1
ATOM 9651 C C . THR D 2 402 ? 2.570 -26.964 1.955 1.00 41.27 402 THR D C 1
ATOM 9652 O O . THR D 2 402 ? 1.705 -26.250 2.479 1.00 40.38 402 THR D O 1
ATOM 9656 N N . ALA D 2 403 ? 2.330 -27.662 0.831 1.00 37.01 403 ALA D N 1
ATOM 9657 C CA . ALA D 2 403 ? 0.992 -27.647 0.235 1.00 36.27 403 ALA D CA 1
ATOM 9658 C C . ALA D 2 403 ? -0.065 -28.077 1.247 1.00 40.90 403 ALA D C 1
ATOM 9659 O O . ALA D 2 403 ? -1.174 -27.532 1.259 1.00 38.88 403 ALA D O 1
ATOM 9661 N N . LYS D 2 404 ? 0.279 -29.014 2.139 1.00 42.17 404 LYS D N 1
ATOM 9662 C CA . LYS D 2 404 ? -0.695 -29.542 3.089 1.00 39.03 404 LYS D CA 1
ATOM 9663 C C . LYS D 2 404 ? -1.281 -28.450 3.982 1.00 39.65 404 LYS D C 1
ATOM 9664 O O . LYS D 2 404 ? -2.412 -28.598 4.462 1.00 41.59 404 LYS D O 1
ATOM 9667 N N . THR D 2 405 ? -0.544 -27.352 4.207 1.00 37.49 405 THR D N 1
ATOM 9668 C CA . THR D 2 405 ? -1.038 -26.279 5.073 1.00 36.88 405 THR D CA 1
ATOM 9669 C C . THR D 2 405 ? -2.245 -25.556 4.482 1.00 39.64 405 THR D C 1
ATOM 9670 O O . THR D 2 405 ? -3.030 -24.979 5.237 1.00 43.35 405 THR D O 1
ATOM 9674 N N . MET D 2 406 ? -2.430 -25.590 3.161 1.00 38.50 406 MET D N 1
ATOM 9675 C CA . MET D 2 406 ? -3.636 -25.013 2.567 1.00 36.00 406 MET D CA 1
ATOM 9676 C C . MET D 2 406 ? -4.923 -25.727 2.970 1.00 43.58 406 MET D C 1
ATOM 9677 O O . MET D 2 406 ? -6.007 -25.208 2.683 1.00 46.16 406 MET D O 1
ATOM 9682 N N . ASP D 2 407 ? -4.854 -26.895 3.608 1.00 44.31 407 ASP D N 1
ATOM 9683 C CA . ASP D 2 407 ? -6.080 -27.585 4.001 1.00 47.62 407 ASP D CA 1
ATOM 9684 C C . ASP D 2 407 ? -6.629 -27.123 5.350 1.00 45.06 407 ASP D C 1
ATOM 9685 O O . ASP D 2 407 ? -7.712 -27.565 5.744 1.00 44.72 407 ASP D O 1
ATOM 9690 N N . TYR D 2 408 ? -5.927 -26.245 6.051 1.00 41.43 408 TYR D N 1
ATOM 9691 C CA . TYR D 2 408 ? -6.361 -25.724 7.336 1.00 43.08 408 TYR D CA 1
ATOM 9692 C C . TYR D 2 408 ? -6.797 -24.278 7.168 1.00 46.02 408 TYR D C 1
ATOM 9693 O O . TYR D 2 408 ? -6.197 -23.525 6.397 1.00 46.84 408 TYR D O 1
ATOM 9702 N N . LYS D 2 409 ? -7.854 -23.899 7.875 1.00 46.48 409 LYS D N 1
ATOM 9703 C CA . LYS D 2 409 ? -8.296 -22.509 7.849 1.00 49.43 409 LYS D CA 1
ATOM 9704 C C . LYS D 2 409 ? -7.387 -21.601 8.662 1.00 47.00 409 LYS D C 1
ATOM 9705 O O . LYS D 2 409 ? -7.394 -20.379 8.459 1.00 43.60 409 LYS D O 1
ATOM 9708 N N . GLY D 2 410 ? -6.623 -22.168 9.584 1.00 43.19 410 GLY D N 1
ATOM 9709 C CA . GLY D 2 410 ? -5.787 -21.359 10.441 1.00 40.66 410 GLY D CA 1
ATOM 9710 C C . GLY D 2 410 ? -4.680 -20.639 9.695 1.00 36.72 410 GLY D C 1
ATOM 9711 O O . GLY D 2 410 ? -4.350 -20.924 8.546 1.00 38.33 410 GLY D O 1
ATOM 9712 N N . PHE D 2 411 ? -4.110 -19.668 10.390 1.00 34.14 411 PHE D N 1
ATOM 9713 C CA . PHE D 2 411 ? -2.964 -18.919 9.892 1.00 34.80 411 PHE D CA 1
ATOM 9714 C C . PHE D 2 411 ? -1.734 -19.818 9.849 1.00 31.22 411 PHE D C 1
ATOM 9715 O O . PHE D 2 411 ? -1.287 -20.304 10.884 1.00 32.33 411 PHE D O 1
ATOM 9723 N N . THR D 2 412 ? -1.156 -20.014 8.668 1.00 32.70 412 THR D N 1
ATOM 9724 C CA . THR D 2 412 ? 0.039 -20.849 8.552 1.00 31.48 412 THR D CA 1
ATOM 9725 C C . THR D 2 412 ? 1.293 -20.132 9.061 1.00 29.20 412 THR D C 1
ATOM 9726 O O . THR D 2 412 ? 1.612 -19.020 8.624 1.00 26.31 412 THR D O 1
ATOM 9730 N N . VAL D 2 413 ? 2.027 -20.773 9.965 1.00 30.11 413 VAL D N 1
ATOM 9731 C CA . VAL D 2 413 ? 3.367 -20.318 10.340 1.00 26.76 413 VAL D CA 1
ATOM 9732 C C . VAL D 2 413 ? 4.365 -21.294 9.746 1.00 26.20 413 VAL D C 1
ATOM 9733 O O . VAL D 2 413 ? 4.361 -22.481 10.104 1.00 25.96 413 VAL D O 1
ATOM 9737 N N . ALA D 2 414 ? 5.212 -20.820 8.828 1.00 23.81 414 ALA D N 1
ATOM 9738 C CA . ALA D 2 414 ? 6.147 -21.697 8.131 1.00 23.49 414 ALA D CA 1
ATOM 9739 C C . ALA D 2 414 ? 7.580 -21.400 8.558 1.00 31.05 414 ALA D C 1
ATOM 9740 O O . ALA D 2 414 ? 8.034 -20.249 8.507 1.00 30.10 414 ALA D O 1
ATOM 9742 N N . ILE D 2 415 ? 8.286 -22.432 9.013 1.00 23.61 415 ILE D N 1
ATOM 9743 C CA . ILE D 2 415 ? 9.606 -22.231 9.586 1.00 24.40 415 ILE D CA 1
ATOM 9744 C C . ILE D 2 415 ? 10.620 -23.191 8.978 1.00 28.23 415 ILE D C 1
ATOM 9745 O O . ILE D 2 415 ? 10.828 -24.304 9.494 1.00 26.21 415 ILE D O 1
ATOM 9750 N N . PRO D 2 416 ? 11.297 -22.792 7.911 1.00 24.65 416 PRO D N 1
ATOM 9751 C CA . PRO D 2 416 ? 12.361 -23.629 7.346 1.00 26.65 416 PRO D CA 1
ATOM 9752 C C . PRO D 2 416 ? 13.719 -23.282 7.929 1.00 30.55 416 PRO D C 1
ATOM 9753 O O . PRO D 2 416 ? 13.957 -22.152 8.361 1.00 29.96 416 PRO D O 1
ATOM 9757 N N . ASN D 2 417 ? 14.628 -24.283 7.948 1.00 27.26 417 ASN D N 1
ATOM 9758 C CA . ASN D 2 417 ? 16.036 -23.945 8.056 1.00 23.05 417 ASN D CA 1
ATOM 9759 C C . ASN D 2 417 ? 16.572 -23.703 6.634 1.00 23.76 417 ASN D C 1
ATOM 9760 O O . ASN D 2 417 ? 15.799 -23.688 5.667 1.00 27.51 417 ASN D O 1
ATOM 9765 N N . TYR D 2 418 ? 17.884 -23.446 6.494 1.00 24.32 418 TYR D N 1
ATOM 9766 C CA . TYR D 2 418 ? 18.378 -22.790 5.272 1.00 27.60 418 TYR D CA 1
ATOM 9767 C C . TYR D 2 418 ? 18.077 -23.590 4.000 1.00 32.78 418 TYR D C 1
ATOM 9768 O O . TYR D 2 418 ? 17.419 -23.086 3.080 1.00 36.75 418 TYR D O 1
ATOM 9777 N N . THR D 2 419 ? 18.588 -24.824 3.886 1.00 26.31 419 THR D N 1
ATOM 9778 C CA . THR D 2 419 ? 18.300 -25.499 2.613 1.00 32.36 419 THR D CA 1
ATOM 9779 C C . THR D 2 419 ? 16.830 -25.900 2.466 1.00 30.86 419 THR D C 1
ATOM 9780 O O . THR D 2 419 ? 16.429 -26.330 1.379 1.00 34.34 419 THR D O 1
ATOM 9784 N N . SER D 2 420 ? 16.016 -25.778 3.512 1.00 27.11 420 SER D N 1
ATOM 9785 C CA . SER D 2 420 ? 14.579 -25.982 3.351 1.00 25.56 420 SER D CA 1
ATOM 9786 C C . SER D 2 420 ? 13.887 -24.763 2.762 1.00 36.84 420 SER D C 1
ATOM 9787 O O . SER D 2 420 ? 12.802 -24.904 2.199 1.00 35.39 420 SER D O 1
ATOM 9790 N N . LEU D 2 421 ? 14.498 -23.577 2.880 1.00 25.27 421 LEU D N 1
ATOM 9791 C CA . LEU D 2 421 ? 13.814 -22.333 2.542 1.00 26.64 421 LEU D CA 1
ATOM 9792 C C . LEU D 2 421 ? 13.318 -22.331 1.104 1.00 33.44 421 LEU D C 1
ATOM 9793 O O . LEU D 2 421 ? 12.131 -22.098 0.843 1.00 42.76 421 LEU D O 1
ATOM 9798 N N . ALA D 2 422 ? 14.218 -22.554 0.157 1.00 27.07 422 ALA D N 1
ATOM 9799 C CA . ALA D 2 422 ? 13.878 -22.380 -1.251 1.00 29.49 422 ALA D CA 1
ATOM 9800 C C . ALA D 2 422 ? 12.736 -23.284 -1.708 1.00 33.89 422 ALA D C 1
ATOM 9801 O O . ALA D 2 422 ? 11.799 -22.775 -2.345 1.00 34.97 422 ALA D O 1
ATOM 9803 N N . PRO D 2 423 ? 12.715 -24.589 -1.411 1.00 32.49 423 PRO D N 1
ATOM 9804 C CA . PRO D 2 423 ? 11.528 -25.384 -1.807 1.00 29.98 423 PRO D CA 1
ATOM 9805 C C . PRO D 2 423 ? 10.239 -24.959 -1.101 1.00 31.00 423 PRO D C 1
ATOM 9806 O O . PRO D 2 423 ? 9.175 -24.928 -1.730 1.00 32.26 423 PRO D O 1
ATOM 9810 N N . MET D 2 424 ? 10.312 -24.602 0.183 1.00 29.96 424 MET D N 1
ATOM 9811 C CA . MET D 2 424 ? 9.120 -24.180 0.909 1.00 30.33 424 MET D CA 1
ATOM 9812 C C . MET D 2 424 ? 8.523 -22.915 0.295 1.00 32.99 424 MET D C 1
ATOM 9813 O O . MET D 2 424 ? 7.326 -22.858 -0.000 1.00 33.78 424 MET D O 1
ATOM 9818 N N . LEU D 2 425 ? 9.362 -21.903 0.072 1.00 28.33 425 LEU D N 1
ATOM 9819 C CA . LEU D 2 425 ? 8.917 -20.642 -0.509 1.00 32.96 425 LEU D CA 1
ATOM 9820 C C . LEU D 2 425 ? 8.341 -20.849 -1.894 1.00 35.15 425 LEU D C 1
ATOM 9821 O O . LEU D 2 425 ? 7.312 -20.261 -2.250 1.00 32.86 425 LEU D O 1
ATOM 9826 N N . GLU D 2 426 ? 8.989 -21.692 -2.691 1.00 34.89 426 GLU D N 1
ATOM 9827 C CA . GLU D 2 426 ? 8.464 -22.008 -4.013 1.00 35.71 426 GLU D CA 1
ATOM 9828 C C . GLU D 2 426 ? 7.064 -22.613 -3.911 1.00 36.84 426 GLU D C 1
ATOM 9829 O O . GLU D 2 426 ? 6.146 -22.201 -4.629 1.00 35.23 426 GLU D O 1
ATOM 9835 N N . GLN D 2 427 ? 6.868 -23.566 -2.987 1.00 34.56 427 GLN D N 1
ATOM 9836 C CA . GLN D 2 427 ? 5.537 -24.148 -2.820 1.00 38.15 427 GLN D CA 1
ATOM 9837 C C . GLN D 2 427 ? 4.533 -23.124 -2.302 1.00 34.56 427 GLN D C 1
ATOM 9838 O O . GLN D 2 427 ? 3.382 -23.110 -2.748 1.00 47.26 427 GLN D O 1
ATOM 9844 N N . LEU D 2 428 ? 4.943 -22.259 -1.362 1.00 36.42 428 LEU D N 1
ATOM 9845 C CA . LEU D 2 428 ? 4.034 -21.227 -0.862 1.00 38.71 428 LEU D CA 1
ATOM 9846 C C . LEU D 2 428 ? 3.613 -20.275 -1.981 1.00 43.25 428 LEU D C 1
ATOM 9847 O O . LEU D 2 428 ? 2.433 -19.916 -2.095 1.00 40.14 428 LEU D O 1
ATOM 9852 N N . ASN D 2 429 ? 4.573 -19.847 -2.809 1.00 43.39 429 ASN D N 1
ATOM 9853 C CA . ASN D 2 429 ? 4.255 -19.010 -3.959 1.00 45.47 429 ASN D CA 1
ATOM 9854 C C . ASN D 2 429 ? 3.347 -19.729 -4.937 1.00 47.46 429 ASN D C 1
ATOM 9855 O O . ASN D 2 429 ? 2.519 -19.094 -5.603 1.00 49.81 429 ASN D O 1
ATOM 9860 N N . ARG D 2 430 ? 3.481 -21.049 -5.030 1.00 46.13 430 ARG D N 1
ATOM 9861 C CA . ARG D 2 430 ? 2.613 -21.833 -5.904 1.00 48.70 430 ARG D CA 1
ATOM 9862 C C . ARG D 2 430 ? 1.213 -21.984 -5.311 1.00 50.00 430 ARG D C 1
ATOM 9863 O O . ARG D 2 430 ? 0.212 -21.825 -6.015 1.00 50.20 430 ARG D O 1
ATOM 9871 N N . SER D 2 431 ? 1.116 -22.297 -4.014 1.00 47.68 431 SER D N 1
ATOM 9872 C CA . SER D 2 431 ? -0.206 -22.450 -3.413 1.00 43.46 431 SER D CA 1
ATOM 9873 C C . SER D 2 431 ? -0.967 -21.133 -3.347 1.00 52.34 431 SER D C 1
ATOM 9874 O O . SER D 2 431 ? -2.199 -21.145 -3.268 1.00 52.87 431 SER D O 1
ATOM 9877 N N . PHE D 2 432 ? -0.263 -20.002 -3.367 1.00 53.41 432 PHE D N 1
ATOM 9878 C CA . PHE D 2 432 ? -0.877 -18.694 -3.222 1.00 49.58 432 PHE D CA 1
ATOM 9879 C C . PHE D 2 432 ? -0.906 -17.909 -4.532 1.00 54.06 432 PHE D C 1
ATOM 9880 O O . PHE D 2 432 ? -1.113 -16.695 -4.509 1.00 60.94 432 PHE D O 1
ATOM 9888 N N . GLU D 2 433 ? -0.726 -18.578 -5.670 1.00 58.10 433 GLU D N 1
ATOM 9889 C CA . GLU D 2 433 ? -0.713 -17.918 -6.989 1.00 61.40 433 GLU D CA 1
ATOM 9890 C C . GLU D 2 433 ? -1.879 -16.949 -7.207 1.00 68.32 433 GLU D C 1
ATOM 9891 O O . GLU D 2 433 ? -3.042 -17.332 -7.113 1.00 68.32 433 GLU D O 1
#

Organism: Staphylococcus aureus (strain N315) (NCBI:txid158879)

GO terms:
  GO:0140282 carbon-nitrogen ligase activity on lipid II (F, IDA)
  GO:0140282 carbon-nitrogen ligase activity on lipid II (F, IMP)
  GO:0004359 glutaminase activity (F, EXP)

Nearest PDB structures (foldseek):
  5n9m-assembly2_B  TM=9.903E-01  e=5.440E-50  Staphylococcus aureus subsp. aureus COL
  6fqb-assembly4_H  TM=9.392E-01  e=8.743E-24  Streptococcus pneumoniae
  7ac8-assembly3_F  TM=7.241E-01  e=1.108E-10  Thermotoga maritima MSB8
  1ka9-assembly1_H  TM=6.257E-01  e=2.859E-09  Thermus thermophilus
  1ox4-assembly2_B  TM=5.499E-01  e=4.366E-07  Saccharomyces cerevisiae

B-factor: mean 41.3, std 14.3, range [16.81, 110.52]

InterPro domains:
  IPR011698 CobB/CobQ-like glutamine amidotransferase [PF07685] (5-196)
  IPR029062 Class I glutamine amidotransferase-like [G3DSA:3.40.50.880] (16-208)
  IPR029062 Class I glutamine amidotransferase-like [SSF52317] (16-189)
  IPR033949 Cobyric acid synthase, glutamine amidotransferase type 1 [cd01750] (14-204)
  IPR043702 Lipid II isoglutaminyl synthase (glutamine-hydrolyzing) subunit GatD [MF_02213] (2-240)

Radius of gyration: 36.88 Å; Cα contacts (8 Å, |Δi|>4): 2835; chains: 4; bounding box: 73×111×78 Å

Foldseek 3Di:
DAEAEEEEELCPAQPPQVVVVLVVLLQVLQVVQVYHYHYDYDHQCAPPACPRHLEYEAHGHPPVSLLVSQVRVLNCLVRVLVCVVVQRAYEYEDSRQQLCEQWEAEQVGDTRGHSHSDHWHKYFHPDWFWDWWWWAAPQQGIFTAIATGRIAIDDDADARGAIPFTDARHNPDNTHWHCDRNYTYGHGGVDRPNLRVSNSLSSVCSSCVVVVHDRPDSDDDNPVSVVVRVVRVVVRVVVVVVVVVD/DVLQVLQVLAQAEEEEEEDDLLAVLLCLLVLLCVVVVQQEQGFHPVQAAQVSVSVSSVVRDDNRHRYYRGYHYLVRQQVNLVRHQGQEYEYQAYDPCVVLLVSLVVNLVRQAPPNHAYEFALQHQSRVVSCNRHPHYAYEYEDAPQDQDPEDDDWDARSPPGHTWAFPGANYDSGHWIADPVGRTSDDHPWYWHHWDPLPHIWTQIPNDIAAAQEHDPSCVSSLSSSVVVVVVVPDDPVSSSVSRHPDADQQQDSGWFDDPLAIEHGHEDQAQVSLQVLLSSQQSDPDEEEEEEEDACPPVSPNDPPRLLVHLLLCNLVGRYAEYEAEAPVSVVVVVSCVVSVNPHHYHYDHPLLVSLLVRVVDSHYYRYYYYDVSRVSNSVSSVVNRD/DAEAEEEEELCPAPDCVLVVVQVVLLQVLQVVQVYHYHYDYDHACPPDACPRHLEYEEEDHPPVSLLSSQVRVLNCLPRVLVCVVVQRAYEYEDSRQQLCEQWEAEQVGDTDGGSHSDHWHKYFHPDWFWDWWWWAAPQQGIFTAIATGRIAIDDDADARGAIPFTDARHNPDNTHWHCRRNYTYGRGPVSRPPLRVSNSLSSVCSSCVVVVHDRPPSDDDNPVSVVVRVVRVVVRVVVVVVD/DQLLVLQVLAQAEEEEEEDDLLQVLLCLQVQLCVLVVAFEQGFHPVQQADVSVSVSSVVRRDNRHRYYRGYHYLVRQLVNVVRHQGQEYEYQAYDPPCVLLVSLVVNLVRNAPPNHEYEFALQHQSRLVSPNRHDHYAYEYEDAPQDQDPDARSPPGDRWAFPGDNDDSGHWIADPVGRTRDDHPKYWDHWDPLPHIWTDIPNDIAQAQEHDPSCVSSLRRSVVVCVVVPDDPVSSSSSRHPDADQQQCSGWFDDPLEIEGGHEDQAQVSLQVLLCSQVSDPDEEEEEEEDACPPVNPNDPPRLLVHLLLCNLVGRYQEYEAEAPVSVVVVVSNVVSVNPHHYHYDHDLLVSLLVRVVDSHYYRYYYYDVSRVSNSVSSVVSRD

Solvent-accessible surface area: 47854 Å² total; per-residue (Å²): 156,82,66,0,23,0,16,14,1,26,20,119,37,81,27,30,24,22,2,69,0,0,8,23,2,1,95,15,16,0,108,86,5,105,2,70,7,52,46,66,112,8,51,147,0,72,80,49,68,19,117,127,10,25,1,0,1,4,4,23,25,31,76,168,26,10,42,103,9,11,92,40,5,46,116,6,85,83,48,0,70,108,10,0,59,104,10,7,0,0,2,0,3,27,5,4,0,16,8,0,0,60,60,20,31,23,82,96,49,77,112,45,80,16,7,37,4,8,119,7,82,0,74,10,73,106,95,88,6,67,22,11,0,8,0,82,18,149,62,2,22,33,0,0,2,23,1,21,11,12,3,2,1,68,26,150,62,46,38,2,12,80,2,57,40,20,84,0,4,0,54,118,71,76,73,0,0,0,39,43,96,21,0,0,0,0,2,0,24,7,0,1,1,4,3,3,26,60,1,0,21,27,0,0,48,65,2,0,109,105,104,67,24,75,10,92,66,97,160,34,89,27,96,10,2,74,73,1,13,78,20,2,38,58,23,2,73,151,69,91,64,64,95,94,91,120,119,84,10,46,67,47,8,132,79,11,115,49,6,0,0,0,0,0,37,92,19,24,39,32,0,0,42,0,0,0,55,0,0,113,62,57,146,57,45,14,0,29,6,85,112,22,20,9,14,36,39,6,0,40,46,8,0,97,158,64,39,74,151,74,11,43,20,0,0,0,2,0,31,25,54,5,0,53,62,4,8,131,69,2,74,2,46,7,0,0,0,4,10,0,50,78,133,71,76,18,23,23,43,2,10,60,2,6,107,26,0,44,145,82,61,0,55,0,0,0,2,0,0,0,1,19,0,2,7,0,71,73,2,16,135,58,45,11,31,1,0,0,94,39,144,5,38,117,22,98,158,90,120,106,74,29,49,4,21,42,8,6,13,45,11,43,47,106,48,92,8,46,74,33,1,0,35,3,73,4,67,12,16,5,76,28,39,163,15,116,9,21,0,41,52,10,69,40,53,12,17,0,92,0,26,0,60,114,62,86,0,62,0,35,6,16,14,44,114,21,0,9,10,0,0,0,0,0,0,0,0,70,28,36,63,25,92,56,101,31,0,34,79,0,0,66,83,25,37,26,119,96,0,49,30,11,18,15,123,96,113,153,24,52,0,0,0,21,23,2,33,14,9,42,5,5,46,57,1,0,33,14,0,99,88,16,98,41,75,7,0,0,0,0,3,3,10,0,62,85,21,23,11,99,21,7,4,14,0,2,34,2,59,0,64,36,1,70,179,20,109,20,45,1,0,0,0,0,1,44,10,0,14,2,1,26,0,2,0,45,10,4,65,5,154,33,87,47,56,51,46,99,55,16,91,127,0,0,39,45,0,52,114,49,150,3,19,0,0,0,0,0,6,25,38,0,21,72,25,0,28,76,17,0,74,130,23,23,135,130,61,72,0,26,0,16,7,0,26,9,119,33,71,13,40,11,19,2,52,0,0,11,26,3,1,92,26,12,0,102,81,2,79,0,93,6,51,42,66,111,11,47,101,0,124,73,47,78,22,128,94,8,22,1,0,1,4,4,12,17,17,77,70,37,11,58,58,8,16,144,34,6,57,107,5,75,103,53,0,74,81,8,0,57,100,10,9,0,0,2,0,2,23,7,4,0,16,10,0,0,55,39,24,30,28,76,119,53,64,120,52,105,12,10,23,4,9,118,6,89,0,70,9,76,120,98,84,6,67,23,18,0,5,0,82,19,150,66,3,23,32,0,0,1,25,1,19,11,10,3,5,1,68,26,149,62,45,38,1,11,80,3,58,50,16,86,0,4,0,64,111,67,74,71,0,0,0,39,46,99,20,0,0,0,0,1,0,26,7,1,1,1,5,5,2,28,57,0,0,22,29,0,0,74,68,1,0,103,104,103,63,32,63,20,112,76,81,145,32,84,23,74,11,2,88,81,1,14,76,20,3,40,59,39,0,70,143,62,89,90,93,121,130,64,15,50,68,57,11,89,65,11,103,47,7,0,0,0,0,0,35,65,19,24,39,31,0,2,46,0,0,1,59,0,0,117,52,44,137,59,87,11,0,32,10,81,107,32,22,10,15,17,37,6,0,35,43,7,0,94,149,61,35,64,130,132,4,78,19,0,0,0,4,0,26,33,58,3,0,57,168,2,6,120,43,3,68,2,46,6,0,0,0,3,9,0,89,101,142,22,51,33,19,46,52,2,3,62,3,5,92,31,1,33,145,78,71,2,56,0,0,0,2,0,0,0,0,25,0,2,4,0,62,67,3,25,152,73,47,15,29,0,0,0,76,38,146,5,39,97,34,145,75,42,3,4,49,16,8,37,69,13,44,55,111,49,94,9,54,122,32,1,0,39,4,82,6,64,17,18,6,60,31,42,118,20,117,8,34,0,48,45,8,72,41,56,10,15,0,74,0,36,0,48,159,16,117,0,63,0,31,8,17,17,45,136,16,0,8,8,0,0,0,0,0,0,0,0,68,31,30,64,22,79,61,104,31,0,53,68,0,0,70,84,26,34,26,122,77,0,71,33,12,23,16,121,68,104,148,23,49,0,2,0,18,6,1,44,18,2,52,23,5,45,57,1,0,38,10,0,71,88,17,163,45,94,10,0,0,0,0,2,4,10,2,65,85,24,26,5,68,14,7,2,12,0,2,52,1,60,0,64,37,1,69,162,14,124,16,48,2,0,0,0,0,0,44,13,0,17,3,1,29,0,3,0,52,9,5,75,5,122,34,86,49,64,48,57,98,56,15,89,134,0,0,38,40,1,53,118,53,123,8,20,0,4,0,0,0,5,14,30,0,18,70,26,0,28,80,18,0,75,112,26,24,136

CATH classification: 3.40.50.880

Sequence (1262 aa):
MHELTIYHFMMSSDDKKLLNNLLYYSSDDIIGGNNIIALRQRAKKRNIKVNVVEINETEGITFDECDIFFIGGGSDREQALATKELSKKIKTPLKEAIEDGMPGLTICGGYQFLGKKYITPDGTELEGLGILDFYTESKTNRLTGDIVIESDTFGTIVGFENHGGRTYHDDFGTLGHVTFGYGNNDEDKKEGIHYKNLLGTYLHGPILPKNYEITDYLLEKACERKGIPFEPKEIDNEAEIQAKQVLIDRANRQKKSRLEHDVLRKLAEQVDDIVFISGTNNGKTTTSNLIGHTLKANNIQIIHNNEGANMAAGITSAFIMQSTPKTKIAVIEIDEGSIPRVLKEVTPSMMVFTNFFRDGEIDIMVNNIAETISNKGIKLLLNADDPFVSRLKIASDTIVYYGMKAHAHEFEQSNESRYCPNCGRLLQYDYIHYNQIGHYHCQCGFKREQAKYEISSSFDDVAPFLYLNINDEKYDMKIAGDFNAYNALAAYTVLRELGLNEQTIIKNGFETYTSDNGRMQYFKKERKEAMINLAKNPAGMNASLSVGEQLEGEKVYVISLNDNAADGRRDTSWIYDADFEKLSKQQIEAIIVTGTRAEELQLRLKLAEVEVPIIVERDIYKATAKTMDYKGFTVAIPNYTSLAPMLEQLNRSFEMHELTIYHFMSDKLNLYSDIGNIIALRQRAKKRNIKVNVVEINETEEGITFDECDIFFIGGGSDREQALATKELSKIKTPLKEAIEDGMPGLTICGGYQFLGKKYITPDGTELEGLGILDFYTESKTNRLTGDIVIESDTFGTIVGFENHGGRTYHDFGTLGHVTFGYGNNDEDKKEGIHYKNLLGTYLHGPILPKNYEITDYLLEKACERKGIPFEPKEIDNEAEIQAKQVLIDRANRQKKSRDVLRKLAEQVDDIVFISGTNGKTTTSNLIGHTLKANNIQIIHNNNEGANMAAGITSAFIMQSTPKTKIAVIEIDEGSIPRVLKEVTPSMMVFTNFFRFGEIDIMVNNIAETISNKGIKLLLNADDPFVSRLKIASDTIVYYGMKAHAHEFERYCPNCGRLLQYDYIHYNQIGHYHCQCGFKREQAKYEISSFDVAPFLYLNINDEKYDMKIAGDFNAYNALAAYTVLRELGLNEQTIKNGFETYTSDNGRMQYFKKERKEAMINLAKNPAGMNASLSVGEQLEGEKVYVISLNDNAADGRDTSWIYDADFEKLSKQQIEAIIVTGTRAEELQLRLKLAEVEVPIIVERDIYKATAKTMDYKGFTVAIPNYTSLAPMLEQLNRSFE

Secondary structure (DSSP, 8-state):
--EEEEEEET--SS--HHHHHHHHHHHHHHHTTT-EEEEEEES--TT--STT-SEEEE----HHHHHHHHHHHGGGHHHHHHHHHTT--EEEETHHHHTTSSEEE-TT-PEEE---SSS-EEEEEEEEEEEEEEEE-SSS-EEEEEEEEEEEEE--S--SEEEEES--SSSSS-EESEEETTEEEE--BTTHHHH-HHHHHHHHHHHHHHHT-----S----HHHHHHHHHHHHHHHHHHHHHHT-/-HHHHHHHT-SEEEEEESSSSHHHHHHHHHHHHHTTT--EEE--TT--SHHHHHHHHHHH--SS--EEEEE--GGGHHHHHTT---SEEEE-------HHHHHHHHHHHHHTTS-PEEEEETT-HHHHGGGGG-S-EEEEEE-TTS----------B-TTTSSBPPEEEEEETTEEEEB-TTS-B-PPPSEEEEEEEESSSEEEEETTEEEE-S---TTHHHHHHHHHHHHHHTT--HHHHHHHHTT---SSSSSEEEEETTEEEEE----SHHHHHHHHHHHHTSSS-EEEEEE---STTT-S--GGGGTS-GGGGGGS-EEEEEEESTTHHHHHHHHHHTT--S-EEE---HHHHHHHGGGSSSEEEEEE-HHHHHHHHHHHHHHH-/-EEEEEEEET--SS--HHHHHHHHHHHHHHHTTTEEEEEEEES--TT--STT-SEEEE----HHHHHHHHHHHHTTHHHHHHHHHTT--EEEETHHHHTTSSEEE-TTS-EEE---SSS-EEEEEEEEEEEEEEEEETTTEEEEEEEEEEEEEE--S--SEEEEES--SSSSS-EESEEETTEEEE--BS-STTT-HHHHHHHHHHHHHHHT-----S----HHHHHHHHHHHHHHHHHHHH-/-HHHHHHHT-SEEEEEESSS-HHHHHHHHHHHHHHTT---EE--TT--SHHHHHHHHHHH--SS--EEEEE--GGGHHHHHTT---SEEEE-----TTHHHHHHHHHHHHHTTS--EEEEETT-HHHHGGGGG-S-EEEEEE-TTS-----B-TTT-SBPEEEEEEETTEEEEE-TTS-B-PPPSEEEEEEEESSSEEEEETTEEEE-S---TTHHHHHHHHHHHHHHTT--HHHHHHHHTT---SSSSSEEEEETTEEEEE----SHHHHHHHHHHGGGS-S-EEEEEE---STTT-S--GGGGTS-GGGGGGS-EEEEEEESTTHHHHHHHHHHTT--S-EEE---HHHHHHHGGGSSSEEEEEE-HHHHHHHHHHHHHHT-